Protein AF-A0A976QSP9-F1 (afdb_monomer_lite)

Foldseek 3Di:
DDDDDQQAEAEAAQLAPDQWDDPPDQFKIWGWDWFQDPPFNFKIKIKIFIGTHPDDQLSYWYFYALHRDDDDPPGTQEIEHEDPDQQQRFGMWIFIAGPQGSSDTQWIWTQGPVGDIFIAGSVLRNVVRYDYSVCSNVRGDPDDPVVSVQVSLCVVLVQFWEFEAQDDFFAQKFKDKDAQVPDFFKIKIKIAGNGGPGYDHPQQRQFAAPVRTRDNDPPQAAQQAFAKPVLCVVRHRDIARMKMWMWTAPDTGDDPTGHSRHIHTAKMWGHHGSPDIFMWGAQARRSHAIARDDDDDDTSVSVVVVSVVSVVNHDVAQEQEAEFQDQDDIPQFPDWDWDDALWKIKIKGFGPDWTQYQYDYPSDGACQVPDPSVPFTAGIKIFMWTWFQDPVGIDTHSGTFKMKGQTDDDPDDDDPVPGALRIFMKGADLDPDNSHIDTQDDDVCSVCVRVLVVLLVVVLRVPLSPDHDPSVSSVVSNCSRPDDPDLAWAFEAEAQDWDQKFWDWDDQPDNFKIKIKIAGSDHPTYDYPQQQQDAPNVVRGRDRDPDPCVLQQEDAWVLLCVVRHRDIARIKMWMWGDDDPPDDPDDRSPIHTAKIWGAHPVRQIWIWGAQARRNQAIAIDRDDDDDSVVVVVVSVVSVVRRDVDDAQEAEFQDPDDIPQFPDKDWDPPQQFKIKIKTFGPDWGFYWYDYSRDTADQAPRPRPGTFGIKMFMWTDAPNDTDSGTFKIKGWDPVQPPDPDRDDTDIWMWGQQLDRHRRPIDTLDPVDDPVVVVVLVVVLVVVLSVVSNHPRDPNVSSVSSNCSSVVVPPDPDDDDDDDDDDDDDDDDDDDDDDDDDDDDDDDDDDDDDDDDDDDDDDDDDDDDDDDDDDDDDDDDDDDDDDDDDDDDDDDDDDDDDDDDDDDDDDDDDDDDDDDDDDDDDDDDDDDDDDDDDDDDDDDDDDDDDDDDDDDD

Sequence (950 aa):
MGSTQSKPKLNIHLLSKVRQYPQDRKDYSVTISKKTAPKSKNFEEVTHTINYHNTDAKNFDIYIYNSEGQSNDFYYIFGYYPSSDDSEVVTQVKSYNSIFLRNLPLIISFVTLDGKTHDCKYDDLFDARRSRVSNIKNLAFVNDLNKQLEIEFEKVLSKNRIRFSIENGNDGTIGYNKEIENDEMYYKSFYIPLQPMSTLGSNCLFEINKDHKPICSKLIAKDKNKIDPYFFGLVKDKSYRGIVLYLAKDGGKPPEQFRGEDDTLLLLEFIKSANSKIHIKRKDDGGYWWDEKQVQHQNDDELLQELSKIKEDAKLEDVVTVILDIDYKYKGLHNFEKHPEKTYNKYIHTFLTAKNPNPLFGRKTIKIKKLNTKGFKTRKVEVYYLKAKEAQGEREDTHPFLIVFNEYETGSVPSPKLRDSNKRIYHFKNTEEFDNWEHFQKGEYLKDIGVRLELKLARIDDECSLLSGMDSIRTRAYEILIAEDEKSTIKFKIGTASKGTRAYAREINDKSNYKHTYTTWKPGSTLGSNCLFKIDNTSHRPICSVPLLNSDKNKIDKYFLSQVKNNNYAGIMAYFDTMDEELEDKPVEKDKLLLLEFIVSGGLKKYIRRRDVNGCWWSEEEDGYVREEQLFQQLSTIKSEAEGTDPVTIILDIYSKYKGVSEFKRNTRKKAYNKYTHIFDKAKNPVTLYKRREKTICNLDTKFNTKNVEVYYLKAEGRQDEYPFLIVLEDDKTKNSPEPEKTNKKIYHFNGTEEFDKWMEFREGKPIEYIQDHLESRLNKINSRGSCSPTLHLLRRLAYQVLTEKYTRREHHEPDLPEVETEPTPQPPEEEDEDDEEEEEEEEEEEQDEDDEEEDEEEAGGPQAFPTPKKEVAKPRGTRTTETVLNLPVPPIIPREPGTPRQSEVPTGTILIIILGIVAAAGAVIGTILGRRLLSNLATRTITNMVPSL

Radius of gyration: 52.44 Å; chains: 1; bounding box: 125×94×176 Å

Organism: Theileria orientalis (NCBI:txid68886)

pLDDT: mean 77.61, std 21.22, range [24.8, 97.88]

Secondary structure (DSSP, 8-state):
--------EEEEETT--SSB--S--SSEEEEEEEEEETTEEEEEEEEEEEEE-SS-GGGPEEEEESSSS---TT-EEEEEE--S-GGG-EEEEEEEEETTEEEEEEEEEEEETTS-EEEEEHHHHHHH-EEEHHHHHHHB--S-HHHHHHHHHHHHTSS--EEEESS---TTEEEEEEESTT-SSEEEEEEEESSTT-EEEGGGSSBB-TTS-B---SSPPPGGG---GGGGTTTTT-EESEEEEEEE-SSSSPPSS-BTTSSEEEEEEEEEETTEEEEEEE-STTS--EE--PPP-SSHHHHHHHHHHHHHHHHH--EEEEESS-SSPPTT-SEEEEEE-SSEEEEEEEEEEEEEEEEEETTEE---TT--GGG--EEEEEEEEEEEEETTEEEEEEEEEEEEEEE--SS----TT--SSSEEEEEE-SSS-TT-EEEPP--S-GGGHHHHHHHHHHHHHHHGGG--SHHHHHHHHHHHHHS------EEEESSS--BSEEEEEEEETTTTEEEEEEEESSTTEEEEGGGSS-EETTTTEE---S-GGGSTTS---TTGGGTTTT-EESEEEEEEE---S--SS--S-S-EEEEEEEE-TTS-EEEEEE-STTSS-EEEE----SSHHHHHHHHHHHHHHHHH---EEEETT--S--TTEEEEEEE--SSSEEEEEEEEEEEE-EEEEETTEE---TT--TT--EEEEEEEEEEETTEEEEEEEEEEEE-SGGGS-SS-----EEEEE--SSS-GGG-EE---SS-HHHHHHHHHHHHHHHHHHGGG-SSHHHHHHHHHHHHS--------PPPPPPPP--------------------------------------------------------------------PPPPP---------------------------------------------------------

Structure (mmCIF, N/CA/C/O backbone):
data_AF-A0A976QSP9-F1
#
_entry.id   AF-A0A976QSP9-F1
#
loop_
_atom_site.group_PDB
_atom_site.id
_atom_site.type_symbol
_atom_site.label_atom_id
_atom_site.label_alt_id
_atom_site.label_comp_id
_atom_site.label_asym_id
_atom_site.label_entity_id
_atom_site.label_seq_id
_atom_site.pdbx_PDB_ins_code
_atom_site.Cartn_x
_atom_site.Cartn_y
_atom_site.Cartn_z
_atom_site.occupancy
_atom_site.B_iso_or_equiv
_atom_site.auth_seq_id
_atom_site.auth_comp_id
_atom_site.auth_asym_id
_atom_site.auth_atom_id
_atom_site.pdbx_PDB_model_num
ATOM 1 N N . MET A 1 1 ? -50.953 1.506 83.444 1.00 38.44 1 MET A N 1
ATOM 2 C CA . MET A 1 1 ? -50.411 1.122 82.122 1.00 38.44 1 MET A CA 1
ATOM 3 C C . MET A 1 1 ? -48.998 1.669 82.058 1.00 38.44 1 MET A C 1
ATOM 5 O O . MET A 1 1 ? -48.849 2.868 82.247 1.00 38.44 1 MET A O 1
ATOM 9 N N . GLY A 1 2 ? -47.975 0.825 81.911 1.00 39.47 2 GLY A N 1
ATOM 10 C CA . GLY A 1 2 ? -46.599 1.310 81.758 1.00 39.47 2 GLY A CA 1
ATOM 11 C C . GLY A 1 2 ? -46.385 1.859 80.350 1.00 39.47 2 GLY A C 1
ATOM 12 O O . GLY A 1 2 ? -46.889 1.276 79.391 1.00 39.47 2 GLY A O 1
ATOM 13 N N . SER A 1 3 ? -45.654 2.964 80.213 1.00 36.97 3 SER A N 1
ATOM 14 C CA . SER A 1 3 ? -45.184 3.418 78.907 1.00 36.97 3 SER A CA 1
ATOM 15 C C . SER A 1 3 ? -44.149 2.426 78.380 1.00 36.97 3 SER A C 1
ATOM 17 O O . SER A 1 3 ? -43.099 2.221 78.986 1.00 36.97 3 SER A O 1
ATOM 19 N N . THR A 1 4 ? -44.428 1.806 77.234 1.00 47.12 4 THR A N 1
ATOM 20 C CA . THR A 1 4 ? -43.410 1.059 76.493 1.00 47.12 4 THR A CA 1
ATOM 21 C C . THR A 1 4 ? -42.356 2.049 76.011 1.00 47.12 4 THR A C 1
ATOM 23 O O . THR A 1 4 ? -42.598 2.778 75.046 1.00 47.12 4 THR A O 1
ATOM 26 N N . GLN A 1 5 ? -41.202 2.098 76.684 1.00 53.94 5 GLN A N 1
ATOM 27 C CA . GLN A 1 5 ? -40.026 2.782 76.151 1.00 53.94 5 GLN A CA 1
ATOM 28 C C . GLN A 1 5 ? -39.760 2.239 74.744 1.00 53.94 5 GLN A C 1
ATOM 30 O O . GLN A 1 5 ? -39.685 1.025 74.544 1.00 53.94 5 GLN A O 1
ATOM 35 N N . SER A 1 6 ? -39.658 3.127 73.757 1.00 64.06 6 SER A N 1
ATOM 36 C CA . SER A 1 6 ? -39.286 2.719 72.407 1.00 64.06 6 SER A CA 1
ATOM 37 C C . SER A 1 6 ? -37.861 2.179 72.435 1.00 64.06 6 SER A C 1
ATOM 39 O O . SER A 1 6 ? -36.956 2.892 72.876 1.00 64.06 6 SER A O 1
ATOM 41 N N . LYS A 1 7 ? -37.668 0.957 71.931 1.00 77.25 7 LYS A N 1
ATOM 42 C CA . LYS A 1 7 ? -36.344 0.385 71.670 1.00 77.25 7 LYS A CA 1
ATOM 43 C C . LYS A 1 7 ? -35.443 1.409 70.950 1.00 77.25 7 LYS A C 1
ATOM 45 O O . LYS A 1 7 ? -35.931 2.087 70.036 1.00 77.25 7 LYS A O 1
ATOM 50 N N . PRO A 1 8 ? -34.158 1.561 71.326 1.00 83.31 8 PRO A N 1
ATOM 51 C CA . PRO A 1 8 ? -33.235 2.434 70.606 1.00 83.31 8 PRO A CA 1
ATOM 52 C C . PRO A 1 8 ? -33.175 2.084 69.110 1.00 83.31 8 PRO A C 1
ATOM 54 O O . PRO A 1 8 ? -32.950 0.937 68.724 1.00 83.31 8 PRO A O 1
ATOM 57 N N . LYS A 1 9 ? -33.371 3.089 68.247 1.00 87.06 9 LYS A N 1
ATOM 58 C CA . LYS A 1 9 ? -33.293 2.924 66.787 1.00 87.06 9 LYS A CA 1
ATOM 59 C C . LYS A 1 9 ? -31.839 2.857 66.327 1.00 87.06 9 LYS A C 1
ATOM 61 O O . LYS A 1 9 ? -31.085 3.796 66.590 1.00 87.06 9 LYS A O 1
ATOM 66 N N . LEU A 1 10 ? -31.474 1.834 65.565 1.00 89.38 10 LEU A N 1
ATOM 67 C CA . LEU A 1 10 ? -30.195 1.732 64.864 1.00 89.38 10 LEU A CA 1
ATOM 68 C C . LEU A 1 10 ? -30.416 2.036 63.377 1.00 89.38 10 LEU A C 1
ATOM 70 O O . LEU A 1 10 ? -31.075 1.274 62.677 1.00 89.38 10 LEU A O 1
ATOM 74 N N . ASN A 1 11 ? -29.881 3.153 62.882 1.00 88.94 11 ASN A N 1
ATOM 75 C CA . ASN A 1 11 ? -30.063 3.559 61.483 1.00 88.94 11 ASN A CA 1
ATOM 76 C C . ASN A 1 11 ? -28.891 3.075 60.611 1.00 88.94 11 ASN A C 1
ATOM 78 O O . ASN A 1 11 ? -27.736 3.362 60.926 1.00 88.94 11 ASN A O 1
ATOM 82 N N . ILE A 1 12 ? -29.196 2.407 59.494 1.00 90.25 12 ILE A N 1
ATOM 83 C CA . ILE A 1 12 ? -28.247 2.008 58.444 1.00 90.25 12 ILE A CA 1
ATOM 84 C C . ILE A 1 12 ? -28.561 2.793 57.164 1.00 90.25 12 ILE A C 1
ATOM 86 O O . ILE A 1 12 ? -29.625 2.636 56.575 1.00 90.25 12 ILE A O 1
ATOM 90 N N . HIS A 1 13 ? -27.627 3.626 56.720 1.00 88.81 13 HIS A N 1
ATOM 91 C CA . HIS A 1 13 ? -27.691 4.468 55.525 1.00 88.81 13 HIS A CA 1
ATOM 92 C C . HIS A 1 13 ? -26.848 3.838 54.404 1.00 88.81 13 HIS A C 1
ATOM 94 O O . HIS A 1 13 ? -25.627 4.001 54.377 1.00 88.81 13 HIS A O 1
ATOM 100 N N . LEU A 1 14 ? -27.487 3.088 53.496 1.00 88.31 14 LEU A N 1
ATOM 101 C CA . LEU A 1 14 ? -26.797 2.198 52.545 1.00 88.31 14 LEU A CA 1
ATOM 102 C C . LEU A 1 14 ? -25.856 2.912 51.566 1.00 88.31 14 LEU A C 1
ATOM 104 O O . LEU A 1 14 ? -24.877 2.320 51.112 1.00 88.31 14 LEU A O 1
ATOM 108 N N . LEU A 1 15 ? -26.139 4.177 51.247 1.00 80.38 15 LEU A N 1
ATOM 109 C CA . LEU A 1 15 ? -25.344 4.963 50.303 1.00 80.38 15 LEU A CA 1
ATOM 110 C C . LEU A 1 15 ? -24.201 5.725 50.992 1.00 80.38 15 LEU A C 1
ATOM 112 O O . LEU A 1 15 ? -23.446 6.430 50.321 1.00 80.38 15 LEU A O 1
ATOM 116 N N . SER A 1 16 ? -24.044 5.584 52.315 1.00 76.81 16 SER A N 1
ATOM 117 C CA . SER A 1 16 ? -23.025 6.303 53.081 1.00 76.81 16 SER A CA 1
ATOM 118 C C . SER A 1 16 ? -21.616 6.108 52.504 1.00 76.81 16 SER A C 1
ATOM 120 O O . SER A 1 16 ? -21.184 5.013 52.111 1.00 76.81 16 SER A O 1
ATOM 122 N N . LYS A 1 17 ? -20.895 7.229 52.431 1.00 65.12 17 LYS A N 1
ATOM 123 C CA . LYS A 1 17 ? -19.507 7.329 51.958 1.00 65.12 17 LYS A CA 1
ATOM 124 C C . LYS A 1 17 ? -18.509 7.431 53.116 1.00 65.12 17 LYS A C 1
ATOM 126 O O . LYS A 1 17 ? -17.311 7.271 52.897 1.00 65.12 17 LYS A O 1
ATOM 131 N N . VAL A 1 18 ? -18.983 7.677 54.339 1.00 62.22 18 VAL A N 1
ATOM 132 C CA . VAL A 1 18 ? -18.129 7.851 55.520 1.00 62.22 18 VAL A CA 1
ATOM 133 C C . VAL A 1 18 ? -17.779 6.473 56.089 1.00 62.22 18 VAL A C 1
ATOM 135 O O . VAL A 1 18 ? -18.669 5.684 56.393 1.00 62.22 18 VAL A O 1
ATOM 138 N N . ARG A 1 19 ? -16.480 6.159 56.225 1.00 60.81 19 ARG A N 1
ATOM 139 C CA . ARG A 1 19 ? -15.993 4.820 56.645 1.00 60.81 19 ARG A CA 1
ATOM 140 C C . ARG A 1 19 ? -16.490 4.389 58.037 1.00 60.81 19 ARG A C 1
ATOM 142 O O . ARG A 1 19 ? -16.553 3.195 58.326 1.00 60.81 19 ARG A O 1
ATOM 149 N N . GLN A 1 20 ? -16.853 5.359 58.872 1.00 60.16 20 GLN A N 1
ATOM 150 C CA . GLN A 1 20 ? -17.595 5.194 60.118 1.00 60.16 20 GLN A CA 1
ATOM 151 C C . GLN A 1 20 ? -18.769 6.174 60.127 1.00 60.16 20 GLN A C 1
ATOM 153 O O . GLN A 1 20 ? -18.683 7.256 59.550 1.00 60.16 20 GLN A O 1
ATOM 158 N N . TYR A 1 21 ? -19.853 5.811 60.802 1.00 71.19 21 TYR A N 1
ATOM 159 C CA . TYR A 1 21 ? -20.951 6.740 61.078 1.00 71.19 21 TYR A CA 1
ATOM 160 C C . TYR A 1 21 ? -20.472 7.782 62.115 1.00 71.19 21 TYR A C 1
ATOM 162 O O . TYR A 1 21 ? -19.551 7.469 62.876 1.00 71.19 21 TYR A O 1
ATOM 170 N N . PRO A 1 22 ? -21.056 9.000 62.173 1.00 61.09 22 PRO A N 1
ATOM 171 C CA . PRO A 1 22 ? -20.719 9.990 63.201 1.00 61.09 22 PRO A CA 1
ATOM 172 C C . PRO A 1 22 ? -20.740 9.363 64.601 1.00 61.09 22 PRO A C 1
ATOM 174 O O . PRO A 1 22 ? -21.687 8.654 64.945 1.00 61.09 22 PRO A O 1
ATOM 177 N N . GLN A 1 23 ? -19.665 9.561 65.368 1.00 54.38 23 GLN A N 1
ATOM 178 C CA . GLN A 1 23 ? -19.299 8.709 66.513 1.00 54.38 23 GLN A CA 1
ATOM 179 C C . GLN A 1 23 ? -20.166 8.922 67.773 1.00 54.38 23 GLN A C 1
ATOM 181 O O . GLN A 1 23 ? -19.911 8.326 68.817 1.00 54.38 23 GLN A O 1
ATOM 186 N N . ASP A 1 24 ? -21.217 9.737 67.686 1.00 51.59 24 ASP A N 1
ATOM 187 C CA . ASP A 1 24 ? -21.942 10.324 68.820 1.00 51.59 24 ASP A CA 1
ATOM 188 C C . ASP A 1 24 ? -22.985 9.395 69.477 1.00 51.59 24 ASP A C 1
ATOM 190 O O . ASP A 1 24 ? -23.948 9.858 70.093 1.00 51.59 24 ASP A O 1
ATOM 194 N N . ARG A 1 25 ? -22.824 8.071 69.357 1.00 67.62 25 ARG A N 1
ATOM 195 C CA . ARG A 1 25 ? -23.686 7.076 70.015 1.00 67.62 25 ARG A CA 1
ATOM 196 C C . ARG A 1 25 ? -22.862 6.127 70.874 1.00 67.62 25 ARG A C 1
ATOM 198 O O . ARG A 1 25 ? -22.026 5.382 70.378 1.00 67.62 25 ARG A O 1
ATOM 205 N N . LYS A 1 26 ? -23.142 6.141 72.179 1.00 75.56 26 LYS A N 1
ATOM 206 C CA . LYS A 1 26 ? -22.429 5.343 73.192 1.00 75.56 26 LYS A CA 1
ATOM 207 C C . LYS A 1 26 ? -22.705 3.842 73.095 1.00 75.56 26 LYS A C 1
ATOM 209 O O . LYS A 1 26 ? -21.943 3.062 73.654 1.00 75.56 26 LYS A O 1
ATOM 214 N N . ASP A 1 27 ? -23.778 3.467 72.400 1.00 85.25 27 ASP A N 1
ATOM 215 C CA . ASP A 1 27 ? -24.426 2.160 72.536 1.00 85.25 27 ASP A CA 1
ATOM 216 C C . ASP A 1 27 ? -24.167 1.233 71.328 1.00 85.25 27 ASP A C 1
ATOM 218 O O . ASP A 1 27 ? -24.355 0.020 71.418 1.00 85.25 27 ASP A O 1
ATOM 222 N N . TYR A 1 28 ? -23.718 1.784 70.191 1.00 87.88 28 TYR A N 1
ATOM 223 C CA . TYR A 1 28 ? -23.239 1.028 69.027 1.00 87.88 28 TYR A CA 1
ATOM 224 C C . TYR A 1 28 ? -22.360 1.890 68.101 1.00 87.88 28 TYR A C 1
ATOM 226 O O . TYR A 1 28 ? -22.499 3.111 68.061 1.00 87.88 28 TYR A O 1
ATOM 234 N N . SER A 1 29 ? -21.514 1.258 67.283 1.00 88.62 29 SER A N 1
ATOM 235 C CA . SER A 1 29 ? -20.851 1.892 66.134 1.00 88.62 29 SER A CA 1
ATOM 236 C C . SER A 1 29 ? -20.959 1.035 64.869 1.00 88.62 29 SER A C 1
ATOM 238 O O . SER A 1 29 ? -21.017 -0.194 64.933 1.00 88.62 29 SER A O 1
ATOM 240 N N . VAL A 1 30 ? -20.982 1.686 63.701 1.00 88.88 30 VAL A N 1
ATOM 241 C CA . VAL A 1 30 ? -21.072 1.019 62.391 1.00 88.88 30 VAL A CA 1
ATOM 242 C C . VAL A 1 30 ? -19.860 1.378 61.537 1.00 88.88 30 VAL A C 1
ATOM 244 O O . VAL A 1 30 ? -19.586 2.560 61.305 1.00 88.88 30 VAL A O 1
ATOM 247 N N . THR A 1 31 ? -19.152 0.357 61.056 1.00 89.94 31 THR A N 1
ATOM 248 C CA . THR A 1 31 ? -18.054 0.471 60.085 1.00 89.94 31 THR A CA 1
ATOM 249 C C . THR A 1 31 ? -18.528 0.026 58.702 1.00 89.94 31 THR A C 1
ATOM 251 O O . THR A 1 31 ? -19.329 -0.902 58.585 1.00 89.94 31 THR A O 1
ATOM 254 N N . ILE A 1 32 ? -18.047 0.690 57.645 1.00 88.19 32 ILE A N 1
ATOM 255 C CA . ILE A 1 32 ? -18.413 0.367 56.256 1.00 88.19 32 ILE A CA 1
ATOM 256 C C . ILE A 1 32 ? -17.200 -0.172 55.497 1.00 88.19 32 ILE A C 1
ATOM 258 O O . ILE A 1 32 ? -16.155 0.479 55.454 1.00 88.19 32 ILE A O 1
ATOM 262 N N . SER A 1 33 ? -17.364 -1.313 54.828 1.00 87.19 33 SER A N 1
ATOM 263 C CA . SER A 1 33 ? -16.438 -1.810 53.805 1.00 87.19 33 SER A CA 1
ATOM 264 C C . SER A 1 33 ? -17.150 -1.989 52.460 1.00 87.19 33 SER A C 1
ATOM 266 O O . SER A 1 33 ? -18.369 -2.173 52.403 1.00 87.19 33 SER A O 1
ATOM 268 N N . LYS A 1 34 ? -16.396 -1.880 51.360 1.00 84.19 34 LYS A N 1
ATOM 269 C CA . LYS A 1 34 ? -16.892 -2.009 49.980 1.00 84.19 34 LYS A CA 1
ATOM 270 C C . LYS A 1 34 ? -15.920 -2.873 49.179 1.00 84.19 34 LYS A C 1
ATOM 272 O O . LYS A 1 34 ? -14.715 -2.748 49.377 1.00 84.19 34 LYS A O 1
ATOM 277 N N . LYS A 1 35 ? -16.440 -3.747 48.317 1.00 82.88 35 LYS A N 1
ATOM 278 C CA . LYS A 1 35 ? -15.672 -4.647 47.434 1.00 82.88 35 LYS A CA 1
ATOM 279 C C . LYS A 1 35 ? -16.532 -5.095 46.246 1.00 82.88 35 LYS A C 1
ATOM 281 O O . LYS A 1 35 ? -17.758 -4.978 46.287 1.00 82.88 35 LYS A O 1
ATOM 286 N N . THR A 1 36 ? -15.916 -5.684 45.227 1.00 79.19 36 THR A N 1
ATOM 287 C CA . THR A 1 36 ? -16.634 -6.426 44.174 1.00 79.19 36 THR A CA 1
ATOM 288 C C . THR A 1 36 ? -17.357 -7.643 44.767 1.00 79.19 36 THR A C 1
ATOM 290 O O . THR A 1 36 ? -16.833 -8.312 45.662 1.00 79.19 36 THR A O 1
ATOM 293 N N . ALA A 1 37 ? -18.573 -7.934 44.300 1.00 80.06 37 ALA A N 1
ATOM 294 C CA . ALA A 1 37 ? -19.355 -9.064 44.796 1.00 80.06 37 ALA A CA 1
ATOM 295 C C . ALA A 1 37 ? -18.715 -10.418 44.406 1.00 80.06 37 ALA A C 1
ATOM 297 O O . ALA A 1 37 ? -18.198 -10.558 43.291 1.00 80.06 37 ALA A O 1
ATOM 298 N N . PRO A 1 38 ? -18.762 -11.452 45.272 1.00 69.44 38 PRO A N 1
ATOM 299 C CA . PRO A 1 38 ? -18.109 -12.729 44.994 1.00 69.44 38 PRO A CA 1
ATOM 300 C C . PRO A 1 38 ? -18.624 -13.381 43.704 1.00 69.44 38 PRO A C 1
ATOM 302 O O . PRO A 1 38 ? -19.790 -13.755 43.637 1.00 69.44 38 PRO A O 1
ATOM 305 N N . LYS A 1 39 ? -17.731 -13.592 42.725 1.00 69.50 39 LYS A N 1
ATOM 306 C CA . LYS A 1 39 ? -17.990 -14.145 41.374 1.00 69.50 39 LYS A CA 1
ATOM 307 C C . LYS A 1 39 ? -18.680 -13.211 40.360 1.00 69.50 39 LYS A C 1
ATOM 309 O O . LYS A 1 39 ? -18.881 -13.655 39.232 1.00 69.50 39 LYS A O 1
ATOM 314 N N . SER A 1 40 ? -18.990 -11.945 40.673 1.00 70.88 40 SER A N 1
ATOM 315 C CA . SER A 1 40 ? -19.604 -11.033 39.688 1.00 70.88 40 SER A CA 1
ATOM 316 C C . SER A 1 40 ? -19.064 -9.602 39.717 1.00 70.88 40 SER A C 1
ATOM 318 O O . SER A 1 40 ? -19.256 -8.835 40.658 1.00 70.88 40 SER A O 1
ATOM 320 N N . LYS A 1 41 ? -18.464 -9.219 38.586 1.00 73.44 41 LYS A N 1
ATOM 321 C CA . LYS A 1 41 ? -17.779 -7.940 38.326 1.00 73.44 41 LYS A CA 1
ATOM 322 C C . LYS A 1 41 ? -18.736 -6.758 38.133 1.00 73.44 41 LYS A C 1
ATOM 324 O O . LYS A 1 41 ? -18.295 -5.619 38.031 1.00 73.44 41 LYS A O 1
ATOM 329 N N . ASN A 1 42 ? -20.040 -7.023 38.021 1.00 78.06 42 ASN A N 1
ATOM 330 C CA . ASN A 1 42 ? -21.064 -6.003 37.773 1.00 78.06 42 ASN A CA 1
ATOM 331 C C . ASN A 1 42 ? -21.751 -5.519 39.063 1.00 78.06 42 ASN A C 1
ATOM 333 O O . ASN A 1 42 ? -22.590 -4.615 39.000 1.00 78.06 42 ASN A O 1
ATOM 337 N N . PHE A 1 43 ? -21.411 -6.111 40.216 1.00 85.56 43 PHE A N 1
ATOM 338 C CA . PHE A 1 43 ? -22.046 -5.837 41.503 1.00 85.56 43 PHE A CA 1
ATOM 339 C C . PHE A 1 43 ? -21.021 -5.429 42.571 1.00 85.56 43 PHE A C 1
ATOM 341 O O . PHE A 1 43 ? -19.929 -5.986 42.655 1.00 85.56 43 PHE A O 1
ATOM 348 N N . GLU A 1 44 ? -21.396 -4.458 43.400 1.00 87.62 44 GLU A N 1
ATOM 349 C CA . GLU A 1 44 ? -20.608 -3.912 44.509 1.00 87.62 44 GLU A CA 1
ATOM 350 C C . GLU A 1 44 ? -21.276 -4.323 45.834 1.00 87.62 44 GLU A C 1
ATOM 352 O O . GLU A 1 44 ? -22.425 -3.951 46.096 1.00 87.62 44 GLU A O 1
ATOM 357 N N . GLU A 1 45 ? -20.577 -5.118 46.653 1.00 90.25 45 GLU A N 1
ATOM 358 C CA . GLU A 1 45 ? -21.003 -5.498 48.007 1.00 90.25 45 GLU A CA 1
ATOM 359 C C . GLU A 1 45 ? -20.560 -4.406 48.986 1.00 90.25 45 GLU A C 1
ATOM 361 O O . GLU A 1 45 ? -19.366 -4.230 49.241 1.00 90.25 45 GLU A O 1
ATOM 366 N N . VAL A 1 46 ? -21.529 -3.691 49.558 1.00 89.94 46 VAL A N 1
ATOM 367 C CA . VAL A 1 46 ? -21.319 -2.723 50.641 1.00 89.94 46 VAL A CA 1
ATOM 368 C C . VAL A 1 46 ? -21.754 -3.371 51.952 1.00 89.94 46 VAL A C 1
ATOM 370 O O . VAL A 1 46 ? -22.947 -3.600 52.157 1.00 89.94 46 VAL A O 1
ATOM 373 N N . THR A 1 47 ? -20.799 -3.668 52.834 1.00 92.88 47 THR A N 1
ATOM 374 C CA . THR A 1 47 ? -21.049 -4.276 54.149 1.00 92.88 47 THR A CA 1
ATOM 375 C C . THR A 1 47 ? -21.024 -3.214 55.240 1.00 92.88 47 THR A C 1
ATOM 377 O O . THR A 1 47 ? -20.044 -2.484 55.378 1.00 92.88 47 THR A O 1
ATOM 380 N N . HIS A 1 48 ? -22.087 -3.168 56.041 1.00 93.56 48 HIS A N 1
ATOM 381 C CA . HIS A 1 48 ? -22.189 -2.371 57.260 1.00 93.56 48 HIS A CA 1
ATOM 382 C C . HIS A 1 48 ? -22.039 -3.301 58.462 1.00 93.56 48 HIS A C 1
ATOM 384 O O . HIS A 1 48 ? -22.982 -4.019 58.793 1.00 93.56 48 HIS A O 1
ATOM 390 N N . THR A 1 49 ? -20.870 -3.312 59.099 1.00 94.12 49 THR A N 1
ATOM 391 C CA . THR A 1 49 ? -20.621 -4.125 60.298 1.00 94.12 49 THR A CA 1
ATOM 392 C C . THR A 1 49 ? -21.033 -3.342 61.537 1.00 94.12 49 THR A C 1
ATOM 394 O O . THR A 1 49 ? -20.578 -2.216 61.746 1.00 94.12 49 THR A O 1
ATOM 397 N N . ILE A 1 50 ? -21.898 -3.941 62.353 1.00 92.88 50 ILE A N 1
ATOM 398 C CA . ILE A 1 50 ? -22.471 -3.358 63.563 1.00 92.88 50 ILE A CA 1
ATOM 399 C C . ILE A 1 50 ? -21.712 -3.892 64.779 1.00 92.88 50 ILE A C 1
ATOM 401 O O . ILE A 1 50 ? -21.607 -5.100 64.975 1.00 92.88 50 ILE A O 1
ATOM 405 N N . ASN A 1 51 ? -21.214 -2.983 65.615 1.00 91.25 51 ASN A N 1
ATOM 406 C CA . ASN A 1 51 ? -20.537 -3.292 66.871 1.00 91.25 51 ASN A CA 1
ATOM 407 C C . ASN A 1 51 ? -21.375 -2.691 68.003 1.00 91.25 51 ASN A C 1
ATOM 409 O O . ASN A 1 51 ? -21.534 -1.472 68.054 1.00 91.25 51 ASN A O 1
ATOM 413 N N . TYR A 1 52 ? -21.937 -3.525 68.875 1.00 90.06 52 TYR A N 1
ATOM 414 C CA . TYR A 1 52 ? -22.765 -3.084 70.001 1.00 90.06 52 TYR A CA 1
ATOM 415 C C . TYR A 1 52 ? -21.895 -2.823 71.237 1.00 90.06 52 TYR A C 1
ATOM 417 O O . TYR A 1 52 ? -21.040 -3.641 71.574 1.00 90.06 52 TYR A O 1
ATOM 425 N N . HIS A 1 53 ? -22.122 -1.700 71.922 1.00 85.88 53 HIS A N 1
ATOM 426 C CA . HIS A 1 53 ? -21.295 -1.235 73.039 1.00 85.88 53 HIS A CA 1
ATOM 427 C C . HIS A 1 53 ? -22.102 -1.219 74.336 1.00 85.88 53 HIS A C 1
ATOM 429 O O . HIS A 1 53 ? -23.075 -0.478 74.463 1.00 85.88 53 HIS A O 1
ATOM 435 N N . ASN A 1 54 ? -21.684 -2.032 75.312 1.00 73.81 54 ASN A N 1
ATOM 436 C CA . ASN A 1 54 ? -22.210 -2.068 76.690 1.00 73.81 54 ASN A CA 1
ATOM 437 C C . ASN A 1 54 ? -23.742 -2.239 76.832 1.00 73.81 54 ASN A C 1
ATOM 439 O O . ASN A 1 54 ? -24.289 -2.023 77.912 1.00 73.81 54 ASN A O 1
ATOM 443 N N . THR A 1 55 ? -24.429 -2.633 75.759 1.00 77.56 55 THR A N 1
ATOM 444 C CA . THR A 1 55 ? -25.891 -2.650 75.641 1.00 77.56 55 THR A CA 1
ATOM 445 C C . THR A 1 55 ? -26.314 -3.941 74.953 1.00 77.56 55 THR A C 1
ATOM 447 O O . THR A 1 55 ? -25.736 -4.304 73.930 1.00 77.56 55 THR A O 1
ATOM 450 N N . ASP A 1 56 ? -27.324 -4.632 75.487 1.00 83.88 56 ASP A N 1
ATOM 451 C CA . ASP A 1 56 ? -27.858 -5.849 74.867 1.00 83.88 56 ASP A CA 1
ATOM 452 C C . ASP A 1 56 ? -28.435 -5.534 73.474 1.00 83.88 56 ASP A C 1
ATOM 454 O O . ASP A 1 56 ? -29.394 -4.766 73.327 1.00 83.88 56 ASP A O 1
ATOM 458 N N . ALA A 1 57 ? -27.829 -6.157 72.462 1.00 84.81 57 ALA A N 1
ATOM 459 C CA . ALA A 1 57 ? -28.096 -5.963 71.045 1.00 84.81 57 ALA A CA 1
ATOM 460 C C . ALA A 1 57 ? -29.554 -6.263 70.642 1.00 84.81 57 ALA A C 1
ATOM 462 O O . ALA A 1 57 ? -30.067 -5.672 69.688 1.00 84.81 57 ALA A O 1
ATOM 463 N N . LYS A 1 58 ? -30.261 -7.109 71.404 1.00 87.75 58 LYS A N 1
ATOM 464 C CA . LYS A 1 58 ? -31.690 -7.419 71.207 1.00 87.75 58 LYS A CA 1
ATOM 465 C C . LYS A 1 58 ? -32.587 -6.196 71.368 1.00 87.75 58 LYS A C 1
ATOM 467 O O . LYS A 1 58 ? -33.714 -6.181 70.869 1.00 87.75 58 LYS A O 1
ATOM 472 N N . ASN A 1 59 ? -32.110 -5.152 72.043 1.00 86.88 59 ASN A N 1
ATOM 473 C CA . ASN A 1 59 ? -32.875 -3.930 72.272 1.00 86.88 59 ASN A CA 1
ATOM 474 C C . ASN A 1 59 ? -32.847 -2.950 71.093 1.00 86.88 59 ASN A C 1
ATOM 476 O O . ASN A 1 59 ? -33.563 -1.958 71.153 1.00 86.88 59 ASN A O 1
ATOM 480 N N . PHE A 1 60 ? -32.097 -3.208 70.017 1.00 88.69 60 PHE A N 1
ATOM 481 C CA . PHE A 1 60 ? -32.044 -2.300 68.868 1.00 88.69 60 PHE A CA 1
ATOM 482 C C . PHE A 1 60 ? -33.002 -2.704 67.749 1.00 88.69 60 PHE A C 1
ATOM 484 O O . PHE A 1 60 ? -32.903 -3.798 67.203 1.00 88.69 60 PHE A O 1
ATOM 491 N N . ASP A 1 61 ? -33.874 -1.782 67.347 1.00 90.00 61 ASP A N 1
ATOM 492 C CA . ASP A 1 61 ? -34.645 -1.912 66.108 1.00 90.00 61 ASP A CA 1
ATOM 493 C C . ASP A 1 61 ? -33.839 -1.288 64.959 1.00 90.00 61 ASP A C 1
ATOM 495 O O . ASP A 1 61 ? -33.458 -0.116 65.037 1.00 90.00 61 ASP A O 1
ATOM 499 N N . ILE A 1 62 ? -33.558 -2.054 63.900 1.00 91.69 62 ILE A N 1
ATOM 500 C CA . ILE A 1 62 ? -32.669 -1.635 62.805 1.00 91.69 62 ILE A CA 1
ATOM 501 C C . ILE A 1 62 ? -33.495 -1.083 61.638 1.00 91.69 62 ILE A C 1
ATOM 503 O O . ILE A 1 62 ? -34.300 -1.801 61.052 1.00 91.69 62 ILE A O 1
ATOM 507 N N . TYR A 1 63 ? -33.264 0.171 61.256 1.00 91.31 63 TYR A N 1
ATOM 508 C CA . TYR A 1 63 ? -33.953 0.850 60.154 1.00 91.31 63 TYR A CA 1
ATOM 509 C C . TYR A 1 63 ? -32.977 1.108 59.005 1.00 91.31 63 TYR A C 1
ATOM 511 O O . TYR A 1 63 ? -31.962 1.784 59.185 1.00 91.31 63 TYR A O 1
ATOM 519 N N . ILE A 1 64 ? -33.279 0.575 57.821 1.00 92.06 64 ILE A N 1
ATOM 520 C CA . ILE A 1 64 ? -32.418 0.666 56.635 1.00 92.06 64 ILE A CA 1
ATOM 521 C C . ILE A 1 64 ? -32.937 1.760 55.700 1.00 92.06 64 ILE A C 1
ATOM 523 O O . ILE A 1 64 ? -34.094 1.722 55.298 1.00 92.06 64 ILE A O 1
ATOM 527 N N . TYR A 1 65 ? -32.083 2.699 55.302 1.00 90.19 65 TYR A N 1
ATOM 528 C CA . TYR A 1 65 ? -32.399 3.846 54.450 1.00 90.19 65 TYR A CA 1
ATOM 529 C C . TYR A 1 65 ? -31.568 3.822 53.163 1.00 90.19 65 TYR A C 1
ATOM 531 O O . TYR A 1 65 ? -30.368 3.538 53.188 1.00 90.19 65 TYR A O 1
ATOM 539 N N . ASN A 1 66 ? -32.184 4.204 52.041 1.00 86.81 66 ASN A N 1
ATOM 540 C CA . ASN A 1 66 ? -31.495 4.390 50.761 1.00 86.81 66 ASN A CA 1
ATOM 541 C C . ASN A 1 66 ? -30.932 5.823 50.641 1.00 86.81 66 ASN A C 1
ATOM 543 O O . ASN A 1 66 ? -31.323 6.589 49.764 1.00 86.81 66 ASN A O 1
ATOM 547 N N . SER A 1 67 ? -30.092 6.225 51.597 1.00 83.56 67 SER A N 1
ATOM 548 C CA . SER A 1 67 ? -29.568 7.592 51.726 1.00 83.56 67 SER A CA 1
ATOM 549 C C . SER A 1 67 ? -28.101 7.603 52.167 1.00 83.56 67 SER A C 1
ATOM 551 O O . SER A 1 67 ? -27.574 6.585 52.618 1.00 83.56 67 SER A O 1
ATOM 553 N N . GLU A 1 68 ? -27.421 8.745 52.004 1.00 77.06 68 GLU A N 1
ATOM 554 C CA . GLU A 1 68 ? -26.004 8.918 52.382 1.00 77.06 68 GLU A CA 1
ATOM 555 C C . GLU A 1 68 ? -25.803 9.360 53.846 1.00 77.06 68 GLU A C 1
ATOM 557 O O . GLU A 1 68 ? -24.680 9.353 54.343 1.00 77.06 68 GLU A O 1
ATOM 562 N N . GLY A 1 69 ? -26.878 9.740 54.543 1.00 75.00 69 GLY A N 1
ATOM 563 C CA . GLY A 1 69 ? -26.859 10.286 55.903 1.00 75.00 69 GLY A CA 1
ATOM 564 C C . GLY A 1 69 ? -28.275 10.511 56.444 1.00 75.00 69 GLY A C 1
ATOM 565 O O . GLY A 1 69 ? -29.228 9.956 55.897 1.00 75.00 69 GLY A O 1
ATOM 566 N N . GLN A 1 70 ? -28.420 11.328 57.497 1.00 62.69 70 GLN A N 1
ATOM 567 C CA . GLN A 1 70 ? -29.684 11.551 58.225 1.00 62.69 70 GLN A CA 1
ATOM 568 C C . GLN A 1 70 ? -30.798 12.172 57.355 1.00 62.69 70 GLN A C 1
ATOM 570 O O . GLN A 1 70 ? -31.051 13.373 57.367 1.00 62.69 70 GLN A O 1
ATOM 575 N N . SER A 1 71 ? -31.494 11.321 56.608 1.00 54.72 71 SER A N 1
ATOM 576 C CA . SER A 1 71 ? -32.795 11.586 56.001 1.00 54.72 71 SER A CA 1
ATOM 577 C C . SER A 1 71 ? -33.893 11.604 57.066 1.00 54.72 71 SER A C 1
ATOM 579 O O . SER A 1 71 ? -33.822 10.826 58.016 1.00 54.72 71 SER A O 1
ATOM 581 N N . ASN A 1 72 ? -34.941 12.410 56.864 1.00 56.81 72 ASN A N 1
ATOM 582 C CA . ASN A 1 72 ? -36.141 12.402 57.710 1.00 56.81 72 ASN A CA 1
ATOM 583 C C . ASN A 1 72 ? -36.663 10.966 57.937 1.00 56.81 72 ASN A C 1
ATOM 585 O O . ASN A 1 72 ? -36.802 10.202 56.978 1.00 56.81 72 ASN A O 1
ATOM 589 N N . ASP A 1 73 ? -37.026 10.649 59.186 1.00 57.47 73 ASP A N 1
ATOM 590 C CA . ASP A 1 73 ? -37.423 9.325 59.720 1.00 57.47 73 ASP A CA 1
ATOM 591 C C . ASP A 1 73 ? -38.550 8.577 58.960 1.00 57.47 73 ASP A C 1
ATOM 593 O O . ASP A 1 73 ? -38.858 7.426 59.269 1.00 57.47 73 ASP A O 1
ATOM 597 N N . PHE A 1 74 ? -39.181 9.211 57.971 1.00 58.75 74 PHE A N 1
ATOM 598 C CA . PHE A 1 74 ? -40.330 8.702 57.217 1.00 58.75 74 PHE A CA 1
ATOM 599 C C . PHE A 1 74 ? -39.972 7.862 55.974 1.00 58.75 74 PHE A C 1
ATOM 601 O O . PHE A 1 74 ? -40.869 7.266 55.385 1.00 58.75 74 PHE A O 1
ATOM 608 N N . TYR A 1 75 ? -38.696 7.800 55.568 1.00 74.31 75 TYR A N 1
ATOM 609 C CA . TYR A 1 75 ? -38.264 7.186 54.295 1.00 74.31 75 TYR A CA 1
ATOM 610 C C . TYR A 1 75 ? -37.240 6.043 54.457 1.00 74.31 75 TYR A C 1
ATOM 612 O O . TYR A 1 75 ? -36.240 5.978 53.737 1.00 74.31 75 TYR A O 1
ATOM 620 N N . TYR A 1 76 ? -37.480 5.121 55.393 1.00 85.56 76 TYR A N 1
ATOM 621 C CA . TYR A 1 76 ? -36.740 3.853 55.442 1.00 85.56 76 TYR A CA 1
ATOM 622 C C . TYR A 1 76 ? -37.293 2.834 54.424 1.00 85.56 76 TYR A C 1
ATOM 624 O O . TYR A 1 76 ? -38.489 2.793 54.137 1.00 85.56 76 TYR A O 1
ATOM 632 N N . ILE A 1 77 ? -36.402 2.003 53.879 1.00 88.56 77 ILE A N 1
ATOM 633 C CA . ILE A 1 77 ? -36.717 0.831 53.049 1.00 88.56 77 ILE A CA 1
ATOM 634 C C . ILE A 1 77 ? -37.433 -0.206 53.918 1.00 88.56 77 ILE A C 1
ATOM 636 O O . ILE A 1 77 ? -38.535 -0.640 53.594 1.00 88.56 77 ILE A O 1
ATOM 640 N N . PHE A 1 78 ? -36.780 -0.594 55.019 1.00 93.50 78 PHE A N 1
ATOM 641 C CA . PHE A 1 78 ? -37.176 -1.722 55.850 1.00 93.50 78 PHE A CA 1
ATOM 642 C C . PHE A 1 78 ? -36.775 -1.528 57.317 1.00 93.50 78 PHE A C 1
ATOM 644 O O . PHE A 1 78 ? -35.657 -1.095 57.604 1.00 93.50 78 PHE A O 1
ATOM 651 N N . GLY A 1 79 ? -37.683 -1.867 58.235 1.00 92.06 79 GLY A N 1
ATOM 652 C CA . GLY A 1 79 ? -37.419 -1.990 59.670 1.00 92.06 79 GLY A CA 1
ATOM 653 C C . GLY A 1 79 ? -37.304 -3.456 60.106 1.00 92.06 79 GLY A C 1
ATOM 654 O O . GLY A 1 79 ? -38.269 -4.214 59.995 1.00 92.06 79 GLY A O 1
ATOM 655 N N . TYR A 1 80 ? -36.144 -3.847 60.627 1.00 90.69 80 TYR A N 1
ATOM 656 C CA . TYR A 1 80 ? -35.842 -5.174 61.163 1.00 90.69 80 TYR A CA 1
ATOM 657 C C . TYR A 1 80 ? -35.928 -5.149 62.696 1.00 90.69 80 TYR A C 1
ATOM 659 O O . TYR A 1 80 ? -35.223 -4.380 63.352 1.00 90.69 80 TYR A O 1
ATOM 667 N N . TYR A 1 81 ? -36.782 -6.001 63.264 1.00 88.75 81 TYR A N 1
ATOM 668 C CA . TYR A 1 81 ? -37.087 -6.027 64.699 1.00 88.75 81 TYR A CA 1
ATOM 669 C C . TYR A 1 81 ? -36.626 -7.359 65.326 1.00 88.75 81 TYR A C 1
ATOM 671 O O . TYR A 1 81 ? -37.332 -8.363 65.155 1.00 88.75 81 TYR A O 1
ATOM 679 N N . PRO A 1 82 ? -35.483 -7.405 66.046 1.00 77.38 82 PRO A N 1
ATOM 680 C CA . PRO A 1 82 ? -35.032 -8.604 66.755 1.00 77.38 82 PRO A CA 1
ATOM 681 C C . PRO A 1 82 ? -35.979 -8.980 67.901 1.00 77.38 82 PRO A C 1
ATOM 683 O O . PRO A 1 82 ? -36.571 -8.109 68.557 1.00 77.38 82 PRO A O 1
ATOM 686 N N . SER A 1 83 ? -36.126 -10.286 68.138 1.00 76.62 83 SER A N 1
ATOM 687 C CA . SER A 1 83 ? -36.833 -10.818 69.306 1.00 76.62 83 SER A CA 1
ATOM 688 C C . SER A 1 83 ? -35.906 -10.876 70.536 1.00 76.62 83 SER A C 1
ATOM 690 O O . SER A 1 83 ? -34.998 -10.058 70.674 1.00 76.62 83 SER A O 1
ATOM 692 N N . SER A 1 84 ? -36.157 -11.804 71.460 1.00 79.62 84 SER A N 1
ATOM 693 C CA . SER A 1 84 ? -35.343 -12.041 72.660 1.00 79.62 84 SER A CA 1
ATOM 694 C C . SER A 1 84 ? -34.210 -13.063 72.442 1.00 79.62 84 SER A C 1
ATOM 696 O O . SER A 1 84 ? -33.479 -13.371 73.384 1.00 79.62 84 SER A O 1
ATOM 698 N N . ASP A 1 85 ? -34.069 -13.592 71.225 1.00 83.56 85 ASP A N 1
ATOM 699 C CA . ASP A 1 85 ? -33.096 -14.619 70.836 1.00 83.56 85 ASP A CA 1
ATOM 700 C C . ASP A 1 85 ? -31.791 -13.992 70.298 1.00 83.56 85 ASP A C 1
ATOM 702 O O . ASP A 1 85 ? -31.821 -13.082 69.468 1.00 83.56 85 ASP A O 1
ATOM 706 N N . ASP A 1 86 ? -30.635 -14.470 70.768 1.00 83.12 86 ASP A N 1
ATOM 707 C CA . ASP A 1 86 ? -29.310 -14.021 70.313 1.00 83.12 86 ASP A CA 1
ATOM 708 C C . ASP A 1 86 ? -29.037 -14.381 68.846 1.00 83.12 86 ASP A C 1
ATOM 710 O O . ASP A 1 86 ? -28.395 -13.615 68.130 1.00 83.12 86 ASP A O 1
ATOM 714 N N . SER A 1 87 ? -29.578 -15.503 68.359 1.00 84.38 87 SER A N 1
ATOM 715 C CA . SER A 1 87 ? -29.452 -15.930 66.958 1.00 84.38 87 SER A CA 1
ATOM 716 C C . SER A 1 87 ? -30.234 -15.047 65.976 1.00 84.38 87 SER A C 1
ATOM 718 O O . SER A 1 87 ? -30.067 -15.174 64.766 1.00 84.38 87 SER A O 1
ATOM 720 N N . GLU A 1 88 ? -31.059 -14.121 66.477 1.00 85.50 88 GLU A N 1
ATOM 721 C CA . GLU A 1 88 ? -31.815 -13.156 65.674 1.00 85.50 88 GLU A CA 1
ATOM 722 C C . GLU A 1 88 ? -31.189 -11.742 65.655 1.00 85.50 88 GLU A C 1
ATOM 724 O O . GLU A 1 88 ? -31.634 -10.876 64.892 1.00 85.50 88 GLU A O 1
ATOM 729 N N . VAL A 1 89 ? -30.131 -11.504 66.441 1.00 90.69 89 VAL A N 1
ATOM 730 C CA . VAL A 1 89 ? -29.342 -10.258 66.441 1.00 90.69 89 VAL A CA 1
ATOM 731 C C . VAL A 1 89 ? -28.525 -10.147 65.152 1.00 90.69 89 VAL A C 1
ATOM 733 O O . VAL A 1 89 ? -27.828 -11.088 64.787 1.00 90.69 89 VAL A O 1
ATOM 736 N N . VAL A 1 90 ? -28.555 -8.989 64.483 1.00 93.12 90 VAL A N 1
ATOM 737 C CA . VAL A 1 90 ? -27.797 -8.736 63.240 1.00 93.12 90 VAL A CA 1
ATOM 738 C C . VAL A 1 90 ? -26.450 -8.097 63.542 1.00 93.12 90 VAL A C 1
ATOM 740 O O . VAL A 1 90 ? -26.380 -7.045 64.166 1.00 93.12 90 VAL A O 1
ATOM 743 N N . THR A 1 91 ? -25.380 -8.700 63.033 1.00 94.50 91 THR A N 1
ATOM 744 C CA . THR A 1 91 ? -24.008 -8.183 63.125 1.00 94.50 91 THR A CA 1
ATOM 745 C C . THR A 1 91 ? -23.557 -7.483 61.844 1.00 94.50 91 THR A C 1
ATOM 747 O O . THR A 1 91 ? -22.671 -6.631 61.899 1.00 94.50 91 THR A O 1
ATOM 750 N N . GLN A 1 92 ? -24.156 -7.794 60.686 1.00 95.75 92 GLN A N 1
ATOM 751 C CA . GLN A 1 92 ? -23.857 -7.103 59.425 1.00 95.75 92 GLN A CA 1
ATOM 752 C C . GLN A 1 92 ? -25.105 -6.893 58.562 1.00 95.75 92 GLN A C 1
ATOM 754 O O . GLN A 1 92 ? -25.899 -7.815 58.375 1.00 95.75 92 GLN A O 1
ATOM 759 N N . VAL A 1 93 ? -25.223 -5.711 57.950 1.00 95.31 93 VAL A N 1
ATOM 760 C CA . VAL A 1 93 ? -26.168 -5.447 56.851 1.00 95.31 93 VAL A CA 1
ATOM 761 C C . VAL A 1 93 ? -25.379 -5.231 55.564 1.00 95.31 93 VAL A C 1
ATOM 763 O O . VAL A 1 93 ? -24.676 -4.229 55.402 1.00 95.31 93 VAL A O 1
ATOM 766 N N . LYS A 1 94 ? -25.494 -6.177 54.635 1.00 94.75 94 LYS A N 1
ATOM 767 C CA . LYS A 1 94 ? -24.883 -6.102 53.306 1.00 94.75 94 LYS A CA 1
ATOM 768 C C . LYS A 1 94 ? -25.898 -5.567 52.310 1.00 94.75 94 LYS A C 1
ATOM 770 O O . LYS A 1 94 ? -27.074 -5.907 52.383 1.00 94.75 94 LYS A O 1
ATOM 775 N N . SER A 1 95 ? -25.446 -4.757 51.363 1.00 93.94 95 SER A N 1
ATOM 776 C CA . SER A 1 95 ? -26.235 -4.400 50.184 1.00 93.94 95 SER A CA 1
ATOM 777 C C . SER A 1 95 ? -25.428 -4.662 48.925 1.00 93.94 95 SER A C 1
ATOM 779 O O . SER A 1 95 ? -24.257 -4.288 48.834 1.00 93.94 95 SER A O 1
ATOM 781 N N . TYR A 1 96 ? -26.066 -5.323 47.970 1.00 92.62 96 TYR A N 1
ATOM 782 C CA . TYR A 1 96 ? -25.492 -5.672 46.685 1.00 92.62 96 TYR A CA 1
ATOM 783 C C . TYR A 1 96 ? -26.078 -4.743 45.628 1.00 92.62 96 TYR A C 1
ATOM 785 O O . TYR A 1 96 ? -27.263 -4.811 45.293 1.00 92.62 96 TYR A O 1
ATOM 793 N N . ASN A 1 97 ? -25.240 -3.836 45.139 1.00 89.69 97 ASN A N 1
ATOM 794 C CA . ASN A 1 97 ? -25.633 -2.746 44.254 1.00 89.69 97 ASN A CA 1
ATOM 795 C C . ASN A 1 97 ? -25.087 -3.003 42.849 1.00 89.69 97 ASN A C 1
ATOM 797 O O . ASN A 1 97 ? -23.985 -3.524 42.696 1.00 89.69 97 ASN A O 1
ATOM 801 N N . SER A 1 98 ? -25.817 -2.604 41.811 1.00 86.44 98 SER A N 1
ATOM 802 C CA . SER A 1 98 ? -25.269 -2.589 40.451 1.00 86.44 98 SER A CA 1
ATOM 803 C C . SER A 1 98 ? -24.238 -1.468 40.315 1.00 86.44 98 SER A C 1
ATOM 805 O O . SER A 1 98 ? -24.516 -0.335 40.711 1.00 86.44 98 SER A O 1
ATOM 807 N N . ILE A 1 99 ? -23.088 -1.722 39.676 1.00 80.50 99 ILE A N 1
ATOM 808 C CA . ILE A 1 99 ? -22.115 -0.649 39.372 1.00 80.50 99 ILE A CA 1
ATOM 809 C C . ILE A 1 99 ? -22.705 0.438 38.447 1.00 80.50 99 ILE A C 1
ATOM 811 O O . ILE A 1 99 ? -22.195 1.559 38.413 1.00 80.50 99 ILE A O 1
ATOM 815 N N . PHE A 1 100 ? -23.811 0.117 37.760 1.00 79.62 100 PHE A N 1
ATOM 816 C CA . PHE A 1 100 ? -24.620 1.009 36.918 1.00 79.62 100 PHE A CA 1
ATOM 817 C C . PHE A 1 100 ? -25.736 1.736 37.679 1.00 79.62 100 PHE A C 1
ATOM 819 O O . PHE A 1 100 ? -26.260 2.723 37.185 1.00 79.62 100 PHE A O 1
ATOM 826 N N . LEU A 1 101 ? -26.137 1.251 38.858 1.00 79.75 101 LEU A N 1
ATOM 827 C CA . LEU A 1 101 ? -27.248 1.796 39.648 1.00 79.75 101 LEU A CA 1
ATOM 828 C C . LEU A 1 101 ? -26.889 1.757 41.138 1.00 79.75 101 LEU A C 1
ATOM 830 O O . LEU A 1 101 ? -27.515 1.064 41.935 1.00 79.75 101 LEU A O 1
ATOM 834 N N . ARG A 1 102 ? -25.856 2.516 41.518 1.00 71.75 102 ARG A N 1
ATOM 835 C CA . ARG A 1 102 ? -25.335 2.547 42.897 1.00 71.75 102 ARG A CA 1
ATOM 836 C C . ARG A 1 102 ? -26.339 3.066 43.935 1.00 71.75 102 ARG A C 1
ATOM 838 O O . ARG A 1 102 ? -26.172 2.777 45.110 1.00 71.75 102 ARG A O 1
ATOM 845 N N . ASN A 1 103 ? -27.380 3.777 43.496 1.00 79.38 103 ASN A N 1
ATOM 846 C CA . ASN A 1 103 ? -28.445 4.326 44.345 1.00 79.38 103 ASN A CA 1
ATOM 847 C C . ASN A 1 103 ? -29.681 3.403 44.425 1.00 79.38 103 ASN A C 1
ATOM 849 O O . ASN A 1 103 ? -30.741 3.838 44.872 1.00 79.38 103 ASN A O 1
ATOM 853 N N . LEU A 1 104 ? -29.580 2.159 43.947 1.00 85.81 104 LEU A N 1
ATOM 854 C CA . LEU A 1 104 ? -30.638 1.155 44.026 1.00 85.81 104 LEU A CA 1
ATOM 855 C C . LEU A 1 104 ? -30.012 -0.216 44.344 1.00 85.81 104 LEU A C 1
ATOM 857 O O . LEU A 1 104 ? -29.520 -0.887 43.429 1.00 85.81 104 LEU A O 1
ATOM 861 N N . PRO A 1 105 ? -30.006 -0.649 45.619 1.00 91.50 105 PRO A N 1
ATOM 862 C CA . PRO A 1 105 ? -29.595 -2.006 45.953 1.00 91.50 105 PRO A CA 1
ATOM 863 C C . PRO A 1 105 ? -30.549 -3.001 45.290 1.00 91.50 105 PRO A C 1
ATOM 865 O O . PRO A 1 105 ? -31.756 -2.783 45.245 1.00 91.50 105 PRO A O 1
ATOM 868 N N . LEU A 1 106 ? -30.007 -4.099 44.770 1.00 92.56 106 LEU A N 1
ATOM 869 C CA . LEU A 1 106 ? -30.801 -5.181 44.182 1.00 92.56 106 LEU A CA 1
ATOM 870 C C . LEU A 1 106 ? -31.233 -6.172 45.269 1.00 92.56 106 LEU A C 1
ATOM 872 O O . LEU A 1 106 ? -32.371 -6.643 45.297 1.00 92.56 106 LEU A O 1
ATOM 876 N N . ILE A 1 107 ? -30.298 -6.477 46.171 1.00 94.88 107 ILE A N 1
ATOM 877 C CA . ILE A 1 107 ? -30.427 -7.447 47.259 1.00 94.88 107 ILE A CA 1
ATOM 878 C C . ILE A 1 107 ? -29.812 -6.834 48.521 1.00 94.88 107 ILE A C 1
ATOM 880 O O . ILE A 1 107 ? -28.771 -6.171 48.461 1.00 94.88 107 ILE A O 1
ATOM 884 N N . ILE A 1 108 ? -30.472 -7.042 49.658 1.00 95.56 108 ILE A N 1
ATOM 885 C CA . ILE A 1 108 ? -30.019 -6.636 50.991 1.00 95.56 108 ILE A CA 1
ATOM 886 C C . ILE A 1 108 ? -30.006 -7.888 51.863 1.00 95.56 108 ILE A C 1
ATOM 888 O O . ILE A 1 108 ? -30.970 -8.653 51.872 1.00 95.56 108 ILE A O 1
ATOM 892 N N . SER A 1 109 ? -28.921 -8.080 52.604 1.00 95.44 109 SER A N 1
ATOM 893 C CA . SER A 1 109 ? -28.663 -9.330 53.308 1.00 95.44 109 SER A CA 1
ATOM 894 C C . SER A 1 109 ? -28.282 -9.082 54.757 1.00 95.44 109 SER A C 1
ATOM 896 O O . SER A 1 109 ? -27.385 -8.290 55.058 1.00 95.44 109 SER A O 1
ATOM 898 N N . PHE A 1 110 ? -28.963 -9.785 55.655 1.00 94.88 110 PHE A N 1
ATOM 899 C CA . PHE A 1 110 ? -28.764 -9.689 57.097 1.00 94.88 110 PHE A CA 1
ATOM 900 C C . PHE A 1 110 ? -27.881 -10.849 57.548 1.00 94.88 110 PHE A C 1
ATOM 902 O O . PHE A 1 110 ? -28.252 -12.001 57.331 1.00 94.88 110 PHE A O 1
ATOM 909 N N . VAL A 1 111 ? -26.732 -10.560 58.161 1.00 95.00 111 VAL A N 1
ATOM 910 C CA . VAL A 1 111 ? -25.891 -11.573 58.816 1.00 95.00 111 VAL A CA 1
ATOM 911 C C . VAL A 1 111 ? -26.164 -11.528 60.312 1.00 95.00 111 VAL A C 1
ATOM 913 O O . VAL A 1 111 ? -26.011 -10.471 60.929 1.00 95.00 111 VAL A O 1
ATOM 916 N N . THR A 1 112 ? -26.580 -12.647 60.892 1.00 92.69 112 THR A N 1
ATOM 917 C CA . THR A 1 112 ? -26.886 -12.766 62.322 1.00 92.69 112 THR A CA 1
ATOM 918 C C . THR A 1 112 ? -25.648 -13.089 63.163 1.00 92.69 112 THR A C 1
ATOM 920 O O . THR A 1 112 ? -24.571 -13.385 62.643 1.00 92.69 112 THR A O 1
ATOM 923 N N . LEU A 1 113 ? -25.775 -13.002 64.489 1.00 89.69 113 LEU A N 1
ATOM 924 C CA . LEU A 1 113 ? -24.699 -13.275 65.450 1.00 89.69 113 LEU A CA 1
ATOM 925 C C . LEU A 1 113 ? -24.195 -14.728 65.401 1.00 89.69 113 LEU A C 1
ATOM 927 O O . LEU A 1 113 ? -23.022 -14.978 65.656 1.00 89.69 113 LEU A O 1
ATOM 931 N N . ASP A 1 114 ? -25.053 -15.670 65.005 1.00 89.12 114 ASP A N 1
ATOM 932 C CA . ASP A 1 114 ? -24.698 -17.074 64.766 1.00 89.12 114 ASP A CA 1
ATOM 933 C C . ASP A 1 114 ? -24.150 -17.350 63.347 1.00 89.12 114 ASP A C 1
ATOM 935 O O . ASP A 1 114 ? -23.941 -18.502 62.967 1.00 89.12 114 ASP A O 1
ATOM 939 N N . GLY A 1 115 ? -23.925 -16.299 62.551 1.00 89.94 115 GLY A N 1
ATOM 940 C CA . GLY A 1 115 ? -23.333 -16.372 61.215 1.00 89.94 115 GLY A CA 1
ATOM 941 C C . GLY A 1 115 ? -24.290 -16.759 60.083 1.00 89.94 115 GLY A C 1
ATOM 942 O O . GLY A 1 115 ? -23.856 -16.794 58.927 1.00 89.94 115 GLY A O 1
ATOM 943 N N . LYS A 1 116 ? -25.580 -17.020 60.350 1.00 91.25 116 LYS A N 1
ATOM 944 C CA . LYS A 1 116 ? -26.562 -17.224 59.270 1.00 91.25 116 LYS A CA 1
ATOM 945 C C . LYS A 1 116 ? -26.698 -15.943 58.444 1.00 91.25 116 LYS A C 1
ATOM 947 O O . LYS A 1 116 ? -26.562 -14.834 58.953 1.00 91.25 116 LYS A O 1
ATOM 952 N N . THR A 1 117 ? -26.948 -16.096 57.145 1.00 93.56 117 THR A N 1
ATOM 953 C CA . THR A 1 117 ? -27.191 -14.974 56.227 1.00 93.56 117 THR A CA 1
ATOM 954 C C . THR A 1 117 ? -28.582 -15.109 55.617 1.00 93.56 117 THR A C 1
ATOM 956 O O . THR A 1 117 ? -28.974 -16.193 55.186 1.00 93.56 117 THR A O 1
ATOM 959 N N . HIS A 1 118 ? -29.332 -14.010 55.600 1.00 93.88 118 HIS A N 1
ATOM 960 C CA . HIS A 1 118 ? -30.679 -13.922 55.042 1.00 93.88 118 HIS A CA 1
ATOM 961 C C . HIS A 1 118 ? -30.687 -12.948 53.861 1.00 93.88 118 HIS A C 1
ATOM 963 O O . HIS A 1 118 ? -30.898 -11.748 54.045 1.00 93.88 118 HIS A O 1
ATOM 969 N N . ASP A 1 119 ? -30.421 -13.467 52.660 1.00 95.31 119 ASP A N 1
ATOM 970 C CA . ASP A 1 119 ? -30.408 -12.700 51.412 1.00 95.31 119 ASP A CA 1
ATOM 971 C C . ASP A 1 119 ? -31.839 -12.401 50.942 1.00 95.31 119 ASP A C 1
ATOM 973 O O . ASP A 1 119 ? -32.583 -13.308 50.571 1.00 95.31 119 ASP A O 1
ATOM 977 N N . CYS A 1 120 ? -32.237 -11.128 50.963 1.00 95.31 120 CYS A N 1
ATOM 978 C CA . CYS A 1 120 ? -33.594 -10.677 50.648 1.00 95.31 120 CYS A CA 1
ATOM 979 C C . CYS A 1 120 ? -33.577 -9.717 49.449 1.00 95.31 120 CYS A C 1
ATOM 981 O O . CYS A 1 120 ? -32.652 -8.915 49.294 1.00 95.31 120 CYS A O 1
ATOM 983 N N . LYS A 1 121 ? -34.607 -9.742 48.598 1.00 95.44 121 LYS A N 1
ATOM 984 C CA . LYS A 1 121 ? -34.706 -8.778 47.488 1.00 95.44 121 LYS A CA 1
ATOM 985 C C . LYS A 1 121 ? -35.046 -7.382 48.003 1.00 95.44 121 LYS A C 1
ATOM 987 O O . LYS A 1 121 ? -35.757 -7.243 48.996 1.00 95.44 121 LYS A O 1
ATOM 992 N N . TYR A 1 122 ? -34.596 -6.349 47.294 1.00 93.38 122 TYR A N 1
ATOM 993 C CA . TYR A 1 122 ? -34.953 -4.970 47.631 1.00 93.38 122 TYR A CA 1
ATOM 994 C C . TYR A 1 122 ? -36.468 -4.721 47.589 1.00 93.38 122 TYR A C 1
ATOM 996 O O . TYR A 1 122 ? -37.008 -4.200 48.563 1.00 93.38 122 TYR A O 1
ATOM 1004 N N . ASP A 1 123 ? -37.145 -5.131 46.510 1.00 91.50 123 ASP A N 1
ATOM 1005 C CA . ASP A 1 123 ? -38.591 -4.921 46.342 1.00 91.50 123 ASP A CA 1
ATOM 1006 C C . ASP A 1 123 ? -39.385 -5.616 47.464 1.00 91.50 123 ASP A C 1
ATOM 1008 O O . ASP A 1 123 ? -40.172 -4.969 48.151 1.00 91.50 123 ASP A O 1
ATOM 1012 N N . ASP A 1 124 ? -39.102 -6.898 47.730 1.00 93.38 124 ASP A N 1
ATOM 1013 C CA . ASP A 1 124 ? -39.774 -7.700 48.764 1.00 93.38 124 ASP A CA 1
ATOM 1014 C C . ASP A 1 124 ? -39.644 -7.067 50.170 1.00 93.38 124 ASP A C 1
ATOM 1016 O O . ASP A 1 124 ? -40.591 -7.079 50.959 1.00 93.38 124 ASP A O 1
ATOM 1020 N N . LEU A 1 125 ? -38.488 -6.466 50.487 1.00 93.00 125 LEU A N 1
ATOM 1021 C CA . LEU A 1 125 ? -38.281 -5.709 51.729 1.00 93.00 125 LEU A CA 1
ATOM 1022 C C . LEU A 1 125 ? -39.010 -4.356 51.721 1.00 93.00 125 LEU A C 1
ATOM 1024 O O . LEU A 1 125 ? -39.616 -3.977 52.725 1.00 93.00 125 LEU A O 1
ATOM 1028 N N . PHE A 1 126 ? -38.948 -3.619 50.610 1.00 90.75 126 PHE A N 1
ATOM 1029 C CA . PHE A 1 126 ? -39.572 -2.304 50.463 1.00 90.75 126 PHE A CA 1
ATOM 1030 C C . PHE A 1 126 ? -41.100 -2.386 50.567 1.00 90.75 126 PHE A C 1
ATOM 1032 O O . PHE A 1 126 ? -41.711 -1.546 51.230 1.00 90.75 126 PHE A O 1
ATOM 1039 N N . ASP A 1 127 ? -41.710 -3.419 49.987 1.00 90.88 127 ASP A N 1
ATOM 1040 C CA . ASP A 1 127 ? -43.148 -3.677 50.076 1.00 90.88 127 ASP A CA 1
ATOM 1041 C C . ASP A 1 127 ? -43.552 -4.189 51.466 1.00 90.88 127 ASP A C 1
ATOM 1043 O O . ASP A 1 127 ? -44.568 -3.751 52.011 1.00 90.88 127 ASP A O 1
ATOM 1047 N N . ALA A 1 128 ? -42.729 -5.034 52.102 1.00 90.50 128 ALA A N 1
ATOM 1048 C CA . ALA A 1 128 ? -42.969 -5.478 53.476 1.00 90.50 128 ALA A CA 1
ATOM 1049 C C . ALA A 1 128 ? -42.907 -4.331 54.505 1.00 90.50 128 ALA A C 1
ATOM 1051 O O . ALA A 1 128 ? -43.575 -4.410 55.539 1.00 90.50 128 ALA A O 1
ATOM 1052 N N . ARG A 1 129 ? -42.110 -3.277 54.246 1.00 88.44 129 ARG A N 1
ATOM 1053 C CA . ARG A 1 129 ? -41.805 -2.106 55.108 1.00 88.44 129 ARG A CA 1
ATOM 1054 C C . ARG A 1 129 ? -41.143 -2.418 56.448 1.00 88.44 129 ARG A C 1
ATOM 1056 O O . ARG A 1 129 ? -40.274 -1.675 56.891 1.00 88.44 129 ARG A O 1
ATOM 1063 N N . ARG A 1 130 ? -41.555 -3.476 57.139 1.00 87.00 130 ARG A N 1
ATOM 1064 C CA . ARG A 1 130 ? -40.980 -3.935 58.403 1.00 87.00 130 ARG A CA 1
ATOM 1065 C C . ARG A 1 130 ? -41.330 -5.386 58.689 1.00 87.00 130 ARG A C 1
ATOM 1067 O O . ARG A 1 130 ? -42.436 -5.831 58.394 1.00 87.00 130 ARG A O 1
ATOM 1074 N N . SER A 1 131 ? -40.429 -6.106 59.347 1.00 83.50 131 SER A N 1
ATOM 1075 C CA . SER A 1 131 ? -40.736 -7.440 59.862 1.00 83.50 131 SER A CA 1
ATOM 1076 C C . SER A 1 131 ? -39.924 -7.822 61.094 1.00 83.50 131 SER A C 1
ATOM 1078 O O . SER A 1 131 ? -38.865 -7.262 61.382 1.00 83.50 131 SER A O 1
ATOM 1080 N N . ARG A 1 132 ? -40.445 -8.813 61.822 1.00 76.31 132 ARG A N 1
ATOM 1081 C CA . ARG A 1 132 ? -39.688 -9.557 62.833 1.00 76.31 132 ARG A CA 1
ATOM 1082 C C . ARG A 1 132 ? -38.816 -10.607 62.152 1.00 76.31 132 ARG A C 1
ATOM 1084 O O . ARG A 1 132 ? -39.128 -11.062 61.054 1.00 76.31 132 ARG A O 1
ATOM 1091 N N . VAL A 1 133 ? -37.763 -11.037 62.828 1.00 70.94 133 VAL A N 1
ATOM 1092 C CA . VAL A 1 133 ? -36.775 -11.989 62.289 1.00 70.94 133 VAL A CA 1
ATOM 1093 C C . VAL A 1 133 ? -37.367 -13.373 62.017 1.00 70.94 133 VAL A C 1
ATOM 1095 O O . VAL A 1 133 ? -37.043 -13.989 61.004 1.00 70.94 133 VAL A O 1
ATOM 1098 N N . SER A 1 134 ? -38.351 -13.803 62.812 1.00 70.44 134 SER A N 1
ATOM 1099 C CA . SER A 1 134 ? -39.203 -14.963 62.506 1.00 70.44 134 SER A CA 1
ATOM 1100 C C . SER A 1 134 ? -39.748 -14.955 61.070 1.00 70.44 134 SER A C 1
ATOM 1102 O O . SER A 1 134 ? -39.929 -16.013 60.475 1.00 70.44 134 SER A O 1
ATOM 1104 N N . ASN A 1 135 ? -39.973 -13.762 60.510 1.00 80.31 135 ASN A N 1
ATOM 1105 C CA . ASN A 1 135 ? -40.553 -13.542 59.193 1.00 80.31 135 ASN A CA 1
ATOM 1106 C C . ASN A 1 135 ? -39.503 -13.147 58.136 1.00 80.31 135 ASN A C 1
ATOM 1108 O O . ASN A 1 135 ? -39.808 -13.247 56.951 1.00 80.31 135 ASN A O 1
ATOM 1112 N N . ILE A 1 136 ? -38.271 -12.751 58.509 1.00 84.88 136 ILE A N 1
ATOM 1113 C CA . ILE A 1 136 ? -37.208 -12.471 57.518 1.00 84.88 136 ILE A CA 1
ATOM 1114 C C . ILE A 1 136 ? -36.876 -13.733 56.713 1.00 84.88 136 ILE A C 1
ATOM 1116 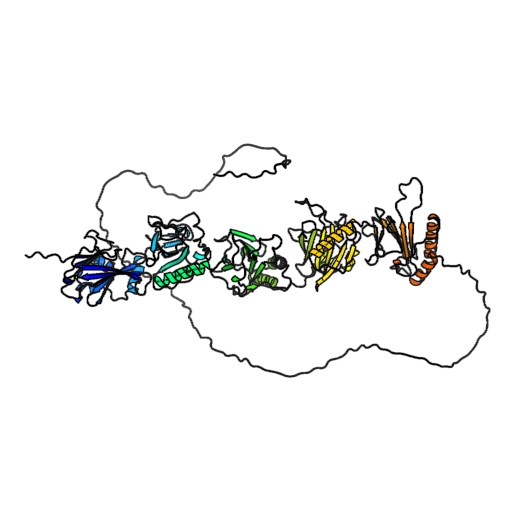O O . ILE A 1 136 ? -36.626 -13.659 55.518 1.00 84.88 136 ILE A O 1
ATOM 1120 N N . LYS A 1 137 ? -37.010 -14.907 57.343 1.00 84.50 137 LYS A N 1
ATOM 1121 C CA . LYS A 1 137 ? -36.887 -16.239 56.728 1.00 84.50 137 LYS A CA 1
ATOM 1122 C C . LYS A 1 137 ? -37.901 -16.494 55.597 1.00 84.50 137 LYS A C 1
ATOM 1124 O O . LYS A 1 137 ? -37.658 -17.371 54.780 1.00 84.50 137 LYS A O 1
ATOM 1129 N N . ASN A 1 138 ? -38.990 -15.720 55.531 1.00 86.62 138 ASN A N 1
ATOM 1130 C CA . ASN A 1 138 ? -40.006 -15.791 54.472 1.00 86.62 138 ASN A CA 1
ATOM 1131 C C . ASN A 1 138 ? -39.791 -14.739 53.362 1.00 86.62 138 ASN A C 1
ATOM 1133 O O . ASN A 1 138 ? -40.424 -14.833 52.315 1.00 86.62 138 ASN A O 1
ATOM 1137 N N . LEU A 1 139 ? -38.942 -13.730 53.605 1.00 89.19 139 LEU A N 1
ATOM 1138 C CA . LEU A 1 139 ? -38.530 -12.701 52.634 1.00 89.19 139 LEU A CA 1
ATOM 1139 C C . LEU A 1 139 ? -37.144 -13.002 52.031 1.00 89.19 139 LEU A C 1
ATOM 1141 O O . LEU A 1 139 ? -36.788 -12.473 50.979 1.00 89.19 139 LEU A O 1
ATOM 1145 N N . ALA A 1 140 ? -36.363 -13.854 52.698 1.00 92.69 140 ALA A N 1
ATOM 1146 C CA . ALA A 1 140 ? -35.100 -14.363 52.201 1.00 92.69 140 ALA A CA 1
ATOM 1147 C C . ALA A 1 140 ? -35.328 -15.444 51.136 1.00 92.69 140 ALA A C 1
ATOM 1149 O O . ALA A 1 140 ? -36.140 -16.353 51.321 1.00 92.69 140 ALA A O 1
ATOM 1150 N N . PHE A 1 141 ? -34.586 -15.379 50.031 1.00 93.94 141 PHE A N 1
ATOM 1151 C CA . PHE A 1 141 ? -34.622 -16.412 48.997 1.00 93.94 141 PHE A CA 1
ATOM 1152 C C . PHE A 1 141 ? -33.582 -17.511 49.272 1.00 93.94 141 PHE A C 1
ATOM 1154 O O . PHE A 1 141 ? -32.540 -17.274 49.872 1.00 93.94 141 PHE A O 1
ATOM 1161 N N . VAL A 1 142 ? -33.854 -18.728 48.790 1.00 90.12 142 VAL A N 1
ATOM 1162 C CA . VAL A 1 142 ? -32.962 -19.905 48.936 1.00 90.12 142 VAL A CA 1
ATOM 1163 C C . VAL A 1 142 ? -32.074 -20.116 47.689 1.00 90.12 142 VAL A C 1
ATOM 1165 O O . VAL A 1 142 ? -31.231 -21.008 47.641 1.00 90.12 142 VAL A O 1
ATOM 1168 N N . ASN A 1 143 ? -32.256 -19.291 46.654 1.00 85.12 143 ASN A N 1
ATOM 1169 C CA . ASN A 1 143 ? -31.473 -19.322 45.416 1.00 85.12 143 ASN A CA 1
ATOM 1170 C C . ASN A 1 143 ? -30.010 -18.892 45.628 1.00 85.12 143 ASN A C 1
ATOM 1172 O O . ASN A 1 143 ? -29.700 -18.112 46.521 1.00 85.12 143 ASN A O 1
ATOM 1176 N N . ASP A 1 144 ? -29.121 -19.320 44.724 1.00 90.38 144 ASP A N 1
ATOM 1177 C CA . ASP A 1 144 ? -27.760 -18.773 44.636 1.00 90.38 144 ASP A CA 1
ATOM 1178 C C . ASP A 1 144 ? -27.795 -17.245 44.440 1.00 90.38 144 ASP A C 1
ATOM 1180 O O . ASP A 1 144 ? -28.435 -16.734 43.514 1.00 90.38 144 ASP A O 1
ATOM 1184 N N . LEU A 1 145 ? -27.071 -16.532 45.308 1.00 90.25 145 LEU A N 1
ATOM 1185 C CA . LEU A 1 145 ? -27.009 -15.072 45.351 1.00 90.25 145 LEU A CA 1
ATOM 1186 C C . LEU A 1 145 ? -26.616 -14.449 44.004 1.00 90.25 145 LEU A C 1
ATOM 1188 O O . LEU A 1 145 ? -27.212 -13.452 43.608 1.00 90.25 145 LEU A O 1
ATOM 1192 N N . ASN A 1 146 ? -25.662 -15.027 43.265 1.00 87.56 146 ASN A N 1
ATOM 1193 C CA . ASN A 1 146 ? -25.238 -14.462 41.981 1.00 87.56 146 ASN A CA 1
ATOM 1194 C C . ASN A 1 146 ? -26.317 -14.623 40.912 1.00 87.56 146 ASN A C 1
ATOM 1196 O O . ASN A 1 146 ? -26.615 -13.661 40.207 1.00 87.56 146 ASN A O 1
ATOM 1200 N N . LYS A 1 147 ? -26.971 -15.789 40.842 1.00 89.62 147 LYS A N 1
ATOM 1201 C CA . LYS A 1 147 ? -28.134 -15.981 39.961 1.00 89.62 147 LYS A CA 1
ATOM 1202 C C . LYS A 1 147 ? -29.257 -15.000 40.296 1.00 89.62 147 LYS A C 1
ATOM 1204 O O . LYS A 1 147 ? -29.876 -14.461 39.383 1.00 89.62 147 LYS A O 1
ATOM 1209 N N . GLN A 1 148 ? -29.513 -14.731 41.579 1.00 92.62 148 GLN A N 1
ATOM 1210 C CA . GLN A 1 148 ? -30.546 -13.766 41.957 1.00 92.62 148 GLN A CA 1
ATOM 1211 C C . GLN A 1 148 ? -30.132 -12.317 41.648 1.00 92.62 148 GLN A C 1
ATOM 1213 O O . GLN A 1 148 ? -30.964 -11.554 41.160 1.00 92.62 148 GLN A O 1
ATOM 1218 N N . LEU A 1 149 ? -28.856 -11.951 41.829 1.00 90.06 149 LEU A N 1
ATOM 1219 C CA . LEU A 1 149 ? -28.321 -10.653 41.402 1.00 90.06 149 LEU A CA 1
ATOM 1220 C C . LEU A 1 149 ? -28.442 -10.455 39.887 1.00 90.06 149 LEU A C 1
ATOM 1222 O O . LEU A 1 149 ? -28.857 -9.385 39.451 1.00 90.06 149 LEU A O 1
ATOM 1226 N N . GLU A 1 150 ? -28.142 -11.480 39.084 1.00 87.00 150 GLU A N 1
ATOM 1227 C CA . GLU A 1 150 ? -28.369 -11.456 37.636 1.00 87.00 150 GLU A CA 1
ATOM 1228 C C . GLU A 1 150 ? -29.851 -11.263 37.293 1.00 87.00 150 GLU A C 1
ATOM 1230 O O . GLU A 1 150 ? -30.167 -10.423 36.454 1.00 87.00 150 GLU A O 1
ATOM 1235 N N . ILE A 1 151 ? -30.769 -11.973 37.960 1.00 89.69 151 ILE A N 1
ATOM 1236 C CA . ILE A 1 151 ? -32.216 -11.842 37.727 1.00 89.69 151 ILE A CA 1
ATOM 1237 C C . ILE A 1 151 ? -32.707 -10.423 38.043 1.00 89.69 151 ILE A C 1
ATOM 1239 O O . ILE A 1 151 ? -33.359 -9.806 37.199 1.00 89.69 151 ILE A O 1
ATOM 1243 N N . GLU A 1 152 ? -32.387 -9.875 39.220 1.00 89.94 152 GLU A N 1
ATOM 1244 C CA . GLU A 1 152 ? -32.846 -8.531 39.595 1.00 89.94 152 GLU A CA 1
ATOM 1245 C C . GLU A 1 152 ? -32.143 -7.431 38.766 1.00 89.94 152 GLU A C 1
ATOM 1247 O O . GLU A 1 152 ? -32.776 -6.445 38.392 1.00 89.94 152 GLU A O 1
ATOM 1252 N N . PHE A 1 153 ? -30.881 -7.616 38.364 1.00 86.75 153 PHE A N 1
ATOM 1253 C CA . PHE A 1 153 ? -30.190 -6.726 37.418 1.00 86.75 153 PHE A CA 1
ATOM 1254 C C . PHE A 1 153 ? -30.831 -6.737 36.026 1.00 86.75 153 PHE A C 1
ATOM 1256 O O . PHE A 1 153 ? -31.108 -5.681 35.445 1.00 86.75 153 PHE A O 1
ATOM 1263 N N . GLU A 1 154 ? -31.083 -7.931 35.480 1.00 85.00 154 GLU A N 1
ATOM 1264 C CA . GLU A 1 154 ? -31.681 -8.077 34.159 1.00 85.00 154 GLU A CA 1
ATOM 1265 C C . GLU A 1 154 ? -33.116 -7.517 34.154 1.00 85.00 154 GLU A C 1
ATOM 1267 O O . GLU A 1 154 ? -33.479 -6.867 33.168 1.00 85.00 154 GLU A O 1
ATOM 1272 N N . LYS A 1 155 ? -33.868 -7.675 35.259 1.00 86.94 155 LYS A N 1
ATOM 1273 C CA . LYS A 1 155 ? -35.187 -7.071 35.544 1.00 86.94 155 LYS A CA 1
ATOM 1274 C C . LYS A 1 155 ? -35.129 -5.544 35.588 1.00 86.94 155 LYS A C 1
ATOM 1276 O O . LYS A 1 155 ? -35.816 -4.906 34.791 1.00 86.94 155 LYS A O 1
ATOM 1281 N N . VAL A 1 156 ? -34.313 -4.948 36.460 1.00 81.62 156 VAL A N 1
ATOM 1282 C CA . VAL A 1 156 ? -34.259 -3.487 36.663 1.00 81.62 156 VAL A CA 1
ATOM 1283 C C . VAL A 1 156 ? -33.851 -2.757 35.380 1.00 81.62 156 VAL A C 1
ATOM 1285 O O . VAL A 1 156 ? -34.521 -1.813 34.969 1.00 81.62 156 VAL A O 1
ATOM 1288 N N . LEU A 1 157 ? -32.820 -3.235 34.676 1.00 78.12 157 LEU A N 1
ATOM 1289 C CA . LEU A 1 157 ? -32.372 -2.630 33.414 1.00 78.12 157 LEU A CA 1
ATOM 1290 C C . LEU A 1 157 ? -33.102 -3.185 32.169 1.00 78.12 157 LEU A C 1
ATOM 1292 O O . LEU A 1 157 ? -32.665 -2.936 31.049 1.00 78.12 157 LEU A O 1
ATOM 1296 N N . SER A 1 158 ? -34.164 -3.994 32.313 1.00 74.50 158 SER A N 1
ATOM 1297 C CA . SER A 1 158 ? -34.828 -4.656 31.163 1.00 74.50 158 SER A CA 1
ATOM 1298 C C . SER A 1 158 ? -35.422 -3.665 30.159 1.00 74.50 158 SER A C 1
ATOM 1300 O O . SER A 1 158 ? -35.363 -3.900 28.952 1.00 74.50 158 SER A O 1
ATOM 1302 N N . LYS A 1 159 ? -35.986 -2.564 30.668 1.00 78.38 159 LYS A N 1
ATOM 1303 C CA . LYS A 1 159 ? -36.756 -1.569 29.906 1.00 78.38 159 LYS A CA 1
ATOM 1304 C C . LYS A 1 159 ? -35.888 -0.465 29.297 1.00 78.38 159 LYS A C 1
ATOM 1306 O O . LYS A 1 159 ? -36.270 0.117 28.286 1.00 78.38 159 LYS A O 1
ATOM 1311 N N . ASN A 1 160 ? -34.719 -0.208 29.883 1.00 87.00 160 ASN A N 1
ATOM 1312 C CA . ASN A 1 160 ? -33.849 0.906 29.522 1.00 87.00 160 ASN A CA 1
ATOM 1313 C C . ASN A 1 160 ? -32.569 0.370 28.868 1.00 87.00 160 ASN A C 1
ATOM 1315 O O . ASN A 1 160 ? -31.817 -0.388 29.482 1.00 87.00 160 ASN A O 1
ATOM 1319 N N . ARG A 1 161 ? -32.305 0.760 27.616 1.00 92.00 161 ARG A N 1
ATOM 1320 C CA . ARG A 1 161 ? -31.100 0.366 26.869 1.00 92.00 161 ARG A CA 1
ATOM 1321 C C . ARG A 1 161 ? -30.595 1.535 26.031 1.00 92.00 161 ARG A C 1
ATOM 1323 O O . ARG A 1 161 ? -31.391 2.180 25.358 1.00 92.00 161 ARG A O 1
ATOM 1330 N N . ILE A 1 162 ? -29.282 1.744 26.021 1.00 94.69 162 ILE A N 1
ATOM 1331 C CA . ILE A 1 162 ? -28.594 2.679 25.128 1.00 94.69 162 ILE A CA 1
ATOM 1332 C C . ILE A 1 162 ? -28.449 2.022 23.758 1.00 94.69 162 ILE A C 1
ATOM 1334 O O . ILE A 1 162 ? -27.740 1.023 23.630 1.00 94.69 162 ILE A O 1
ATOM 1338 N N . ARG A 1 163 ? -29.076 2.579 22.724 1.00 95.88 163 ARG A N 1
ATOM 1339 C CA . ARG A 1 163 ? -28.739 2.290 21.329 1.00 95.88 163 ARG A CA 1
ATOM 1340 C C . ARG A 1 163 ? -27.487 3.079 20.951 1.00 95.88 163 ARG A C 1
ATOM 1342 O O . ARG A 1 163 ? -27.495 4.306 21.020 1.00 95.88 163 ARG A O 1
ATOM 1349 N N . PHE A 1 164 ? -26.422 2.381 20.574 1.00 96.94 164 PHE A N 1
ATOM 1350 C CA . PHE A 1 164 ? -25.165 3.027 20.210 1.00 96.94 164 PHE A CA 1
ATOM 1351 C C . PHE A 1 164 ? -25.143 3.411 18.725 1.00 96.94 164 PHE A C 1
ATOM 1353 O O . PHE A 1 164 ? -25.389 2.562 17.868 1.00 96.94 164 PHE A O 1
ATOM 1360 N N . SER A 1 165 ? -24.826 4.667 18.414 1.00 94.19 165 SER A N 1
ATOM 1361 C CA . SER A 1 165 ? -24.704 5.185 17.046 1.00 94.19 165 SER A CA 1
ATOM 1362 C C . SER A 1 165 ? -23.276 5.648 16.750 1.00 94.19 165 SER A C 1
ATOM 1364 O O . SER A 1 165 ? -22.538 6.082 17.630 1.00 94.19 165 SER A O 1
ATOM 1366 N N . ILE A 1 166 ? -22.869 5.590 15.480 1.00 90.56 166 ILE A N 1
ATOM 1367 C CA . ILE A 1 166 ? -21.638 6.270 15.036 1.00 90.56 166 ILE A CA 1
ATOM 1368 C C . ILE A 1 166 ? -21.868 7.790 15.005 1.00 90.56 166 ILE A C 1
ATOM 1370 O O . ILE A 1 166 ? -20.995 8.552 15.413 1.00 90.56 166 ILE A O 1
ATOM 1374 N N . GLU A 1 167 ? -23.061 8.213 14.585 1.00 85.50 167 GLU A N 1
ATOM 1375 C CA . GLU A 1 167 ? -23.515 9.606 14.521 1.00 85.50 167 GLU A CA 1
ATOM 1376 C C . GLU A 1 167 ? -23.915 10.183 15.890 1.00 85.50 167 GLU A C 1
ATOM 1378 O O . GLU A 1 167 ? -24.118 9.441 16.855 1.00 85.50 167 GLU A O 1
ATOM 1383 N N . ASN A 1 168 ? -24.065 11.512 15.941 1.00 79.12 168 ASN A N 1
ATOM 1384 C CA . ASN A 1 168 ? -24.458 12.288 17.121 1.00 79.12 168 ASN A CA 1
ATOM 1385 C C . ASN A 1 168 ? -25.755 11.772 17.772 1.00 79.12 168 ASN A C 1
ATOM 1387 O O . ASN A 1 168 ? -26.766 11.598 17.096 1.00 79.12 168 ASN A O 1
ATOM 1391 N N . GLY A 1 169 ? -25.763 11.668 19.100 1.00 86.69 169 GLY A N 1
ATOM 1392 C CA . GLY A 1 169 ? -26.970 11.418 19.889 1.00 86.69 169 GLY A CA 1
ATOM 1393 C C . GLY A 1 169 ? -26.636 11.198 21.362 1.00 86.69 169 GLY A C 1
ATOM 1394 O O . GLY A 1 169 ? -25.645 10.559 21.683 1.00 86.69 169 GLY A O 1
ATOM 1395 N N . ASN A 1 170 ? -27.428 11.741 22.276 1.00 90.31 170 ASN A N 1
ATOM 1396 C CA . ASN A 1 170 ? -27.270 11.546 23.723 1.00 90.31 170 ASN A CA 1
ATOM 1397 C C . ASN A 1 170 ? -28.625 11.462 24.443 1.00 90.31 170 ASN A C 1
ATOM 1399 O O . ASN A 1 170 ? -28.676 11.544 25.672 1.00 90.31 170 ASN A O 1
ATOM 1403 N N . ASP A 1 171 ? -29.723 11.336 23.688 1.00 93.56 171 ASP A N 1
ATOM 1404 C CA . ASP A 1 171 ? -31.066 11.410 24.250 1.00 93.56 171 ASP A CA 1
ATOM 1405 C C . ASP A 1 171 ? -31.289 10.293 25.270 1.00 93.56 171 ASP A C 1
ATOM 1407 O O . ASP A 1 171 ? -30.941 9.133 25.044 1.00 93.56 171 ASP A O 1
ATOM 1411 N N . GLY A 1 172 ? -31.851 10.659 26.419 1.00 92.19 172 GLY A N 1
ATOM 1412 C CA . GLY A 1 172 ? -32.119 9.726 27.500 1.00 92.19 172 GLY A CA 1
ATOM 1413 C C . GLY A 1 172 ? -30.891 9.049 28.121 1.00 92.19 172 GLY A C 1
ATOM 1414 O O . GLY A 1 172 ? -31.085 8.076 28.848 1.00 92.19 172 GLY A O 1
ATOM 1415 N N . THR A 1 173 ? -29.657 9.483 27.854 1.00 94.19 173 THR A N 1
ATOM 1416 C CA . THR A 1 173 ? -28.436 8.888 28.433 1.00 94.19 173 THR A CA 1
ATOM 1417 C C . THR A 1 173 ? -27.792 9.841 29.440 1.00 94.19 173 THR A C 1
ATOM 1419 O O . THR A 1 173 ? -27.704 11.041 29.187 1.00 94.19 173 THR A O 1
ATOM 1422 N N . ILE A 1 174 ? -27.302 9.311 30.567 1.00 93.62 174 ILE A N 1
ATOM 1423 C CA . ILE A 1 174 ? -26.447 10.047 31.515 1.00 93.62 174 ILE A CA 1
ATOM 1424 C C . ILE A 1 174 ? -25.085 9.375 31.694 1.00 93.62 174 ILE A C 1
ATOM 1426 O O . ILE A 1 174 ? -24.955 8.165 31.504 1.00 93.62 174 ILE A O 1
ATOM 1430 N N . GLY A 1 175 ? -24.084 10.176 32.056 1.00 92.38 175 GLY A N 1
ATOM 1431 C CA . GLY A 1 175 ? -22.703 9.785 32.307 1.00 92.38 175 GLY A CA 1
ATOM 1432 C C . GLY A 1 175 ? -22.218 10.160 33.714 1.00 92.38 175 GLY A C 1
ATOM 1433 O O . GLY A 1 175 ? -22.516 11.244 34.216 1.00 92.38 175 GLY A O 1
ATOM 1434 N N . TYR A 1 176 ? -21.425 9.300 34.356 1.00 88.75 176 TYR A N 1
ATOM 1435 C CA . TYR A 1 176 ? -20.714 9.627 35.603 1.00 88.75 176 TYR A CA 1
ATOM 1436 C C . TYR A 1 176 ? -19.379 8.888 35.723 1.00 88.75 176 TYR A C 1
ATOM 1438 O O . TYR A 1 176 ? -19.177 7.839 35.115 1.00 88.75 176 TYR A O 1
ATOM 1446 N N . ASN A 1 177 ? -18.485 9.396 36.573 1.00 86.50 177 ASN A N 1
ATOM 1447 C CA . ASN A 1 177 ? -17.144 8.839 36.765 1.00 86.50 177 ASN A CA 1
ATOM 1448 C C . ASN A 1 177 ? -17.008 8.058 38.092 1.00 86.50 177 ASN A C 1
ATOM 1450 O O . ASN A 1 177 ? -17.798 8.228 39.029 1.00 86.50 177 ASN A O 1
ATOM 1454 N N . LYS A 1 178 ? -16.000 7.183 38.180 1.00 83.50 178 LYS A N 1
ATOM 1455 C CA . LYS A 1 178 ? -15.536 6.519 39.412 1.00 83.50 178 LYS A CA 1
ATOM 1456 C C . LYS A 1 178 ? -14.034 6.238 39.300 1.00 83.50 178 LYS A C 1
ATOM 1458 O O . LYS A 1 178 ? -13.619 5.628 38.320 1.00 83.50 178 LYS A O 1
ATOM 1463 N N . GLU A 1 179 ? -13.240 6.625 40.292 1.00 82.88 179 GLU A N 1
ATOM 1464 C CA . GLU A 1 179 ? -11.856 6.140 40.429 1.00 82.88 179 GLU A CA 1
ATOM 1465 C C . GLU A 1 179 ? -11.832 4.622 40.675 1.00 82.88 179 GLU A C 1
ATOM 1467 O O . GLU A 1 179 ? -12.811 4.043 41.164 1.00 82.88 179 GLU A O 1
ATOM 1472 N N . ILE A 1 180 ? -10.726 3.968 40.323 1.00 84.19 180 ILE A N 1
ATOM 1473 C CA . ILE A 1 180 ? -10.532 2.527 40.528 1.00 84.19 180 ILE A CA 1
ATOM 1474 C C . ILE A 1 180 ? -9.788 2.344 41.852 1.00 84.19 180 ILE A C 1
ATOM 1476 O O . ILE A 1 180 ? -8.662 2.792 41.963 1.00 84.19 180 ILE A O 1
ATOM 1480 N N . GLU A 1 181 ? -10.426 1.784 42.883 1.00 72.31 181 GLU A N 1
ATOM 1481 C CA . GLU A 1 181 ? -9.817 1.530 44.213 1.00 72.31 181 GLU A CA 1
ATOM 1482 C C . GLU A 1 181 ? -9.023 2.700 44.857 1.00 72.31 181 GLU A C 1
ATOM 1484 O O . GLU A 1 181 ? -8.172 2.494 45.720 1.00 72.31 181 GLU A O 1
ATOM 1489 N N . ASN A 1 182 ? -9.416 3.949 44.560 1.00 64.31 182 ASN A N 1
ATOM 1490 C CA . ASN A 1 182 ? -8.753 5.212 44.954 1.00 64.31 182 ASN A CA 1
ATOM 1491 C C . ASN A 1 182 ? -7.387 5.466 44.271 1.00 64.31 182 ASN A C 1
ATOM 1493 O O . ASN A 1 182 ? -6.609 6.294 44.741 1.00 64.31 182 ASN A O 1
ATOM 1497 N N . ASP A 1 183 ? -7.099 4.779 43.166 1.00 72.44 183 ASP A N 1
ATOM 1498 C CA . ASP A 1 183 ? -5.958 5.049 42.295 1.00 72.44 183 ASP A CA 1
ATOM 1499 C C . ASP A 1 183 ? -6.095 6.433 41.628 1.00 72.44 183 ASP A C 1
ATOM 1501 O O . ASP A 1 183 ? -7.101 6.764 40.988 1.00 72.44 183 ASP A O 1
ATOM 1505 N N . GLU A 1 184 ? -5.065 7.269 41.782 1.00 77.75 184 GLU A N 1
ATOM 1506 C CA . GLU A 1 184 ? -5.081 8.639 41.265 1.00 77.75 184 GLU A CA 1
ATOM 1507 C C . GLU A 1 184 ? -4.801 8.721 39.753 1.00 77.75 184 GLU A C 1
ATOM 1509 O O . GLU A 1 184 ? -4.985 9.793 39.180 1.00 77.75 184 GLU A O 1
ATOM 1514 N N . MET A 1 185 ? -4.438 7.624 39.081 1.00 85.31 185 MET A N 1
ATOM 1515 C CA . MET A 1 185 ? -4.063 7.564 37.661 1.00 85.31 185 MET A CA 1
ATOM 1516 C C . MET A 1 185 ? -5.178 7.002 36.764 1.00 85.31 185 MET A C 1
ATOM 1518 O O . MET A 1 185 ? -5.305 7.449 35.627 1.00 85.31 185 MET A O 1
ATOM 1522 N N . TYR A 1 186 ? -6.019 6.080 37.237 1.00 91.12 186 TYR A N 1
ATOM 1523 C CA . TYR A 1 186 ? -7.037 5.392 36.430 1.00 91.12 186 TYR A CA 1
ATOM 1524 C C . TYR A 1 186 ? -8.465 5.617 36.938 1.00 91.12 186 TYR A C 1
ATOM 1526 O O . TYR A 1 186 ? -8.743 5.658 38.137 1.00 91.12 186 TYR A O 1
ATOM 1534 N N . TYR A 1 187 ? -9.417 5.733 36.011 1.00 90.56 187 TYR A N 1
ATOM 1535 C CA . TYR A 1 187 ? -10.836 5.858 36.346 1.00 90.56 187 TYR A CA 1
ATOM 1536 C C . TYR A 1 187 ? -11.758 5.297 35.258 1.00 90.56 187 TYR A C 1
ATOM 1538 O O . TYR A 1 187 ? -11.357 5.037 34.123 1.00 90.56 187 TYR A O 1
ATOM 1546 N N . LYS A 1 188 ? -13.019 5.086 35.639 1.00 90.81 188 LYS A N 1
ATOM 1547 C CA . LYS A 1 188 ? -14.091 4.535 34.808 1.00 90.81 188 LYS A CA 1
ATOM 1548 C C . LYS A 1 188 ? -15.142 5.615 34.558 1.00 90.81 188 LYS A C 1
ATOM 1550 O O . LYS A 1 188 ? -15.660 6.178 35.525 1.00 90.81 188 LYS A O 1
ATOM 1555 N N . SER A 1 189 ? -15.506 5.859 33.303 1.00 91.94 189 SER A N 1
ATOM 1556 C CA . SER A 1 189 ? -16.688 6.647 32.926 1.00 91.94 189 SER A CA 1
ATOM 1557 C C . SER A 1 189 ? -17.813 5.699 32.521 1.00 91.94 189 SER A C 1
ATOM 1559 O O . SER A 1 189 ? -17.657 4.887 31.612 1.00 91.94 189 SER A O 1
ATOM 1561 N N . PHE A 1 190 ? -18.944 5.785 33.213 1.00 92.31 190 PHE A N 1
ATOM 1562 C CA . PHE A 1 190 ? -20.130 4.960 33.006 1.00 92.31 190 PHE A CA 1
ATOM 1563 C C . PHE A 1 190 ? -21.187 5.754 32.256 1.00 92.31 190 PHE A C 1
ATOM 1565 O O . PHE A 1 190 ? -21.523 6.850 32.693 1.00 92.31 190 PHE A O 1
ATOM 1572 N N . TYR A 1 191 ? -21.775 5.167 31.218 1.00 94.19 191 TYR A N 1
ATOM 1573 C CA . TYR A 1 191 ? -22.962 5.680 30.541 1.00 94.19 191 TYR A CA 1
ATOM 1574 C C . TYR A 1 191 ? -24.148 4.738 30.756 1.00 94.19 191 TYR A C 1
ATOM 1576 O O . TYR A 1 191 ? -24.045 3.537 30.478 1.00 94.19 191 TYR A O 1
ATOM 1584 N N . ILE A 1 192 ? -25.273 5.281 31.236 1.00 92.62 192 ILE A N 1
ATOM 1585 C CA . ILE A 1 192 ? -26.496 4.523 31.547 1.00 92.62 192 ILE A CA 1
ATOM 1586 C C . ILE A 1 192 ? -27.769 5.163 30.953 1.00 92.62 192 ILE A C 1
ATOM 1588 O O . ILE A 1 192 ? -27.849 6.389 30.837 1.00 92.62 192 ILE A O 1
ATOM 1592 N N . PRO A 1 193 ? -28.781 4.352 30.589 1.00 92.75 193 PRO A N 1
ATOM 1593 C CA . PRO A 1 193 ? -30.039 4.832 30.018 1.00 92.75 193 PRO A CA 1
ATOM 1594 C C . PRO A 1 193 ? -31.071 5.218 31.097 1.00 92.75 193 PRO A C 1
ATOM 1596 O O . PRO A 1 193 ? -31.521 4.378 31.880 1.00 92.75 193 PRO A O 1
ATOM 1599 N N . LEU A 1 194 ? -31.511 6.480 31.093 1.00 89.50 194 LEU A N 1
ATOM 1600 C CA . LEU A 1 194 ? -32.618 6.980 31.923 1.00 89.50 194 LEU A CA 1
ATOM 1601 C C . LEU A 1 194 ? -33.993 6.460 31.480 1.00 89.50 194 LEU A C 1
ATOM 1603 O O . LEU A 1 194 ? -34.889 6.324 32.312 1.00 89.50 194 LEU A O 1
ATOM 1607 N N . GLN A 1 195 ? -34.170 6.185 30.186 1.00 88.75 195 GLN A N 1
ATOM 1608 C CA . GLN A 1 195 ? -35.467 5.876 29.581 1.00 88.75 195 GLN A CA 1
ATOM 1609 C C . GLN A 1 195 ? -35.371 4.701 28.588 1.00 88.75 195 GLN A C 1
ATOM 1611 O O . GLN A 1 195 ? -34.272 4.266 28.224 1.00 88.75 195 GLN A O 1
ATOM 1616 N N . PRO A 1 196 ? -36.505 4.145 28.130 1.00 87.69 196 PRO A N 1
ATOM 1617 C CA . PRO A 1 196 ? -36.518 3.264 26.971 1.00 87.69 196 PRO A CA 1
ATOM 1618 C C . PRO A 1 196 ? -36.008 3.996 25.724 1.00 87.69 196 PRO A C 1
ATOM 1620 O O . PRO A 1 196 ? -36.296 5.173 25.534 1.00 87.69 196 PRO A O 1
ATOM 1623 N N . MET A 1 197 ? -35.300 3.284 24.845 1.00 86.06 197 MET A N 1
ATOM 1624 C CA . MET A 1 197 ? -34.799 3.805 23.559 1.00 86.06 197 MET A CA 1
ATOM 1625 C C . MET A 1 197 ? -33.757 4.942 23.645 1.00 86.06 197 MET A C 1
ATOM 1627 O O . MET A 1 197 ? -33.515 5.594 22.629 1.00 86.06 197 MET A O 1
ATOM 1631 N N . SER A 1 198 ? -33.096 5.149 24.795 1.00 94.94 198 SER A N 1
ATOM 1632 C CA . SER A 1 198 ? -31.957 6.076 24.921 1.00 94.94 198 SER A CA 1
ATOM 1633 C C . SER A 1 198 ? -30.913 5.880 23.814 1.00 94.94 198 SER A C 1
ATOM 1635 O O . SER A 1 198 ? -30.665 4.756 23.374 1.00 94.94 198 SER A O 1
ATOM 1637 N N . THR A 1 199 ? -30.240 6.951 23.403 1.00 95.75 199 THR A N 1
ATOM 1638 C CA . THR A 1 199 ? -29.184 6.930 22.378 1.00 95.75 199 THR A CA 1
ATOM 1639 C C . THR A 1 199 ? -27.849 7.413 22.936 1.00 95.75 199 THR A C 1
ATOM 1641 O O . THR A 1 199 ? -27.809 8.250 23.840 1.00 95.75 199 THR A O 1
ATOM 1644 N N . LEU A 1 200 ? -26.745 6.884 22.401 1.00 96.31 200 LEU A N 1
ATOM 1645 C CA . LEU A 1 200 ? -25.413 7.445 22.620 1.00 96.31 200 LEU A CA 1
ATOM 1646 C C . LEU A 1 200 ? -24.560 7.329 21.354 1.00 96.31 200 LEU A C 1
ATOM 1648 O O . LEU A 1 200 ? -24.324 6.229 20.855 1.00 96.31 200 LEU A O 1
ATOM 1652 N N . GLY A 1 201 ? -24.104 8.472 20.857 1.00 94.50 201 GLY A N 1
ATOM 1653 C CA . GLY A 1 201 ? -23.260 8.616 19.684 1.00 94.50 201 GLY A CA 1
ATOM 1654 C C . GLY A 1 201 ? -21.780 8.491 20.005 1.00 94.50 201 GLY A C 1
ATOM 1655 O O . GLY A 1 201 ? -21.335 8.839 21.100 1.00 94.50 201 GLY A O 1
ATOM 1656 N N . SER A 1 202 ? -20.993 8.038 19.030 1.00 92.50 202 SER A N 1
ATOM 1657 C CA . SER A 1 202 ? -19.558 7.805 19.214 1.00 92.50 202 SER A CA 1
ATOM 1658 C C . SER A 1 202 ? -18.773 9.058 19.626 1.00 92.50 202 SER A C 1
ATOM 1660 O O . SER A 1 202 ? -17.811 8.947 20.378 1.00 92.50 202 SER A O 1
ATOM 1662 N N . ASN A 1 203 ? -19.199 10.255 19.208 1.00 90.06 203 ASN A N 1
ATOM 1663 C CA . ASN A 1 203 ? -18.599 11.530 19.619 1.00 90.06 203 ASN A CA 1
ATOM 1664 C C . ASN A 1 203 ? -19.094 12.049 20.979 1.00 90.06 203 ASN A C 1
ATOM 1666 O O . ASN A 1 203 ? -18.543 13.016 21.492 1.00 90.06 203 ASN A O 1
ATOM 1670 N N . CYS A 1 204 ? -20.107 11.418 21.568 1.00 91.69 204 CYS A N 1
ATOM 1671 C CA . CYS A 1 204 ? -20.657 11.775 22.875 1.00 91.69 204 CYS A CA 1
ATOM 1672 C C . CYS A 1 204 ? -20.019 10.956 24.017 1.00 91.69 204 CYS A C 1
ATOM 1674 O O . CYS A 1 204 ? -20.432 11.076 25.165 1.00 91.69 204 CYS A O 1
ATOM 1676 N N . LEU A 1 205 ? -19.035 10.099 23.709 1.00 90.69 205 LEU A N 1
ATOM 1677 C CA . LEU A 1 205 ? -18.373 9.204 24.667 1.00 90.69 205 LEU A CA 1
ATOM 1678 C C . LEU A 1 205 ? -17.316 9.894 25.551 1.00 90.69 205 LEU A C 1
ATOM 1680 O O . LEU A 1 205 ? -16.921 9.324 26.566 1.00 90.69 205 LEU A O 1
ATOM 1684 N N . PHE A 1 206 ? -16.834 11.083 25.183 1.00 87.25 206 PHE A N 1
ATOM 1685 C CA . PHE A 1 206 ? -15.569 11.640 25.696 1.00 87.25 206 PHE A CA 1
ATOM 1686 C C . PHE A 1 206 ? -15.712 12.874 26.596 1.00 87.25 206 PHE A C 1
ATOM 1688 O O . PHE A 1 206 ? -14.709 13.477 26.970 1.00 87.25 206 PHE A O 1
ATOM 1695 N N . GLU A 1 207 ? -16.932 13.288 26.932 1.00 88.00 207 GLU A N 1
ATOM 1696 C CA . GLU A 1 207 ? -17.164 14.507 27.708 1.00 88.00 207 GLU A CA 1
ATOM 1697 C C . GLU A 1 207 ? -18.502 14.414 28.456 1.00 88.00 207 GLU A C 1
ATOM 1699 O O . GLU A 1 207 ? -19.513 13.996 27.887 1.00 88.00 207 GLU A O 1
ATOM 1704 N N . ILE A 1 208 ? -18.516 14.785 29.740 1.00 89.44 208 ILE A N 1
ATOM 1705 C CA . ILE A 1 208 ? -19.700 14.711 30.611 1.00 89.44 208 ILE A CA 1
ATOM 1706 C C . ILE A 1 208 ? -19.867 16.055 31.324 1.00 89.44 208 ILE A C 1
ATOM 1708 O O . ILE A 1 208 ? -18.953 16.528 32.002 1.00 89.44 208 ILE A O 1
ATOM 1712 N N . ASN A 1 209 ? -21.046 16.665 31.192 1.00 88.69 209 ASN A N 1
ATOM 1713 C CA . ASN A 1 209 ? -21.349 17.951 31.814 1.00 88.69 209 ASN A CA 1
ATOM 1714 C C . ASN A 1 209 ? -21.694 17.820 33.316 1.00 88.69 209 ASN A C 1
ATOM 1716 O O . ASN A 1 209 ? -21.880 16.722 33.843 1.00 88.69 209 ASN A O 1
ATOM 1720 N N . LYS A 1 210 ? -21.827 18.961 34.008 1.00 86.19 210 LYS A N 1
ATOM 1721 C CA . LYS A 1 210 ? -22.178 19.017 35.443 1.00 86.19 210 LYS A CA 1
ATOM 1722 C C . LYS A 1 210 ? -23.531 18.378 35.793 1.00 86.19 210 LYS A C 1
ATOM 1724 O O . LYS A 1 210 ? -23.708 17.937 36.920 1.00 86.19 210 LYS A O 1
ATOM 1729 N N . ASP A 1 211 ? -24.454 18.298 34.836 1.00 86.81 211 ASP A N 1
ATOM 1730 C CA . ASP A 1 211 ? -25.781 17.684 34.989 1.00 86.81 211 ASP A CA 1
ATOM 1731 C C . ASP A 1 211 ? -25.763 16.173 34.684 1.00 86.81 211 ASP A C 1
ATOM 1733 O O . ASP A 1 211 ? -26.813 15.575 34.437 1.00 86.81 211 ASP A O 1
ATOM 1737 N N . HIS A 1 212 ? -24.573 15.562 34.627 1.00 89.06 212 HIS A N 1
ATOM 1738 C CA . HIS A 1 212 ? -24.350 14.179 34.205 1.00 89.06 212 HIS A CA 1
ATOM 1739 C C . HIS A 1 212 ? -24.811 13.870 32.771 1.00 89.06 212 HIS A C 1
ATOM 1741 O O . HIS A 1 212 ? -25.071 12.716 32.445 1.00 89.06 212 HIS A O 1
ATOM 1747 N N . LYS A 1 213 ? -24.896 14.855 31.870 1.00 92.38 213 LYS A N 1
ATOM 1748 C CA . LYS A 1 213 ? -25.262 14.622 30.461 1.00 92.38 213 LYS A CA 1
ATOM 1749 C C . LYS A 1 213 ? -24.014 14.451 29.582 1.00 92.38 213 LYS A C 1
ATOM 1751 O O . LYS A 1 213 ? -23.094 15.264 29.702 1.00 92.38 213 LYS A O 1
ATOM 1756 N N . PRO A 1 214 ? -23.972 13.456 28.675 1.00 92.62 214 PRO A N 1
ATOM 1757 C CA . PRO A 1 214 ? -22.899 13.331 27.690 1.00 92.62 214 PRO A CA 1
ATOM 1758 C C . PRO A 1 214 ? -22.895 14.544 26.753 1.00 92.62 214 PRO A C 1
ATOM 1760 O O . PRO A 1 214 ? -23.951 14.912 26.229 1.00 92.62 214 PRO A O 1
ATOM 1763 N N . ILE A 1 215 ? -21.738 15.156 26.504 1.00 90.56 215 ILE A N 1
ATOM 1764 C CA . ILE A 1 215 ? -21.604 16.247 25.530 1.00 90.56 215 ILE A CA 1
ATOM 1765 C C . ILE A 1 215 ? -21.182 15.656 24.182 1.00 90.56 215 ILE A C 1
ATOM 1767 O O . ILE A 1 215 ? -20.093 15.116 24.025 1.00 90.56 215 ILE A O 1
ATOM 1771 N N . CYS A 1 216 ? -22.056 15.784 23.183 1.00 89.00 216 CYS A N 1
ATOM 1772 C CA . CYS A 1 216 ? -21.755 15.437 21.795 1.00 89.00 216 CYS A CA 1
ATOM 1773 C C . CYS A 1 216 ? -20.962 16.568 21.127 1.00 89.00 216 CYS A C 1
ATOM 1775 O O . CYS A 1 216 ? -21.530 17.416 20.429 1.00 89.00 216 CYS A O 1
ATOM 1777 N N . SER A 1 217 ? -19.652 16.616 21.354 1.00 75.06 217 SER A N 1
ATOM 1778 C CA . SER A 1 217 ? -18.795 17.642 20.762 1.00 75.06 217 SER A CA 1
ATOM 1779 C C . SER A 1 217 ? -18.736 17.498 19.230 1.00 75.06 217 SER A C 1
ATOM 1781 O O . SER A 1 217 ? -18.514 16.421 18.672 1.00 75.06 217 SER A O 1
ATOM 1783 N N . LYS A 1 218 ? -18.985 18.614 18.522 1.00 67.00 218 LYS A N 1
ATOM 1784 C CA . LYS A 1 218 ? -18.689 18.759 17.079 1.00 67.00 218 LYS A CA 1
ATOM 1785 C C . LYS A 1 218 ? -17.209 19.042 16.836 1.00 67.00 218 LYS A C 1
ATOM 1787 O O . LYS A 1 218 ? -16.686 18.721 15.773 1.00 67.00 218 LYS A O 1
ATOM 1792 N N . LEU A 1 219 ? -16.557 19.678 17.811 1.00 54.78 219 LEU A N 1
ATOM 1793 C CA . LEU A 1 219 ? -15.109 19.784 17.845 1.00 54.78 219 LEU A CA 1
ATOM 1794 C C . LEU A 1 219 ? -14.552 18.370 17.952 1.00 54.78 219 LEU A C 1
ATOM 1796 O O . LEU A 1 219 ? -14.850 17.638 18.890 1.00 54.78 219 LEU A O 1
ATOM 1800 N N . ILE A 1 220 ? -13.768 18.004 16.945 1.00 54.03 220 ILE A N 1
ATOM 1801 C CA . ILE A 1 220 ? -13.003 16.767 16.898 1.00 54.03 220 ILE A CA 1
ATOM 1802 C C . ILE A 1 220 ? -12.208 16.670 18.207 1.00 54.03 220 ILE A C 1
ATOM 1804 O O . ILE A 1 220 ? -11.351 17.519 18.449 1.00 54.03 220 ILE A O 1
ATOM 1808 N N . ALA A 1 221 ? -12.489 15.655 19.034 1.00 53.59 221 ALA A N 1
ATOM 1809 C CA . ALA A 1 221 ? -11.751 15.414 20.275 1.00 53.59 221 ALA A CA 1
ATOM 1810 C C . ALA A 1 221 ? -10.232 15.438 20.014 1.00 53.59 221 ALA A C 1
ATOM 1812 O O . ALA A 1 221 ? -9.791 14.982 18.952 1.00 53.59 221 ALA A O 1
ATOM 1813 N N . LYS A 1 222 ? -9.444 15.974 20.961 1.00 60.03 222 LYS A N 1
ATOM 1814 C CA . LYS A 1 222 ? -7.969 16.024 20.880 1.00 60.03 222 LYS A CA 1
ATOM 1815 C C . LYS A 1 222 ? -7.403 14.650 20.491 1.00 60.03 222 LYS A C 1
ATOM 1817 O O . LYS A 1 222 ? -7.981 13.615 20.825 1.00 60.03 222 LYS A O 1
ATOM 1822 N N . ASP A 1 223 ? -6.286 14.645 19.756 1.00 66.12 223 ASP A N 1
ATOM 1823 C CA . ASP A 1 223 ? -5.800 13.480 18.995 1.00 66.12 223 ASP A CA 1
ATOM 1824 C C . ASP A 1 223 ? -5.786 12.149 19.758 1.00 66.12 223 ASP A C 1
ATOM 1826 O O . ASP A 1 223 ? -6.167 11.129 19.189 1.00 66.12 223 ASP A O 1
ATOM 1830 N N . LYS A 1 224 ? -5.475 12.180 21.059 1.00 74.00 224 LYS A N 1
ATOM 1831 C CA . LYS A 1 224 ? -5.385 11.010 21.942 1.00 74.00 224 LYS A CA 1
ATOM 1832 C C . LYS A 1 224 ? -6.615 10.093 21.981 1.00 74.00 224 LYS A C 1
ATOM 1834 O O . LYS A 1 224 ? -6.439 8.920 22.290 1.00 74.00 224 LYS A O 1
ATOM 1839 N N . ASN A 1 225 ? -7.838 10.566 21.725 1.00 83.56 225 ASN A N 1
ATOM 1840 C CA . ASN A 1 225 ? -9.070 9.781 21.962 1.00 83.56 225 ASN A CA 1
ATOM 1841 C C . ASN A 1 225 ? -9.859 9.441 20.676 1.00 83.56 225 ASN A C 1
ATOM 1843 O O . ASN A 1 225 ? -11.075 9.244 20.689 1.00 83.56 225 ASN A O 1
ATOM 1847 N N . LYS A 1 226 ? -9.173 9.356 19.529 1.00 78.69 226 LYS A N 1
ATOM 1848 C CA . LYS A 1 226 ? -9.777 9.298 18.184 1.00 78.69 226 LYS A CA 1
ATOM 1849 C C . LYS A 1 226 ? -10.110 7.896 17.639 1.00 78.69 226 LYS A C 1
ATOM 1851 O O . LYS A 1 226 ? -9.671 7.539 16.549 1.00 78.69 226 LYS A O 1
ATOM 1856 N N . ILE A 1 227 ? -11.009 7.157 18.294 1.00 91.31 227 ILE A N 1
ATOM 1857 C CA . ILE A 1 227 ? -11.518 5.871 17.756 1.00 91.31 227 ILE A CA 1
ATOM 1858 C C . ILE A 1 227 ? -12.186 6.073 16.388 1.00 91.31 227 ILE A C 1
ATOM 1860 O O . ILE A 1 227 ? -13.103 6.892 16.262 1.00 91.31 227 ILE A O 1
ATOM 1864 N N . ASP A 1 228 ? -11.750 5.346 15.360 1.00 93.44 228 ASP A N 1
ATOM 1865 C CA . ASP A 1 228 ? -12.381 5.390 14.037 1.00 93.44 228 ASP A CA 1
ATOM 1866 C C . ASP A 1 228 ? -13.726 4.627 14.005 1.00 93.44 228 ASP A C 1
ATOM 1868 O O . ASP A 1 228 ? -13.805 3.530 14.568 1.00 93.44 228 ASP A O 1
ATOM 1872 N N . PRO A 1 229 ? -14.772 5.154 13.329 1.00 93.50 229 PRO A N 1
ATOM 1873 C CA . PRO A 1 229 ? -16.030 4.448 13.061 1.00 93.50 229 PRO A CA 1
ATOM 1874 C C . PRO A 1 229 ? -15.899 2.985 12.612 1.00 93.50 229 PRO A C 1
ATOM 1876 O O . PRO A 1 229 ? -16.739 2.164 12.982 1.00 93.50 229 PRO A O 1
ATOM 1879 N N . TYR A 1 230 ? -14.837 2.642 11.878 1.00 95.31 230 TYR A N 1
ATOM 1880 C CA . TYR A 1 230 ? -14.494 1.280 11.468 1.00 95.31 230 TYR A CA 1
ATOM 1881 C C . TYR A 1 230 ? -14.489 0.270 12.631 1.00 95.31 230 TYR A C 1
ATOM 1883 O O . TYR A 1 230 ? -15.079 -0.812 12.520 1.00 95.31 230 TYR A O 1
ATOM 1891 N N . PHE A 1 231 ? -13.896 0.638 13.774 1.00 95.56 231 PHE A N 1
ATOM 1892 C CA . PHE A 1 231 ? -13.794 -0.219 14.963 1.00 95.56 231 PHE A CA 1
ATOM 1893 C C . PHE A 1 231 ? -15.122 -0.376 15.717 1.00 95.56 231 PHE A C 1
ATOM 1895 O O . PHE A 1 231 ? -15.261 -1.271 16.544 1.00 95.56 231 PHE A O 1
ATOM 1902 N N . PHE A 1 232 ? -16.132 0.446 15.416 1.00 94.94 232 PHE A N 1
ATOM 1903 C CA . PHE A 1 232 ? -17.460 0.322 16.015 1.00 94.94 232 PHE A CA 1
ATOM 1904 C C . PHE A 1 232 ? -18.398 -0.628 15.254 1.00 94.94 232 PHE A C 1
ATOM 1906 O O . PHE A 1 232 ? -19.542 -0.815 15.669 1.00 94.94 232 PHE A O 1
ATOM 1913 N N . GLY A 1 233 ? -17.954 -1.270 14.168 1.00 92.25 233 GLY A N 1
ATOM 1914 C CA . GLY A 1 233 ? -18.819 -2.105 13.325 1.00 92.25 233 GLY A CA 1
ATOM 1915 C C . GLY A 1 233 ? -19.511 -3.279 14.043 1.00 92.25 233 GLY A C 1
ATOM 1916 O O . GLY A 1 233 ? -20.637 -3.624 13.684 1.00 92.25 233 GLY A O 1
ATOM 1917 N N . LEU A 1 234 ? -18.918 -3.863 15.097 1.00 91.75 234 LEU A N 1
ATOM 1918 C CA . LEU A 1 234 ? -19.612 -4.869 15.918 1.00 91.75 234 LEU A CA 1
ATOM 1919 C C . LEU A 1 234 ? -20.600 -4.290 16.943 1.00 91.75 234 LEU A C 1
ATOM 1921 O O . LEU A 1 234 ? -21.432 -5.056 17.439 1.00 91.75 234 LEU A O 1
ATOM 1925 N N . VAL A 1 235 ? -20.573 -2.988 17.238 1.00 95.25 235 VAL A N 1
ATOM 1926 C CA . VAL A 1 235 ? -21.433 -2.348 18.256 1.00 95.25 235 VAL A CA 1
ATOM 1927 C C . VAL A 1 235 ? -22.444 -1.340 17.696 1.00 95.25 235 VAL A C 1
ATOM 1929 O O . VAL A 1 235 ? -23.420 -1.019 18.373 1.00 95.25 235 VAL A O 1
ATOM 1932 N N . LYS A 1 236 ? -22.266 -0.891 16.448 1.00 94.88 236 LYS A N 1
ATOM 1933 C CA . LYS A 1 236 ? -23.163 0.034 15.743 1.00 94.88 236 LYS A CA 1
ATOM 1934 C C . LYS A 1 236 ? -24.621 -0.450 15.743 1.00 94.88 236 LYS A C 1
ATOM 1936 O O . LYS A 1 236 ? -24.899 -1.626 15.505 1.00 94.88 236 LYS A O 1
ATOM 1941 N N . ASP A 1 237 ? -25.540 0.483 15.987 1.00 94.00 237 ASP A N 1
ATOM 1942 C CA . ASP A 1 237 ? -27.005 0.384 15.921 1.00 94.00 237 ASP A CA 1
ATOM 1943 C C . ASP A 1 237 ? -27.658 -0.622 16.897 1.00 94.00 237 ASP A C 1
ATOM 1945 O O . ASP A 1 237 ? -28.888 -0.771 16.906 1.00 94.00 237 ASP A O 1
ATOM 1949 N N . LYS A 1 238 ? -26.852 -1.265 17.758 1.00 95.44 238 LYS A N 1
ATOM 1950 C CA . LYS A 1 238 ? -27.242 -2.261 18.772 1.00 95.44 238 LYS A CA 1
ATOM 1951 C C . LYS A 1 238 ? -27.505 -1.614 20.136 1.00 95.44 238 LYS A C 1
ATOM 1953 O O . LYS A 1 238 ? -27.050 -0.507 20.414 1.00 95.44 238 LYS A O 1
ATOM 1958 N N . SER A 1 239 ? -28.243 -2.323 20.995 1.00 93.69 239 SER A N 1
ATOM 1959 C CA . SER A 1 239 ? -28.748 -1.795 22.272 1.00 93.69 239 SER A CA 1
ATOM 1960 C C . SER A 1 239 ? -28.130 -2.470 23.502 1.00 93.69 239 SER A C 1
ATOM 1962 O O . SER A 1 239 ? -28.281 -3.680 23.703 1.00 93.69 239 SER A O 1
ATOM 1964 N N . TYR A 1 240 ? -27.526 -1.675 24.383 1.00 93.88 240 TYR A N 1
ATOM 1965 C CA . TYR A 1 240 ? -26.737 -2.088 25.548 1.00 93.88 240 TYR A CA 1
ATOM 1966 C C . TYR A 1 240 ? -27.376 -1.629 26.867 1.00 93.88 240 TYR A C 1
ATOM 1968 O O . TYR A 1 240 ? -28.055 -0.608 26.906 1.00 93.88 240 TYR A O 1
ATOM 1976 N N . ARG A 1 241 ? -27.173 -2.378 27.958 1.00 89.94 241 ARG A N 1
ATOM 1977 C CA . ARG A 1 241 ? -27.625 -2.004 29.316 1.00 89.94 241 ARG A CA 1
ATOM 1978 C C . ARG A 1 241 ? -26.794 -0.854 29.908 1.00 89.94 241 ARG A C 1
ATOM 1980 O O . ARG A 1 241 ? -27.292 -0.111 30.743 1.00 89.94 241 ARG A O 1
ATOM 1987 N N . GLY A 1 242 ? -25.556 -0.704 29.442 1.00 92.31 242 GLY A N 1
ATOM 1988 C CA . GLY A 1 242 ? -24.648 0.397 29.752 1.00 92.31 242 GLY A CA 1
ATOM 1989 C C . GLY A 1 242 ? -23.377 0.306 28.904 1.00 92.31 242 GLY A C 1
ATOM 1990 O O . GLY A 1 242 ? -23.127 -0.721 28.260 1.00 92.31 242 GLY A O 1
ATOM 1991 N N . ILE A 1 243 ? -22.590 1.379 28.899 1.00 95.25 243 ILE A N 1
ATOM 1992 C CA . ILE A 1 243 ? -21.268 1.444 28.258 1.00 95.25 243 ILE A CA 1
ATOM 1993 C C . ILE A 1 243 ? -20.274 1.960 29.306 1.00 95.25 243 ILE A C 1
ATOM 1995 O O . ILE A 1 243 ? -20.594 2.900 30.032 1.00 95.25 243 ILE A O 1
ATOM 1999 N N . VAL A 1 244 ? -19.094 1.347 29.409 1.00 94.75 244 VAL A N 1
ATOM 2000 C CA . VAL A 1 244 ? -18.022 1.780 30.323 1.00 94.75 244 VAL A CA 1
ATOM 2001 C C . VAL A 1 244 ? -16.768 2.101 29.524 1.00 94.75 244 VAL A C 1
ATOM 2003 O O . VAL A 1 244 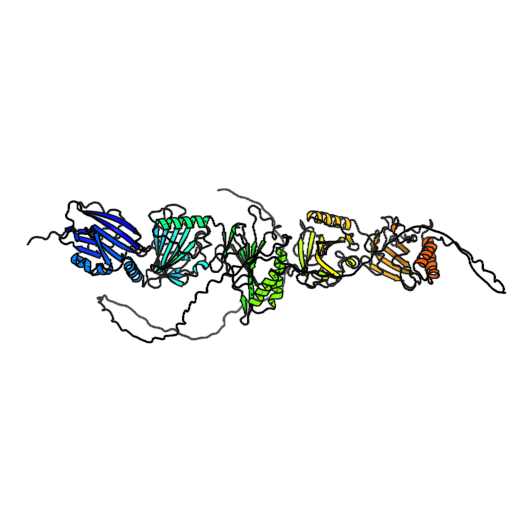? -16.363 1.320 28.668 1.00 94.75 244 VAL A O 1
ATOM 2006 N N . LEU A 1 245 ? -16.150 3.239 29.816 1.00 95.25 245 LEU A N 1
ATOM 2007 C CA . LEU A 1 245 ? -14.831 3.632 29.330 1.00 95.25 245 LEU A CA 1
ATOM 2008 C C . LEU A 1 245 ? -13.838 3.575 30.490 1.00 95.25 245 LEU A C 1
ATOM 2010 O O . LEU A 1 245 ? -14.169 4.002 31.593 1.00 95.25 245 LEU A O 1
ATOM 2014 N N . TYR A 1 246 ? -12.621 3.106 30.231 1.00 95.12 246 TYR A N 1
ATOM 2015 C CA . TYR A 1 246 ? -11.531 3.065 31.206 1.00 95.12 246 TYR A CA 1
ATOM 2016 C C . TYR A 1 246 ? -10.414 3.990 30.732 1.00 95.12 246 TYR A C 1
ATOM 2018 O O . TYR A 1 246 ? -9.772 3.723 29.711 1.00 95.12 246 TYR A O 1
ATOM 2026 N N . LEU A 1 247 ? -10.212 5.090 31.452 1.00 93.25 247 LEU A N 1
ATOM 2027 C CA . LEU A 1 247 ? -9.281 6.151 31.091 1.00 93.25 247 LEU A CA 1
ATOM 2028 C C . LEU A 1 247 ? -8.104 6.189 32.063 1.00 93.25 247 LEU A C 1
ATOM 2030 O O . LEU A 1 247 ? -8.257 5.953 33.264 1.00 93.25 247 LEU A O 1
ATOM 2034 N N . ALA A 1 248 ? -6.937 6.516 31.523 1.00 92.56 248 ALA A N 1
ATOM 2035 C CA . ALA A 1 248 ? -5.734 6.808 32.276 1.00 92.56 248 ALA A CA 1
ATOM 2036 C C . ALA A 1 248 ? -5.409 8.294 32.160 1.00 92.56 248 ALA A C 1
ATOM 2038 O O . ALA A 1 248 ? -5.295 8.828 31.055 1.00 92.56 248 ALA A O 1
ATOM 2039 N N . LYS A 1 249 ? -5.216 8.939 33.302 1.00 87.06 249 LYS A N 1
ATOM 2040 C CA . LYS A 1 249 ? -4.846 10.343 33.404 1.00 87.06 249 LYS A CA 1
ATOM 2041 C C . LYS A 1 249 ? -3.397 10.529 32.976 1.00 87.06 249 LYS A C 1
ATOM 2043 O O . LYS A 1 249 ? -2.553 9.651 33.181 1.00 87.06 249 LYS A O 1
ATOM 2048 N N . ASP A 1 250 ? -3.123 11.689 32.393 1.00 77.25 250 ASP A N 1
ATOM 2049 C CA . ASP A 1 250 ? -1.768 12.125 32.033 1.00 77.25 250 ASP A CA 1
ATOM 2050 C C . ASP A 1 250 ? -1.301 13.332 32.877 1.00 77.25 250 ASP A C 1
ATOM 2052 O O . ASP A 1 250 ? -0.215 13.859 32.649 1.00 77.25 250 ASP A O 1
ATOM 2056 N N . GLY A 1 251 ? -2.092 13.755 33.880 1.00 66.06 251 GLY A N 1
ATOM 2057 C CA . GLY A 1 251 ? -1.795 14.928 34.711 1.00 66.06 251 GLY A CA 1
ATOM 2058 C C . GLY A 1 251 ? -2.591 15.047 36.021 1.00 66.06 251 GLY A C 1
ATOM 2059 O O . GLY A 1 251 ? -3.319 16.017 36.205 1.00 66.06 251 GLY A O 1
ATOM 2060 N N . GLY A 1 252 ? -2.408 14.115 36.963 1.00 62.06 252 GLY A N 1
ATOM 2061 C CA . GLY A 1 252 ? -2.864 14.272 38.356 1.00 62.06 252 GLY A CA 1
ATOM 2062 C C . GLY A 1 252 ? -4.348 13.976 38.626 1.00 62.06 252 GLY A C 1
ATOM 2063 O O . GLY A 1 252 ? -4.989 13.218 37.901 1.00 62.06 252 GLY A O 1
ATOM 2064 N N . LYS A 1 253 ? -4.879 14.528 39.730 1.00 57.06 253 LYS A N 1
ATOM 2065 C CA . LYS A 1 253 ? -6.223 14.224 40.268 1.00 57.06 253 LYS A CA 1
ATOM 2066 C C . LYS A 1 253 ? -7.355 14.527 39.282 1.00 57.06 253 LYS A C 1
ATOM 2068 O O . LYS A 1 253 ? -7.249 15.484 38.517 1.00 57.06 253 LYS A O 1
ATOM 2073 N N . PRO A 1 254 ? -8.461 13.756 39.310 1.00 54.38 254 PRO A N 1
ATOM 2074 C CA . PRO A 1 254 ? -9.522 13.939 38.336 1.00 54.38 254 PRO A CA 1
ATOM 2075 C C . PRO A 1 254 ? -10.267 15.254 38.617 1.00 54.38 254 PRO A C 1
ATOM 2077 O O . PRO A 1 254 ? -10.655 15.501 39.763 1.00 54.38 254 PRO A O 1
ATOM 2080 N N . PRO A 1 255 ? -10.514 16.096 37.602 1.00 57.88 255 PRO A N 1
ATOM 2081 C CA . PRO A 1 255 ? -11.374 17.257 37.767 1.00 57.88 255 PRO A CA 1
ATOM 2082 C C . PRO A 1 255 ? -12.828 16.823 38.013 1.00 57.88 255 PRO A C 1
ATOM 2084 O O . PRO A 1 255 ? -13.311 15.858 37.422 1.00 57.88 255 PRO A O 1
ATOM 2087 N N . GLU A 1 256 ? -13.575 17.599 38.806 1.00 59.25 256 GLU A N 1
ATOM 2088 C CA . GLU A 1 256 ? -15.029 17.406 38.998 1.00 59.25 256 GLU A CA 1
ATOM 2089 C C . GLU A 1 256 ? -15.834 17.503 37.683 1.00 59.25 256 GLU A C 1
ATOM 2091 O O . GLU A 1 256 ? -16.988 17.087 37.613 1.00 59.25 256 GLU A O 1
ATOM 2096 N N . GLN A 1 257 ? -15.230 18.071 36.636 1.00 61.81 257 GLN A N 1
ATOM 2097 C CA . GLN A 1 257 ? -15.781 18.196 35.290 1.00 61.81 257 GLN A CA 1
ATOM 2098 C C . GLN A 1 257 ? -14.901 17.410 34.319 1.00 61.81 257 GLN A C 1
ATOM 2100 O O . GLN A 1 257 ? -13.785 17.832 34.016 1.00 61.81 257 GLN A O 1
ATOM 2105 N N . PHE A 1 258 ? -15.408 16.289 33.806 1.00 63.53 258 PHE A N 1
ATOM 2106 C CA . PHE A 1 258 ? -14.687 15.484 32.825 1.00 63.53 258 PHE A CA 1
ATOM 2107 C C . PHE A 1 258 ? -14.756 16.114 31.434 1.00 63.53 258 PHE A C 1
ATOM 2109 O O . PHE A 1 258 ? -15.735 15.958 30.700 1.00 63.53 258 PHE A O 1
ATOM 2116 N N . ARG A 1 259 ? -13.656 16.775 31.074 1.00 64.81 259 ARG A N 1
ATOM 2117 C CA . ARG A 1 259 ? -13.265 16.998 29.686 1.00 64.81 259 ARG A CA 1
ATOM 2118 C C . ARG A 1 259 ? -12.252 15.918 29.321 1.00 64.81 259 ARG A C 1
ATOM 2120 O O . ARG A 1 259 ? -11.123 15.976 29.801 1.00 64.81 259 ARG A O 1
ATOM 2127 N N . GLY A 1 260 ? -12.615 14.956 28.471 1.00 60.53 260 GLY A N 1
ATOM 2128 C CA . GLY A 1 260 ? -11.708 13.913 27.955 1.00 60.53 260 GLY A CA 1
ATOM 2129 C C . GLY A 1 260 ? -10.709 14.432 26.922 1.00 60.53 260 GLY A C 1
ATOM 2130 O O . GLY A 1 260 ? -10.464 13.800 25.894 1.00 60.53 260 GLY A O 1
ATOM 2131 N N . GLU A 1 261 ? -10.189 15.626 27.185 1.00 69.06 261 GLU A N 1
ATOM 2132 C CA . GLU A 1 261 ? -9.266 16.388 26.365 1.00 69.06 261 GLU A CA 1
ATOM 2133 C C . GLU A 1 261 ? -7.827 15.882 26.524 1.00 69.06 261 GLU A C 1
ATOM 2135 O O . GLU A 1 261 ? -7.138 15.673 25.525 1.00 69.06 261 GLU A O 1
ATOM 2140 N N . ASP A 1 262 ? -7.387 15.681 27.768 1.00 77.69 262 ASP A N 1
ATOM 2141 C CA . ASP A 1 262 ? -5.974 15.445 28.086 1.00 77.69 262 ASP A CA 1
ATOM 2142 C C . ASP A 1 262 ? -5.689 14.010 28.569 1.00 77.69 262 ASP A C 1
ATOM 2144 O O . ASP A 1 262 ? -4.547 13.557 28.465 1.00 77.69 262 ASP A O 1
ATOM 2148 N N . ASP A 1 263 ? -6.723 13.283 29.009 1.00 87.44 263 ASP A N 1
ATOM 2149 C CA . ASP A 1 263 ? -6.670 11.874 29.423 1.00 87.44 263 ASP A CA 1
ATOM 2150 C C . ASP A 1 263 ? -6.615 10.904 28.233 1.00 87.44 263 ASP A C 1
ATOM 2152 O O . ASP A 1 263 ? -7.120 11.185 27.145 1.00 87.44 263 ASP A O 1
ATOM 2156 N N . THR A 1 264 ? -6.076 9.707 28.463 1.00 91.81 264 THR A N 1
ATOM 2157 C CA . THR A 1 264 ? -5.915 8.650 27.459 1.00 91.81 264 THR A CA 1
ATOM 2158 C C . THR A 1 264 ? -6.902 7.502 27.714 1.00 91.81 264 THR A C 1
ATOM 2160 O O . THR A 1 264 ? -6.761 6.748 28.677 1.00 91.81 264 THR A O 1
ATOM 2163 N N . LEU A 1 265 ? -7.904 7.327 26.843 1.00 94.19 265 LEU A N 1
ATOM 2164 C CA . LEU A 1 265 ? -8.817 6.172 26.867 1.00 94.19 265 LEU A CA 1
ATOM 2165 C C . LEU A 1 265 ? -8.077 4.880 26.489 1.00 94.19 265 LEU A C 1
ATOM 2167 O O . LEU A 1 265 ? -7.384 4.866 25.476 1.00 94.19 265 LEU A O 1
ATOM 2171 N N . LEU A 1 266 ? -8.261 3.791 27.243 1.00 96.06 266 LEU A N 1
ATOM 2172 C CA . LEU A 1 266 ? -7.550 2.515 27.048 1.00 96.06 266 LEU A CA 1
ATOM 2173 C C . LEU A 1 266 ? -8.457 1.343 26.640 1.00 96.06 266 LEU A C 1
ATOM 2175 O O . LEU A 1 266 ? -8.064 0.500 25.832 1.00 96.06 266 LEU A O 1
ATOM 2179 N N . LEU A 1 267 ? -9.663 1.273 27.203 1.00 97.00 267 LEU A N 1
ATOM 2180 C CA . LEU A 1 267 ? -10.603 0.165 27.014 1.00 97.00 267 LEU A CA 1
ATOM 2181 C C . LEU A 1 267 ? -12.043 0.687 27.014 1.00 97.00 267 LEU A C 1
ATOM 2183 O O . LEU A 1 267 ? -12.378 1.597 27.774 1.00 97.00 267 LEU A O 1
ATOM 2187 N N . LEU A 1 268 ? -12.900 0.072 26.199 1.00 96.56 268 LEU A N 1
ATOM 2188 C CA . LEU A 1 268 ? -14.350 0.251 26.229 1.00 96.56 268 LEU A CA 1
ATOM 2189 C C . LEU A 1 268 ? -15.040 -1.097 26.447 1.00 96.56 268 LEU A C 1
ATOM 2191 O O . LEU A 1 268 ? -14.685 -2.076 25.792 1.00 96.56 268 LEU A O 1
ATOM 2195 N N . GLU A 1 269 ? -16.061 -1.129 27.300 1.00 95.69 269 GLU A N 1
ATOM 2196 C CA . GLU A 1 269 ? -16.973 -2.260 27.485 1.00 95.69 269 GLU A CA 1
ATOM 2197 C C . GLU A 1 269 ? -18.405 -1.878 27.086 1.00 95.69 269 GLU A C 1
ATOM 2199 O O . GLU A 1 269 ? -19.025 -0.999 27.685 1.00 95.69 269 GLU A O 1
ATOM 2204 N N . PHE A 1 270 ? -18.966 -2.594 26.112 1.00 95.25 270 PHE A N 1
ATOM 2205 C CA . PHE A 1 270 ? -20.362 -2.488 25.684 1.00 95.25 270 PHE A CA 1
ATOM 2206 C C . PHE A 1 270 ? -21.163 -3.658 26.262 1.00 95.25 270 PHE A C 1
ATOM 2208 O O . PHE A 1 270 ? -20.966 -4.813 25.872 1.00 95.25 270 PHE A O 1
ATOM 2215 N N . ILE A 1 271 ? -22.064 -3.383 27.208 1.00 90.81 271 ILE A N 1
ATOM 2216 C CA . ILE A 1 271 ? -22.615 -4.414 28.101 1.00 90.81 271 ILE A CA 1
ATOM 2217 C C . ILE A 1 271 ? -24.013 -4.827 27.640 1.00 90.81 271 ILE A C 1
ATOM 2219 O O . ILE A 1 271 ? -24.970 -4.053 27.685 1.00 90.81 271 ILE A O 1
ATOM 2223 N N . LYS A 1 272 ? -24.140 -6.061 27.147 1.00 87.88 272 LYS A N 1
ATOM 2224 C CA . LYS A 1 272 ? -25.368 -6.602 26.541 1.00 87.88 272 LYS A CA 1
ATOM 2225 C C . LYS A 1 272 ? -26.289 -7.241 27.588 1.00 87.88 272 LYS A C 1
ATOM 2227 O O . LYS A 1 272 ? -27.506 -7.049 27.516 1.00 87.88 272 LYS A O 1
ATOM 2232 N N . SER A 1 273 ? -25.698 -7.959 28.536 1.00 81.06 273 SER A N 1
ATOM 2233 C CA . SER A 1 273 ? -26.294 -8.556 29.740 1.00 81.06 273 SER A CA 1
ATOM 2234 C C . SER A 1 273 ? -25.201 -8.703 30.806 1.00 81.06 273 SER A C 1
ATOM 2236 O O . SER A 1 273 ? -24.034 -8.445 30.502 1.00 81.06 273 SER A O 1
ATOM 2238 N N . ALA A 1 274 ? -25.536 -9.133 32.027 1.00 71.44 274 ALA A N 1
ATOM 2239 C CA . ALA A 1 274 ? -24.544 -9.348 33.096 1.00 71.44 274 ALA A CA 1
ATOM 2240 C C . ALA A 1 274 ? -23.308 -10.157 32.630 1.00 71.44 274 ALA A C 1
ATOM 2242 O O . ALA A 1 274 ? -22.168 -9.746 32.856 1.00 71.44 274 ALA A O 1
ATOM 2243 N N . ASN A 1 275 ? -23.536 -11.250 31.894 1.00 75.00 275 ASN A N 1
ATOM 2244 C CA . ASN A 1 275 ? -22.495 -12.182 31.444 1.00 75.00 275 ASN A CA 1
ATOM 2245 C C . ASN A 1 275 ? -22.100 -12.024 29.961 1.00 75.00 275 ASN A C 1
ATOM 2247 O O . ASN A 1 275 ? -21.464 -12.908 29.393 1.00 75.00 275 ASN A O 1
ATOM 2251 N N . SER A 1 276 ? -22.470 -10.917 29.303 1.00 82.75 276 SER A N 1
ATOM 2252 C CA . SER A 1 276 ? -22.128 -10.674 27.895 1.00 82.75 276 SER A CA 1
ATOM 2253 C C . SER A 1 276 ? -21.700 -9.227 27.663 1.00 82.75 276 SER A C 1
ATOM 2255 O O . SER A 1 276 ? -22.510 -8.299 27.739 1.00 82.75 276 SER A O 1
ATOM 2257 N N . LYS A 1 277 ? -20.416 -9.049 27.337 1.00 89.81 277 LYS A N 1
ATOM 2258 C CA . LYS A 1 277 ? -19.777 -7.764 27.035 1.00 89.81 277 LYS A CA 1
ATOM 2259 C C . LYS A 1 277 ? -19.024 -7.850 25.707 1.00 89.81 277 LYS A C 1
ATOM 2261 O O . LYS A 1 277 ? -18.488 -8.905 25.379 1.00 89.81 277 LYS A O 1
ATOM 2266 N N . ILE A 1 278 ? -18.957 -6.746 24.967 1.00 95.06 278 ILE A N 1
ATOM 2267 C CA . ILE A 1 278 ? -18.012 -6.563 23.855 1.00 95.06 278 ILE A CA 1
ATOM 2268 C C . ILE A 1 278 ? -16.944 -5.583 24.336 1.00 95.06 278 ILE A C 1
ATOM 2270 O O . ILE A 1 278 ? -17.284 -4.531 24.873 1.00 95.06 278 ILE A O 1
ATOM 2274 N N . HIS A 1 279 ? -15.675 -5.948 24.170 1.00 96.06 279 HIS A N 1
ATOM 2275 C CA . HIS A 1 279 ? -14.526 -5.151 24.594 1.00 96.06 279 HIS A CA 1
ATOM 2276 C C . HIS A 1 279 ? -13.814 -4.586 23.362 1.00 96.06 279 HIS A C 1
ATOM 2278 O O . HIS A 1 279 ? -13.630 -5.304 22.380 1.00 96.06 279 HIS A O 1
ATOM 2284 N N . ILE A 1 280 ? -13.399 -3.321 23.429 1.00 96.94 280 ILE A N 1
ATOM 2285 C CA . ILE A 1 280 ? -12.568 -2.669 22.409 1.00 96.94 280 ILE A CA 1
ATOM 2286 C C . ILE A 1 280 ? -11.321 -2.129 23.125 1.00 96.94 280 ILE A C 1
ATOM 2288 O O . ILE A 1 280 ? -11.414 -1.161 23.880 1.00 96.94 280 ILE A O 1
ATOM 2292 N N . LYS A 1 281 ? -10.172 -2.799 22.953 1.00 96.94 281 LYS A N 1
ATOM 2293 C CA . LYS A 1 281 ? -8.878 -2.474 23.592 1.00 96.94 281 LYS A CA 1
ATOM 2294 C C . LYS A 1 281 ? -8.035 -1.587 22.668 1.00 96.94 281 LYS A C 1
ATOM 2296 O O . LYS A 1 281 ? -7.939 -1.874 21.477 1.00 96.94 281 LYS A O 1
ATOM 2301 N N . ARG A 1 282 ? -7.387 -0.553 23.213 1.00 96.38 282 ARG A N 1
ATOM 2302 C CA . ARG A 1 282 ? -6.389 0.271 22.505 1.00 96.38 282 ARG A CA 1
ATOM 2303 C C . ARG A 1 282 ? -5.135 -0.534 22.174 1.00 96.38 282 ARG A C 1
ATOM 2305 O O . ARG A 1 282 ? -4.724 -1.396 22.955 1.00 96.38 282 ARG A O 1
ATOM 2312 N N . LYS A 1 283 ? -4.503 -0.228 21.040 1.00 96.06 283 LYS A N 1
ATOM 2313 C CA . LYS A 1 283 ? -3.268 -0.887 20.601 1.00 96.06 283 LYS A CA 1
ATOM 2314 C C . LYS A 1 283 ? -2.121 0.036 20.197 1.00 96.06 283 LYS A C 1
ATOM 2316 O O . LYS A 1 283 ? -1.025 -0.500 20.062 1.00 96.06 283 LYS A O 1
ATOM 2321 N N . ASP A 1 284 ? -2.339 1.341 20.046 1.00 94.69 284 ASP A N 1
ATOM 2322 C CA . ASP A 1 284 ? -1.313 2.347 19.738 1.00 94.69 284 ASP A CA 1
ATOM 2323 C C . ASP A 1 284 ? -1.473 3.623 20.590 1.00 94.69 284 ASP A C 1
ATOM 2325 O O . ASP A 1 284 ? -2.570 3.974 21.033 1.00 94.69 284 ASP A O 1
ATOM 2329 N N . ASP A 1 285 ? -0.382 4.361 20.787 1.00 91.25 285 ASP A N 1
ATOM 2330 C CA . ASP A 1 285 ? -0.388 5.645 21.503 1.00 91.25 285 ASP A CA 1
ATOM 2331 C C . ASP A 1 285 ? -1.210 6.729 20.779 1.00 91.25 285 ASP A C 1
ATOM 2333 O O . ASP A 1 285 ? -1.825 7.578 21.419 1.00 91.25 285 ASP A O 1
ATOM 2337 N N . GLY A 1 286 ? -1.335 6.655 19.449 1.00 89.75 286 GLY A N 1
ATOM 2338 C CA . GLY A 1 286 ? -2.163 7.574 18.662 1.00 89.75 286 GLY A CA 1
ATOM 2339 C C . GLY A 1 286 ? -3.674 7.367 18.825 1.00 89.75 286 GLY A C 1
ATOM 2340 O O . GLY A 1 286 ? -4.443 8.287 18.557 1.00 89.75 286 GLY A O 1
ATOM 2341 N N . GLY A 1 287 ? -4.116 6.190 19.280 1.00 91.62 287 GLY A N 1
ATOM 2342 C CA . GLY A 1 287 ? -5.533 5.830 19.343 1.00 91.62 287 GLY A CA 1
ATOM 2343 C C . GLY A 1 287 ? -6.151 5.556 17.967 1.00 91.62 287 GLY A C 1
ATOM 2344 O O . GLY A 1 287 ? -7.373 5.639 17.825 1.00 91.62 287 GLY A O 1
ATOM 2345 N N . TYR A 1 288 ? -5.336 5.228 16.960 1.00 93.50 288 TYR A N 1
ATOM 2346 C CA . TYR A 1 288 ? -5.757 4.884 15.598 1.00 93.50 288 TYR A CA 1
ATOM 2347 C C . TYR A 1 288 ? -5.844 3.368 15.348 1.00 93.50 288 TYR A C 1
ATOM 2349 O O . TYR A 1 288 ? -6.240 2.945 14.260 1.00 93.50 288 TYR A O 1
ATOM 2357 N N . TRP A 1 289 ? -5.488 2.534 16.326 1.00 95.12 289 TRP A N 1
ATOM 2358 C CA . TRP A 1 289 ? -5.581 1.078 16.283 1.00 95.12 289 TRP A CA 1
ATOM 2359 C C . TRP A 1 289 ? -6.262 0.546 17.548 1.00 95.12 289 TRP A C 1
ATOM 2361 O O . TRP A 1 289 ? -5.813 0.763 18.676 1.00 95.12 289 TRP A O 1
ATOM 2371 N N . TRP A 1 290 ? -7.351 -0.195 17.340 1.00 96.19 290 TRP A N 1
ATOM 2372 C CA . TRP A 1 290 ? -8.100 -0.882 18.388 1.00 96.19 290 TRP A CA 1
ATOM 2373 C C . TRP A 1 290 ? -8.315 -2.354 18.016 1.00 96.19 290 TRP A C 1
ATOM 2375 O O . TRP A 1 290 ? -8.198 -2.735 16.851 1.00 96.19 290 TRP A O 1
ATOM 2385 N N . ASP A 1 291 ? -8.604 -3.181 19.017 1.00 95.19 291 ASP A N 1
ATOM 2386 C CA . ASP A 1 291 ? -8.665 -4.641 18.916 1.00 95.19 291 ASP A CA 1
ATOM 2387 C C . ASP A 1 291 ? -9.898 -5.166 19.673 1.00 95.19 291 ASP A C 1
ATOM 2389 O O . ASP A 1 291 ? -10.122 -4.820 20.838 1.00 95.19 291 ASP A O 1
ATOM 2393 N N . GLU A 1 292 ? -10.720 -5.988 19.014 1.00 93.50 292 GLU A N 1
ATOM 2394 C CA . GLU A 1 292 ? -11.991 -6.516 19.541 1.00 93.50 292 GLU A CA 1
ATOM 2395 C C . GLU A 1 292 ? -11.747 -7.728 20.475 1.00 93.50 292 GLU A C 1
ATOM 2397 O O . GLU A 1 292 ? -12.240 -8.834 20.241 1.00 93.50 292 GLU A O 1
ATOM 2402 N N . LYS A 1 293 ? -10.940 -7.540 21.533 1.00 93.19 293 LYS A N 1
ATOM 2403 C CA . LYS A 1 293 ? -10.521 -8.597 22.477 1.00 93.19 293 LYS A CA 1
ATOM 2404 C C . LYS A 1 293 ? -11.026 -8.382 23.897 1.00 93.19 293 LYS A C 1
ATOM 2406 O O . LYS A 1 293 ? -10.866 -7.314 24.482 1.00 93.19 293 LYS A O 1
ATOM 2411 N N . GLN A 1 294 ? -11.569 -9.454 24.476 1.00 92.06 294 GLN A N 1
ATOM 2412 C CA . GLN A 1 294 ? -11.991 -9.504 25.874 1.00 92.06 294 GLN A CA 1
ATOM 2413 C C . GLN A 1 294 ? -10.791 -9.376 26.824 1.00 92.06 294 GLN A C 1
ATOM 2415 O O . GLN A 1 294 ? -9.800 -10.090 26.680 1.00 92.06 294 GLN A O 1
ATOM 2420 N N . VAL A 1 295 ? -10.919 -8.503 27.824 1.00 92.81 295 VAL A N 1
ATOM 2421 C CA . VAL A 1 295 ? -9.937 -8.317 28.904 1.00 92.81 295 VAL A CA 1
ATOM 2422 C C . VAL A 1 295 ? -10.451 -9.034 30.151 1.00 92.81 295 VAL A C 1
ATOM 2424 O O . VAL A 1 295 ? -11.586 -8.799 30.570 1.00 92.81 295 VAL A O 1
ATOM 2427 N N . GLN A 1 296 ? -9.641 -9.920 30.734 1.00 89.19 296 GLN A N 1
ATOM 2428 C CA . GLN A 1 296 ? -10.016 -10.711 31.909 1.00 89.19 296 GLN A CA 1
ATOM 2429 C C . GLN A 1 296 ? -9.373 -10.136 33.176 1.00 89.19 296 GLN A C 1
ATOM 2431 O O . GLN A 1 296 ? -8.157 -10.047 33.265 1.00 89.19 296 GLN A O 1
ATOM 2436 N N . HIS A 1 297 ? -10.216 -9.776 34.140 1.00 86.31 297 HIS A N 1
ATOM 2437 C CA . HIS A 1 297 ? -9.884 -9.302 35.489 1.00 86.31 297 HIS A CA 1
ATOM 2438 C C . HIS A 1 297 ? -11.001 -9.765 36.440 1.00 86.31 297 HIS A C 1
ATOM 2440 O O . HIS A 1 297 ? -12.154 -9.777 36.009 1.00 86.31 297 HIS A O 1
ATOM 2446 N N . GLN A 1 298 ? -10.740 -10.173 37.681 1.00 80.00 298 GLN A N 1
ATOM 2447 C CA . GLN A 1 298 ? -11.772 -10.595 38.653 1.00 80.00 298 GLN A CA 1
ATOM 2448 C C . GLN A 1 298 ? -12.067 -9.542 39.733 1.00 80.00 298 GLN A C 1
ATOM 2450 O O . GLN A 1 298 ? -13.144 -9.546 40.330 1.00 80.00 298 GLN A O 1
ATOM 2455 N N . ASN A 1 299 ? -11.123 -8.635 39.955 1.00 78.88 299 ASN A N 1
ATOM 2456 C CA . ASN A 1 299 ? -11.122 -7.541 40.926 1.00 78.88 299 ASN A CA 1
ATOM 2457 C C . ASN A 1 299 ? -10.588 -6.266 40.236 1.00 78.88 299 ASN A C 1
ATOM 2459 O O . ASN A 1 299 ? -10.312 -6.284 39.031 1.00 78.88 299 ASN A O 1
ATOM 2463 N N . ASP A 1 300 ? -10.507 -5.158 40.973 1.00 83.69 300 ASP A N 1
ATOM 2464 C CA . ASP A 1 300 ? -10.042 -3.882 40.423 1.00 83.69 300 ASP A CA 1
ATOM 2465 C C . ASP A 1 300 ? -8.492 -3.797 40.374 1.00 83.69 300 ASP A C 1
ATOM 2467 O O . ASP A 1 300 ? -7.975 -3.244 39.406 1.00 83.69 300 ASP A O 1
ATOM 2471 N N . ASP A 1 301 ? -7.754 -4.489 41.256 1.00 85.62 301 ASP A N 1
ATOM 2472 C CA . ASP A 1 301 ? -6.304 -4.778 41.141 1.00 85.62 301 ASP A CA 1
ATOM 2473 C C . ASP A 1 301 ? -5.892 -5.399 39.782 1.00 85.62 301 ASP A C 1
ATOM 2475 O O . ASP A 1 301 ? -5.052 -4.859 39.059 1.00 85.62 301 ASP A O 1
ATOM 2479 N N . GLU A 1 302 ? -6.479 -6.539 39.393 1.00 89.50 302 GLU A N 1
ATOM 2480 C CA . GLU A 1 302 ? -6.199 -7.222 38.115 1.00 89.50 302 GLU A CA 1
ATOM 2481 C C . GLU A 1 302 ? -6.559 -6.336 36.914 1.00 89.50 302 GLU A C 1
ATOM 2483 O O . GLU A 1 302 ? -5.895 -6.366 35.875 1.00 89.50 302 GLU A O 1
ATOM 2488 N N . LEU A 1 303 ? -7.604 -5.518 37.057 1.00 90.56 303 LEU A N 1
ATOM 2489 C CA . LEU A 1 303 ? -7.988 -4.535 36.054 1.00 90.56 303 LEU A CA 1
ATOM 2490 C C . LEU A 1 303 ? -6.946 -3.412 35.949 1.00 90.56 303 LEU A C 1
ATOM 2492 O O . LEU A 1 303 ? -6.604 -3.032 34.834 1.00 90.56 303 LEU A O 1
ATOM 2496 N N . LEU A 1 304 ? -6.428 -2.889 37.064 1.00 92.12 304 LEU A N 1
ATOM 2497 C CA . LEU A 1 304 ? -5.362 -1.880 37.080 1.00 92.12 304 LEU A CA 1
ATOM 2498 C C . LEU A 1 304 ? -4.077 -2.408 36.428 1.00 92.12 304 LEU A C 1
ATOM 2500 O O . LEU A 1 304 ? -3.425 -1.678 35.676 1.00 92.12 304 LEU A O 1
ATOM 2504 N N . GLN A 1 305 ? -3.752 -3.687 36.639 1.00 93.81 305 GLN A N 1
ATOM 2505 C CA . GLN A 1 305 ? -2.635 -4.359 35.970 1.00 93.81 305 GLN A CA 1
ATOM 2506 C C . GLN A 1 305 ? -2.855 -4.459 34.452 1.00 93.81 305 GLN A C 1
ATOM 2508 O O . GLN A 1 305 ? -1.987 -4.038 33.683 1.00 93.81 305 GLN A O 1
ATOM 2513 N N . GLU A 1 306 ? -4.015 -4.944 33.992 1.00 96.31 306 GLU A N 1
ATOM 2514 C CA . GLU A 1 306 ? -4.316 -5.015 32.553 1.00 96.31 306 GLU A CA 1
ATOM 2515 C C . GLU A 1 306 ? -4.455 -3.625 31.904 1.00 96.31 306 GLU A C 1
ATOM 2517 O O . GLU A 1 306 ? -4.007 -3.448 30.776 1.00 96.31 306 GLU A O 1
ATOM 2522 N N . LEU A 1 307 ? -4.990 -2.608 32.591 1.00 95.88 307 LEU A N 1
ATOM 2523 C CA . LEU A 1 307 ? -5.031 -1.226 32.089 1.00 95.88 307 LEU A CA 1
ATOM 2524 C C . LEU A 1 307 ? -3.629 -0.621 31.971 1.00 95.88 307 LEU A C 1
ATOM 2526 O O . LEU A 1 307 ? -3.304 -0.049 30.932 1.00 95.88 307 LEU A O 1
ATOM 2530 N N . SER A 1 308 ? -2.771 -0.804 32.976 1.00 95.00 308 SER A N 1
ATOM 2531 C CA . SER A 1 308 ? -1.372 -0.358 32.913 1.00 95.00 308 SER A CA 1
ATOM 2532 C C . SER A 1 308 ? -0.630 -1.026 31.758 1.00 95.00 308 SER A C 1
ATOM 2534 O O . SER A 1 308 ? 0.024 -0.360 30.958 1.00 95.00 308 SER A O 1
ATOM 2536 N N . LYS A 1 309 ? -0.829 -2.334 31.590 1.00 96.69 309 LYS A N 1
ATOM 2537 C CA . LYS A 1 309 ? -0.317 -3.104 30.455 1.00 96.69 309 LYS A CA 1
ATOM 2538 C C . LYS A 1 309 ? -0.873 -2.617 29.114 1.00 96.69 309 LYS A C 1
ATOM 2540 O O . LYS A 1 309 ? -0.104 -2.512 28.173 1.00 96.69 309 LYS A O 1
ATOM 2545 N N . ILE A 1 310 ? -2.154 -2.241 29.011 1.00 97.12 310 ILE A N 1
ATOM 2546 C CA . ILE A 1 310 ? -2.710 -1.605 27.800 1.00 97.12 310 ILE A CA 1
ATOM 2547 C C . ILE A 1 310 ? -2.024 -0.259 27.511 1.00 97.12 310 ILE A C 1
ATOM 2549 O O . ILE A 1 310 ? -1.745 0.029 26.347 1.00 97.12 310 ILE A O 1
ATOM 2553 N N . LYS A 1 311 ? -1.730 0.556 28.537 1.00 95.00 311 LYS A N 1
ATOM 2554 C CA . LYS A 1 311 ? -1.051 1.854 28.367 1.00 95.00 311 LYS A CA 1
ATOM 2555 C C . LYS A 1 311 ? 0.388 1.684 27.870 1.00 95.00 311 LYS A C 1
ATOM 2557 O O . LYS A 1 311 ? 0.783 2.374 26.933 1.00 95.00 311 LYS A O 1
ATOM 2562 N N . GLU A 1 312 ? 1.147 0.741 28.428 1.00 95.19 312 GLU A N 1
ATOM 2563 C CA . GLU A 1 312 ? 2.523 0.486 27.980 1.00 95.19 312 GLU A CA 1
ATOM 2564 C C . GLU A 1 312 ? 2.588 -0.300 26.653 1.00 95.19 312 GLU A C 1
ATOM 2566 O O . GLU A 1 312 ? 3.385 0.066 25.789 1.00 95.19 312 GLU A O 1
ATOM 2571 N N . ASP A 1 313 ? 1.700 -1.282 26.418 1.00 94.88 313 ASP A N 1
ATOM 2572 C CA . ASP A 1 313 ? 1.515 -1.948 25.110 1.00 94.88 313 ASP A CA 1
ATOM 2573 C C . ASP A 1 313 ? 1.340 -0.902 23.991 1.00 94.88 313 ASP A C 1
ATOM 2575 O O . ASP A 1 313 ? 1.934 -1.020 22.921 1.00 94.88 313 ASP A O 1
ATOM 2579 N N . ALA A 1 314 ? 0.501 0.113 24.230 1.00 93.62 314 ALA A N 1
ATOM 2580 C CA . ALA A 1 314 ? 0.159 1.140 23.250 1.00 93.62 314 ALA A CA 1
ATOM 2581 C C . ALA A 1 314 ? 1.336 2.081 22.930 1.00 93.62 314 ALA A C 1
ATOM 2583 O O . ALA A 1 314 ? 1.548 2.411 21.762 1.00 93.62 314 ALA A O 1
ATOM 2584 N N . LYS A 1 315 ? 2.132 2.469 23.937 1.00 92.00 315 LYS A N 1
ATOM 2585 C CA . LYS A 1 315 ? 3.337 3.307 23.768 1.00 92.00 315 LYS A CA 1
ATOM 2586 C C . LYS A 1 315 ? 4.437 2.631 22.949 1.00 92.00 315 LYS A C 1
ATOM 2588 O O . LYS A 1 315 ? 5.162 3.306 22.224 1.00 92.00 315 LYS A O 1
ATOM 2593 N N . LEU A 1 316 ? 4.581 1.312 23.080 1.00 91.12 316 LEU A N 1
ATOM 2594 C CA . LEU A 1 316 ? 5.611 0.535 22.380 1.00 91.12 316 LEU A CA 1
ATOM 2595 C C . LEU A 1 316 ? 5.322 0.368 20.877 1.00 91.12 316 LEU A C 1
ATOM 2597 O O . LEU A 1 316 ? 6.233 0.103 20.091 1.00 91.12 316 LEU A O 1
ATOM 2601 N N . GLU A 1 317 ? 4.066 0.527 20.461 1.00 88.00 317 GLU A N 1
ATOM 2602 C CA . GLU A 1 317 ? 3.619 0.309 19.085 1.00 88.00 317 GLU A CA 1
ATOM 2603 C C . GLU A 1 317 ? 3.661 1.628 18.294 1.00 88.00 317 GLU A C 1
ATOM 2605 O O . GLU A 1 317 ? 2.640 2.256 18.010 1.00 88.00 317 GLU A O 1
ATOM 2610 N N . ASP A 1 318 ? 4.871 2.052 17.907 1.00 89.94 318 ASP A N 1
ATOM 2611 C CA . ASP A 1 318 ? 5.092 3.202 17.017 1.00 89.94 318 ASP A CA 1
ATOM 2612 C C . ASP A 1 318 ? 4.668 2.889 15.566 1.00 89.94 318 ASP A C 1
ATOM 2614 O O . ASP A 1 318 ? 5.497 2.702 14.667 1.00 89.94 318 ASP A O 1
ATOM 2618 N N . VAL A 1 319 ? 3.351 2.795 15.348 1.00 93.38 319 VAL A N 1
ATOM 2619 C CA . VAL A 1 319 ? 2.740 2.330 14.095 1.00 93.38 319 VAL A CA 1
ATOM 2620 C C . VAL A 1 319 ? 1.871 3.372 13.381 1.00 93.38 319 VAL A C 1
ATOM 2622 O O . VAL A 1 319 ? 1.388 4.330 13.982 1.00 93.38 319 VAL A O 1
ATOM 2625 N N . VAL A 1 320 ? 1.638 3.152 12.084 1.00 94.69 320 VAL A N 1
ATOM 2626 C CA . VAL A 1 320 ? 0.540 3.754 11.307 1.00 94.69 320 VAL A CA 1
ATOM 2627 C C . VAL A 1 320 ? -0.456 2.677 10.882 1.00 94.69 320 VAL A C 1
ATOM 2629 O O . VAL A 1 320 ? -0.081 1.686 10.252 1.00 94.69 320 VAL A O 1
ATOM 2632 N N . THR A 1 321 ? -1.732 2.876 11.212 1.00 95.75 321 THR A N 1
ATOM 2633 C CA . THR A 1 321 ? -2.830 1.978 10.826 1.00 95.75 321 THR A CA 1
ATOM 2634 C C . THR A 1 321 ? -3.131 2.107 9.333 1.00 95.75 321 THR A C 1
ATOM 2636 O O . THR A 1 321 ? -3.521 3.179 8.857 1.00 95.75 321 THR A O 1
ATOM 2639 N N . VAL A 1 322 ? -3.005 1.009 8.588 1.00 96.25 322 VAL A N 1
ATOM 2640 C CA . VAL A 1 322 ? -3.423 0.924 7.181 1.00 96.25 322 VAL A CA 1
ATOM 2641 C C . VAL A 1 322 ? -4.677 0.060 7.113 1.00 96.25 322 VAL A C 1
ATOM 2643 O O . VAL A 1 322 ? -4.577 -1.147 7.282 1.00 96.25 322 VAL A O 1
ATOM 2646 N N . ILE A 1 323 ? -5.855 0.653 6.919 1.00 96.75 323 ILE A N 1
ATOM 2647 C CA . ILE A 1 323 ? -7.111 -0.110 6.826 1.00 96.75 323 ILE A CA 1
ATOM 2648 C C . ILE A 1 323 ? -7.340 -0.487 5.357 1.00 96.75 323 ILE A C 1
ATOM 2650 O O . ILE A 1 323 ? -7.331 0.392 4.499 1.00 96.75 323 ILE A O 1
ATOM 2654 N N . LEU A 1 324 ? -7.482 -1.788 5.081 1.00 95.25 324 LEU A N 1
ATOM 2655 C CA . LEU A 1 324 ? -7.443 -2.393 3.740 1.00 95.25 324 LEU A CA 1
ATOM 2656 C C . LEU A 1 324 ? -8.810 -2.901 3.239 1.00 95.25 324 LEU A C 1
ATOM 2658 O O . LEU A 1 324 ? -8.886 -3.517 2.178 1.00 95.25 324 LEU A O 1
ATOM 2662 N N . ASP A 1 325 ? -9.884 -2.664 3.985 1.00 94.25 325 ASP A N 1
ATOM 2663 C CA . ASP A 1 325 ? -11.268 -3.038 3.659 1.00 94.25 325 ASP A CA 1
ATOM 2664 C C . ASP A 1 325 ? -12.234 -1.834 3.673 1.00 94.25 325 ASP A C 1
ATOM 2666 O O . ASP A 1 325 ? -13.443 -2.007 3.826 1.00 94.25 325 ASP A O 1
ATOM 2670 N N . ILE A 1 326 ? -11.708 -0.612 3.502 1.00 93.50 326 ILE A N 1
ATOM 2671 C CA . ILE A 1 326 ? -12.490 0.621 3.301 1.00 93.50 326 ILE A CA 1
ATOM 2672 C C . ILE A 1 326 ? -11.869 1.508 2.213 1.00 93.50 326 ILE A C 1
ATOM 2674 O O . ILE A 1 326 ? -10.651 1.642 2.127 1.00 93.50 326 ILE A O 1
ATOM 2678 N N . ASP A 1 327 ? -12.719 2.153 1.413 1.00 93.44 327 ASP A N 1
ATOM 2679 C CA . ASP A 1 327 ? -12.354 2.962 0.242 1.00 93.44 327 ASP A CA 1
ATOM 2680 C C . ASP A 1 327 ? -12.419 4.483 0.498 1.00 93.44 327 ASP A C 1
ATOM 2682 O O . ASP A 1 327 ? -12.426 5.283 -0.440 1.00 93.44 327 ASP A O 1
ATOM 2686 N N . TYR A 1 328 ? -12.454 4.893 1.771 1.00 94.81 328 TYR A N 1
ATOM 2687 C CA . TYR A 1 328 ? -12.636 6.279 2.209 1.00 94.81 328 TYR A CA 1
ATOM 2688 C C . TYR A 1 328 ? -11.638 6.706 3.300 1.00 94.81 328 TYR A C 1
ATOM 2690 O O . TYR A 1 328 ? -11.015 5.893 3.985 1.00 94.81 328 TYR A O 1
ATOM 2698 N N . LYS A 1 329 ? -11.506 8.025 3.505 1.00 95.12 329 LYS A N 1
ATOM 2699 C CA . LYS A 1 329 ? -10.586 8.604 4.495 1.00 95.12 329 LYS A CA 1
ATOM 2700 C C . LYS A 1 329 ? -11.020 8.314 5.941 1.00 95.12 329 LYS A C 1
ATOM 2702 O O . LYS A 1 329 ? -12.032 8.838 6.402 1.00 95.12 329 LYS A O 1
ATOM 2707 N N . TYR A 1 330 ? -10.188 7.574 6.669 1.00 95.06 330 TYR A N 1
ATOM 2708 C CA . TYR A 1 330 ? -10.340 7.254 8.094 1.00 95.06 330 TYR A CA 1
ATOM 2709 C C . TYR A 1 330 ? -9.401 8.080 9.002 1.00 95.06 330 TYR A C 1
ATOM 2711 O O . TYR A 1 330 ? -8.502 8.790 8.535 1.00 95.06 330 TYR A O 1
ATOM 2719 N N . LYS A 1 331 ? -9.617 8.022 10.323 1.00 91.94 331 LYS A N 1
ATOM 2720 C CA . LYS A 1 331 ? -8.829 8.754 11.333 1.00 91.94 331 LYS A CA 1
ATOM 2721 C C . LYS A 1 331 ? -7.374 8.264 11.375 1.00 91.94 331 LYS A C 1
ATOM 2723 O O . LYS A 1 331 ? -7.107 7.070 11.362 1.00 91.94 331 LYS A O 1
ATOM 2728 N N . GLY A 1 332 ? -6.435 9.207 11.441 1.00 90.81 332 GLY A N 1
ATOM 2729 C CA . GLY A 1 332 ? -4.988 8.952 11.375 1.00 90.81 332 GLY A CA 1
ATOM 2730 C C . GLY A 1 332 ? -4.376 9.236 9.997 1.00 90.81 332 GLY A C 1
ATOM 2731 O O . GLY A 1 332 ? -3.183 9.528 9.911 1.00 90.81 332 GLY A O 1
ATOM 2732 N N . LEU A 1 333 ? -5.180 9.260 8.925 1.00 93.69 333 LEU A N 1
ATOM 2733 C CA . LEU A 1 333 ? -4.723 9.717 7.611 1.00 93.69 333 LEU A CA 1
ATOM 2734 C C . LEU A 1 333 ? -4.608 11.243 7.537 1.00 93.69 333 LEU A C 1
ATOM 2736 O O . LEU A 1 333 ? -5.564 11.983 7.786 1.00 93.69 333 LEU A O 1
ATOM 2740 N N . HIS A 1 334 ? -3.454 11.708 7.065 1.00 94.75 334 HIS A N 1
ATOM 2741 C CA . HIS A 1 334 ? -3.255 13.089 6.643 1.00 94.75 334 HIS A CA 1
ATOM 2742 C C . HIS A 1 334 ? -3.983 13.351 5.319 1.00 94.75 334 HIS A C 1
ATOM 2744 O O . HIS A 1 334 ? -4.831 14.243 5.245 1.00 94.75 334 HIS A O 1
ATOM 2750 N N . ASN A 1 335 ? -3.720 12.520 4.308 1.00 96.25 335 ASN A N 1
ATOM 2751 C CA . ASN A 1 335 ? -4.337 12.594 2.985 1.00 96.25 335 ASN A CA 1
ATOM 2752 C C . ASN A 1 335 ? -4.757 11.199 2.489 1.00 96.25 335 ASN A C 1
ATOM 2754 O O . ASN A 1 335 ? -4.190 10.189 2.913 1.00 96.25 335 ASN A O 1
ATOM 2758 N N . PHE A 1 336 ? -5.763 11.172 1.618 1.00 96.62 336 PHE A N 1
ATOM 2759 C CA . PHE A 1 336 ? -6.340 9.976 1.014 1.00 96.62 336 PHE A CA 1
ATOM 2760 C C . PHE A 1 336 ? -6.771 10.292 -0.420 1.00 96.62 336 PHE A C 1
ATOM 2762 O O . PHE A 1 336 ? -7.518 11.246 -0.630 1.00 96.62 336 PHE A O 1
ATOM 2769 N N . GLU A 1 337 ? -6.322 9.499 -1.389 1.00 97.31 337 GLU A N 1
ATOM 2770 C CA . GLU A 1 337 ? -6.612 9.703 -2.815 1.00 97.31 337 GLU A CA 1
ATOM 2771 C C . GLU A 1 337 ? -7.050 8.383 -3.462 1.00 97.31 337 GLU A C 1
ATOM 2773 O O . GLU A 1 337 ? -6.478 7.339 -3.147 1.00 97.31 337 GLU A O 1
ATOM 2778 N N . LYS A 1 338 ? -8.020 8.435 -4.387 1.00 97.06 338 LYS A N 1
ATOM 2779 C CA . LYS A 1 338 ? -8.453 7.310 -5.237 1.00 97.06 338 LYS A CA 1
ATOM 2780 C C . LYS A 1 338 ? -8.130 7.655 -6.693 1.00 97.06 338 LYS A C 1
ATOM 2782 O O . LYS A 1 338 ? -8.671 8.619 -7.227 1.00 97.06 338 LYS A O 1
ATOM 2787 N N . HIS A 1 339 ? -7.260 6.865 -7.313 1.00 96.06 339 HIS A N 1
ATOM 2788 C CA . HIS A 1 339 ? -6.824 6.980 -8.706 1.00 96.06 339 HIS A CA 1
ATOM 2789 C C . HIS A 1 339 ? -7.409 5.794 -9.497 1.00 96.06 339 HIS A C 1
ATOM 2791 O O . HIS A 1 339 ? -6.958 4.662 -9.297 1.00 96.06 339 HIS A O 1
ATOM 2797 N N . PRO A 1 340 ? -8.472 5.994 -10.299 1.00 95.38 340 PRO A N 1
ATOM 2798 C CA . PRO A 1 340 ? -9.150 4.911 -11.009 1.00 95.38 340 PRO A CA 1
ATOM 2799 C C . PRO A 1 340 ? -8.526 4.640 -12.386 1.00 95.38 340 PRO A C 1
ATOM 2801 O O . PRO A 1 340 ? -8.478 5.532 -13.229 1.00 95.38 340 PRO A O 1
ATOM 2804 N N . GLU A 1 341 ? -8.137 3.390 -12.639 1.00 94.25 341 GLU A N 1
ATOM 2805 C CA . GLU A 1 341 ? -7.680 2.906 -13.952 1.00 94.25 341 GLU A CA 1
ATOM 2806 C C . GLU A 1 341 ? -8.787 2.074 -14.637 1.00 94.25 341 GLU A C 1
ATOM 2808 O O . GLU A 1 341 ? -9.944 2.070 -14.193 1.00 94.25 341 GLU A O 1
ATOM 2813 N N . LYS A 1 342 ? -8.496 1.353 -15.732 1.00 92.00 342 LYS A N 1
ATOM 2814 C CA . LYS A 1 342 ? -9.514 0.532 -16.422 1.00 92.00 342 LYS A CA 1
ATOM 2815 C C . LYS A 1 342 ? -9.854 -0.743 -15.641 1.00 92.00 342 LYS A C 1
ATOM 2817 O O . LYS A 1 342 ? -11.017 -1.129 -15.578 1.00 92.00 342 LYS A O 1
ATOM 2822 N N . THR A 1 343 ? -8.851 -1.394 -15.057 1.00 95.94 343 THR A N 1
ATOM 2823 C CA . THR A 1 343 ? -8.931 -2.744 -14.455 1.00 95.94 343 THR A CA 1
ATOM 2824 C C . THR A 1 343 ? -8.676 -2.780 -12.955 1.00 95.94 343 THR A C 1
ATOM 2826 O O . THR A 1 343 ? -8.841 -3.828 -12.337 1.00 95.94 343 THR A O 1
ATOM 2829 N N . TYR A 1 344 ? -8.278 -1.659 -12.359 1.00 97.50 344 TYR A N 1
ATOM 2830 C CA . TYR A 1 344 ? -8.101 -1.524 -10.920 1.00 97.50 344 TYR A CA 1
ATOM 2831 C C . TYR A 1 344 ? -8.369 -0.091 -10.457 1.00 97.50 344 TYR A C 1
ATOM 2833 O O . TYR A 1 344 ? -8.429 0.837 -11.262 1.00 97.50 344 TYR A O 1
ATOM 2841 N N . ASN A 1 345 ? -8.509 0.092 -9.147 1.00 97.56 345 ASN A N 1
ATOM 2842 C CA . ASN A 1 345 ? -8.359 1.388 -8.491 1.00 97.56 345 ASN A CA 1
ATOM 2843 C C . ASN A 1 345 ? -7.106 1.358 -7.607 1.00 97.56 345 ASN A C 1
ATOM 2845 O O . ASN A 1 345 ? -6.829 0.353 -6.949 1.00 97.56 345 ASN A O 1
ATOM 2849 N N . LYS A 1 346 ? -6.366 2.469 -7.583 1.00 97.44 346 LYS A N 1
ATOM 2850 C CA . LYS A 1 346 ? -5.186 2.704 -6.743 1.00 97.44 346 LYS A CA 1
ATOM 2851 C C . LYS A 1 346 ? -5.538 3.709 -5.647 1.00 97.44 346 LYS A C 1
ATOM 2853 O O . LYS A 1 346 ? -5.869 4.857 -5.935 1.00 97.44 346 LYS A O 1
ATOM 2858 N N . TYR A 1 347 ? -5.429 3.296 -4.393 1.00 97.88 347 TYR A N 1
ATOM 2859 C CA . TYR A 1 347 ? -5.653 4.140 -3.221 1.00 97.88 347 TYR A CA 1
ATOM 2860 C C . TYR A 1 347 ? -4.328 4.558 -2.607 1.00 97.88 347 TYR A C 1
ATOM 2862 O O . TYR A 1 347 ? -3.416 3.742 -2.492 1.00 97.88 347 TYR A O 1
ATOM 2870 N N . ILE A 1 348 ? -4.214 5.819 -2.194 1.00 97.44 348 ILE A N 1
ATOM 2871 C CA . ILE A 1 348 ? -2.990 6.362 -1.598 1.00 97.44 348 ILE A CA 1
ATOM 2872 C C . ILE A 1 348 ? -3.274 6.851 -0.179 1.00 97.44 348 ILE A C 1
ATOM 2874 O O . ILE A 1 348 ? -3.920 7.874 0.035 1.00 97.44 348 ILE A O 1
ATOM 2878 N N . HIS A 1 349 ? -2.729 6.126 0.792 1.00 97.75 349 HIS A N 1
ATOM 2879 C CA . HIS A 1 349 ? -2.825 6.375 2.224 1.00 97.75 349 HIS A CA 1
ATOM 2880 C C . HIS A 1 349 ? -1.589 7.167 2.662 1.00 97.75 349 HIS A C 1
ATOM 2882 O O . HIS A 1 349 ? -0.478 6.631 2.665 1.00 97.75 349 HIS A O 1
ATOM 2888 N N . THR A 1 350 ? -1.754 8.444 3.017 1.00 96.06 350 THR A N 1
ATOM 2889 C CA . THR A 1 350 ? -0.635 9.313 3.423 1.00 96.06 350 THR A CA 1
ATOM 2890 C C . THR A 1 350 ? -0.768 9.744 4.879 1.00 96.06 350 THR A C 1
ATOM 2892 O O . THR A 1 350 ? -1.814 10.244 5.297 1.00 96.06 350 THR A O 1
ATOM 2895 N N . PHE A 1 351 ? 0.319 9.618 5.636 1.00 95.00 351 PHE A N 1
ATOM 2896 C CA . PHE A 1 351 ? 0.397 9.911 7.069 1.00 95.00 351 PHE A CA 1
ATOM 2897 C C . PHE A 1 351 ? 1.203 11.195 7.353 1.00 95.00 351 PHE A C 1
ATOM 2899 O O . PHE A 1 351 ? 1.936 11.702 6.496 1.00 95.00 351 PHE A O 1
ATOM 2906 N N . LEU A 1 352 ? 1.064 11.758 8.560 1.00 92.06 352 LEU A N 1
ATOM 2907 C CA . LEU A 1 352 ? 1.836 12.941 8.976 1.00 92.06 352 LEU A CA 1
ATOM 2908 C C . LEU A 1 352 ? 3.318 12.607 9.191 1.00 92.06 352 LEU A C 1
ATOM 2910 O O . LEU A 1 352 ? 4.187 13.295 8.661 1.00 92.06 352 LEU A O 1
ATOM 2914 N N . THR A 1 353 ? 3.594 11.536 9.931 1.00 91.00 353 THR A N 1
ATOM 2915 C CA . THR A 1 353 ? 4.937 11.047 10.266 1.00 91.00 353 THR A CA 1
ATOM 2916 C C . THR A 1 353 ? 5.175 9.663 9.664 1.00 91.00 353 THR A C 1
ATOM 2918 O O . THR A 1 353 ? 4.228 8.953 9.326 1.00 91.00 353 THR A O 1
ATOM 2921 N N . ALA A 1 354 ? 6.446 9.285 9.495 1.00 92.94 354 ALA A N 1
ATOM 2922 C CA . ALA A 1 354 ? 6.809 7.932 9.089 1.00 92.94 354 ALA A CA 1
ATOM 2923 C C . ALA A 1 354 ? 6.855 7.010 10.318 1.00 92.94 354 ALA A C 1
ATOM 2925 O O . ALA A 1 354 ? 7.559 7.315 11.283 1.00 92.94 354 ALA A O 1
ATOM 2926 N N . LYS A 1 355 ? 6.130 5.889 10.278 1.00 94.25 355 LYS A N 1
ATOM 2927 C CA . LYS A 1 355 ? 6.047 4.887 11.359 1.00 94.25 355 LYS A CA 1
ATOM 2928 C C . LYS A 1 355 ? 5.989 3.467 10.785 1.00 94.25 355 LYS A C 1
ATOM 2930 O O . LYS A 1 355 ? 5.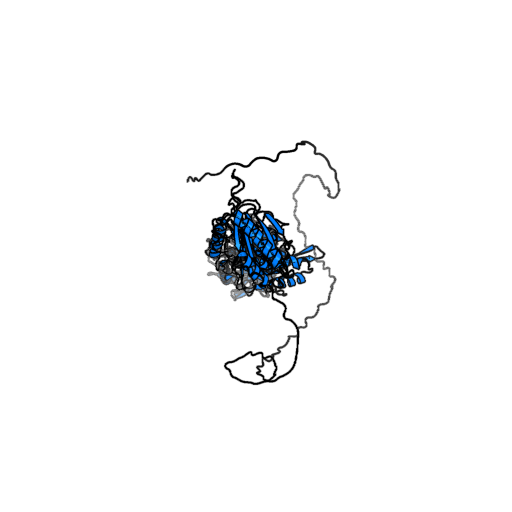867 3.303 9.571 1.00 94.25 355 LYS A O 1
ATOM 2935 N N . ASN A 1 356 ? 6.072 2.447 11.635 1.00 93.88 356 ASN A N 1
ATOM 2936 C CA . ASN A 1 356 ? 5.959 1.049 11.210 1.00 93.88 356 ASN A CA 1
ATOM 2937 C C . ASN A 1 356 ? 4.526 0.774 10.690 1.00 93.88 356 ASN A C 1
ATOM 2939 O O . ASN A 1 356 ? 3.565 1.144 11.364 1.00 93.88 356 ASN A O 1
ATOM 2943 N N . PRO A 1 357 ? 4.307 0.153 9.519 1.00 94.88 357 PRO A N 1
ATOM 2944 C CA . PRO A 1 357 ? 2.948 -0.092 9.040 1.00 94.88 357 PRO A CA 1
ATOM 2945 C C . PRO A 1 357 ? 2.261 -1.226 9.811 1.00 94.88 357 PRO A C 1
ATOM 2947 O O . PRO A 1 357 ? 2.802 -2.323 9.918 1.00 94.88 357 PRO A O 1
ATOM 2950 N N . ASN A 1 358 ? 1.033 -0.990 10.274 1.00 95.31 358 ASN A N 1
ATOM 2951 C CA . ASN A 1 358 ? 0.135 -2.020 10.799 1.00 95.31 358 ASN A CA 1
ATOM 2952 C C . ASN A 1 358 ? -1.079 -2.174 9.858 1.00 95.31 358 ASN A C 1
ATOM 2954 O O . ASN A 1 358 ? -2.036 -1.400 9.974 1.00 95.31 358 ASN A O 1
ATOM 2958 N N . PRO A 1 359 ? -1.037 -3.115 8.894 1.00 94.75 359 PRO A N 1
ATOM 2959 C CA . PRO A 1 359 ? -2.148 -3.365 7.983 1.00 94.75 359 PRO A CA 1
ATOM 2960 C C . PRO A 1 359 ? -3.286 -4.138 8.665 1.00 94.75 359 PRO A C 1
ATOM 2962 O O . PRO A 1 359 ? -3.064 -5.200 9.250 1.00 94.75 359 PRO A O 1
ATOM 2965 N N . LEU A 1 360 ? -4.508 -3.615 8.554 1.00 94.69 360 LEU A N 1
ATOM 2966 C CA . LEU A 1 360 ? -5.747 -4.193 9.070 1.00 94.69 360 LEU A CA 1
ATOM 2967 C C . LEU A 1 360 ? -6.688 -4.591 7.929 1.00 94.69 360 LEU A C 1
ATOM 2969 O O . LEU A 1 360 ? -6.878 -3.821 6.992 1.00 94.69 360 LEU A O 1
ATOM 2973 N N . PHE A 1 361 ? -7.337 -5.746 8.061 1.00 93.12 361 PHE A N 1
ATOM 2974 C CA . PHE A 1 361 ? -8.444 -6.191 7.210 1.00 93.12 361 PHE A CA 1
ATOM 2975 C C . PHE A 1 361 ? -9.453 -6.954 8.081 1.00 93.12 361 PHE A C 1
ATOM 2977 O O . PHE A 1 361 ? -9.055 -7.742 8.942 1.00 93.12 361 PHE A O 1
ATOM 2984 N N . GLY A 1 362 ? -10.757 -6.703 7.940 1.00 92.25 362 GLY A N 1
ATOM 2985 C CA . GLY A 1 362 ? -11.785 -7.325 8.783 1.00 92.25 362 GLY A CA 1
ATOM 2986 C C . GLY A 1 362 ? -11.596 -7.055 10.285 1.00 92.25 362 GLY A C 1
ATOM 2987 O O . GLY A 1 362 ? -11.862 -7.937 11.104 1.00 92.25 362 GLY A O 1
ATOM 2988 N N . ARG A 1 363 ? -11.085 -5.864 10.638 1.00 92.12 363 ARG A N 1
ATOM 2989 C CA . ARG A 1 363 ? -10.641 -5.416 11.981 1.00 92.12 363 ARG A CA 1
ATOM 2990 C C . ARG A 1 363 ? -9.493 -6.217 12.612 1.00 92.12 363 ARG A C 1
ATOM 2992 O O . ARG A 1 363 ? -9.248 -6.089 13.809 1.00 92.12 363 ARG A O 1
ATOM 2999 N N . LYS A 1 364 ? -8.756 -7.014 11.834 1.00 91.69 364 LYS A N 1
ATOM 3000 C CA . LYS A 1 364 ? -7.619 -7.823 12.310 1.00 91.69 364 LYS A CA 1
ATOM 3001 C C . LYS A 1 364 ? -6.324 -7.394 11.629 1.00 91.69 364 LYS A C 1
ATOM 3003 O O . LYS A 1 364 ? -6.328 -7.124 10.433 1.00 91.69 364 LYS A O 1
ATOM 3008 N N . THR A 1 365 ? -5.212 -7.388 12.364 1.00 90.19 365 THR A N 1
ATOM 3009 C CA . THR A 1 365 ? -3.875 -7.269 11.759 1.00 90.19 365 THR A CA 1
ATOM 3010 C C . THR A 1 365 ? -3.589 -8.503 10.910 1.00 90.19 365 THR A C 1
ATOM 3012 O O . THR A 1 365 ? -3.602 -9.617 11.440 1.00 90.19 365 THR A O 1
ATOM 3015 N N . ILE A 1 366 ? -3.315 -8.309 9.619 1.00 87.94 366 ILE A N 1
ATOM 3016 C CA . ILE A 1 366 ? -3.022 -9.413 8.692 1.00 87.94 366 ILE A CA 1
ATOM 3017 C C . ILE A 1 366 ? -1.585 -9.912 8.851 1.00 87.94 366 ILE A C 1
ATOM 3019 O O . ILE A 1 366 ? -0.649 -9.125 9.022 1.00 87.94 366 ILE A O 1
ATOM 3023 N N . LYS A 1 367 ? -1.390 -11.234 8.792 1.00 81.69 367 LYS A N 1
ATOM 3024 C CA . LYS A 1 367 ? -0.077 -11.865 8.998 1.00 81.69 367 LYS A CA 1
ATOM 3025 C C . LYS A 1 367 ? 0.591 -12.191 7.668 1.00 81.69 367 LYS A C 1
ATOM 3027 O O . LYS A 1 367 ? 0.826 -13.353 7.343 1.00 81.69 367 LYS A O 1
ATOM 3032 N N . ILE A 1 368 ? 0.976 -11.149 6.933 1.00 77.12 368 ILE A N 1
ATOM 3033 C CA . ILE A 1 368 ? 1.806 -11.282 5.729 1.00 77.12 368 ILE A CA 1
ATOM 3034 C C . ILE A 1 368 ? 3.131 -11.964 6.122 1.00 77.12 368 ILE A C 1
ATOM 3036 O O . ILE A 1 368 ? 4.017 -11.332 6.698 1.00 77.12 368 ILE A O 1
ATOM 3040 N N . LYS A 1 369 ? 3.269 -13.263 5.810 1.00 68.00 369 LYS A N 1
ATOM 3041 C CA . LYS A 1 369 ? 4.315 -14.179 6.330 1.00 68.00 369 LYS A CA 1
ATOM 3042 C C . LYS A 1 369 ? 5.771 -13.719 6.116 1.00 68.00 369 LYS A C 1
ATOM 3044 O O . LYS A 1 369 ? 6.665 -14.255 6.761 1.00 68.00 369 LYS A O 1
ATOM 3049 N N . LYS A 1 370 ? 6.022 -12.748 5.226 1.00 68.75 370 LYS A N 1
ATOM 3050 C CA . LYS A 1 370 ? 7.353 -12.174 4.927 1.00 68.75 370 LYS A CA 1
ATOM 3051 C C . LYS A 1 370 ? 7.479 -10.661 5.208 1.00 68.75 370 LYS A C 1
ATOM 3053 O O . LYS A 1 370 ? 8.562 -10.105 5.043 1.00 68.75 370 LYS A O 1
ATOM 3058 N N . LEU A 1 371 ? 6.413 -9.983 5.646 1.00 68.69 371 LEU A N 1
ATOM 3059 C CA . LEU A 1 371 ? 6.428 -8.554 5.989 1.00 68.69 371 LEU A CA 1
ATOM 3060 C C . LEU A 1 371 ? 6.862 -8.384 7.449 1.00 68.69 371 LEU A C 1
ATOM 3062 O O . LEU A 1 371 ? 6.037 -8.363 8.361 1.00 68.69 371 LEU A O 1
ATOM 3066 N N . ASN A 1 372 ? 8.163 -8.211 7.682 1.00 70.50 372 ASN A N 1
ATOM 3067 C CA . ASN A 1 372 ? 8.631 -7.719 8.977 1.00 70.50 372 ASN A CA 1
ATOM 3068 C C . ASN A 1 372 ? 8.311 -6.217 9.106 1.00 70.50 372 ASN A C 1
ATOM 3070 O O . ASN A 1 372 ? 9.144 -5.363 8.798 1.00 70.50 372 ASN A O 1
ATOM 3074 N N . THR A 1 373 ? 7.095 -5.900 9.561 1.00 75.88 373 THR A N 1
ATOM 3075 C CA . THR A 1 373 ? 6.616 -4.525 9.803 1.00 75.88 373 THR A CA 1
ATOM 3076 C C . THR A 1 373 ? 7.474 -3.751 10.802 1.00 75.88 373 THR A C 1
ATOM 3078 O O . THR A 1 373 ? 7.513 -2.527 10.747 1.00 75.88 373 THR A O 1
ATOM 3081 N N . LYS A 1 374 ? 8.196 -4.445 11.693 1.00 77.75 374 LYS A N 1
ATOM 3082 C CA . LYS A 1 374 ? 9.092 -3.833 12.687 1.00 77.75 374 LYS A CA 1
ATOM 3083 C C . LYS A 1 374 ? 10.462 -3.445 12.115 1.00 77.75 374 LYS A C 1
ATOM 3085 O O . LYS A 1 374 ? 11.268 -2.866 12.833 1.00 77.75 374 LYS A O 1
ATOM 3090 N N . GLY A 1 375 ? 10.729 -3.764 10.844 1.00 81.88 375 GLY A N 1
ATOM 3091 C CA . GLY A 1 375 ? 12.007 -3.511 10.176 1.00 81.88 375 GLY A CA 1
ATOM 3092 C C . GLY A 1 375 ? 12.062 -2.271 9.278 1.00 81.88 375 GLY A C 1
ATOM 3093 O O . GLY A 1 375 ? 13.108 -2.052 8.673 1.00 81.88 375 GLY A O 1
ATOM 3094 N N . PHE A 1 376 ? 10.976 -1.501 9.126 1.00 88.56 376 PHE A N 1
ATOM 3095 C CA . PHE A 1 376 ? 10.965 -0.295 8.288 1.00 88.56 376 PHE A CA 1
ATOM 3096 C C . PHE A 1 376 ? 9.820 0.668 8.625 1.00 88.56 376 PHE A C 1
ATOM 3098 O O . PHE A 1 376 ? 8.744 0.249 9.051 1.00 88.56 376 PHE A O 1
ATOM 3105 N N . LYS A 1 377 ? 10.027 1.963 8.353 1.00 92.81 377 LYS A N 1
ATOM 3106 C CA . LYS A 1 377 ? 9.008 3.011 8.514 1.00 92.81 377 LYS A CA 1
ATOM 3107 C C . LYS A 1 377 ? 8.471 3.478 7.165 1.00 92.81 377 LYS A C 1
ATOM 3109 O O . LYS A 1 377 ? 9.202 3.525 6.180 1.00 92.81 377 LYS A O 1
ATOM 3114 N N . THR A 1 378 ? 7.197 3.858 7.117 1.00 93.38 378 THR A N 1
ATOM 3115 C CA . THR A 1 378 ? 6.539 4.398 5.920 1.00 93.38 378 THR A CA 1
ATOM 3116 C C . THR A 1 378 ? 5.670 5.607 6.251 1.00 93.38 378 THR A C 1
ATOM 3118 O O . THR A 1 378 ? 5.105 5.701 7.341 1.00 93.38 378 THR A O 1
ATOM 3121 N N . ARG A 1 379 ? 5.561 6.533 5.291 1.00 94.44 379 ARG A N 1
ATOM 3122 C CA . ARG A 1 379 ? 4.643 7.686 5.325 1.00 94.44 379 ARG A CA 1
ATOM 3123 C C . ARG A 1 379 ? 3.563 7.627 4.230 1.00 94.44 379 ARG A C 1
ATOM 3125 O O . ARG A 1 379 ? 2.570 8.345 4.325 1.00 94.44 379 ARG A O 1
ATOM 3132 N N . LYS A 1 380 ? 3.745 6.788 3.203 1.00 95.69 380 LYS A N 1
ATOM 3133 C CA . LYS A 1 380 ? 2.845 6.653 2.048 1.00 95.69 380 LYS A CA 1
ATOM 3134 C C . LYS A 1 380 ? 2.691 5.177 1.692 1.00 95.69 380 LYS A C 1
ATOM 3136 O O . LYS A 1 380 ? 3.666 4.538 1.290 1.00 95.69 380 LYS A O 1
ATOM 3141 N N . VAL A 1 381 ? 1.472 4.662 1.787 1.00 96.62 381 VAL A N 1
ATOM 3142 C CA . VAL A 1 381 ? 1.123 3.297 1.378 1.00 96.62 381 VAL A CA 1
ATOM 3143 C C . VAL A 1 381 ? 0.147 3.372 0.214 1.00 96.62 381 VAL A C 1
ATOM 3145 O O . VAL A 1 381 ? -0.793 4.161 0.246 1.00 96.62 381 VAL A O 1
ATOM 3148 N N . GLU A 1 382 ? 0.393 2.588 -0.827 1.00 97.25 382 GLU A N 1
ATOM 3149 C CA . GLU A 1 382 ? -0.473 2.490 -1.999 1.00 97.25 382 GLU A CA 1
ATOM 3150 C C . GLU A 1 382 ? -1.108 1.100 -2.029 1.00 97.25 382 GLU A C 1
ATOM 3152 O O . GLU A 1 382 ? -0.413 0.102 -1.837 1.00 97.25 382 GLU A O 1
ATOM 3157 N N . VAL A 1 383 ? -2.418 1.030 -2.240 1.00 97.31 383 VAL A N 1
ATOM 3158 C CA . VAL A 1 383 ? -3.207 -0.204 -2.152 1.00 97.31 383 VAL A CA 1
ATOM 3159 C C . VAL A 1 383 ? -4.058 -0.319 -3.412 1.00 97.31 383 VAL A C 1
ATOM 3161 O O . VAL A 1 383 ? -4.681 0.660 -3.816 1.00 97.31 383 VAL A O 1
ATOM 3164 N N . TYR A 1 384 ? -4.060 -1.483 -4.059 1.00 97.81 384 TYR A N 1
ATOM 3165 C CA . TYR A 1 384 ? -4.674 -1.661 -5.375 1.00 97.81 384 TYR A CA 1
ATOM 3166 C C . TYR A 1 384 ? -5.716 -2.779 -5.340 1.00 97.81 384 TYR A C 1
ATOM 3168 O O . TYR A 1 384 ? -5.431 -3.873 -4.850 1.00 97.81 384 TYR A O 1
ATOM 3176 N N . TYR A 1 385 ? -6.896 -2.519 -5.903 1.00 97.50 385 TYR A N 1
ATOM 3177 C CA . TYR A 1 385 ? -8.046 -3.434 -5.935 1.00 97.50 385 TYR A CA 1
ATOM 3178 C C . TYR A 1 385 ? -8.487 -3.622 -7.380 1.00 97.50 385 TYR A C 1
ATOM 3180 O O . TYR A 1 385 ? -8.595 -2.640 -8.114 1.00 97.50 385 TYR A O 1
ATOM 3188 N N . LEU A 1 386 ? -8.730 -4.864 -7.796 1.00 97.38 386 LEU A N 1
ATOM 3189 C CA . LEU A 1 386 ? -9.144 -5.175 -9.166 1.00 97.38 386 LEU A CA 1
ATOM 3190 C C . LEU A 1 386 ? -10.586 -4.712 -9.424 1.00 97.38 386 LEU A C 1
ATOM 3192 O O . LEU A 1 386 ? -11.382 -4.552 -8.500 1.00 97.38 386 LEU A O 1
ATOM 3196 N N . LYS A 1 387 ? -10.932 -4.514 -10.695 1.00 96.56 387 LYS A N 1
ATOM 3197 C CA . LYS A 1 387 ? -12.286 -4.222 -11.167 1.00 96.56 387 LYS A CA 1
ATOM 3198 C C . LYS A 1 387 ? -12.693 -5.222 -12.239 1.00 96.56 387 LYS A C 1
ATOM 3200 O O . LYS A 1 387 ? -11.978 -5.402 -13.222 1.00 96.56 387 LYS A O 1
ATOM 3205 N N . ALA A 1 388 ? -13.876 -5.803 -12.084 1.00 95.19 388 ALA A N 1
ATOM 3206 C CA . ALA A 1 388 ? -14.534 -6.607 -13.103 1.00 95.19 388 ALA A CA 1
ATOM 3207 C C . ALA A 1 388 ? -15.680 -5.819 -13.747 1.00 95.19 388 ALA A C 1
ATOM 3209 O O . ALA A 1 388 ? -16.380 -5.057 -13.078 1.00 95.19 388 ALA A O 1
ATOM 3210 N N . LYS A 1 389 ? -15.909 -6.042 -15.043 1.00 92.94 389 LYS A N 1
ATOM 3211 C CA . LYS A 1 389 ? -17.141 -5.618 -15.718 1.00 92.94 389 LYS A CA 1
ATOM 3212 C C . LYS A 1 389 ? -18.172 -6.733 -15.580 1.00 92.94 389 LYS A C 1
ATOM 3214 O O . LYS A 1 389 ? -17.971 -7.833 -16.093 1.00 92.94 389 LYS A O 1
ATOM 3219 N N . GLU A 1 390 ? -19.251 -6.445 -14.865 1.00 91.19 390 GLU A N 1
ATOM 3220 C CA . GLU A 1 390 ? -20.415 -7.314 -14.689 1.00 91.19 390 GLU A CA 1
ATOM 3221 C C . GLU A 1 390 ? -21.623 -6.718 -15.436 1.00 91.19 390 GLU A C 1
ATOM 3223 O O . GLU A 1 390 ? -21.603 -5.564 -15.867 1.00 91.19 390 GLU A O 1
ATOM 3228 N N . ALA A 1 391 ? -22.704 -7.487 -15.599 1.00 89.00 391 ALA A N 1
ATOM 3229 C CA . ALA A 1 391 ? -23.890 -7.031 -16.339 1.00 89.00 391 ALA A CA 1
ATOM 3230 C C . ALA A 1 391 ? -24.592 -5.817 -15.690 1.00 89.00 391 ALA A C 1
ATOM 3232 O O . ALA A 1 391 ? -25.349 -5.109 -16.350 1.00 89.00 391 ALA A O 1
ATOM 3233 N N . GLN A 1 392 ? -24.338 -5.579 -14.401 1.00 89.00 392 GLN A N 1
ATOM 3234 C CA . GLN A 1 392 ? -24.885 -4.489 -13.598 1.00 89.00 392 GLN A CA 1
ATOM 3235 C C . GLN A 1 392 ? -23.959 -3.255 -13.518 1.00 89.00 392 GLN A C 1
ATOM 3237 O O . GLN A 1 392 ? -24.373 -2.241 -12.958 1.00 89.00 392 GLN A O 1
ATOM 3242 N N . GLY A 1 393 ? -22.734 -3.311 -14.061 1.00 91.88 393 GLY A N 1
ATOM 3243 C CA . GLY A 1 393 ? -21.760 -2.211 -14.029 1.00 91.88 393 GLY A CA 1
ATOM 3244 C C . GLY A 1 393 ? -20.320 -2.666 -13.759 1.00 91.88 393 GLY A C 1
ATOM 3245 O O . GLY A 1 393 ? -19.996 -3.849 -13.854 1.00 91.88 393 GLY A O 1
ATOM 3246 N N . GLU A 1 394 ? -19.438 -1.725 -13.410 1.00 93.50 394 GLU A N 1
ATOM 3247 C CA . GLU A 1 394 ? -18.115 -2.069 -12.871 1.00 93.50 394 GLU A CA 1
ATOM 3248 C C . GLU A 1 394 ? -18.225 -2.418 -11.382 1.00 93.50 394 GLU A C 1
ATOM 3250 O O . GLU A 1 394 ? -18.800 -1.661 -10.598 1.00 93.50 394 GLU A O 1
ATOM 3255 N N . ARG A 1 395 ? -17.641 -3.553 -10.994 1.00 95.19 395 ARG A N 1
ATOM 3256 C CA . ARG A 1 395 ? -17.554 -4.022 -9.611 1.00 95.19 395 ARG A CA 1
ATOM 3257 C C . ARG A 1 395 ? -16.096 -4.103 -9.183 1.00 95.19 395 ARG A C 1
ATOM 3259 O O . ARG A 1 395 ? -15.286 -4.758 -9.832 1.00 95.19 395 ARG A O 1
ATOM 3266 N N . GLU A 1 396 ? -15.790 -3.464 -8.065 1.00 96.12 396 GLU A N 1
ATOM 3267 C CA . GLU A 1 396 ? -14.487 -3.505 -7.402 1.00 96.12 396 GLU A CA 1
ATOM 3268 C C . GLU A 1 396 ? -14.339 -4.778 -6.544 1.00 96.12 396 GLU A C 1
ATOM 3270 O O . GLU A 1 396 ? -15.322 -5.299 -6.008 1.00 96.12 396 GLU A O 1
ATOM 3275 N N . ASP A 1 397 ? -13.120 -5.310 -6.444 1.00 95.25 397 ASP A N 1
ATOM 3276 C CA . ASP A 1 397 ? -12.791 -6.422 -5.550 1.00 95.25 397 ASP A CA 1
ATOM 3277 C C . ASP A 1 397 ? -12.849 -5.960 -4.087 1.00 95.25 397 ASP A C 1
ATOM 3279 O O . ASP A 1 397 ? -12.427 -4.858 -3.747 1.00 95.25 397 ASP A O 1
ATOM 3283 N N . THR A 1 398 ? -13.340 -6.821 -3.198 1.00 94.31 398 THR A N 1
ATOM 3284 C CA . THR A 1 398 ? -13.318 -6.575 -1.750 1.00 94.31 398 THR A CA 1
ATOM 3285 C C . THR A 1 398 ? -11.938 -6.814 -1.134 1.00 94.31 398 THR A C 1
ATOM 3287 O O . THR A 1 398 ? -11.740 -6.502 0.036 1.00 94.31 398 THR A O 1
ATOM 3290 N N . HIS A 1 399 ? -11.000 -7.390 -1.890 1.00 93.56 399 HIS A N 1
ATOM 3291 C CA . HIS A 1 399 ? -9.636 -7.682 -1.457 1.00 93.56 399 HIS A CA 1
ATOM 3292 C C . HIS A 1 399 ? -8.625 -6.918 -2.325 1.00 93.56 399 HIS A C 1
ATOM 3294 O O . HIS A 1 399 ? -8.734 -6.951 -3.554 1.00 93.56 399 HIS A O 1
ATOM 3300 N N . PRO A 1 400 ? -7.613 -6.260 -1.734 1.00 95.31 400 PRO A N 1
ATOM 3301 C CA . PRO A 1 400 ? -6.516 -5.708 -2.512 1.00 95.31 400 PRO A CA 1
ATOM 3302 C C . PRO A 1 400 ? -5.631 -6.827 -3.071 1.00 95.31 400 PRO A C 1
ATOM 3304 O O . PRO A 1 400 ? -5.341 -7.803 -2.380 1.00 95.31 400 PRO A O 1
ATOM 3307 N N . PHE A 1 401 ? -5.156 -6.662 -4.306 1.00 95.50 401 PHE A N 1
ATOM 3308 C CA . PHE A 1 401 ? -4.249 -7.610 -4.965 1.00 95.50 401 PHE A CA 1
ATOM 3309 C C . PHE A 1 401 ? -2.768 -7.227 -4.806 1.00 95.50 401 PHE A C 1
ATOM 3311 O O . PHE A 1 401 ? -1.887 -8.079 -4.935 1.00 95.50 401 PHE A O 1
ATOM 3318 N N . LEU A 1 402 ? -2.490 -5.951 -4.520 1.00 96.00 402 LEU A N 1
ATOM 3319 C CA . LEU A 1 402 ? -1.148 -5.380 -4.417 1.00 96.00 402 LEU A CA 1
ATOM 3320 C C . LEU A 1 402 ? -1.109 -4.288 -3.334 1.00 96.00 402 LEU A C 1
ATOM 3322 O O . LEU A 1 402 ? -2.009 -3.449 -3.252 1.00 96.00 402 LEU A O 1
ATOM 3326 N N . ILE A 1 403 ? -0.043 -4.276 -2.531 1.00 95.69 403 ILE A N 1
ATOM 3327 C CA . ILE A 1 403 ? 0.255 -3.254 -1.520 1.00 95.69 403 ILE A CA 1
ATOM 3328 C C . ILE A 1 403 ? 1.706 -2.789 -1.700 1.00 95.69 403 ILE A C 1
ATOM 3330 O O . ILE A 1 403 ? 2.636 -3.598 -1.717 1.00 95.69 403 ILE A O 1
ATOM 3334 N N . VAL A 1 404 ? 1.910 -1.475 -1.800 1.00 95.44 404 VAL A N 1
ATOM 3335 C CA . VAL A 1 404 ? 3.221 -0.827 -1.943 1.00 95.44 404 VAL A CA 1
ATOM 3336 C C . VAL A 1 404 ? 3.461 0.092 -0.755 1.00 95.44 404 VAL A C 1
ATOM 3338 O O . VAL A 1 404 ? 2.822 1.135 -0.619 1.00 95.44 404 VAL A O 1
ATOM 3341 N N . PHE A 1 405 ? 4.422 -0.254 0.094 1.00 94.44 405 PHE A N 1
ATOM 3342 C CA . PHE A 1 405 ? 4.887 0.630 1.156 1.00 94.44 405 PHE A CA 1
ATOM 3343 C C . PHE A 1 405 ? 6.092 1.432 0.656 1.00 94.44 405 PHE A C 1
ATOM 3345 O O . PHE A 1 405 ? 7.118 0.853 0.295 1.00 94.44 405 PHE A O 1
ATOM 3352 N N . ASN A 1 406 ? 5.988 2.763 0.656 1.00 92.12 406 ASN A N 1
ATOM 3353 C CA . ASN A 1 406 ? 7.122 3.638 0.357 1.00 92.12 406 ASN A CA 1
ATOM 3354 C C . ASN A 1 406 ? 7.925 3.817 1.653 1.00 92.12 406 ASN A C 1
ATOM 3356 O O . ASN A 1 406 ? 7.442 4.426 2.615 1.00 92.12 406 ASN A O 1
ATOM 3360 N N . GLU A 1 407 ? 9.103 3.210 1.703 1.00 87.06 407 GLU A N 1
ATOM 3361 C CA . GLU A 1 407 ? 9.986 3.154 2.862 1.00 87.06 407 GLU A CA 1
ATOM 3362 C C . GLU A 1 407 ? 10.746 4.471 3.043 1.00 87.06 407 GLU A C 1
ATOM 3364 O O . GLU A 1 407 ? 11.185 5.104 2.083 1.00 87.06 407 GLU A O 1
ATOM 3369 N N . TYR A 1 408 ? 10.873 4.899 4.296 1.00 80.44 408 TYR A N 1
ATOM 3370 C CA . TYR A 1 408 ? 11.463 6.177 4.670 1.00 80.44 408 TYR A CA 1
ATOM 3371 C C . TYR A 1 408 ? 12.690 5.931 5.549 1.00 80.44 408 TYR A C 1
ATOM 3373 O O . TYR A 1 408 ? 12.572 5.375 6.643 1.00 80.44 408 TYR A O 1
ATOM 3381 N N . GLU A 1 409 ? 13.863 6.347 5.076 1.00 69.56 409 GLU A N 1
ATOM 3382 C CA . GLU A 1 409 ? 15.119 6.188 5.809 1.00 69.56 409 GLU A CA 1
ATOM 3383 C C . GLU A 1 409 ? 15.110 7.001 7.109 1.00 69.56 409 GLU A C 1
ATOM 3385 O O . GLU A 1 409 ? 14.819 8.200 7.131 1.00 69.56 409 GLU A O 1
ATOM 3390 N N . THR A 1 410 ? 15.446 6.348 8.219 1.00 62.06 410 THR A N 1
ATOM 3391 C CA . THR A 1 410 ? 15.508 6.977 9.539 1.00 62.06 410 THR A CA 1
ATOM 3392 C C . THR A 1 410 ? 16.805 7.766 9.703 1.00 62.06 410 THR A C 1
ATOM 3394 O O . THR A 1 410 ? 17.829 7.205 10.081 1.00 62.06 410 THR A O 1
ATOM 3397 N N . GLY A 1 411 ? 16.743 9.073 9.439 1.00 62.06 411 GLY A N 1
ATOM 3398 C CA . GLY A 1 411 ? 17.846 10.025 9.637 1.00 62.06 411 GLY A CA 1
ATOM 3399 C C . GLY A 1 411 ? 18.148 10.878 8.402 1.00 62.06 411 GLY A C 1
ATOM 3400 O O . GLY A 1 411 ? 18.614 12.007 8.537 1.00 62.06 411 GLY A O 1
ATOM 3401 N N . SER A 1 412 ? 17.814 10.382 7.209 1.00 56.34 412 SER A N 1
ATOM 3402 C CA . SER A 1 412 ? 18.001 11.095 5.944 1.00 56.34 412 SER A CA 1
ATOM 3403 C C . SER A 1 412 ? 16.966 12.217 5.772 1.00 56.34 412 SER A C 1
ATOM 3405 O O . SER A 1 412 ? 15.756 11.980 5.814 1.00 56.34 412 SER A O 1
ATOM 3407 N N . VAL A 1 413 ? 17.419 13.445 5.491 1.00 58.00 413 VAL A N 1
ATOM 3408 C CA . VAL A 1 413 ? 16.551 14.461 4.867 1.00 58.00 413 VAL A CA 1
ATOM 3409 C C . VAL A 1 413 ? 16.166 13.931 3.476 1.00 58.00 413 VAL A C 1
ATOM 3411 O O . VAL A 1 413 ? 17.057 13.482 2.752 1.00 58.00 413 VAL A O 1
ATOM 3414 N N . PRO A 1 414 ? 14.880 13.939 3.074 1.00 52.66 414 PRO A N 1
ATOM 3415 C CA . PRO A 1 414 ? 14.431 13.280 1.846 1.00 52.66 414 PRO A CA 1
ATOM 3416 C C . PRO A 1 414 ? 14.982 13.975 0.593 1.00 52.66 414 PRO A C 1
ATOM 3418 O O . PRO A 1 414 ? 14.388 14.924 0.078 1.00 52.66 414 PRO A O 1
ATOM 3421 N N . SER A 1 415 ? 16.108 13.480 0.074 1.00 50.38 415 SER A N 1
ATOM 3422 C CA . SER A 1 415 ? 16.665 13.936 -1.200 1.00 50.38 415 SER A CA 1
ATOM 3423 C C . SER A 1 415 ? 15.663 13.668 -2.333 1.00 50.38 415 SER A C 1
ATOM 3425 O O . SER A 1 415 ? 15.274 12.513 -2.540 1.00 50.38 415 SER A O 1
ATOM 3427 N N . PRO A 1 416 ? 15.244 14.685 -3.116 1.00 52.53 416 PRO A N 1
ATOM 3428 C CA . PRO A 1 416 ? 14.253 14.494 -4.175 1.00 52.53 416 PRO A CA 1
ATOM 3429 C C . PRO A 1 416 ? 14.653 13.481 -5.256 1.00 52.53 416 PRO A C 1
ATOM 3431 O O . PRO A 1 416 ? 13.766 12.980 -5.942 1.00 52.53 416 PRO A O 1
ATOM 3434 N N . LYS A 1 417 ? 15.953 13.173 -5.398 1.00 50.22 417 LYS A N 1
ATOM 3435 C CA . LYS A 1 417 ? 16.510 12.284 -6.432 1.00 50.22 417 LYS A CA 1
ATOM 3436 C C . LYS A 1 417 ? 16.498 10.777 -6.050 1.00 50.22 417 LYS A C 1
ATOM 3438 O O . LYS A 1 417 ? 16.876 9.964 -6.884 1.00 50.22 417 LYS A O 1
ATOM 3443 N N . LEU A 1 418 ? 16.041 10.374 -4.848 1.00 50.59 418 LEU A N 1
ATOM 3444 C CA . LEU A 1 418 ? 16.143 8.986 -4.324 1.00 50.59 418 LEU A CA 1
ATOM 3445 C C . LEU A 1 418 ? 14.795 8.218 -4.200 1.00 50.59 418 LEU A C 1
ATOM 3447 O O . LEU A 1 418 ? 14.568 7.490 -3.238 1.00 50.59 418 LEU A O 1
ATOM 3451 N N . ARG A 1 419 ? 13.842 8.427 -5.121 1.00 57.00 419 ARG A N 1
ATOM 3452 C CA . ARG A 1 419 ? 12.407 8.127 -4.877 1.00 57.00 419 ARG A CA 1
ATOM 3453 C C . ARG A 1 419 ? 11.904 6.696 -5.129 1.00 57.00 419 ARG A C 1
ATOM 3455 O O . ARG A 1 419 ? 10.838 6.368 -4.613 1.00 57.00 419 ARG A O 1
ATOM 3462 N N . ASP A 1 420 ? 12.607 5.861 -5.896 1.00 62.62 420 ASP A N 1
ATOM 3463 C CA . ASP A 1 420 ? 12.036 4.595 -6.410 1.00 62.62 420 ASP A CA 1
ATOM 3464 C C . ASP A 1 420 ? 12.687 3.300 -5.903 1.00 62.62 420 ASP A C 1
ATOM 3466 O O . ASP A 1 420 ? 12.062 2.244 -5.989 1.00 62.62 420 ASP A O 1
ATOM 3470 N N . SER A 1 421 ? 13.893 3.358 -5.329 1.00 64.12 421 SER A N 1
ATOM 3471 C CA . SER A 1 421 ? 14.565 2.186 -4.739 1.00 64.12 421 SER A CA 1
ATOM 3472 C C . SER A 1 421 ? 13.893 1.700 -3.453 1.00 64.12 421 SER A C 1
ATOM 3474 O O . SER A 1 421 ? 13.885 0.506 -3.159 1.00 64.12 421 SER A O 1
ATOM 3476 N N . ASN A 1 422 ? 13.304 2.621 -2.689 1.00 81.75 422 ASN A N 1
ATOM 3477 C CA . ASN A 1 422 ? 12.837 2.376 -1.326 1.00 81.75 422 ASN A CA 1
ATOM 3478 C C . ASN A 1 422 ? 11.337 2.013 -1.328 1.00 81.75 422 ASN A C 1
ATOM 3480 O O . ASN A 1 422 ? 10.519 2.629 -0.644 1.00 81.75 422 ASN A O 1
ATOM 3484 N N . LYS A 1 423 ? 10.953 1.026 -2.147 1.00 89.56 423 LYS A N 1
ATOM 3485 C CA . LYS A 1 423 ? 9.574 0.522 -2.271 1.00 89.56 423 LYS A CA 1
ATOM 3486 C C . LYS A 1 423 ? 9.514 -0.953 -1.879 1.00 89.56 423 LYS A C 1
ATOM 3488 O O . LYS A 1 423 ? 10.079 -1.802 -2.563 1.00 89.56 423 LYS A O 1
ATOM 3493 N N . ARG A 1 424 ? 8.782 -1.275 -0.806 1.00 90.81 424 ARG A N 1
ATOM 3494 C CA . ARG A 1 424 ? 8.483 -2.665 -0.422 1.00 90.81 424 ARG A CA 1
ATOM 3495 C C . ARG A 1 424 ? 7.117 -3.052 -0.971 1.00 90.81 424 ARG A C 1
ATOM 3497 O O . ARG A 1 424 ? 6.102 -2.491 -0.562 1.00 90.81 424 ARG A O 1
ATOM 3504 N N . ILE A 1 425 ? 7.112 -3.984 -1.916 1.00 92.62 425 ILE A N 1
ATOM 3505 C CA . ILE A 1 425 ? 5.951 -4.328 -2.739 1.00 92.62 425 ILE A CA 1
ATOM 3506 C C . ILE A 1 425 ? 5.535 -5.764 -2.421 1.00 92.62 425 ILE A C 1
ATOM 3508 O O . ILE A 1 425 ? 6.354 -6.682 -2.484 1.00 92.62 425 ILE A O 1
ATOM 3512 N N . TYR A 1 426 ? 4.259 -5.954 -2.102 1.00 93.25 426 TYR A N 1
ATOM 3513 C CA . TYR A 1 426 ? 3.669 -7.253 -1.793 1.00 93.25 426 TYR A CA 1
ATOM 3514 C C . TYR A 1 426 ? 2.434 -7.460 -2.652 1.00 93.25 426 TYR A C 1
ATOM 3516 O O . TYR A 1 426 ? 1.639 -6.536 -2.812 1.00 93.25 426 TYR A O 1
ATOM 3524 N N . HIS A 1 427 ? 2.255 -8.668 -3.170 1.00 92.94 427 HIS A N 1
ATOM 3525 C CA . HIS A 1 427 ? 1.040 -9.074 -3.867 1.00 92.94 427 HIS A CA 1
ATOM 3526 C C . HIS A 1 427 ? 0.406 -10.274 -3.170 1.00 92.94 427 HIS A C 1
ATOM 3528 O O . HIS A 1 427 ? 1.089 -11.051 -2.495 1.00 92.94 427 HIS A O 1
ATOM 3534 N N . PHE A 1 428 ? -0.903 -10.429 -3.332 1.00 87.50 428 PHE A N 1
ATOM 3535 C CA . PHE A 1 428 ? -1.585 -11.643 -2.902 1.00 87.50 428 PHE A CA 1
ATOM 3536 C C . PHE A 1 428 ? -1.053 -12.862 -3.676 1.00 87.50 428 PHE A C 1
ATOM 3538 O O . PHE A 1 428 ? -0.580 -12.745 -4.813 1.00 87.50 428 PHE A O 1
ATOM 3545 N N . LYS A 1 429 ? -1.129 -14.040 -3.059 1.00 84.25 429 LYS A N 1
ATOM 3546 C CA . LYS A 1 429 ? -1.076 -15.330 -3.745 1.00 84.25 429 LYS A CA 1
ATOM 3547 C C . LYS A 1 429 ? -2.512 -15.687 -4.113 1.00 84.25 429 LYS A C 1
ATOM 3549 O O . LYS A 1 429 ? -3.351 -15.722 -3.215 1.00 84.25 429 LYS A O 1
ATOM 3554 N N . ASN A 1 430 ? -2.802 -15.932 -5.394 1.00 82.38 430 ASN A N 1
ATOM 3555 C CA . ASN A 1 430 ? -4.166 -16.193 -5.877 1.00 82.38 430 ASN A CA 1
ATOM 3556 C C . ASN A 1 430 ? -4.724 -17.511 -5.306 1.00 82.38 430 ASN A C 1
ATOM 3558 O O . ASN A 1 430 ? -4.565 -18.581 -5.885 1.00 82.38 430 ASN A O 1
ATOM 3562 N N . THR A 1 431 ? -5.302 -17.412 -4.111 1.00 83.88 431 THR A N 1
ATOM 3563 C CA . THR A 1 431 ? -5.754 -18.493 -3.230 1.00 83.88 431 THR A CA 1
ATOM 3564 C C . THR A 1 431 ? -6.937 -17.978 -2.408 1.00 83.88 431 THR A C 1
ATOM 3566 O O . THR A 1 431 ? -7.106 -16.768 -2.263 1.00 83.88 431 THR A O 1
ATOM 3569 N N . GLU A 1 432 ? -7.748 -18.872 -1.842 1.00 74.69 432 GLU A N 1
ATOM 3570 C CA . GLU A 1 432 ? -8.920 -18.483 -1.036 1.00 74.69 432 GLU A CA 1
ATOM 3571 C C . GLU A 1 432 ? -8.548 -17.811 0.307 1.00 74.69 432 GLU A C 1
ATOM 3573 O O . GLU A 1 432 ? -9.377 -17.149 0.931 1.00 74.69 432 GLU A O 1
ATOM 3578 N N . GLU A 1 433 ? -7.296 -17.948 0.757 1.00 81.81 433 GLU A N 1
ATOM 3579 C CA . GLU A 1 433 ? -6.795 -17.398 2.021 1.00 81.81 433 GLU A CA 1
ATOM 3580 C C . GLU A 1 433 ? -6.121 -16.026 1.842 1.00 81.81 433 GLU A C 1
ATOM 3582 O O . GLU A 1 433 ? -4.967 -15.926 1.418 1.00 81.81 433 GLU A O 1
ATOM 3587 N N . PHE A 1 434 ? -6.791 -14.961 2.290 1.00 82.12 434 PHE A N 1
ATOM 3588 C CA . PHE A 1 434 ? -6.273 -13.586 2.220 1.00 82.12 434 PHE A CA 1
ATOM 3589 C C . PHE A 1 434 ? -4.968 -13.327 3.012 1.00 82.12 434 PHE A C 1
ATOM 3591 O O . PHE A 1 434 ? -4.316 -12.313 2.788 1.00 82.12 434 PHE A O 1
ATOM 3598 N N . ASP A 1 435 ? -4.540 -14.214 3.919 1.00 81.88 435 ASP A N 1
ATOM 3599 C CA . ASP A 1 435 ? -3.257 -14.078 4.637 1.00 81.88 435 ASP A CA 1
ATOM 3600 C C . ASP A 1 435 ? -2.027 -14.497 3.791 1.00 81.88 435 ASP A C 1
ATOM 3602 O O . ASP A 1 435 ? -0.886 -14.189 4.156 1.00 81.88 435 ASP A O 1
ATOM 3606 N N . ASN A 1 436 ? -2.212 -15.171 2.647 1.00 86.38 436 ASN A N 1
ATOM 3607 C CA . ASN A 1 436 ? -1.103 -15.624 1.801 1.00 86.38 436 ASN A CA 1
ATOM 3608 C C . ASN A 1 436 ? -0.621 -14.519 0.848 1.00 86.38 436 ASN A C 1
ATOM 3610 O O . ASN A 1 436 ? -1.065 -14.403 -0.289 1.00 86.38 436 ASN A O 1
ATOM 3614 N N . TRP A 1 437 ? 0.345 -13.732 1.320 1.00 90.38 437 TRP A N 1
ATOM 3615 C CA . TRP A 1 437 ? 0.995 -12.651 0.573 1.00 90.38 437 TRP A CA 1
ATOM 3616 C C . TRP A 1 437 ? 2.470 -12.943 0.291 1.00 90.38 437 TRP A C 1
ATOM 3618 O O . TRP A 1 437 ? 3.205 -13.441 1.150 1.00 90.38 437 TRP A O 1
ATOM 3628 N N . GLU A 1 438 ? 2.922 -12.559 -0.899 1.00 90.12 438 GLU A N 1
ATOM 3629 C CA . GLU A 1 438 ? 4.281 -12.767 -1.395 1.00 90.12 438 GLU A CA 1
ATOM 3630 C C . GLU A 1 438 ? 4.971 -11.414 -1.638 1.00 90.12 438 GLU A C 1
ATOM 3632 O O . GLU A 1 438 ? 4.345 -10.435 -2.043 1.00 90.12 438 GLU A O 1
ATOM 3637 N N . HIS A 1 439 ? 6.273 -11.334 -1.342 1.00 89.56 439 HIS A N 1
ATOM 3638 C CA . HIS A 1 439 ? 7.079 -10.150 -1.652 1.00 89.56 439 HIS A CA 1
ATOM 3639 C C . HIS A 1 439 ? 7.446 -10.196 -3.137 1.00 89.56 439 HIS A C 1
ATOM 3641 O O . HIS A 1 439 ? 8.067 -11.162 -3.582 1.00 89.56 439 HIS A O 1
ATOM 3647 N N . PHE A 1 440 ? 7.113 -9.138 -3.874 1.00 88.06 440 PHE A N 1
ATOM 3648 C CA . PHE A 1 440 ? 7.436 -8.985 -5.293 1.00 88.06 440 PHE A CA 1
ATOM 3649 C C . PHE A 1 440 ? 8.948 -9.170 -5.508 1.00 88.06 440 PHE A C 1
ATOM 3651 O O . PHE A 1 440 ? 9.752 -8.584 -4.778 1.00 88.06 440 PHE A O 1
ATOM 3658 N N . GLN A 1 441 ? 9.343 -10.065 -6.417 1.00 70.69 441 GLN A N 1
ATOM 3659 C CA . GLN A 1 441 ? 10.661 -10.713 -6.356 1.00 70.69 441 GLN A CA 1
ATOM 3660 C C . GLN A 1 441 ? 11.860 -9.747 -6.360 1.00 70.69 441 GLN A C 1
ATOM 3662 O O . GLN A 1 441 ? 11.992 -8.878 -7.227 1.00 70.69 441 GLN A O 1
ATOM 3667 N N . LYS A 1 442 ? 12.814 -10.005 -5.454 1.00 54.41 442 LYS A N 1
ATOM 3668 C CA . LYS A 1 442 ? 14.188 -9.493 -5.544 1.00 54.41 442 LYS A CA 1
ATOM 3669 C C . LYS A 1 442 ? 14.936 -10.194 -6.688 1.00 54.41 442 LYS A C 1
ATOM 3671 O O . LYS A 1 442 ? 15.629 -11.178 -6.459 1.00 54.41 442 LYS A O 1
ATOM 3676 N N . GLY A 1 443 ? 14.825 -9.654 -7.899 1.00 56.09 443 GLY A N 1
ATOM 3677 C CA . GLY A 1 443 ? 15.916 -9.774 -8.870 1.00 56.09 443 GLY A CA 1
ATOM 3678 C C . GLY A 1 443 ? 17.104 -8.915 -8.420 1.00 56.09 443 GLY A C 1
ATOM 3679 O O . GLY A 1 443 ? 16.911 -7.925 -7.710 1.00 56.09 443 GLY A O 1
ATOM 3680 N N . GLU A 1 444 ? 18.324 -9.267 -8.824 1.00 49.44 444 GLU A N 1
ATOM 3681 C CA . GLU A 1 444 ? 19.557 -8.613 -8.343 1.00 49.44 444 GLU A CA 1
ATOM 3682 C C . GLU A 1 444 ? 19.616 -7.106 -8.666 1.00 49.44 444 GLU A C 1
ATOM 3684 O O . GLU A 1 444 ? 20.157 -6.306 -7.900 1.00 49.44 444 GLU A O 1
ATOM 3689 N N . TYR A 1 445 ? 18.972 -6.685 -9.758 1.00 55.19 445 TYR A N 1
ATOM 3690 C CA . TYR A 1 445 ? 18.885 -5.289 -10.189 1.00 55.19 445 TYR A CA 1
ATOM 3691 C C . TYR A 1 445 ? 17.802 -4.495 -9.435 1.00 55.19 445 TYR A C 1
ATOM 3693 O O . TYR A 1 445 ? 16.831 -4.008 -10.013 1.00 55.19 445 TYR A O 1
ATOM 3701 N N . LEU A 1 446 ? 18.016 -4.284 -8.132 1.00 53.94 446 LEU A N 1
ATOM 3702 C CA . LEU A 1 446 ? 17.152 -3.477 -7.248 1.00 53.94 446 LEU A CA 1
ATOM 3703 C C . LEU A 1 446 ? 16.882 -2.036 -7.733 1.00 53.94 446 LEU A C 1
ATOM 3705 O O . LEU A 1 446 ? 15.921 -1.413 -7.285 1.00 53.94 446 LEU A O 1
ATOM 3709 N N . LYS A 1 447 ? 17.716 -1.490 -8.630 1.00 60.78 447 LYS A N 1
ATOM 3710 C CA . LYS A 1 447 ? 17.667 -0.080 -9.058 1.00 60.78 447 LYS A CA 1
ATOM 3711 C C . LYS A 1 447 ? 16.421 0.323 -9.863 1.00 60.78 447 LYS A C 1
ATOM 3713 O O . LYS A 1 447 ? 16.219 1.521 -10.021 1.00 60.78 447 LYS A O 1
ATOM 3718 N N . ASP A 1 448 ? 15.613 -0.623 -10.352 1.00 73.31 448 ASP A N 1
ATOM 3719 C CA . ASP A 1 448 ? 14.490 -0.333 -11.268 1.00 73.31 448 ASP A CA 1
ATOM 3720 C C . ASP A 1 448 ? 13.142 -0.965 -10.850 1.00 73.31 448 ASP A C 1
ATOM 3722 O O . ASP A 1 448 ? 12.213 -1.095 -11.649 1.00 73.31 448 ASP A O 1
ATOM 3726 N N . ILE A 1 449 ? 13.003 -1.357 -9.573 1.00 81.56 449 ILE A N 1
ATOM 3727 C CA . ILE A 1 449 ? 11.811 -2.068 -9.070 1.00 81.56 449 ILE A CA 1
ATOM 3728 C C . ILE A 1 449 ? 10.501 -1.276 -9.258 1.00 81.56 449 ILE A C 1
ATOM 3730 O O . ILE A 1 449 ? 9.449 -1.870 -9.491 1.00 81.56 449 ILE A O 1
ATOM 3734 N N . GLY A 1 450 ? 10.569 0.061 -9.220 1.00 82.38 450 GLY A N 1
ATOM 3735 C CA . GLY A 1 450 ? 9.441 0.949 -9.505 1.00 82.38 450 GLY A CA 1
ATOM 3736 C C . GLY A 1 450 ? 8.959 0.853 -10.956 1.00 82.38 450 GLY A C 1
ATOM 3737 O O . GLY A 1 450 ? 7.781 0.597 -11.187 1.00 82.38 450 GLY A O 1
ATOM 3738 N N . VAL A 1 451 ? 9.859 0.982 -11.938 1.00 79.19 451 VAL A N 1
ATOM 3739 C CA . VAL A 1 451 ? 9.506 0.886 -13.369 1.00 79.19 451 VAL A CA 1
ATOM 3740 C C . VAL A 1 451 ? 9.019 -0.521 -13.712 1.00 79.19 451 VAL A C 1
ATOM 3742 O O . VAL A 1 451 ? 8.020 -0.665 -14.417 1.00 79.19 451 VAL A O 1
ATOM 3745 N N . ARG A 1 452 ? 9.650 -1.561 -13.148 1.00 81.69 452 ARG A N 1
ATOM 3746 C CA . ARG A 1 452 ? 9.210 -2.959 -13.286 1.00 81.69 452 ARG A CA 1
ATOM 3747 C C . ARG A 1 452 ? 7.771 -3.167 -12.796 1.00 81.69 452 ARG A C 1
ATOM 3749 O O . ARG A 1 452 ? 7.002 -3.888 -13.436 1.00 81.69 452 ARG A O 1
ATOM 3756 N N . LEU A 1 453 ? 7.379 -2.505 -11.704 1.00 90.00 453 LEU A N 1
ATOM 3757 C CA . LEU A 1 453 ? 6.004 -2.543 -11.207 1.00 90.00 453 LEU A CA 1
ATOM 3758 C C . LEU A 1 453 ? 5.028 -1.800 -12.131 1.00 90.00 453 LEU A C 1
ATOM 3760 O O . LEU A 1 453 ? 4.003 -2.371 -12.485 1.00 90.00 453 LEU A O 1
ATOM 3764 N N . GLU A 1 454 ? 5.340 -0.576 -12.567 1.00 87.81 454 GLU A N 1
ATOM 3765 C CA . GLU A 1 454 ? 4.470 0.214 -13.463 1.00 87.81 454 GLU A CA 1
ATOM 3766 C C . GLU A 1 454 ? 4.336 -0.421 -14.871 1.00 87.81 454 GLU A C 1
ATOM 3768 O O . GLU A 1 454 ? 3.318 -0.277 -15.561 1.00 87.81 454 GLU A O 1
ATOM 3773 N N . LEU A 1 455 ? 5.339 -1.192 -15.312 1.00 83.44 455 LEU A N 1
ATOM 3774 C CA . LEU A 1 455 ? 5.243 -2.050 -16.498 1.00 83.44 455 LEU A CA 1
ATOM 3775 C C . LEU A 1 455 ? 4.205 -3.161 -16.299 1.00 83.44 455 LEU A C 1
ATOM 3777 O O . LEU A 1 455 ? 3.317 -3.308 -17.142 1.00 83.44 455 LEU A O 1
ATOM 3781 N N . LYS A 1 456 ? 4.269 -3.896 -15.181 1.00 90.50 456 LYS A N 1
ATOM 3782 C CA . LYS A 1 456 ? 3.327 -4.983 -14.864 1.00 90.50 456 LYS A CA 1
ATOM 3783 C C . LYS A 1 456 ? 1.914 -4.481 -14.555 1.00 90.50 456 LYS A C 1
ATOM 3785 O O . LYS A 1 456 ? 0.964 -5.036 -15.096 1.00 90.50 456 LYS A O 1
ATOM 3790 N N . LEU A 1 457 ? 1.757 -3.402 -13.789 1.00 93.62 457 LEU A N 1
ATOM 3791 C CA . LEU A 1 457 ? 0.464 -2.769 -13.500 1.00 93.62 457 LEU A CA 1
ATOM 3792 C C . LEU A 1 457 ? -0.274 -2.369 -14.782 1.00 93.62 457 LEU A C 1
ATOM 3794 O O . LEU A 1 457 ? -1.404 -2.790 -15.006 1.00 93.62 457 LEU A O 1
ATOM 3798 N N . ALA A 1 458 ? 0.380 -1.653 -15.695 1.00 87.56 458 ALA A N 1
ATOM 3799 C CA . ALA A 1 458 ? -0.262 -1.298 -16.958 1.00 87.56 458 ALA A CA 1
ATOM 3800 C C . ALA A 1 458 ? -0.329 -2.469 -17.971 1.00 87.56 458 ALA A C 1
ATOM 3802 O O . ALA A 1 458 ? -1.055 -2.368 -18.955 1.00 87.56 458 ALA A O 1
ATOM 3803 N N . ARG A 1 459 ? 0.375 -3.593 -17.746 1.00 87.50 459 ARG A N 1
ATOM 3804 C CA . ARG A 1 459 ? 0.116 -4.863 -18.458 1.00 87.50 459 ARG A CA 1
ATOM 3805 C C . ARG A 1 459 ? -1.177 -5.516 -17.956 1.00 87.50 459 ARG A C 1
ATOM 3807 O O . ARG A 1 459 ? -1.946 -5.996 -18.781 1.00 87.50 459 ARG A O 1
ATOM 3814 N N . ILE A 1 460 ? -1.457 -5.465 -16.649 1.00 94.25 460 ILE A N 1
ATOM 3815 C CA . ILE A 1 460 ? -2.766 -5.832 -16.076 1.00 94.25 460 ILE A CA 1
ATOM 3816 C C . ILE A 1 460 ? -3.853 -4.930 -16.677 1.00 94.25 460 ILE A C 1
ATOM 3818 O O . ILE A 1 460 ? -4.873 -5.436 -17.136 1.00 94.25 460 ILE A O 1
ATOM 3822 N N . ASP A 1 461 ? -3.606 -3.620 -16.782 1.00 92.81 461 ASP A N 1
ATOM 3823 C CA . ASP A 1 461 ? -4.600 -2.669 -17.296 1.00 92.81 461 ASP A CA 1
ATOM 3824 C C . ASP A 1 461 ? -4.901 -2.754 -18.801 1.00 92.81 461 ASP A C 1
ATOM 3826 O O . ASP A 1 461 ? -5.994 -2.383 -19.243 1.00 92.81 461 ASP A O 1
ATOM 3830 N N . ASP A 1 462 ? -3.968 -3.272 -19.598 1.00 87.50 462 ASP A N 1
ATOM 3831 C CA . ASP A 1 462 ? -4.235 -3.632 -20.990 1.00 87.50 462 ASP A CA 1
ATOM 3832 C C . ASP A 1 462 ? -4.865 -5.039 -21.093 1.00 87.50 462 ASP A C 1
ATOM 3834 O O . ASP A 1 462 ? -5.932 -5.176 -21.692 1.00 87.50 462 ASP A O 1
ATOM 3838 N N . GLU A 1 463 ? -4.272 -6.081 -20.492 1.00 91.69 463 GLU A N 1
ATOM 3839 C CA . GLU A 1 463 ? -4.710 -7.478 -20.680 1.00 91.69 463 GLU A CA 1
ATOM 3840 C C . GLU A 1 463 ? -6.007 -7.832 -19.933 1.00 91.69 463 GLU A C 1
ATOM 3842 O O . GLU A 1 463 ? -6.928 -8.388 -20.536 1.00 91.69 463 GLU A O 1
ATOM 3847 N N . CYS A 1 464 ? -6.137 -7.484 -18.649 1.00 94.31 464 CYS A N 1
ATOM 3848 C CA . CYS A 1 464 ? -7.330 -7.823 -17.864 1.00 94.31 464 CYS A CA 1
ATOM 3849 C C . CYS A 1 464 ? -8.568 -7.008 -18.276 1.00 94.31 464 CYS A C 1
ATOM 3851 O O . CYS A 1 464 ? -9.686 -7.395 -17.948 1.00 94.31 464 CYS A O 1
ATOM 3853 N N . SER A 1 465 ? -8.400 -5.922 -19.043 1.00 91.88 465 SER A N 1
ATOM 3854 C CA . SER A 1 465 ? -9.514 -5.092 -19.535 1.00 91.88 465 SER A CA 1
ATOM 3855 C C . SER A 1 465 ? -10.417 -5.801 -20.552 1.00 91.88 465 SER A C 1
ATOM 3857 O O . SER A 1 465 ? -11.526 -5.331 -20.823 1.00 91.88 465 SER A O 1
ATOM 3859 N N . LEU A 1 466 ? -9.935 -6.929 -21.088 1.00 91.31 466 LEU A N 1
ATOM 3860 C CA . LEU A 1 466 ? -10.613 -7.809 -22.038 1.00 91.31 466 LEU A CA 1
ATOM 3861 C C . LEU A 1 466 ? -11.300 -9.010 -21.362 1.00 91.31 466 LEU A C 1
ATOM 3863 O O . LEU A 1 466 ? -11.987 -9.773 -22.038 1.00 91.31 466 LEU A O 1
ATOM 3867 N N . LEU A 1 467 ? -11.101 -9.203 -20.053 1.00 92.50 467 LEU A N 1
ATOM 3868 C CA . LEU A 1 467 ? -11.633 -10.336 -19.296 1.00 92.50 467 LEU A CA 1
ATOM 3869 C C . LEU A 1 467 ? -12.958 -9.988 -18.602 1.00 92.50 467 LEU A C 1
ATOM 3871 O O . LEU A 1 467 ? -13.243 -8.834 -18.280 1.00 92.50 467 LEU A O 1
ATOM 3875 N N . SER A 1 468 ? -13.751 -11.021 -18.323 1.00 91.56 468 SER A N 1
ATOM 3876 C CA . SER A 1 468 ? -14.984 -10.941 -17.534 1.00 91.56 468 SER A CA 1
ATOM 3877 C C . SER A 1 468 ? -14.935 -11.902 -16.345 1.00 91.56 468 SER A C 1
ATOM 3879 O O . SER A 1 468 ? -14.384 -13.001 -16.451 1.00 91.56 468 SER A O 1
ATOM 3881 N N . GLY A 1 469 ? -15.563 -11.504 -15.235 1.00 93.81 469 GLY A N 1
ATOM 3882 C CA . GLY A 1 469 ? -15.524 -12.232 -13.964 1.00 93.81 469 GLY A CA 1
ATOM 3883 C C . GLY A 1 469 ? -14.260 -11.933 -13.151 1.00 93.81 469 GLY A C 1
ATOM 3884 O O . GLY A 1 469 ? -13.155 -11.867 -13.692 1.00 93.81 469 GLY A O 1
ATOM 3885 N N . MET A 1 470 ? -14.425 -11.738 -11.839 1.00 94.94 470 MET A N 1
ATOM 3886 C CA . MET A 1 470 ? -13.328 -11.310 -10.965 1.00 94.94 470 MET A CA 1
ATOM 3887 C C . MET A 1 470 ? -12.214 -12.360 -10.866 1.00 94.94 470 MET A C 1
ATOM 3889 O O . MET A 1 470 ? -11.044 -12.000 -10.884 1.00 94.94 470 MET A O 1
ATOM 3893 N N . ASP A 1 471 ? -12.543 -13.651 -10.832 1.00 94.12 471 ASP A N 1
ATOM 3894 C CA . ASP A 1 471 ? -11.546 -14.711 -10.625 1.00 94.12 471 ASP A CA 1
ATOM 3895 C C . ASP A 1 471 ? -10.632 -14.925 -11.844 1.00 94.12 471 ASP A C 1
ATOM 3897 O O . ASP A 1 471 ? -9.434 -15.161 -11.685 1.00 94.12 471 ASP A O 1
ATOM 3901 N N . SER A 1 472 ? -11.145 -14.706 -13.061 1.00 94.50 472 SER A N 1
ATOM 3902 C CA . SER A 1 472 ? -10.338 -14.617 -14.290 1.00 94.50 472 SER A CA 1
ATOM 3903 C C . SER A 1 472 ? -9.326 -13.467 -14.209 1.00 94.50 472 SER A C 1
ATOM 3905 O O . SER A 1 472 ? -8.153 -13.625 -14.547 1.00 94.50 472 SER A O 1
ATOM 3907 N N . ILE A 1 473 ? -9.781 -12.304 -13.729 1.00 95.69 473 ILE A N 1
ATOM 3908 C CA . ILE A 1 473 ? -8.986 -11.074 -13.614 1.00 95.69 473 ILE A CA 1
ATOM 3909 C C . ILE A 1 473 ? -7.938 -11.202 -12.498 1.00 95.69 473 ILE A C 1
ATOM 3911 O O . ILE A 1 473 ? -6.785 -10.840 -12.717 1.00 95.69 473 ILE A O 1
ATOM 3915 N N . ARG A 1 474 ? -8.295 -11.787 -11.346 1.00 95.44 474 ARG A N 1
ATOM 3916 C CA . ARG A 1 474 ? -7.379 -12.148 -10.247 1.00 95.44 474 ARG A CA 1
ATOM 3917 C C . ARG A 1 474 ? -6.284 -13.095 -10.711 1.00 95.44 474 ARG A C 1
ATOM 3919 O O . ARG A 1 474 ? -5.110 -12.827 -10.471 1.00 95.44 474 ARG A O 1
ATOM 3926 N N . THR A 1 475 ? -6.667 -14.167 -11.404 1.00 94.81 475 THR A N 1
ATOM 3927 C CA . THR A 1 475 ? -5.728 -15.173 -11.911 1.00 94.81 475 THR A CA 1
ATOM 3928 C C . THR A 1 475 ? -4.745 -14.535 -12.886 1.00 94.81 475 THR A C 1
ATOM 3930 O O . THR A 1 475 ? -3.538 -14.624 -12.669 1.00 94.81 475 THR A O 1
ATOM 3933 N N . ARG A 1 476 ? -5.231 -13.770 -13.876 1.00 94.62 476 ARG A N 1
ATOM 3934 C CA . ARG A 1 476 ? -4.345 -13.100 -14.838 1.00 94.62 476 ARG A CA 1
ATOM 3935 C C . ARG A 1 476 ? -3.490 -11.993 -14.211 1.00 94.62 476 ARG A C 1
ATOM 3937 O O . ARG A 1 476 ? -2.332 -11.829 -14.588 1.00 94.62 476 ARG A O 1
ATOM 3944 N N . ALA A 1 477 ? -4.013 -11.257 -13.229 1.00 95.44 477 ALA A N 1
ATOM 3945 C CA . ALA A 1 477 ? -3.237 -10.265 -12.488 1.00 95.44 477 ALA A CA 1
ATOM 3946 C C . ALA A 1 477 ? -2.114 -10.915 -11.662 1.00 95.44 477 ALA A C 1
ATOM 3948 O O . ALA A 1 477 ? -0.989 -10.413 -11.666 1.00 95.44 477 ALA A O 1
ATOM 3949 N N . TYR A 1 478 ? -2.388 -12.049 -11.007 1.00 94.62 478 TYR A N 1
ATOM 3950 C CA . TYR A 1 478 ? -1.374 -12.828 -10.297 1.00 94.62 478 TYR A CA 1
ATOM 3951 C C . TYR A 1 478 ? -0.314 -13.373 -11.257 1.00 94.62 478 TYR A C 1
ATOM 3953 O O . TYR A 1 478 ? 0.865 -13.121 -11.028 1.00 94.62 478 TYR A O 1
ATOM 3961 N N . GLU A 1 479 ? -0.713 -14.014 -12.363 1.00 92.94 479 GLU A N 1
ATOM 3962 C CA . GLU A 1 479 ? 0.198 -14.474 -13.425 1.00 92.94 479 GLU A CA 1
ATOM 3963 C C . GLU A 1 479 ? 1.143 -13.358 -13.888 1.00 92.94 479 GLU A C 1
ATOM 3965 O O . GLU A 1 479 ? 2.355 -13.550 -13.908 1.00 92.94 479 GLU A O 1
ATOM 3970 N N . ILE A 1 480 ? 0.620 -12.167 -14.203 1.00 91.44 480 ILE A N 1
ATOM 3971 C CA . ILE A 1 480 ? 1.441 -11.026 -14.635 1.00 91.44 480 ILE A CA 1
ATOM 3972 C C . ILE A 1 480 ? 2.412 -10.581 -13.530 1.00 91.44 480 ILE A C 1
ATOM 3974 O O . ILE A 1 480 ? 3.554 -10.217 -13.829 1.00 91.44 480 ILE A O 1
ATOM 3978 N N . LEU A 1 481 ? 2.003 -10.619 -12.258 1.00 92.19 481 LEU A N 1
ATOM 3979 C CA . LEU A 1 481 ? 2.849 -10.241 -11.122 1.00 92.19 481 LEU A CA 1
ATOM 3980 C C . LEU A 1 481 ? 3.960 -11.261 -10.840 1.00 92.19 481 LEU A C 1
ATOM 3982 O O . LEU A 1 481 ? 5.105 -10.829 -10.672 1.00 92.19 481 LEU A O 1
ATOM 3986 N N . ILE A 1 482 ? 3.665 -12.567 -10.861 1.00 90.31 482 ILE A N 1
ATOM 3987 C CA . ILE A 1 482 ? 4.652 -13.626 -10.580 1.00 90.31 482 ILE A CA 1
ATOM 3988 C C . ILE A 1 482 ? 5.484 -14.075 -11.775 1.00 90.31 482 ILE A C 1
ATOM 3990 O O . ILE A 1 482 ? 6.559 -14.625 -11.551 1.00 90.31 482 ILE A O 1
ATOM 3994 N N . ALA A 1 483 ? 5.029 -13.848 -13.012 1.00 86.19 483 ALA A N 1
ATOM 3995 C CA . ALA A 1 483 ? 5.810 -14.179 -14.197 1.00 86.19 483 ALA A CA 1
ATOM 3996 C C . ALA A 1 483 ? 7.213 -13.579 -14.078 1.00 86.19 483 ALA A C 1
ATOM 3998 O O . ALA A 1 483 ? 7.366 -12.413 -13.691 1.00 86.19 483 ALA A O 1
ATOM 3999 N N . GLU A 1 484 ? 8.236 -14.345 -14.443 1.00 78.62 484 GLU A N 1
ATOM 4000 C CA . GLU A 1 484 ? 9.539 -13.744 -14.692 1.00 78.62 484 GLU A CA 1
ATOM 4001 C C . GLU A 1 484 ? 9.393 -12.637 -15.740 1.00 78.62 484 GLU A C 1
ATOM 4003 O O . GLU A 1 484 ? 8.455 -12.627 -16.547 1.00 78.62 484 GLU A O 1
ATOM 4008 N N . ASP A 1 485 ? 10.327 -11.690 -15.743 1.00 67.75 485 ASP A N 1
ATOM 4009 C CA . ASP A 1 485 ? 10.412 -10.795 -16.886 1.00 67.75 485 ASP A CA 1
ATOM 4010 C C . ASP A 1 485 ? 10.983 -11.630 -18.031 1.00 67.75 485 ASP A C 1
ATOM 4012 O O . ASP A 1 485 ? 12.202 -11.744 -18.181 1.00 67.75 485 ASP A O 1
ATOM 4016 N N . GLU A 1 486 ? 10.080 -12.232 -18.818 1.00 62.56 486 GLU A N 1
ATOM 4017 C CA . GLU A 1 486 ? 10.371 -12.740 -20.157 1.00 62.56 486 GLU A CA 1
ATOM 4018 C C . GLU A 1 486 ? 11.372 -11.775 -20.794 1.00 62.56 486 GLU A C 1
ATOM 4020 O O . GLU A 1 486 ? 11.127 -10.561 -20.764 1.00 62.56 486 GLU A O 1
ATOM 4025 N N . LYS A 1 487 ? 12.484 -12.303 -21.338 1.00 65.19 487 LYS A N 1
ATOM 4026 C CA . LYS A 1 487 ? 13.587 -11.546 -21.969 1.00 65.19 487 LYS A CA 1
ATOM 4027 C C . LYS A 1 487 ? 13.089 -10.856 -23.243 1.00 65.19 487 LYS A C 1
ATOM 4029 O O . LYS A 1 487 ? 13.443 -11.188 -24.374 1.00 65.19 487 LYS A O 1
ATOM 4034 N N . SER A 1 488 ? 12.187 -9.918 -23.030 1.00 70.38 488 SER A N 1
ATOM 4035 C CA . SER A 1 488 ? 11.361 -9.264 -24.010 1.00 70.38 488 SER A CA 1
ATOM 4036 C C . SER A 1 488 ? 12.240 -8.225 -24.665 1.00 70.38 488 SER A C 1
ATOM 4038 O O . SER A 1 488 ? 12.833 -7.357 -24.029 1.00 70.38 488 SER A O 1
ATOM 4040 N N . THR A 1 489 ? 12.389 -8.380 -25.971 1.00 88.12 489 THR A N 1
ATOM 4041 C CA . THR A 1 489 ? 13.346 -7.610 -26.745 1.00 88.12 489 THR A CA 1
ATOM 4042 C C . THR A 1 489 ? 12.636 -6.672 -27.705 1.00 88.12 489 THR A C 1
ATOM 4044 O O . THR A 1 489 ? 11.580 -6.966 -28.269 1.00 88.12 489 THR A O 1
ATOM 4047 N N . ILE A 1 490 ? 13.240 -5.506 -27.884 1.00 91.75 490 ILE A N 1
ATOM 4048 C CA . ILE A 1 490 ? 12.898 -4.529 -28.901 1.00 91.75 490 ILE A CA 1
ATOM 4049 C C . ILE A 1 490 ? 13.633 -4.935 -30.175 1.00 91.75 490 ILE A C 1
ATOM 4051 O O . ILE A 1 490 ? 14.858 -4.823 -30.254 1.00 91.75 490 ILE A O 1
ATOM 4055 N N . LYS A 1 491 ? 12.890 -5.365 -31.196 1.00 94.50 491 LYS A N 1
ATOM 4056 C CA . LYS A 1 491 ? 13.436 -5.575 -32.536 1.00 94.50 491 LYS A CA 1
ATOM 4057 C C . LYS A 1 491 ? 13.615 -4.227 -33.232 1.00 94.50 491 LYS A C 1
ATOM 4059 O O . LYS A 1 491 ? 12.637 -3.622 -33.687 1.00 94.50 491 LYS A O 1
ATOM 4064 N N . PHE A 1 492 ? 14.847 -3.728 -33.290 1.00 95.31 492 PHE A N 1
ATOM 4065 C CA . PHE A 1 492 ? 15.126 -2.401 -33.840 1.00 95.31 492 PHE A CA 1
ATOM 4066 C C . PHE A 1 492 ? 14.943 -2.371 -35.364 1.00 95.31 492 PHE A C 1
ATOM 4068 O O . PHE A 1 492 ? 15.326 -3.301 -36.076 1.00 95.31 492 PHE A O 1
ATOM 4075 N N . LYS A 1 493 ? 14.350 -1.298 -35.893 1.00 93.25 493 LYS A N 1
ATOM 4076 C CA . LYS A 1 493 ? 14.087 -1.118 -37.329 1.00 93.25 493 LYS A CA 1
ATOM 4077 C C . LYS A 1 493 ? 14.454 0.292 -37.776 1.00 93.25 493 LYS A C 1
ATOM 4079 O O . LYS A 1 493 ? 14.245 1.263 -37.060 1.00 93.25 493 LYS A O 1
ATOM 4084 N N . ILE A 1 494 ? 14.924 0.427 -39.012 1.00 88.75 494 ILE A N 1
ATOM 4085 C CA . ILE A 1 494 ? 15.074 1.741 -39.652 1.00 88.75 494 ILE A CA 1
ATOM 4086 C C . ILE A 1 494 ? 13.703 2.150 -40.213 1.00 88.75 494 ILE A C 1
ATOM 4088 O O . ILE A 1 494 ? 13.109 1.394 -40.981 1.00 88.75 494 ILE A O 1
ATOM 4092 N N . GLY A 1 495 ? 13.192 3.318 -39.812 1.00 86.25 495 GLY A N 1
ATOM 4093 C CA . GLY A 1 495 ? 11.877 3.843 -40.200 1.00 86.25 495 GLY A CA 1
ATOM 4094 C C . GLY A 1 495 ? 10.992 4.266 -39.019 1.00 86.25 495 GLY A C 1
ATOM 4095 O O . GLY A 1 495 ? 11.479 4.586 -37.936 1.00 86.25 495 GLY A O 1
ATOM 4096 N N . THR A 1 496 ? 9.675 4.281 -39.242 1.00 83.12 496 THR A N 1
ATOM 4097 C CA . THR A 1 496 ? 8.635 4.846 -38.351 1.00 83.12 496 THR A CA 1
ATOM 4098 C C . THR A 1 496 ? 7.842 3.811 -37.537 1.00 83.12 496 THR A C 1
ATOM 4100 O O . THR A 1 496 ? 6.813 4.142 -36.957 1.00 83.12 496 THR A O 1
ATOM 4103 N N . ALA A 1 497 ? 8.271 2.548 -37.495 1.00 84.69 497 ALA A N 1
ATOM 4104 C CA . ALA A 1 497 ? 7.504 1.475 -36.859 1.00 84.69 497 ALA A CA 1
ATOM 4105 C C . ALA A 1 497 ? 7.753 1.383 -35.341 1.00 84.69 497 ALA A C 1
ATOM 4107 O O . ALA A 1 497 ? 8.776 0.838 -34.932 1.00 84.69 497 ALA A O 1
ATOM 4108 N N . SER A 1 498 ? 6.799 1.825 -34.512 1.00 86.38 498 SER A N 1
ATOM 4109 C CA . SER A 1 498 ? 6.723 1.423 -33.097 1.00 86.38 498 SER A CA 1
ATOM 4110 C C . SER A 1 498 ? 5.533 0.502 -32.835 1.00 86.38 498 SER A C 1
ATOM 4112 O O . SER A 1 498 ? 4.425 0.747 -33.313 1.00 86.38 498 SER A O 1
ATOM 4114 N N . LYS A 1 499 ? 5.764 -0.562 -32.060 1.00 89.62 499 LYS A N 1
ATOM 4115 C CA . LYS A 1 499 ? 4.740 -1.479 -31.540 1.00 89.62 499 LYS A CA 1
ATOM 4116 C C . LYS A 1 499 ? 5.277 -2.111 -30.258 1.00 89.62 499 LYS A C 1
ATOM 4118 O O . LYS A 1 499 ? 6.359 -2.678 -30.287 1.00 89.62 499 LYS A O 1
ATOM 4123 N N . GLY A 1 500 ? 4.531 -2.030 -29.154 1.00 86.62 500 GLY A N 1
ATOM 4124 C CA . GLY A 1 500 ? 4.887 -2.687 -27.883 1.00 86.62 500 GLY A CA 1
ATOM 4125 C C . GLY A 1 500 ? 6.065 -2.073 -27.100 1.00 86.62 500 GLY A C 1
ATOM 4126 O O . GLY A 1 500 ? 6.414 -2.564 -26.030 1.00 86.62 500 GLY A O 1
ATOM 4127 N N . THR A 1 501 ? 6.646 -0.973 -27.581 1.00 89.19 501 THR A N 1
ATOM 4128 C CA . THR A 1 501 ? 7.689 -0.208 -26.880 1.00 89.19 501 THR A CA 1
ATOM 4129 C C . THR A 1 501 ? 7.072 0.908 -26.026 1.00 89.19 501 THR A C 1
ATOM 4131 O O . THR A 1 501 ? 6.154 1.594 -26.481 1.00 89.19 501 THR A O 1
ATOM 4134 N N . ARG A 1 502 ? 7.589 1.103 -24.808 1.00 88.69 502 ARG A N 1
ATOM 4135 C CA . ARG A 1 502 ? 7.405 2.305 -23.977 1.00 88.69 502 ARG A CA 1
ATOM 4136 C C . ARG A 1 502 ? 8.685 3.135 -23.965 1.00 88.69 502 ARG A C 1
ATOM 4138 O O . ARG A 1 502 ? 9.758 2.648 -24.318 1.00 88.69 502 ARG A O 1
ATOM 4145 N N . ALA A 1 503 ? 8.550 4.397 -23.589 1.00 90.06 503 ALA A N 1
ATOM 4146 C CA . ALA A 1 503 ? 9.636 5.355 -23.562 1.00 90.06 503 ALA A CA 1
ATOM 4147 C C . ALA A 1 503 ? 9.537 6.256 -22.325 1.00 90.06 503 ALA A C 1
ATOM 4149 O O . ALA A 1 503 ? 8.471 6.796 -22.029 1.00 90.06 503 ALA A O 1
ATOM 4150 N N . TYR A 1 504 ? 10.663 6.432 -21.635 1.00 86.31 504 TYR A N 1
ATOM 4151 C CA . TYR A 1 504 ? 10.780 7.235 -20.419 1.00 86.31 504 TYR A CA 1
ATOM 4152 C C . TYR A 1 504 ? 11.879 8.290 -20.586 1.00 86.31 504 TYR A C 1
ATOM 4154 O O . TYR A 1 504 ? 13.018 7.942 -20.904 1.00 86.31 504 TYR A O 1
ATOM 4162 N N . ALA A 1 505 ? 11.547 9.564 -20.369 1.00 86.00 505 ALA A N 1
ATOM 4163 C CA . ALA A 1 505 ? 12.514 10.658 -20.305 1.00 86.00 505 ALA A CA 1
ATOM 4164 C C . ALA A 1 505 ? 13.004 10.862 -18.860 1.00 86.00 505 ALA A C 1
ATOM 4166 O O . ALA A 1 505 ? 12.205 10.813 -17.925 1.00 86.00 505 ALA A O 1
ATOM 4167 N N . ARG A 1 506 ? 14.305 11.106 -18.671 1.00 83.69 506 ARG A N 1
ATOM 4168 C CA . ARG A 1 506 ? 14.912 11.445 -17.371 1.00 83.69 506 ARG A CA 1
ATOM 4169 C C . ARG A 1 506 ? 16.099 12.395 -17.554 1.00 83.69 506 ARG A C 1
ATOM 4171 O O . ARG A 1 506 ? 16.944 12.147 -18.408 1.00 83.69 506 ARG A O 1
ATOM 4178 N N . GLU A 1 507 ? 16.177 13.439 -16.732 1.00 83.38 507 GLU A N 1
ATOM 4179 C CA . GLU A 1 507 ? 17.354 14.318 -16.619 1.00 83.38 507 GLU A CA 1
ATOM 4180 C C . GLU A 1 507 ? 18.595 13.526 -16.158 1.00 83.38 507 GLU A C 1
ATOM 4182 O O . GLU A 1 507 ? 18.509 12.684 -15.256 1.00 83.38 507 GLU A O 1
ATOM 4187 N N . ILE A 1 508 ? 19.756 13.811 -16.755 1.00 79.62 508 ILE A N 1
ATOM 4188 C CA . ILE A 1 508 ? 21.071 13.377 -16.268 1.00 79.62 508 ILE A CA 1
ATOM 4189 C C . ILE A 1 508 ? 21.782 14.593 -15.683 1.00 79.62 508 ILE A C 1
ATOM 4191 O O . ILE A 1 508 ? 22.080 15.557 -16.387 1.00 79.62 508 ILE A O 1
ATOM 4195 N N . ASN A 1 509 ? 22.117 14.489 -14.398 1.00 67.00 509 ASN A N 1
ATOM 4196 C CA . ASN A 1 509 ? 22.738 15.552 -13.614 1.00 67.00 509 ASN A CA 1
ATOM 4197 C C . ASN A 1 509 ? 21.930 16.870 -13.677 1.00 67.00 509 ASN A C 1
ATOM 4199 O O . ASN A 1 509 ? 20.702 16.831 -13.756 1.00 67.00 509 ASN A O 1
ATOM 4203 N N . ASP A 1 510 ? 22.573 18.031 -13.562 1.00 63.72 510 ASP A N 1
ATOM 4204 C CA . ASP A 1 510 ? 21.871 19.309 -13.426 1.00 63.72 510 ASP A CA 1
ATOM 4205 C C . ASP A 1 510 ? 21.448 19.882 -14.798 1.00 63.72 510 ASP A C 1
ATOM 4207 O O . ASP A 1 510 ? 22.120 20.727 -15.385 1.00 63.72 510 ASP A O 1
ATOM 4211 N N . LYS A 1 511 ? 20.313 19.371 -15.306 1.00 65.88 511 LYS A N 1
ATOM 4212 C CA . LYS A 1 511 ? 19.486 19.840 -16.450 1.00 65.88 511 LYS A CA 1
ATOM 4213 C C . LYS A 1 511 ? 20.106 19.904 -17.857 1.00 65.88 511 LYS A C 1
ATOM 4215 O O . LYS A 1 511 ? 19.370 19.971 -18.843 1.00 65.88 511 LYS A O 1
ATOM 4220 N N . SER A 1 512 ? 21.428 19.861 -17.984 1.00 73.69 512 SER A N 1
ATOM 4221 C CA . SER A 1 512 ? 22.140 19.999 -19.268 1.00 73.69 512 SER A CA 1
ATOM 4222 C C . SER A 1 512 ? 22.042 18.787 -20.204 1.00 73.69 512 SER A C 1
ATOM 4224 O O . SER A 1 512 ? 22.372 18.909 -21.380 1.00 73.69 512 SER A O 1
ATOM 4226 N N . ASN A 1 513 ? 21.614 17.620 -19.709 1.00 83.31 513 ASN A N 1
ATOM 4227 C CA . ASN A 1 513 ? 21.490 16.398 -20.506 1.00 83.31 513 ASN A CA 1
ATOM 4228 C C . ASN A 1 513 ? 20.211 15.617 -20.154 1.00 83.31 513 ASN A C 1
ATOM 4230 O O . ASN A 1 513 ? 19.805 15.560 -18.992 1.00 83.31 513 ASN A O 1
ATOM 4234 N N . TYR A 1 514 ? 19.631 14.931 -21.141 1.00 86.56 514 TYR A N 1
ATOM 4235 C CA . TYR A 1 514 ? 18.470 14.048 -20.982 1.00 86.56 514 TYR A CA 1
ATOM 4236 C C . TYR A 1 514 ? 18.731 12.644 -21.534 1.00 86.56 514 TYR A C 1
ATOM 4238 O O . TYR A 1 514 ? 19.453 12.448 -22.513 1.00 86.56 514 TYR A O 1
ATOM 4246 N N . LYS A 1 515 ? 18.077 11.652 -20.925 1.00 90.31 515 LYS A N 1
ATOM 4247 C CA . LYS A 1 515 ? 18.045 10.261 -21.376 1.00 90.31 515 LYS A CA 1
ATOM 4248 C C . LYS A 1 515 ? 16.637 9.851 -21.770 1.00 90.31 515 LYS A C 1
ATOM 4250 O O . LYS A 1 515 ? 15.735 9.851 -20.934 1.00 90.31 515 LYS A O 1
ATOM 4255 N N . HIS A 1 516 ? 16.475 9.409 -23.008 1.00 92.56 516 HIS A N 1
ATOM 4256 C CA . HIS A 1 516 ? 15.325 8.626 -23.440 1.00 92.56 516 HIS A CA 1
ATOM 4257 C C . HIS A 1 516 ? 15.643 7.138 -23.267 1.00 92.56 516 HIS A C 1
ATOM 4259 O O . HIS A 1 516 ? 16.563 6.618 -23.895 1.00 92.56 516 HIS A O 1
ATOM 4265 N N . THR A 1 517 ? 14.888 6.454 -22.409 1.00 91.19 517 THR A N 1
ATOM 4266 C CA . THR A 1 517 ? 15.028 5.016 -22.136 1.00 91.19 517 THR A CA 1
ATOM 4267 C C . THR A 1 517 ? 13.868 4.273 -22.781 1.00 91.19 517 THR A C 1
ATOM 4269 O O . THR A 1 517 ? 12.714 4.506 -22.421 1.00 91.19 517 THR A O 1
ATOM 4272 N N . TYR A 1 518 ? 14.165 3.386 -23.727 1.00 92.94 518 TYR A N 1
ATOM 4273 C CA . TYR A 1 518 ? 13.184 2.580 -24.443 1.00 92.94 518 TYR A CA 1
ATOM 4274 C C . TYR A 1 518 ? 13.199 1.143 -23.927 1.00 92.94 518 TYR A C 1
ATOM 4276 O O . TYR A 1 518 ? 14.204 0.438 -24.047 1.00 92.94 518 TYR A O 1
ATOM 4284 N N . THR A 1 519 ? 12.061 0.712 -23.390 1.00 89.00 519 THR A N 1
ATOM 4285 C CA . THR A 1 519 ? 11.804 -0.649 -22.899 1.00 89.00 519 THR A CA 1
ATOM 4286 C C . THR A 1 519 ? 10.593 -1.232 -23.621 1.00 89.00 519 THR A C 1
ATOM 4288 O O . THR A 1 519 ? 9.834 -0.523 -24.286 1.00 89.00 519 THR A O 1
ATOM 4291 N N . THR A 1 520 ? 10.396 -2.541 -23.538 1.00 86.69 520 THR A N 1
ATOM 4292 C CA . THR A 1 520 ? 9.217 -3.207 -24.101 1.00 86.69 520 THR A CA 1
ATOM 4293 C C . THR A 1 520 ? 8.262 -3.654 -23.000 1.00 86.69 520 THR A C 1
ATOM 4295 O O . THR A 1 520 ? 8.686 -3.963 -21.893 1.00 86.69 520 THR A O 1
ATOM 4298 N N . TRP A 1 521 ? 6.962 -3.670 -23.305 1.00 76.81 521 TRP A N 1
ATOM 4299 C CA . TRP A 1 521 ? 5.917 -4.175 -22.407 1.00 76.81 521 TRP A CA 1
ATOM 4300 C C . TRP A 1 521 ? 5.282 -5.492 -22.879 1.00 76.81 521 TRP A C 1
ATOM 4302 O O . TRP A 1 521 ? 4.361 -5.982 -22.231 1.00 76.81 521 TRP A O 1
ATOM 4312 N N . LYS A 1 522 ? 5.743 -6.064 -24.004 1.00 77.44 522 LYS A N 1
ATOM 4313 C CA . LYS A 1 522 ? 5.297 -7.378 -24.507 1.00 77.44 522 LYS A CA 1
ATOM 4314 C C . LYS A 1 522 ? 6.269 -8.029 -25.506 1.00 77.44 522 LYS A C 1
ATOM 4316 O O . LYS A 1 522 ? 7.111 -7.334 -26.076 1.00 77.44 522 LYS A O 1
ATOM 4321 N N . PRO A 1 523 ? 6.148 -9.338 -25.784 1.00 78.38 523 PRO A N 1
ATOM 4322 C CA . PRO A 1 523 ? 6.884 -9.997 -26.862 1.00 78.38 523 PRO A CA 1
ATOM 4323 C C . PRO A 1 523 ? 6.635 -9.396 -28.254 1.00 78.38 523 PRO A C 1
ATOM 4325 O O . PRO A 1 523 ? 5.575 -8.834 -28.542 1.00 78.38 523 PRO A O 1
ATOM 4328 N N . GLY A 1 524 ? 7.622 -9.544 -29.144 1.00 84.19 524 GLY A N 1
ATOM 4329 C CA . GLY A 1 524 ? 7.522 -9.123 -30.548 1.00 84.19 524 GLY A CA 1
ATOM 4330 C C . GLY A 1 524 ? 7.507 -7.606 -30.777 1.00 84.19 524 GLY A C 1
ATOM 4331 O O . GLY A 1 524 ? 7.075 -7.151 -31.841 1.00 84.19 524 GLY A O 1
ATOM 4332 N N . SER A 1 525 ? 7.950 -6.818 -29.796 1.00 91.38 525 SER A N 1
ATOM 4333 C CA . SER A 1 525 ? 8.007 -5.360 -29.895 1.00 91.38 525 SER A CA 1
ATOM 4334 C C . SER A 1 525 ? 9.019 -4.872 -30.926 1.00 91.38 525 SER A C 1
ATOM 4336 O O . SER A 1 525 ? 10.053 -5.491 -31.168 1.00 91.38 525 SER A O 1
ATOM 4338 N N . THR A 1 526 ? 8.737 -3.721 -31.531 1.00 93.31 526 THR A N 1
ATOM 4339 C CA . THR A 1 526 ? 9.602 -3.085 -32.531 1.00 93.31 526 THR A CA 1
ATOM 4340 C C . THR A 1 526 ? 9.727 -1.600 -32.248 1.00 93.31 526 THR A C 1
ATOM 4342 O O . THR A 1 526 ? 8.700 -0.962 -32.024 1.00 93.31 526 THR A O 1
ATOM 4345 N N . LEU A 1 527 ? 10.937 -1.047 -32.361 1.00 94.56 527 LEU A N 1
ATOM 4346 C CA . LEU A 1 527 ? 11.182 0.396 -32.304 1.00 94.56 527 LEU A CA 1
ATOM 4347 C C . LEU A 1 527 ? 11.843 0.879 -33.595 1.00 94.56 527 LEU A C 1
ATOM 4349 O O . LEU A 1 527 ? 12.825 0.297 -34.059 1.00 94.56 527 LEU A O 1
ATOM 4353 N N . GLY A 1 528 ? 11.297 1.953 -34.158 1.00 93.31 528 GLY A N 1
ATOM 4354 C CA . GLY A 1 528 ? 11.791 2.600 -35.363 1.00 93.31 528 GLY A CA 1
ATOM 4355 C C . GLY A 1 528 ? 12.826 3.679 -35.052 1.00 93.31 528 GLY A C 1
ATOM 4356 O O . GLY A 1 528 ? 12.663 4.435 -34.096 1.00 93.31 528 GLY A O 1
ATOM 4357 N N . SER A 1 529 ? 13.843 3.820 -35.903 1.00 91.38 529 SER A N 1
ATOM 4358 C CA . SER A 1 529 ? 14.838 4.901 -35.827 1.00 91.38 529 SER A CA 1
ATOM 4359 C C . SER A 1 529 ? 14.216 6.294 -35.698 1.00 91.38 529 SER A C 1
ATOM 4361 O O . SER A 1 529 ? 14.738 7.136 -34.978 1.00 91.38 529 SER A O 1
ATOM 4363 N N . ASN A 1 530 ? 13.076 6.542 -36.351 1.00 88.81 530 ASN A N 1
ATOM 4364 C CA . ASN A 1 530 ? 12.393 7.843 -36.345 1.00 88.81 530 ASN A CA 1
ATOM 4365 C C . ASN A 1 530 ? 11.593 8.104 -35.054 1.00 88.81 530 ASN A C 1
ATOM 4367 O O . ASN A 1 530 ? 10.987 9.165 -34.905 1.00 88.81 530 ASN A O 1
ATOM 4371 N N . CYS A 1 531 ? 11.563 7.128 -34.147 1.00 91.06 531 CYS A N 1
ATOM 4372 C CA . CYS A 1 531 ? 10.846 7.162 -32.879 1.00 91.06 531 CYS A CA 1
ATOM 4373 C C . CYS A 1 531 ? 11.798 7.345 -31.675 1.00 91.06 531 CYS A C 1
ATOM 4375 O O . CYS A 1 531 ? 11.331 7.393 -30.544 1.00 91.06 531 CYS A O 1
ATOM 4377 N N . LEU A 1 532 ? 13.119 7.450 -31.909 1.00 90.25 532 LEU A N 1
ATOM 4378 C CA . LEU A 1 532 ? 14.153 7.636 -30.874 1.00 90.25 532 LEU A CA 1
ATOM 4379 C C . LEU A 1 532 ? 14.234 9.071 -30.312 1.00 90.25 532 LEU A C 1
ATOM 4381 O O . LEU A 1 532 ? 14.885 9.298 -29.291 1.00 90.25 532 LEU A O 1
ATOM 4385 N N . PHE A 1 533 ? 13.609 10.040 -30.984 1.00 86.56 533 PHE A N 1
ATOM 4386 C CA . PHE A 1 533 ? 13.861 11.470 -30.771 1.00 86.56 533 PHE A CA 1
ATOM 4387 C C . PHE A 1 533 ? 12.817 12.196 -29.919 1.00 86.56 533 PHE A C 1
ATOM 4389 O O . PHE A 1 533 ? 13.068 13.321 -29.506 1.00 86.56 533 PHE A O 1
ATOM 4396 N N . LYS A 1 534 ? 11.637 11.608 -29.690 1.00 86.50 534 LYS A N 1
ATOM 4397 C CA . LYS A 1 534 ? 10.519 12.300 -29.034 1.00 86.50 534 LYS A CA 1
ATOM 4398 C C . LYS A 1 534 ? 9.643 11.309 -28.275 1.00 86.50 534 LYS A C 1
ATOM 4400 O O . LYS A 1 534 ? 9.260 10.275 -28.821 1.00 86.50 534 LYS A O 1
ATOM 4405 N N . ILE A 1 535 ? 9.312 11.646 -27.034 1.00 84.44 535 ILE A N 1
ATOM 4406 C CA . ILE A 1 535 ? 8.471 10.845 -26.142 1.00 84.44 535 ILE A CA 1
ATOM 4407 C C . ILE A 1 535 ? 7.168 11.603 -25.879 1.00 84.44 535 ILE A C 1
ATOM 4409 O O . ILE A 1 535 ? 7.173 12.817 -25.687 1.00 84.44 535 ILE A O 1
ATOM 4413 N N . ASP A 1 536 ? 6.052 10.881 -25.874 1.00 85.69 536 ASP A N 1
ATOM 4414 C CA . ASP A 1 536 ? 4.823 11.319 -25.222 1.00 85.69 536 ASP A CA 1
ATOM 4415 C C . ASP A 1 536 ? 4.961 11.015 -23.726 1.00 85.69 536 ASP A C 1
ATOM 4417 O O . ASP A 1 536 ? 4.826 9.863 -23.307 1.00 85.69 536 ASP A O 1
ATOM 4421 N N . ASN A 1 537 ? 5.270 12.039 -22.929 1.00 75.50 537 ASN A N 1
ATOM 4422 C CA . ASN A 1 537 ? 5.454 11.897 -21.483 1.00 75.50 537 ASN A CA 1
ATOM 4423 C C . ASN A 1 537 ? 4.146 11.572 -20.736 1.00 75.50 537 ASN A C 1
ATOM 4425 O O . ASN A 1 537 ? 4.216 11.156 -19.584 1.00 75.50 537 ASN A O 1
ATOM 4429 N N . THR A 1 538 ? 2.976 11.736 -21.365 1.00 74.81 538 THR A N 1
ATOM 4430 C CA . THR A 1 538 ? 1.669 11.427 -20.768 1.00 74.81 538 THR A CA 1
ATOM 4431 C C . THR A 1 538 ? 1.254 9.978 -21.024 1.00 74.81 538 THR A C 1
ATOM 4433 O O . THR A 1 538 ? 0.686 9.352 -20.135 1.00 74.81 538 THR A O 1
ATOM 4436 N N . SER A 1 539 ? 1.550 9.410 -22.201 1.00 79.50 539 SER A N 1
ATOM 4437 C CA . SER A 1 539 ? 1.257 7.991 -22.494 1.00 79.50 539 SER A CA 1
ATOM 4438 C C . SER A 1 539 ? 2.461 7.042 -22.380 1.00 79.50 539 SER A C 1
ATOM 4440 O O . SER A 1 539 ? 2.307 5.833 -22.572 1.00 79.50 539 SER A O 1
ATOM 4442 N N . HIS A 1 540 ? 3.654 7.571 -22.084 1.00 84.12 540 HIS A N 1
ATOM 4443 C CA . HIS A 1 540 ? 4.947 6.868 -22.098 1.00 84.12 540 HIS A CA 1
ATOM 4444 C C . HIS A 1 540 ? 5.229 6.134 -23.419 1.00 84.12 540 HIS A C 1
ATOM 4446 O O . HIS A 1 540 ? 5.787 5.033 -23.436 1.00 84.12 540 HIS A O 1
ATOM 4452 N N . ARG A 1 541 ? 4.827 6.722 -24.555 1.00 87.62 541 ARG A N 1
ATOM 4453 C CA . ARG A 1 541 ? 4.994 6.132 -25.895 1.00 87.62 541 ARG A CA 1
ATOM 4454 C C . ARG A 1 541 ? 6.025 6.904 -26.726 1.00 87.62 541 ARG A C 1
ATOM 4456 O O . ARG A 1 541 ? 6.052 8.132 -26.681 1.00 87.62 541 ARG A O 1
ATOM 4463 N N . PRO A 1 542 ? 6.855 6.217 -27.530 1.00 90.38 542 PRO A N 1
ATOM 4464 C CA . PRO A 1 542 ? 7.742 6.882 -28.479 1.00 90.38 542 PRO A CA 1
ATOM 4465 C C . PRO A 1 542 ? 6.926 7.498 -29.629 1.00 90.38 542 PRO A C 1
ATOM 4467 O O . PRO A 1 542 ? 6.189 6.792 -30.324 1.00 90.38 542 PRO A O 1
ATOM 4470 N N . ILE A 1 543 ? 7.066 8.805 -29.862 1.00 89.25 543 ILE A N 1
ATOM 4471 C CA . ILE A 1 543 ? 6.371 9.515 -30.944 1.00 89.25 543 ILE A CA 1
ATOM 4472 C C . ILE A 1 543 ? 7.139 9.290 -32.252 1.00 89.25 543 ILE A C 1
ATOM 4474 O O . ILE A 1 543 ? 8.103 9.984 -32.577 1.00 89.25 543 ILE A O 1
ATOM 4478 N N . CYS A 1 544 ? 6.691 8.305 -33.030 1.00 87.06 544 CYS A N 1
ATOM 4479 C CA . CYS A 1 544 ? 7.203 8.043 -34.372 1.00 87.06 544 CYS A CA 1
ATOM 4480 C C . CYS A 1 544 ? 6.805 9.157 -35.345 1.00 87.06 544 CYS A C 1
ATOM 4482 O O . CYS A 1 544 ? 5.688 9.183 -35.862 1.00 87.06 544 CYS A O 1
ATOM 4484 N N . SER A 1 545 ? 7.736 10.064 -35.628 1.00 73.56 545 SER A N 1
ATOM 4485 C CA . SER A 1 545 ? 7.495 11.170 -36.555 1.00 73.56 545 SER A CA 1
ATOM 4486 C C . SER A 1 545 ? 7.607 10.743 -38.028 1.00 73.56 545 SER A C 1
ATOM 4488 O O . SER A 1 545 ? 8.608 10.173 -38.479 1.00 73.56 545 SER A O 1
ATOM 4490 N N . VAL A 1 546 ? 6.568 11.069 -38.802 1.00 64.44 546 VAL A N 1
ATOM 4491 C CA . VAL A 1 546 ? 6.617 11.161 -40.274 1.00 64.44 546 VAL A CA 1
ATOM 4492 C C . VAL A 1 546 ? 7.695 12.210 -40.615 1.00 64.44 546 VAL A C 1
ATOM 4494 O O . VAL A 1 546 ? 7.786 13.208 -39.902 1.00 64.44 546 VAL A O 1
ATOM 4497 N N . PRO A 1 547 ? 8.610 11.957 -41.572 1.00 54.50 547 PRO A N 1
ATOM 4498 C CA . PRO A 1 547 ? 10.038 12.213 -41.370 1.00 54.50 547 PRO A CA 1
ATOM 4499 C C . PRO A 1 547 ? 10.447 13.623 -40.896 1.00 54.50 547 PRO A C 1
ATOM 4501 O O . PRO A 1 547 ? 10.785 14.494 -41.695 1.00 54.50 547 PRO A O 1
ATOM 4504 N N . LEU A 1 548 ? 10.668 13.759 -39.579 1.00 45.38 548 LEU A N 1
ATOM 4505 C CA . LEU A 1 548 ? 11.542 14.796 -39.002 1.00 45.38 548 LEU A CA 1
ATOM 4506 C C . LEU A 1 548 ? 13.031 14.590 -39.357 1.00 45.38 548 LEU A C 1
ATOM 4508 O O . LEU A 1 548 ? 13.884 15.353 -38.921 1.00 45.38 548 LEU A O 1
ATOM 4512 N N . LEU A 1 549 ? 13.342 13.658 -40.272 1.00 48.78 549 LEU A N 1
ATOM 4513 C CA . LEU A 1 549 ? 14.595 13.610 -41.038 1.00 48.78 549 LEU A CA 1
ATOM 4514 C C . LEU A 1 549 ? 14.933 14.916 -41.788 1.00 48.78 549 LEU A C 1
ATOM 4516 O O . LEU A 1 549 ? 16.006 14.978 -42.387 1.00 48.78 549 LEU A O 1
ATOM 4520 N N . ASN A 1 550 ? 14.068 15.934 -41.749 1.00 44.72 550 ASN A N 1
ATOM 4521 C CA . ASN A 1 550 ? 14.349 17.273 -42.248 1.00 44.72 550 ASN A CA 1
ATOM 4522 C C . ASN A 1 550 ? 14.900 18.249 -41.188 1.00 44.72 550 ASN A C 1
ATOM 4524 O O . ASN A 1 550 ? 15.662 19.117 -41.600 1.00 44.72 550 ASN A O 1
ATOM 4528 N N . SER A 1 551 ? 14.650 18.114 -39.873 1.00 54.53 551 SER A N 1
ATOM 4529 C CA . SER A 1 551 ? 15.235 19.049 -38.887 1.00 54.53 551 SER A CA 1
ATOM 4530 C C . SER A 1 551 ? 16.719 18.741 -38.644 1.00 54.53 551 SER A C 1
ATOM 4532 O O . SER A 1 551 ? 17.094 17.627 -38.278 1.00 54.53 551 SER A O 1
ATOM 4534 N N . ASP A 1 552 ? 17.599 19.708 -38.922 1.00 61.56 552 ASP A N 1
ATOM 4535 C CA . ASP A 1 552 ? 19.039 19.466 -39.137 1.00 61.56 552 ASP A CA 1
ATOM 4536 C C . ASP A 1 552 ? 19.820 18.910 -37.940 1.00 61.56 552 ASP A C 1
ATOM 4538 O O . ASP A 1 552 ? 20.853 18.278 -38.133 1.00 61.56 552 ASP A O 1
ATOM 4542 N N . LYS A 1 553 ? 19.315 19.068 -36.713 1.00 66.69 553 LYS A N 1
ATOM 4543 C CA . LYS A 1 553 ? 20.065 18.748 -35.489 1.00 66.69 553 LYS A CA 1
ATOM 4544 C C . LYS A 1 553 ? 20.112 17.263 -35.115 1.00 66.69 553 LYS A C 1
ATOM 4546 O O . LYS A 1 553 ? 21.127 16.811 -34.583 1.00 66.69 553 LYS A O 1
ATOM 4551 N N . ASN A 1 554 ? 19.044 16.504 -35.380 1.00 74.75 554 ASN A N 1
ATOM 4552 C CA . ASN A 1 554 ? 18.862 15.123 -34.898 1.00 74.75 554 ASN A CA 1
ATOM 4553 C C . ASN A 1 554 ? 18.859 14.103 -36.036 1.00 74.75 554 ASN A C 1
ATOM 4555 O O . ASN A 1 554 ? 17.981 13.250 -36.180 1.00 74.75 554 ASN A O 1
ATOM 4559 N N . LYS A 1 555 ? 19.880 14.207 -36.882 1.00 74.31 555 LYS A N 1
ATOM 4560 C CA . LYS A 1 555 ? 20.065 13.352 -38.045 1.00 74.31 555 LYS A CA 1
ATOM 4561 C C . LYS A 1 555 ? 21.108 12.269 -37.745 1.00 74.31 555 LYS A C 1
ATOM 4563 O O . LYS A 1 555 ? 22.211 12.563 -37.324 1.00 74.31 555 LYS A O 1
ATOM 4568 N N . ILE A 1 556 ? 20.749 11.015 -38.022 1.00 88.31 556 ILE A N 1
ATOM 4569 C CA . ILE A 1 556 ? 21.675 9.886 -38.225 1.00 88.31 556 ILE A CA 1
ATOM 4570 C C . ILE A 1 556 ? 21.355 9.228 -39.572 1.00 88.31 556 ILE A C 1
ATOM 4572 O O . ILE A 1 556 ? 20.183 9.189 -39.968 1.00 88.31 556 ILE A O 1
ATOM 4576 N N . ASP A 1 557 ? 22.359 8.785 -40.329 1.00 90.44 557 ASP A N 1
ATOM 4577 C CA . ASP A 1 557 ? 22.134 8.071 -41.594 1.00 90.44 557 ASP A CA 1
ATOM 4578 C C . ASP A 1 557 ? 21.778 6.588 -41.354 1.00 90.44 557 ASP A C 1
ATOM 4580 O O . ASP A 1 557 ? 22.223 5.966 -40.387 1.00 90.44 557 ASP A O 1
ATOM 4584 N N . LYS A 1 558 ? 20.994 5.999 -42.267 1.00 91.00 558 LYS A N 1
ATOM 4585 C CA . LYS A 1 558 ? 20.676 4.558 -42.291 1.00 91.00 558 LYS A CA 1
ATOM 4586 C C . LYS A 1 558 ? 21.935 3.676 -42.330 1.00 91.00 558 LYS A C 1
ATOM 4588 O O . LYS A 1 558 ? 21.874 2.528 -41.900 1.00 91.00 558 LYS A O 1
ATOM 4593 N N . TYR A 1 559 ? 23.046 4.205 -42.846 1.00 92.75 559 TYR A N 1
ATOM 4594 C CA . TYR A 1 559 ? 24.351 3.553 -42.913 1.00 92.75 559 TYR A CA 1
ATOM 4595 C C . TYR A 1 559 ? 24.898 3.184 -41.529 1.00 92.75 559 TYR A C 1
ATOM 4597 O O . TYR A 1 559 ? 25.210 2.019 -41.289 1.00 92.75 559 TYR A O 1
ATOM 4605 N N . PHE A 1 560 ? 24.933 4.131 -40.589 1.00 93.31 560 PHE A N 1
ATOM 4606 C CA . PHE A 1 560 ? 25.430 3.890 -39.228 1.00 93.31 560 PHE A CA 1
ATOM 4607 C C . PHE A 1 560 ? 24.515 2.938 -38.447 1.00 93.31 560 PHE A C 1
ATOM 4609 O O . PHE A 1 560 ? 24.985 2.057 -37.737 1.00 93.31 560 PHE A O 1
ATOM 4616 N N . LEU A 1 561 ? 23.199 3.027 -38.670 1.00 93.19 561 LEU A N 1
ATOM 4617 C CA . LEU A 1 561 ? 22.210 2.126 -38.069 1.00 93.19 561 LEU A CA 1
ATOM 4618 C C . LEU A 1 561 ? 22.149 0.721 -38.705 1.00 93.19 561 LEU A C 1
ATOM 4620 O O . LEU A 1 561 ? 21.325 -0.093 -38.288 1.00 93.19 561 LEU A O 1
ATOM 4624 N N . SER A 1 562 ? 22.972 0.411 -39.713 1.00 90.12 562 SER A N 1
ATOM 4625 C CA . SER A 1 562 ? 22.900 -0.875 -40.425 1.00 90.12 562 SER A CA 1
ATOM 4626 C C . SER A 1 562 ? 23.279 -2.078 -39.551 1.00 90.12 562 SER A C 1
ATOM 4628 O O . SER A 1 562 ? 22.583 -3.087 -39.613 1.00 90.12 562 SER A O 1
ATOM 4630 N N . GLN A 1 563 ? 24.296 -1.943 -38.691 1.00 89.81 563 GLN A N 1
ATOM 4631 C CA . GLN A 1 563 ? 24.794 -2.998 -37.784 1.00 89.81 563 GLN A CA 1
ATOM 4632 C C . GLN A 1 563 ? 23.760 -3.421 -36.731 1.00 89.81 563 GLN A C 1
ATOM 4634 O O . GLN A 1 563 ? 23.752 -4.562 -36.279 1.00 89.81 563 GLN A O 1
ATOM 4639 N N . VAL A 1 564 ? 22.902 -2.481 -36.321 1.00 92.12 564 VAL A N 1
ATOM 4640 C CA . VAL A 1 564 ? 21.903 -2.658 -35.253 1.00 92.12 564 VAL A CA 1
ATOM 4641 C C . VAL A 1 564 ? 20.493 -2.941 -35.787 1.00 92.12 564 VAL A C 1
ATOM 4643 O O . VAL A 1 564 ? 19.566 -3.222 -35.029 1.00 92.12 564 VAL A O 1
ATOM 4646 N N . LYS A 1 565 ? 20.294 -2.873 -37.107 1.00 92.81 565 LYS A N 1
ATOM 4647 C CA . LYS A 1 565 ? 19.005 -3.109 -37.766 1.00 92.81 565 LYS A CA 1
ATOM 4648 C C . LYS A 1 565 ? 18.578 -4.576 -37.631 1.00 92.81 565 LYS A C 1
ATOM 4650 O O . LYS A 1 565 ? 19.365 -5.478 -37.867 1.00 92.81 565 LYS A O 1
ATOM 4655 N N . ASN A 1 566 ? 17.288 -4.806 -37.379 1.00 90.75 566 ASN A N 1
ATOM 4656 C CA . ASN A 1 566 ? 16.618 -6.111 -37.254 1.00 90.75 566 ASN A CA 1
ATOM 4657 C C . ASN A 1 566 ? 17.039 -6.982 -36.054 1.00 90.75 566 ASN A C 1
ATOM 4659 O O . ASN A 1 566 ? 16.388 -8.008 -35.827 1.00 90.75 566 ASN A O 1
ATOM 4663 N N . ASN A 1 567 ? 18.042 -6.563 -35.283 1.00 92.06 567 ASN A N 1
ATOM 4664 C CA . ASN A 1 567 ? 18.474 -7.218 -34.052 1.00 92.06 567 ASN A CA 1
ATOM 4665 C C . ASN A 1 567 ? 17.491 -6.967 -32.899 1.00 92.06 567 ASN A C 1
ATOM 4667 O O . ASN A 1 567 ? 16.708 -6.012 -32.919 1.00 92.06 567 ASN A O 1
ATOM 4671 N N . ASN A 1 568 ? 17.567 -7.835 -31.894 1.00 91.31 568 ASN A N 1
ATOM 4672 C CA . ASN A 1 568 ? 16.725 -7.849 -30.704 1.00 91.31 568 ASN A CA 1
ATOM 4673 C C . ASN A 1 568 ? 17.520 -7.323 -29.494 1.00 91.31 568 ASN A C 1
ATOM 4675 O O . ASN A 1 568 ? 18.562 -7.881 -29.163 1.00 91.31 568 ASN A O 1
ATOM 4679 N N . TYR A 1 569 ? 17.019 -6.282 -28.823 1.00 93.06 569 TYR A N 1
ATOM 4680 C CA . TYR A 1 569 ? 17.692 -5.629 -27.688 1.00 93.06 569 TYR A CA 1
ATOM 4681 C C . TYR A 1 569 ? 16.822 -5.621 -26.432 1.00 93.06 569 TYR A C 1
ATOM 4683 O O . TYR A 1 569 ? 15.633 -5.329 -26.523 1.00 93.06 569 TYR A O 1
ATOM 4691 N N . ALA A 1 570 ? 17.394 -5.897 -25.259 1.00 87.00 570 ALA A N 1
ATOM 4692 C CA . ALA A 1 570 ? 16.684 -5.834 -23.975 1.00 87.00 570 ALA A CA 1
ATOM 4693 C C . ALA A 1 570 ? 16.221 -4.401 -23.642 1.00 87.00 570 ALA A C 1
ATOM 4695 O O . ALA A 1 570 ? 15.176 -4.191 -23.032 1.00 87.00 570 ALA A O 1
ATOM 4696 N N . GLY A 1 571 ? 16.973 -3.405 -24.110 1.00 92.31 571 GLY A N 1
ATOM 4697 C CA . GLY A 1 571 ? 16.609 -1.996 -24.052 1.00 92.31 571 GLY A CA 1
ATOM 4698 C C . GLY A 1 571 ? 17.448 -1.172 -25.022 1.00 92.31 571 GLY A C 1
ATOM 4699 O O . GLY A 1 571 ? 18.492 -1.621 -25.502 1.00 92.31 571 GLY A O 1
ATOM 4700 N N . ILE A 1 572 ? 16.984 0.037 -25.321 1.00 94.81 572 ILE A N 1
ATOM 4701 C CA . ILE A 1 572 ? 17.728 1.023 -26.114 1.00 94.81 572 ILE A CA 1
ATOM 4702 C C . ILE A 1 572 ? 17.704 2.336 -25.333 1.00 94.81 572 ILE A C 1
ATOM 4704 O O . ILE A 1 572 ? 16.640 2.754 -24.881 1.00 94.81 572 ILE A O 1
ATOM 4708 N N . MET A 1 573 ? 18.847 2.996 -25.166 1.00 94.69 573 MET A N 1
ATOM 4709 C CA . MET A 1 573 ? 18.921 4.334 -24.572 1.00 94.69 573 MET A CA 1
ATOM 4710 C C . MET A 1 573 ? 19.445 5.340 -25.598 1.00 94.69 573 MET A C 1
ATOM 4712 O O . MET A 1 573 ? 20.287 5.015 -26.435 1.00 94.69 573 MET A O 1
ATOM 4716 N N . ALA A 1 574 ? 18.925 6.562 -25.547 1.00 94.00 574 ALA A N 1
ATOM 4717 C CA . ALA A 1 574 ? 19.329 7.666 -26.406 1.00 94.00 574 ALA A CA 1
ATOM 4718 C C . ALA A 1 574 ? 19.581 8.911 -25.547 1.00 94.00 574 ALA A C 1
ATOM 4720 O O . ALA A 1 574 ? 18.742 9.278 -24.723 1.00 94.00 574 ALA A O 1
ATOM 4721 N N . TYR A 1 575 ? 20.746 9.527 -25.729 1.00 93.56 575 TYR A N 1
ATOM 4722 C CA . TYR A 1 575 ? 21.274 10.579 -24.863 1.00 93.56 575 TYR A CA 1
ATOM 4723 C C . TYR A 1 575 ? 21.341 11.913 -25.598 1.00 93.56 575 TYR A C 1
ATOM 4725 O O . TYR A 1 575 ? 21.899 11.988 -26.695 1.00 93.56 575 TYR A O 1
ATOM 4733 N N . PHE A 1 576 ? 20.788 12.954 -24.987 1.00 91.75 576 PHE A N 1
ATOM 4734 C CA . PHE A 1 576 ? 20.552 14.257 -25.596 1.00 91.75 576 PHE A CA 1
ATOM 4735 C C . PHE A 1 576 ? 21.194 15.377 -24.782 1.00 91.75 576 PHE A C 1
ATOM 4737 O O . PHE A 1 576 ? 21.096 15.389 -23.559 1.00 91.75 576 PHE A O 1
ATOM 4744 N N . ASP A 1 577 ? 21.793 16.327 -25.490 1.00 89.81 577 ASP A N 1
ATOM 4745 C CA . ASP A 1 577 ? 22.266 17.607 -24.970 1.00 89.81 577 ASP A CA 1
ATOM 4746 C C . ASP A 1 577 ? 21.162 18.674 -25.062 1.00 89.81 577 ASP A C 1
ATOM 4748 O O . ASP A 1 577 ? 20.581 18.874 -26.139 1.00 89.81 577 ASP A O 1
ATOM 4752 N N . THR A 1 578 ? 20.889 19.358 -23.948 1.00 80.94 578 THR A N 1
ATOM 4753 C CA . THR A 1 578 ? 19.893 20.436 -23.853 1.00 80.94 578 THR A CA 1
ATOM 4754 C C . THR A 1 578 ? 20.509 21.763 -24.297 1.00 80.94 578 THR A C 1
ATOM 4756 O O . THR A 1 578 ? 21.559 22.158 -23.795 1.00 80.94 578 THR A O 1
ATOM 4759 N N . MET A 1 579 ? 19.857 22.498 -25.207 1.00 61.06 579 MET A N 1
ATOM 4760 C CA . MET A 1 579 ? 20.434 23.729 -25.783 1.00 61.06 579 MET A CA 1
ATOM 4761 C C . MET A 1 579 ? 19.936 25.062 -25.193 1.00 61.06 579 MET A C 1
ATOM 4763 O O . MET A 1 579 ? 20.431 26.106 -25.611 1.00 61.06 579 MET A O 1
ATOM 4767 N N . ASP A 1 580 ? 19.025 25.058 -24.213 1.00 59.97 580 ASP A N 1
ATOM 4768 C CA . ASP A 1 580 ? 18.611 26.259 -23.469 1.00 59.97 580 ASP A CA 1
ATOM 4769 C C . ASP A 1 580 ? 18.221 25.901 -22.023 1.00 59.97 580 ASP A C 1
ATOM 4771 O O . ASP A 1 580 ? 17.575 24.878 -21.795 1.00 59.97 580 ASP A O 1
ATOM 4775 N N . GLU A 1 581 ? 18.543 26.768 -21.057 1.00 55.22 581 GLU A N 1
ATOM 4776 C CA . GLU A 1 581 ? 18.106 26.626 -19.653 1.00 55.22 581 GLU A CA 1
ATOM 4777 C C . GLU A 1 581 ? 16.692 27.197 -19.396 1.00 55.22 581 GLU A C 1
ATOM 4779 O O . GLU A 1 581 ? 16.043 26.839 -18.412 1.00 55.22 581 GLU A O 1
ATOM 4784 N N . GLU A 1 582 ? 16.178 28.056 -20.287 1.00 57.00 582 GLU A N 1
ATOM 4785 C CA . GLU A 1 582 ? 14.848 28.680 -20.180 1.00 57.00 582 GLU A CA 1
ATOM 4786 C C . GLU A 1 582 ? 13.733 27.787 -20.764 1.00 57.00 582 GLU A C 1
ATOM 4788 O O . GLU A 1 582 ? 13.181 28.056 -21.839 1.00 57.00 582 GLU A O 1
ATOM 4793 N N . LEU A 1 583 ? 13.391 26.712 -20.046 1.00 50.97 583 LEU A N 1
ATOM 4794 C CA . LEU A 1 583 ? 12.331 25.772 -20.429 1.00 50.97 583 LEU A CA 1
ATOM 4795 C C . LEU A 1 583 ? 11.226 25.630 -19.371 1.00 50.97 583 LEU A C 1
ATOM 4797 O O . LEU A 1 583 ? 11.236 24.724 -18.543 1.00 50.97 583 LEU A O 1
ATOM 4801 N N . GLU A 1 584 ? 10.204 26.475 -19.513 1.00 51.72 584 GLU A N 1
ATOM 4802 C CA . GLU A 1 584 ? 8.814 26.117 -19.212 1.00 51.72 584 GLU A CA 1
ATOM 4803 C C . GLU A 1 584 ? 8.038 26.078 -20.554 1.00 51.72 584 GLU A C 1
ATOM 4805 O O . GLU A 1 584 ? 8.179 26.968 -21.399 1.00 51.72 584 GLU A O 1
ATOM 4810 N N . ASP A 1 585 ? 7.278 25.001 -20.785 1.00 54.19 585 ASP A N 1
ATOM 4811 C CA . ASP A 1 585 ? 6.285 24.798 -21.861 1.00 54.19 585 ASP A CA 1
ATOM 4812 C C . ASP A 1 585 ? 6.686 24.974 -23.352 1.00 54.19 585 ASP A C 1
ATOM 4814 O O . ASP A 1 585 ? 5.820 25.194 -24.205 1.00 54.19 585 ASP A O 1
ATOM 4818 N N . LYS A 1 586 ? 7.960 24.7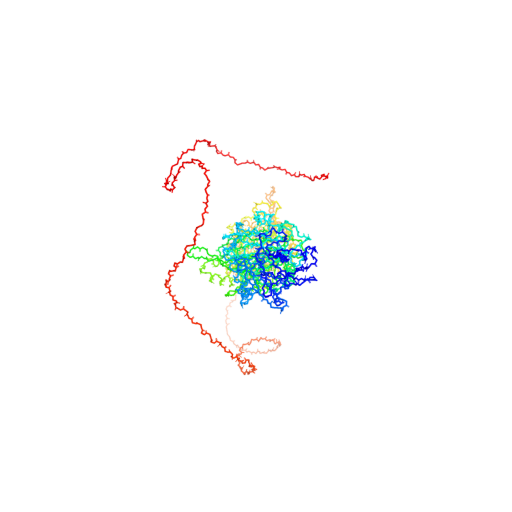97 -23.742 1.00 52.41 586 LYS A N 1
ATOM 4819 C CA . LYS A 1 586 ? 8.360 24.707 -25.173 1.00 52.41 586 LYS A CA 1
ATOM 4820 C C . LYS A 1 586 ? 8.789 23.287 -25.587 1.00 52.41 586 LYS A C 1
ATOM 4822 O O . LYS A 1 586 ? 9.445 22.600 -24.810 1.00 52.41 586 LYS A O 1
ATOM 4827 N N . PRO A 1 587 ? 8.439 22.824 -26.808 1.00 53.09 587 PRO A N 1
ATOM 4828 C CA . PRO A 1 587 ? 8.686 21.447 -27.235 1.00 53.09 587 PRO A CA 1
ATOM 4829 C C . PRO A 1 587 ? 10.167 21.141 -27.518 1.00 53.09 587 PRO A C 1
ATOM 4831 O O . PRO A 1 587 ? 10.908 21.976 -28.035 1.00 53.09 587 PRO A O 1
ATOM 4834 N N . VAL A 1 588 ? 10.534 19.882 -27.252 1.00 55.47 588 VAL A N 1
ATOM 4835 C CA . VAL A 1 588 ? 11.880 19.262 -27.263 1.00 55.47 588 VAL A CA 1
ATOM 4836 C C . VAL A 1 588 ? 12.489 19.102 -28.678 1.00 55.47 588 VAL A C 1
ATOM 4838 O O . VAL A 1 588 ? 13.009 18.057 -29.051 1.00 55.47 588 VAL A O 1
ATOM 4841 N N . GLU A 1 589 ? 12.365 20.114 -29.539 1.00 58.50 589 GLU A N 1
ATOM 4842 C CA . GLU A 1 589 ? 12.855 20.077 -30.934 1.00 58.50 589 GLU A CA 1
ATOM 4843 C C . GLU A 1 589 ? 14.223 20.759 -31.114 1.00 58.50 589 GLU A C 1
ATOM 4845 O O . GLU A 1 589 ? 14.751 20.821 -32.227 1.00 58.50 589 GLU A O 1
ATOM 4850 N N . LYS A 1 590 ? 14.817 21.256 -30.020 1.00 67.75 590 LYS A N 1
ATOM 4851 C CA . LYS A 1 590 ? 16.135 21.908 -30.009 1.00 67.75 590 LYS A CA 1
ATOM 4852 C C . LYS A 1 590 ? 17.297 20.973 -29.669 1.00 67.75 590 LYS A C 1
ATOM 4854 O O . LYS A 1 590 ? 18.408 21.261 -30.121 1.00 67.75 590 LYS A O 1
ATOM 4859 N N . ASP A 1 591 ? 17.027 19.933 -28.886 1.00 82.25 591 ASP A N 1
ATOM 4860 C CA . ASP A 1 591 ? 17.982 18.999 -28.288 1.00 82.25 591 ASP A CA 1
ATOM 4861 C C . ASP A 1 591 ? 18.857 18.297 -29.328 1.00 82.25 591 ASP A C 1
ATOM 4863 O O . ASP A 1 591 ? 18.431 18.059 -30.462 1.00 82.25 591 ASP A O 1
ATOM 4867 N N . LYS A 1 592 ? 20.075 17.922 -28.936 1.00 89.06 592 LYS A N 1
ATOM 4868 C CA . LYS A 1 592 ? 21.077 17.317 -29.822 1.00 89.06 592 LYS A CA 1
ATOM 4869 C C . LYS A 1 592 ? 21.430 15.910 -29.335 1.00 89.06 592 LYS A C 1
ATOM 4871 O O . LYS A 1 592 ? 22.104 15.754 -28.324 1.00 89.06 592 LYS A O 1
ATOM 4876 N N . LEU A 1 593 ? 20.999 14.877 -30.065 1.00 92.00 593 LEU A N 1
ATOM 4877 C CA . LEU A 1 593 ? 21.384 13.484 -29.800 1.00 92.00 593 LEU A CA 1
ATOM 4878 C C . LEU A 1 593 ? 22.916 13.352 -29.873 1.00 92.00 593 LEU A C 1
ATOM 4880 O O . LEU A 1 593 ? 23.499 13.699 -30.902 1.00 92.00 593 LEU A O 1
ATOM 4884 N N . LEU A 1 594 ? 23.541 12.830 -28.816 1.00 93.31 594 LEU A N 1
ATOM 4885 C CA . LEU A 1 594 ? 24.987 12.608 -28.695 1.00 93.31 594 LEU A CA 1
ATOM 4886 C C . LEU A 1 594 ? 25.377 11.127 -28.819 1.00 93.31 594 LEU A C 1
ATOM 4888 O O . LEU A 1 594 ? 26.378 10.799 -29.454 1.00 93.31 594 LEU A O 1
ATOM 4892 N N . LEU A 1 595 ? 24.599 10.235 -28.202 1.00 94.44 595 LEU A N 1
ATOM 4893 C CA . LEU A 1 595 ? 24.936 8.818 -28.045 1.00 94.44 595 LEU A CA 1
ATOM 4894 C C . LEU A 1 595 ? 23.676 7.948 -28.123 1.00 94.44 595 LEU A C 1
ATOM 4896 O O . LEU A 1 595 ? 22.631 8.300 -27.571 1.00 94.44 595 LEU A O 1
ATOM 4900 N N . LEU A 1 596 ? 23.795 6.792 -28.773 1.00 94.94 596 LEU A N 1
ATOM 4901 C CA . LEU A 1 596 ? 22.851 5.679 -28.674 1.00 94.94 596 LEU A CA 1
ATOM 4902 C C . LEU A 1 596 ? 23.534 4.491 -27.991 1.00 94.94 596 LEU A C 1
ATOM 4904 O O . LEU A 1 596 ? 24.683 4.179 -28.296 1.00 94.94 596 LEU A O 1
ATOM 4908 N N . GLU A 1 597 ? 22.808 3.810 -27.112 1.00 94.38 597 GLU A N 1
ATOM 4909 C CA . GLU A 1 597 ? 23.233 2.605 -26.397 1.00 94.38 597 GLU A CA 1
ATOM 4910 C C . GLU A 1 597 ? 22.213 1.492 -26.658 1.00 94.38 597 GLU A C 1
ATOM 4912 O O . GLU A 1 597 ? 21.025 1.642 -26.367 1.00 94.38 597 GL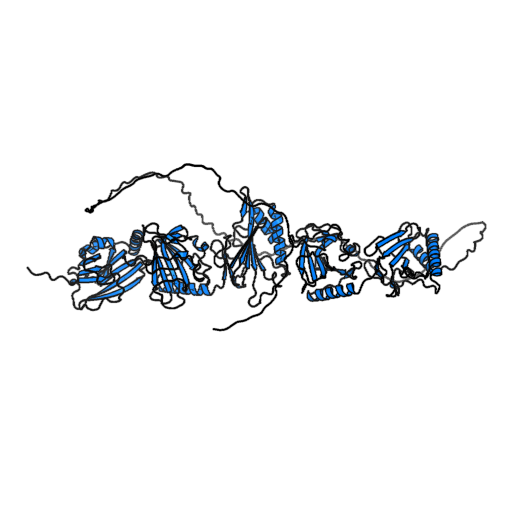U A O 1
ATOM 4917 N N . PHE A 1 598 ? 22.670 0.373 -27.211 1.00 93.88 598 PHE A N 1
ATOM 4918 C CA . PHE A 1 598 ? 21.853 -0.796 -27.524 1.00 93.88 598 PHE A CA 1
ATOM 4919 C C . PHE A 1 598 ? 22.247 -1.946 -26.593 1.00 93.88 598 PHE A C 1
ATOM 4921 O O . PHE A 1 598 ? 23.382 -2.420 -26.643 1.00 93.88 598 PHE A O 1
ATOM 4928 N N . ILE A 1 599 ? 21.320 -2.387 -25.739 1.00 90.62 599 ILE A N 1
ATOM 4929 C CA . ILE A 1 599 ? 21.582 -3.380 -24.689 1.00 90.62 599 ILE A CA 1
ATOM 4930 C C . ILE A 1 599 ? 21.228 -4.770 -25.217 1.00 90.62 599 ILE A C 1
ATOM 4932 O O . ILE A 1 599 ? 20.063 -5.057 -25.503 1.00 90.62 599 ILE A O 1
ATOM 4936 N N . VAL A 1 600 ? 22.224 -5.638 -25.349 1.00 86.69 600 VAL A N 1
ATOM 4937 C CA . VAL A 1 600 ? 22.064 -7.033 -25.777 1.00 86.69 600 VAL A CA 1
ATOM 4938 C C . VAL A 1 600 ? 21.755 -7.907 -24.553 1.00 86.69 600 VAL A C 1
ATOM 4940 O O . VAL A 1 600 ? 22.121 -7.586 -23.419 1.00 86.69 600 VAL A O 1
ATOM 4943 N N . SER A 1 601 ? 21.050 -9.022 -24.756 1.00 74.31 601 SER A N 1
ATOM 4944 C CA . SER A 1 601 ? 20.882 -10.041 -23.714 1.00 74.31 601 SER A CA 1
ATOM 4945 C C . SER A 1 601 ? 22.251 -10.532 -23.218 1.00 74.31 601 SER A C 1
ATOM 4947 O O . SER A 1 601 ? 23.148 -10.760 -24.021 1.00 74.31 601 SER A O 1
ATOM 4949 N N . GLY A 1 602 ? 22.417 -10.669 -21.899 1.00 72.19 602 GLY A N 1
ATOM 4950 C CA . GLY A 1 602 ? 23.721 -10.944 -21.275 1.00 72.19 602 GLY A CA 1
ATOM 4951 C C . GLY A 1 602 ? 24.507 -9.693 -20.855 1.00 72.19 602 GLY A C 1
ATOM 4952 O O . GLY A 1 602 ? 25.602 -9.819 -20.327 1.00 72.19 602 GLY A O 1
ATOM 4953 N N . GLY A 1 603 ? 23.965 -8.485 -21.051 1.00 75.06 603 GLY A N 1
ATOM 4954 C CA . GLY A 1 603 ? 24.558 -7.242 -20.534 1.00 75.06 603 GLY A CA 1
ATOM 4955 C C . GLY A 1 603 ? 25.626 -6.609 -21.431 1.00 75.06 603 GLY A C 1
ATOM 4956 O O . GLY A 1 603 ? 26.028 -5.476 -21.169 1.00 75.06 603 GLY A O 1
ATOM 4957 N N . LEU A 1 604 ? 26.022 -7.287 -22.514 1.00 83.50 604 LEU A N 1
ATOM 4958 C CA . LEU A 1 604 ? 26.803 -6.702 -23.605 1.00 83.50 604 LEU A CA 1
ATOM 4959 C C . LEU A 1 604 ? 26.080 -5.483 -24.196 1.00 83.50 604 LEU A C 1
ATOM 4961 O O . LEU A 1 604 ? 24.849 -5.441 -24.286 1.00 83.50 604 LEU A O 1
ATOM 4965 N N . LYS A 1 605 ? 26.851 -4.486 -24.630 1.00 88.06 605 LYS A N 1
ATOM 4966 C CA . LYS A 1 605 ? 26.336 -3.216 -25.152 1.00 88.06 605 LYS A CA 1
ATOM 4967 C C . LYS A 1 605 ? 26.968 -2.896 -26.498 1.00 88.06 605 LYS A C 1
ATOM 4969 O O . LYS A 1 605 ? 28.105 -3.270 -26.755 1.00 88.06 605 LYS A O 1
ATOM 4974 N N . LYS A 1 606 ? 26.232 -2.171 -27.338 1.00 92.56 606 LYS A N 1
ATOM 4975 C CA . LYS A 1 606 ? 26.773 -1.503 -28.527 1.00 92.56 606 LYS A CA 1
ATOM 4976 C C . LYS A 1 606 ? 26.488 -0.014 -28.461 1.00 92.56 606 LYS A C 1
ATOM 4978 O O . LYS A 1 606 ? 25.348 0.378 -28.198 1.00 92.56 606 LYS A O 1
ATOM 4983 N N . TYR A 1 607 ? 27.500 0.795 -28.741 1.00 93.69 607 TYR A N 1
ATOM 4984 C CA . TYR A 1 607 ? 27.406 2.247 -28.704 1.00 93.69 607 TYR A CA 1
ATOM 4985 C C . TYR A 1 607 ? 27.495 2.834 -30.110 1.00 93.69 607 TYR A C 1
ATOM 4987 O O . TYR A 1 607 ? 28.329 2.412 -30.907 1.00 93.69 607 TYR A O 1
ATOM 4995 N N . ILE A 1 608 ? 26.645 3.819 -30.414 1.00 94.12 608 ILE A N 1
ATOM 4996 C CA . ILE A 1 608 ? 26.764 4.635 -31.630 1.00 94.12 608 ILE A CA 1
ATOM 4997 C C . ILE A 1 608 ? 26.907 6.098 -31.208 1.00 94.12 608 ILE A C 1
ATOM 4999 O O . ILE A 1 608 ? 25.956 6.722 -30.731 1.00 94.12 608 ILE A O 1
ATOM 5003 N N . ARG A 1 609 ? 28.125 6.616 -31.356 1.00 94.44 609 ARG A N 1
ATOM 5004 C CA . ARG A 1 609 ? 28.603 7.918 -30.882 1.00 94.44 609 ARG A CA 1
ATOM 5005 C C . ARG A 1 609 ? 28.553 8.957 -32.001 1.00 94.44 609 ARG A C 1
ATOM 5007 O O . ARG A 1 609 ? 28.936 8.662 -33.129 1.00 94.44 609 ARG A O 1
ATOM 5014 N N . ARG A 1 610 ? 28.124 10.185 -31.701 1.00 94.00 610 ARG A N 1
ATOM 5015 C CA . ARG A 1 610 ? 28.211 11.327 -32.626 1.00 94.00 610 ARG A CA 1
ATOM 5016 C C . ARG A 1 610 ? 29.643 11.852 -32.709 1.00 94.00 610 ARG A C 1
ATOM 5018 O O . ARG A 1 610 ? 30.314 11.954 -31.684 1.00 94.00 610 ARG A O 1
ATOM 5025 N N . ARG A 1 611 ? 30.087 12.221 -33.913 1.00 93.81 611 ARG A N 1
ATOM 5026 C CA . ARG A 1 611 ? 31.424 12.795 -34.152 1.00 93.81 611 ARG A CA 1
ATOM 5027 C C . ARG A 1 611 ? 31.409 14.178 -34.815 1.00 93.81 611 ARG A C 1
ATOM 5029 O O . ARG A 1 611 ? 32.433 14.844 -34.789 1.00 93.81 611 ARG A O 1
ATOM 5036 N N . ASP A 1 612 ? 30.276 14.651 -35.346 1.00 91.81 612 ASP A N 1
ATOM 5037 C CA . ASP A 1 612 ? 30.156 16.001 -35.924 1.00 91.81 612 ASP A CA 1
ATOM 5038 C C . ASP A 1 612 ? 28.948 16.815 -35.428 1.00 91.81 612 ASP A C 1
ATOM 5040 O O . ASP A 1 612 ? 27.941 16.290 -34.928 1.00 91.81 612 ASP A O 1
ATOM 5044 N N . VAL A 1 613 ? 29.010 18.128 -35.657 1.00 88.38 613 VAL A N 1
ATOM 5045 C CA . VAL A 1 613 ? 27.974 19.071 -35.217 1.00 88.38 613 VAL A CA 1
ATOM 5046 C C . VAL A 1 613 ? 26.617 18.827 -35.892 1.00 88.38 613 VAL A C 1
ATOM 5048 O O . VAL A 1 613 ? 25.581 19.048 -35.262 1.00 88.38 613 VAL A O 1
ATOM 5051 N N . ASN A 1 614 ? 26.577 18.275 -37.111 1.00 86.75 614 ASN A N 1
ATOM 5052 C CA . ASN A 1 614 ? 25.357 18.078 -37.912 1.00 86.75 614 ASN A CA 1
ATOM 5053 C C . ASN A 1 614 ? 24.764 16.657 -37.805 1.00 86.75 614 ASN A C 1
ATOM 5055 O O . ASN A 1 614 ? 23.636 16.431 -38.242 1.00 86.75 614 ASN A O 1
ATOM 5059 N N . GLY A 1 615 ? 25.496 15.685 -37.251 1.00 88.38 615 GLY A N 1
ATOM 5060 C CA . GLY A 1 615 ? 25.088 14.275 -37.242 1.00 88.38 615 GLY A CA 1
ATOM 5061 C C . GLY A 1 615 ? 25.249 13.582 -38.606 1.00 88.38 615 GLY A C 1
ATOM 5062 O O . GLY A 1 615 ? 24.572 12.591 -38.895 1.00 88.38 615 GLY A O 1
ATOM 5063 N N . CYS A 1 616 ? 26.129 14.095 -39.467 1.00 89.81 616 CYS A N 1
ATOM 5064 C CA . CYS A 1 616 ? 26.536 13.417 -40.699 1.00 89.81 616 CYS A CA 1
ATOM 5065 C C . CYS A 1 616 ? 27.557 12.293 -40.441 1.00 89.81 616 CYS A C 1
ATOM 5067 O O . CYS A 1 616 ? 27.622 11.350 -41.229 1.00 89.81 616 CYS A O 1
ATOM 5069 N N . TRP A 1 617 ? 28.284 12.342 -39.320 1.00 92.31 617 TRP A N 1
ATOM 5070 C CA . TRP A 1 617 ? 29.280 11.357 -38.908 1.00 92.31 617 TRP A CA 1
ATOM 5071 C C . TRP A 1 617 ? 28.973 10.787 -37.518 1.00 92.31 617 TRP A C 1
ATOM 5073 O O . TRP A 1 617 ? 28.849 11.503 -36.519 1.00 92.31 617 TRP A O 1
ATOM 5083 N N . TRP A 1 618 ? 28.883 9.460 -37.472 1.00 94.25 618 TRP A N 1
ATOM 5084 C CA . TRP A 1 618 ? 28.791 8.668 -36.254 1.00 94.25 618 TRP A CA 1
ATOM 5085 C C . TRP A 1 618 ? 29.832 7.544 -36.297 1.00 94.25 618 TRP A C 1
ATOM 5087 O O . TRP A 1 618 ? 30.238 7.114 -37.378 1.00 94.25 618 TRP A O 1
ATOM 5097 N N . SER A 1 619 ? 30.235 7.047 -35.137 1.00 91.81 619 SER A N 1
ATOM 5098 C CA . SER A 1 619 ? 31.135 5.902 -34.983 1.00 91.81 619 SER A CA 1
ATOM 5099 C C . SER A 1 619 ? 30.495 4.832 -34.096 1.00 91.81 619 SER A C 1
ATOM 5101 O O . SER A 1 619 ? 29.646 5.135 -33.257 1.00 91.81 619 SER A O 1
ATOM 5103 N N . GLU A 1 620 ? 30.863 3.571 -34.318 1.00 90.12 620 GLU A N 1
ATOM 5104 C CA . GLU A 1 620 ? 30.518 2.454 -33.431 1.00 90.12 620 GLU A CA 1
ATOM 5105 C C . GLU A 1 620 ? 31.681 2.265 -32.451 1.00 90.12 620 GLU A C 1
ATOM 5107 O O . GLU A 1 620 ? 32.829 2.180 -32.887 1.00 90.12 620 GLU A O 1
ATOM 5112 N N . GLU A 1 621 ? 31.391 2.252 -31.151 1.00 85.81 621 GLU A N 1
ATOM 5113 C CA . GLU A 1 621 ? 32.392 2.119 -30.083 1.00 85.81 621 GLU A CA 1
ATOM 5114 C C . GLU A 1 621 ? 32.106 0.845 -29.270 1.00 85.81 621 GLU A C 1
ATOM 5116 O O . GLU A 1 621 ? 30.942 0.492 -29.040 1.00 85.81 621 GLU A O 1
ATOM 5121 N N . GLU A 1 622 ? 33.166 0.171 -28.828 1.00 75.31 622 GLU A N 1
ATOM 5122 C CA . GLU A 1 622 ? 33.092 -1.051 -28.010 1.00 75.31 622 GLU A CA 1
ATOM 5123 C C . GLU A 1 622 ? 33.243 -0.730 -26.507 1.00 75.31 622 GLU A C 1
ATOM 5125 O O . GLU A 1 622 ? 32.566 -1.338 -25.676 1.00 75.31 622 GLU A O 1
ATOM 5130 N N . ASP A 1 623 ? 34.027 0.299 -26.159 1.00 64.50 623 ASP A N 1
ATOM 5131 C CA . ASP A 1 623 ? 34.198 0.777 -24.783 1.00 64.50 623 ASP A CA 1
ATOM 5132 C C . ASP A 1 623 ? 32.993 1.582 -24.271 1.00 64.50 623 ASP A C 1
ATOM 5134 O O . ASP A 1 623 ? 32.531 2.544 -24.890 1.00 64.50 623 ASP A O 1
ATOM 5138 N N . GLY A 1 624 ? 32.506 1.203 -23.087 1.00 68.69 624 GLY A N 1
ATOM 5139 C CA . GLY A 1 624 ? 31.377 1.845 -22.414 1.00 68.69 624 GLY A CA 1
ATOM 5140 C C . GLY A 1 624 ? 31.755 2.696 -21.202 1.00 68.69 624 GLY A C 1
ATOM 5141 O O . GLY A 1 624 ? 32.859 3.220 -21.069 1.00 68.69 624 GLY A O 1
ATOM 5142 N N . TYR A 1 625 ? 30.807 2.813 -20.274 1.00 81.25 625 TYR A N 1
ATOM 5143 C CA . TYR A 1 625 ? 30.999 3.385 -18.940 1.00 81.25 625 TYR A CA 1
ATOM 5144 C C . TYR A 1 625 ? 30.476 2.407 -17.883 1.00 81.25 625 TYR A C 1
ATOM 5146 O O . TYR A 1 625 ? 29.493 1.696 -18.110 1.00 81.25 625 TYR A O 1
ATOM 5154 N N . VAL A 1 626 ? 31.108 2.395 -16.708 1.00 76.88 626 VAL A N 1
ATOM 5155 C CA . VAL A 1 626 ? 30.712 1.537 -15.576 1.00 76.88 626 VAL A CA 1
ATOM 5156 C C . VAL A 1 626 ? 29.807 2.297 -14.597 1.00 76.88 626 VAL A C 1
ATOM 5158 O O . VAL A 1 626 ? 28.965 1.695 -13.932 1.00 76.88 626 VAL A O 1
ATOM 5161 N N . ARG A 1 627 ? 29.955 3.628 -14.502 1.00 80.44 627 ARG A N 1
ATOM 5162 C CA . ARG A 1 627 ? 29.236 4.486 -13.540 1.00 80.44 627 ARG A CA 1
ATOM 5163 C C . ARG A 1 627 ? 28.632 5.745 -14.181 1.00 80.44 627 ARG A C 1
ATOM 5165 O O . ARG A 1 627 ? 29.076 6.183 -15.241 1.00 80.44 627 ARG A O 1
ATOM 5172 N N . GLU A 1 628 ? 27.612 6.324 -13.545 1.00 76.94 628 GLU A N 1
ATOM 5173 C CA . GLU A 1 628 ? 26.814 7.448 -14.084 1.00 76.94 628 GLU A CA 1
ATOM 5174 C C . GLU A 1 628 ? 27.643 8.749 -14.187 1.00 76.94 628 GLU A C 1
ATOM 5176 O O . GLU A 1 628 ? 27.439 9.553 -15.094 1.00 76.94 628 GLU A O 1
ATOM 5181 N N . GLU A 1 629 ? 28.669 8.907 -13.346 1.00 82.25 629 GLU A N 1
ATOM 5182 C CA . GLU A 1 629 ? 29.629 10.017 -13.397 1.00 82.25 629 GLU A CA 1
ATOM 5183 C C . GLU A 1 629 ? 30.563 9.919 -14.619 1.00 82.25 629 GLU A C 1
ATOM 5185 O O . GLU A 1 629 ? 30.903 10.933 -15.230 1.00 82.25 629 GLU A O 1
ATOM 5190 N N . GLN A 1 630 ? 30.941 8.696 -15.017 1.00 87.94 630 GLN A N 1
ATOM 5191 C CA . GLN A 1 630 ? 31.742 8.455 -16.225 1.00 87.94 630 GLN A CA 1
ATOM 5192 C C . GLN A 1 630 ? 30.927 8.737 -17.491 1.00 87.94 630 GLN A C 1
ATOM 5194 O O . GLN A 1 630 ? 31.444 9.354 -18.418 1.00 87.94 630 GLN A O 1
ATOM 5199 N N . LEU A 1 631 ? 29.642 8.358 -17.511 1.00 88.44 631 LEU A N 1
ATOM 5200 C CA . LEU A 1 631 ? 28.714 8.727 -18.584 1.00 88.44 631 LEU A CA 1
ATOM 5201 C C . LEU A 1 631 ? 28.638 10.251 -18.757 1.00 88.44 631 LEU A C 1
ATOM 5203 O O . LEU A 1 631 ? 28.717 10.735 -19.881 1.00 88.44 631 LEU A O 1
ATOM 5207 N N . PHE A 1 632 ? 28.518 11.022 -17.671 1.00 86.38 632 PHE A N 1
ATOM 5208 C CA . PHE A 1 632 ? 28.469 12.487 -17.761 1.00 86.38 632 PHE A CA 1
ATOM 5209 C C . PHE A 1 632 ? 29.752 13.087 -18.370 1.00 86.38 632 PHE A C 1
ATOM 5211 O O . PHE A 1 632 ? 29.681 13.974 -19.226 1.00 86.38 632 PHE A O 1
ATOM 5218 N N . GLN A 1 633 ? 30.926 12.569 -17.991 1.00 88.56 633 GLN A N 1
ATOM 5219 C CA . GLN A 1 633 ? 32.208 12.968 -18.587 1.00 88.56 633 GLN A CA 1
ATOM 5220 C C . GLN A 1 633 ? 32.297 12.573 -20.071 1.00 88.56 633 GLN A C 1
ATOM 5222 O O . GLN A 1 633 ? 32.717 13.385 -20.901 1.00 88.56 633 GLN A O 1
ATOM 5227 N N . GLN A 1 634 ? 31.846 11.366 -20.428 1.00 90.69 634 GLN A N 1
ATOM 5228 C CA . GLN A 1 634 ? 31.785 10.902 -21.816 1.00 90.69 634 GLN A CA 1
ATOM 5229 C C . GLN A 1 634 ? 30.842 11.765 -22.663 1.00 90.69 634 GLN A C 1
ATOM 5231 O O . GLN A 1 634 ? 31.265 12.238 -23.710 1.00 90.69 634 GLN A O 1
ATOM 5236 N N . LEU A 1 635 ? 29.615 12.054 -22.214 1.00 92.06 635 LEU A N 1
ATOM 5237 C CA . LEU A 1 635 ? 28.680 12.936 -22.933 1.00 92.06 635 LEU A CA 1
ATOM 5238 C C . LEU A 1 635 ? 29.255 14.346 -23.125 1.00 92.06 635 LEU A C 1
ATOM 5240 O O . LEU A 1 635 ? 29.186 14.884 -24.228 1.00 92.06 635 LEU A O 1
ATOM 5244 N N . SER A 1 636 ? 29.904 14.908 -22.100 1.00 89.94 636 SER A N 1
ATOM 5245 C CA . SER A 1 636 ? 30.586 16.208 -22.199 1.00 89.94 636 SER A CA 1
ATOM 5246 C C . SER A 1 636 ? 31.714 16.199 -23.244 1.00 89.94 636 SER A C 1
ATOM 5248 O O . SER A 1 636 ? 31.860 17.154 -24.005 1.00 89.94 636 SER A O 1
ATOM 5250 N N . THR A 1 637 ? 32.470 15.100 -23.328 1.00 92.62 637 THR A N 1
ATOM 5251 C CA . THR A 1 637 ? 33.551 14.905 -24.313 1.00 92.62 637 THR A CA 1
ATOM 5252 C C . THR A 1 637 ? 33.006 14.668 -25.726 1.00 92.62 637 THR A C 1
ATOM 5254 O O . THR A 1 637 ? 33.518 15.222 -26.694 1.00 92.62 637 THR A O 1
ATOM 5257 N N . ILE A 1 638 ? 31.918 13.903 -25.863 1.00 93.19 638 ILE A N 1
ATOM 5258 C CA . ILE A 1 638 ? 31.207 13.703 -27.134 1.00 93.19 638 ILE A CA 1
ATOM 5259 C C . ILE A 1 638 ? 30.676 15.042 -27.655 1.00 93.19 638 ILE A C 1
ATOM 5261 O O . ILE A 1 638 ? 30.809 15.327 -28.844 1.00 93.19 638 ILE A O 1
ATOM 5265 N N . LYS A 1 639 ? 30.111 15.879 -26.774 1.00 92.06 639 LYS A N 1
ATOM 5266 C CA . LYS A 1 639 ? 29.648 17.224 -27.122 1.00 92.06 639 LYS A CA 1
ATOM 5267 C C . LYS A 1 639 ? 30.792 18.098 -27.634 1.00 92.06 639 LYS A C 1
ATOM 5269 O O . LYS A 1 639 ? 30.664 18.639 -28.729 1.00 92.06 639 LYS A O 1
ATOM 5274 N N . SER A 1 640 ? 31.887 18.221 -26.881 1.00 91.06 640 SER A N 1
ATOM 5275 C CA . SER A 1 640 ? 32.991 19.121 -27.234 1.00 91.06 640 SER A CA 1
ATOM 5276 C C . SER A 1 640 ? 33.750 18.675 -28.489 1.00 91.06 640 SER A C 1
ATOM 5278 O O . SER A 1 640 ? 34.007 19.510 -29.356 1.00 91.06 640 SER A O 1
ATOM 5280 N N . GLU A 1 641 ? 34.017 17.373 -28.662 1.00 91.88 641 GLU A N 1
ATOM 5281 C CA . GLU A 1 641 ? 34.555 16.831 -29.920 1.00 91.88 641 GLU A CA 1
ATOM 5282 C C . GLU A 1 641 ? 33.635 17.157 -31.103 1.00 91.88 641 GLU A C 1
ATOM 5284 O O . GLU A 1 641 ? 34.086 17.720 -32.100 1.00 91.88 641 GLU A O 1
ATOM 5289 N N . ALA A 1 642 ? 32.336 16.862 -30.982 1.00 90.25 642 ALA A N 1
ATOM 5290 C CA . ALA A 1 642 ? 31.361 17.099 -32.044 1.00 90.25 642 ALA A CA 1
ATOM 5291 C C . ALA A 1 642 ? 31.023 18.589 -32.255 1.00 90.25 642 ALA A C 1
ATOM 5293 O O . ALA A 1 642 ? 30.283 18.907 -33.178 1.00 90.25 642 ALA A O 1
ATOM 5294 N N . GLU A 1 643 ? 31.502 19.510 -31.417 1.00 89.31 643 GLU A N 1
ATOM 5295 C CA . GLU A 1 643 ? 31.349 20.965 -31.604 1.00 89.31 643 GLU A CA 1
ATOM 5296 C C . GLU A 1 643 ? 32.614 21.611 -32.166 1.00 89.31 643 GLU A C 1
ATOM 5298 O O . GLU A 1 643 ? 32.509 22.549 -32.954 1.00 89.31 643 GLU A O 1
ATOM 5303 N N . GLY A 1 644 ? 33.792 21.053 -31.871 1.00 87.00 644 GLY A N 1
ATOM 5304 C CA . GLY A 1 644 ? 35.028 21.366 -32.593 1.00 87.00 644 GLY A CA 1
ATOM 5305 C C . GLY A 1 644 ? 35.087 20.781 -34.013 1.00 87.00 644 GLY A C 1
ATOM 5306 O O . GLY A 1 644 ? 35.912 21.216 -34.815 1.00 87.00 644 GLY A O 1
ATOM 5307 N N . THR A 1 645 ? 34.217 19.817 -34.338 1.00 83.81 645 THR A N 1
ATOM 5308 C CA . THR A 1 645 ? 34.297 19.007 -35.565 1.00 83.81 645 THR A CA 1
ATOM 5309 C C . THR A 1 645 ? 33.107 19.254 -36.497 1.00 83.81 645 THR A C 1
ATOM 5311 O O . THR A 1 645 ? 31.993 18.777 -36.271 1.00 83.81 645 THR A O 1
ATOM 5314 N N . ASP A 1 646 ? 33.360 19.974 -37.595 1.00 88.12 646 ASP A N 1
ATOM 5315 C CA . ASP A 1 646 ? 32.394 20.227 -38.675 1.00 88.12 646 ASP A CA 1
ATOM 5316 C C . ASP A 1 646 ? 32.978 19.868 -40.066 1.00 88.12 646 ASP A C 1
ATOM 5318 O O . ASP A 1 646 ? 33.346 20.759 -40.834 1.00 88.12 646 ASP A O 1
ATOM 5322 N N . PRO A 1 647 ? 33.127 18.570 -40.402 1.00 89.69 647 PRO A N 1
ATOM 5323 C CA . PRO A 1 647 ? 33.734 18.107 -41.645 1.00 89.69 647 PRO A CA 1
ATOM 5324 C C . PRO A 1 647 ? 32.697 17.878 -42.759 1.00 89.69 647 PRO A C 1
ATOM 5326 O O . PRO A 1 647 ? 31.485 17.897 -42.531 1.00 89.69 647 PRO A O 1
ATOM 5329 N N . VAL A 1 648 ? 33.169 17.576 -43.972 1.00 90.69 648 VAL A N 1
ATOM 5330 C CA . VAL A 1 648 ? 32.361 16.872 -44.984 1.00 90.69 648 VAL A CA 1
ATOM 5331 C C . VAL A 1 648 ? 32.640 15.372 -44.905 1.00 90.69 648 VAL A C 1
ATOM 5333 O O . VAL A 1 648 ? 33.760 14.913 -45.124 1.00 90.69 648 VAL A O 1
ATOM 5336 N N . THR A 1 649 ? 31.619 14.589 -44.558 1.00 93.50 649 THR A N 1
ATOM 5337 C CA . THR A 1 649 ? 31.739 13.133 -44.412 1.00 93.50 649 THR A CA 1
ATOM 5338 C C . THR A 1 649 ? 31.692 12.457 -45.783 1.00 93.50 649 THR A C 1
ATOM 5340 O O . THR A 1 649 ? 30.659 12.461 -46.454 1.00 93.50 649 THR A O 1
ATOM 5343 N N . ILE A 1 650 ? 32.801 11.857 -46.207 1.00 94.25 650 ILE A N 1
ATOM 5344 C CA . ILE A 1 650 ? 32.937 11.063 -47.433 1.00 94.25 650 ILE A CA 1
ATOM 5345 C C . ILE A 1 650 ? 32.741 9.592 -47.066 1.00 94.25 650 ILE A C 1
ATOM 5347 O O . ILE A 1 650 ? 33.469 9.085 -46.220 1.00 94.25 650 ILE A O 1
ATOM 5351 N N . ILE A 1 651 ? 31.785 8.892 -47.683 1.00 94.94 651 ILE A N 1
ATOM 5352 C CA . ILE A 1 651 ? 31.520 7.475 -47.376 1.00 94.94 651 ILE A CA 1
ATOM 5353 C C . ILE A 1 651 ? 31.776 6.608 -48.613 1.00 94.94 651 ILE A C 1
ATOM 5355 O O . ILE A 1 651 ? 30.982 6.597 -49.554 1.00 94.94 651 ILE A O 1
ATOM 5359 N N . LEU A 1 652 ? 32.901 5.887 -48.601 1.00 94.19 652 LEU A N 1
ATOM 5360 C CA . LEU A 1 652 ? 33.462 5.168 -49.752 1.00 94.19 652 LEU A CA 1
ATOM 5361 C C . LEU A 1 652 ? 32.797 3.815 -50.056 1.00 94.19 652 LEU A C 1
ATOM 5363 O O . LEU A 1 652 ? 33.183 3.156 -51.016 1.00 94.19 652 LEU A O 1
ATOM 5367 N N . ASP A 1 653 ? 31.793 3.405 -49.288 1.00 93.44 653 ASP A N 1
ATOM 5368 C CA . ASP A 1 653 ? 30.956 2.222 -49.532 1.00 93.44 653 ASP A CA 1
ATOM 5369 C C . ASP A 1 653 ? 29.459 2.568 -49.713 1.00 93.44 653 ASP A C 1
ATOM 5371 O O . ASP A 1 653 ? 28.593 1.700 -49.590 1.00 93.44 653 ASP A O 1
ATOM 5375 N N . ILE A 1 654 ? 29.121 3.826 -50.057 1.00 92.81 654 ILE A N 1
ATOM 5376 C CA . ILE A 1 654 ? 27.747 4.231 -50.419 1.00 92.81 654 ILE A CA 1
ATOM 5377 C C . ILE A 1 654 ? 27.641 4.745 -51.864 1.00 92.81 654 ILE A C 1
ATOM 5379 O O . ILE A 1 654 ? 27.977 5.880 -52.190 1.00 92.81 654 ILE A O 1
ATOM 5383 N N . TYR A 1 655 ? 26.976 3.957 -52.710 1.00 93.81 655 TYR A N 1
ATOM 5384 C CA . TYR A 1 655 ? 26.697 4.265 -54.124 1.00 93.81 655 TYR A CA 1
ATOM 5385 C C . TYR A 1 655 ? 25.398 5.073 -54.349 1.00 93.81 655 TYR A C 1
ATOM 5387 O O . TYR A 1 655 ? 24.708 4.898 -55.357 1.00 93.81 655 TYR A O 1
ATOM 5395 N N . SER A 1 656 ? 25.013 5.923 -53.390 1.00 93.44 656 SER A N 1
ATOM 5396 C CA . SER A 1 656 ? 23.747 6.681 -53.377 1.00 93.44 656 SER A CA 1
ATOM 5397 C C . SER A 1 656 ? 23.862 7.989 -52.581 1.00 93.44 656 SER A C 1
ATOM 5399 O O . SER A 1 656 ? 24.793 8.147 -51.796 1.00 93.44 656 SER A O 1
ATOM 5401 N N . LYS A 1 657 ? 22.886 8.900 -52.702 1.00 93.12 657 LYS A N 1
ATOM 5402 C CA . LYS A 1 657 ? 22.792 10.068 -51.808 1.00 93.12 657 LYS A CA 1
ATOM 5403 C C . LYS A 1 657 ? 22.630 9.615 -50.346 1.00 93.12 657 LYS A C 1
ATOM 5405 O O . LYS A 1 657 ? 21.723 8.839 -50.040 1.00 93.12 657 LYS A O 1
ATOM 5410 N N . TYR A 1 658 ? 23.477 10.137 -49.466 1.00 93.25 658 TYR A N 1
ATOM 5411 C CA . TYR A 1 658 ? 23.437 9.965 -48.009 1.00 93.25 658 TYR A CA 1
ATOM 5412 C C . TYR A 1 658 ? 23.453 11.343 -47.320 1.00 93.25 658 TYR A C 1
ATOM 5414 O O . TYR A 1 658 ? 23.519 12.372 -47.997 1.00 93.25 658 TYR A O 1
ATOM 5422 N N . LYS A 1 659 ? 23.319 11.399 -45.992 1.00 88.12 659 LYS A N 1
ATOM 5423 C CA . LYS A 1 659 ? 23.241 12.680 -45.260 1.00 88.12 659 LYS A CA 1
ATOM 5424 C C . LYS A 1 659 ? 24.527 13.518 -45.337 1.00 88.12 659 LYS A C 1
ATOM 5426 O O . LYS A 1 659 ? 25.626 12.987 -45.377 1.00 88.12 659 LYS A O 1
ATOM 5431 N N . GLY A 1 660 ? 24.368 14.841 -45.385 1.00 88.81 660 GLY A N 1
ATOM 5432 C CA . GLY A 1 660 ? 25.451 15.806 -45.627 1.00 88.81 660 GLY A CA 1
ATOM 5433 C C . GLY A 1 660 ? 25.688 16.102 -47.113 1.00 88.81 660 GLY A C 1
ATOM 5434 O O . GLY A 1 660 ? 25.983 17.239 -47.466 1.00 88.81 660 GLY A O 1
ATOM 5435 N N . VAL A 1 661 ? 25.469 15.124 -47.998 1.00 92.88 661 VAL A N 1
ATOM 5436 C CA . VAL A 1 661 ? 25.489 15.329 -49.455 1.00 92.88 661 VAL A CA 1
ATOM 5437 C C . VAL A 1 661 ? 24.181 15.996 -49.887 1.00 92.88 661 VAL A C 1
ATOM 5439 O O . VAL A 1 661 ? 23.100 15.446 -49.658 1.00 92.88 661 VAL A O 1
ATOM 5442 N N . SER A 1 662 ? 24.249 17.156 -50.539 1.00 92.19 662 SER A N 1
ATOM 5443 C CA . SER A 1 662 ? 23.074 17.895 -51.018 1.00 92.19 662 SER A CA 1
ATOM 5444 C C . SER A 1 662 ? 22.722 17.581 -52.472 1.00 92.19 662 SER A C 1
ATOM 5446 O O . SER A 1 662 ? 21.539 17.393 -52.777 1.00 92.19 662 SER A O 1
ATOM 5448 N N . GLU A 1 663 ? 23.708 17.348 -53.338 1.00 95.25 663 GLU A N 1
ATOM 5449 C CA . GLU A 1 663 ? 23.504 16.804 -54.686 1.00 95.25 663 GLU A CA 1
ATOM 5450 C C . GLU A 1 663 ? 24.388 15.567 -54.923 1.00 95.25 663 GLU A C 1
ATOM 5452 O O . GLU A 1 663 ? 25.544 15.510 -54.517 1.00 95.25 663 GLU A O 1
ATOM 5457 N N . PHE A 1 664 ? 23.830 14.547 -55.577 1.00 95.88 664 PHE A N 1
ATOM 5458 C CA . PHE A 1 664 ? 24.515 13.290 -55.874 1.00 95.88 664 PHE A CA 1
ATOM 5459 C C . PHE A 1 664 ? 24.301 12.915 -57.340 1.00 95.88 664 PHE A C 1
ATOM 5461 O O . PHE A 1 664 ? 23.161 12.834 -57.804 1.00 95.88 664 PHE A O 1
ATOM 5468 N N . LYS A 1 665 ? 25.393 12.662 -58.064 1.00 96.75 665 LYS A N 1
ATOM 5469 C CA . LYS A 1 665 ? 25.394 12.313 -59.490 1.00 96.75 665 LYS A CA 1
ATOM 5470 C C . LYS A 1 665 ? 26.064 10.957 -59.688 1.00 96.75 665 LYS A C 1
ATOM 5472 O O . LYS A 1 665 ? 27.145 10.709 -59.164 1.00 96.75 665 LYS A O 1
ATOM 5477 N N . ARG A 1 666 ? 25.440 10.085 -60.483 1.00 95.88 666 ARG A N 1
ATOM 5478 C CA . ARG A 1 666 ? 25.962 8.757 -60.839 1.00 95.88 666 ARG A CA 1
ATOM 5479 C C . ARG A 1 666 ? 26.180 8.672 -62.346 1.00 95.88 666 ARG A C 1
ATOM 5481 O O . ARG A 1 666 ? 25.260 8.935 -63.114 1.00 95.88 666 ARG A O 1
ATOM 5488 N N . ASN A 1 667 ? 27.368 8.248 -62.769 1.00 93.31 667 ASN A N 1
ATOM 5489 C CA . ASN A 1 667 ? 27.687 7.976 -64.166 1.00 93.31 667 ASN A CA 1
ATOM 5490 C C . ASN A 1 667 ? 28.216 6.542 -64.321 1.00 93.31 667 ASN A C 1
ATOM 5492 O O . ASN A 1 667 ? 29.355 6.239 -63.974 1.00 93.31 667 ASN A O 1
ATOM 5496 N N . THR A 1 668 ? 27.369 5.671 -64.873 1.00 90.06 668 THR A N 1
ATOM 5497 C CA . THR A 1 668 ? 27.663 4.261 -65.186 1.00 90.06 668 THR A CA 1
ATOM 5498 C C . THR A 1 668 ? 27.739 4.001 -66.698 1.00 90.06 668 THR A C 1
ATOM 5500 O O . THR A 1 668 ? 27.507 2.879 -67.141 1.00 90.06 668 THR A O 1
ATOM 5503 N N . ARG A 1 669 ? 27.980 5.041 -67.517 1.00 91.06 669 ARG A N 1
ATOM 5504 C CA . ARG A 1 669 ? 28.074 4.920 -68.990 1.00 91.06 669 ARG A CA 1
ATOM 5505 C C . ARG A 1 669 ? 29.445 4.436 -69.476 1.00 91.06 669 ARG A C 1
ATOM 5507 O O . ARG A 1 669 ? 29.576 4.029 -70.626 1.00 91.06 669 ARG A O 1
ATOM 5514 N N . LYS A 1 670 ? 30.473 4.523 -68.629 1.00 92.19 670 LYS A N 1
ATOM 5515 C CA . LYS A 1 670 ? 31.817 3.990 -68.895 1.00 92.19 670 LYS A CA 1
ATOM 5516 C C . LYS A 1 670 ? 31.773 2.465 -68.672 1.00 92.19 670 LYS A C 1
ATOM 5518 O O . LYS A 1 670 ? 31.064 1.990 -67.789 1.00 92.19 670 LYS A O 1
ATOM 5523 N N . LYS A 1 671 ? 32.473 1.688 -69.505 1.00 92.25 671 LYS A N 1
ATOM 5524 C CA . LYS A 1 671 ? 32.423 0.214 -69.477 1.00 92.25 671 LYS A CA 1
ATOM 5525 C C . LYS A 1 671 ? 33.220 -0.362 -68.304 1.00 92.25 671 LYS A C 1
ATOM 5527 O O . LYS A 1 671 ? 32.713 -1.233 -67.608 1.00 92.25 671 LYS A O 1
ATOM 5532 N N . ALA A 1 672 ? 34.434 0.153 -68.089 1.00 94.81 672 ALA A N 1
ATOM 5533 C CA . ALA A 1 672 ? 35.400 -0.393 -67.130 1.00 94.81 672 ALA A CA 1
ATOM 5534 C C . ALA A 1 672 ? 35.341 0.234 -65.721 1.00 94.81 672 ALA A C 1
ATOM 5536 O O . ALA A 1 672 ? 36.092 -0.170 -64.837 1.00 94.81 672 ALA A O 1
ATOM 5537 N N . TYR A 1 673 ? 34.504 1.254 -65.498 1.00 96.81 673 TYR A N 1
ATOM 5538 C CA . TYR A 1 673 ? 34.334 1.874 -64.181 1.00 96.81 673 TYR A CA 1
ATOM 5539 C C . TYR A 1 673 ? 32.993 2.603 -64.033 1.00 96.81 673 TYR A C 1
ATOM 5541 O O . TYR A 1 673 ? 32.408 3.065 -65.012 1.00 96.81 673 TYR A O 1
ATOM 5549 N N . ASN A 1 674 ? 32.549 2.771 -62.788 1.00 96.81 674 ASN A N 1
ATOM 5550 C CA . ASN A 1 674 ? 31.481 3.693 -62.403 1.00 96.81 674 ASN A CA 1
ATOM 5551 C C . ASN A 1 674 ? 32.089 4.940 -61.741 1.00 96.81 674 ASN A C 1
ATOM 5553 O O . ASN A 1 674 ? 33.058 4.830 -60.990 1.00 96.81 674 ASN A O 1
ATOM 5557 N N . LYS A 1 675 ? 31.496 6.113 -61.984 1.00 96.75 675 LYS A N 1
ATOM 5558 C CA . LYS A 1 675 ? 31.820 7.380 -61.308 1.00 96.75 675 LYS A CA 1
ATOM 5559 C C . LYS A 1 675 ? 30.636 7.838 -60.458 1.00 96.75 675 LYS A C 1
ATOM 5561 O O . LYS A 1 675 ? 29.498 7.860 -60.940 1.00 96.75 675 LYS A O 1
ATOM 5566 N N . TYR A 1 676 ? 30.920 8.264 -59.236 1.00 97.44 676 TYR A N 1
ATOM 5567 C CA . TYR A 1 676 ? 29.975 8.868 -58.305 1.00 97.44 676 TYR A CA 1
ATOM 5568 C C . TYR A 1 676 ? 30.495 10.247 -57.902 1.00 97.44 676 TYR A C 1
ATOM 5570 O O . TYR A 1 676 ? 31.667 10.378 -57.568 1.00 97.44 676 TYR A O 1
ATOM 5578 N N . THR A 1 677 ? 29.653 11.275 -57.949 1.00 96.75 677 THR A N 1
ATOM 5579 C CA . THR A 1 677 ? 30.010 12.636 -57.530 1.00 96.75 677 THR A CA 1
ATOM 5580 C C . THR A 1 677 ? 29.066 13.069 -56.415 1.00 96.75 677 THR A C 1
ATOM 5582 O O . THR A 1 677 ? 27.845 13.074 -56.591 1.00 96.75 677 THR A O 1
ATOM 5585 N N . HIS A 1 678 ? 29.649 13.422 -55.276 1.00 96.50 678 HIS A N 1
ATOM 5586 C CA . HIS A 1 678 ? 28.998 13.839 -54.043 1.00 96.50 678 HIS A CA 1
ATOM 5587 C C . HIS A 1 678 ? 29.289 15.327 -53.848 1.00 96.50 678 HIS A C 1
ATOM 5589 O O . HIS A 1 678 ? 30.449 15.734 -53.821 1.00 96.50 678 HIS A O 1
ATOM 5595 N N . ILE A 1 679 ? 28.242 16.141 -53.769 1.00 94.56 679 ILE A N 1
ATOM 5596 C CA . ILE A 1 679 ? 28.333 17.596 -53.646 1.00 94.56 679 ILE A CA 1
ATOM 5597 C C . ILE A 1 679 ? 27.746 17.990 -52.294 1.00 94.56 679 ILE A C 1
ATOM 5599 O O . ILE A 1 679 ? 26.639 17.571 -51.947 1.00 94.56 679 ILE A O 1
ATOM 5603 N N . PHE A 1 680 ? 28.501 18.778 -51.537 1.00 93.06 680 PHE A N 1
ATOM 5604 C CA . PHE A 1 680 ? 28.148 19.281 -50.211 1.00 93.06 680 PHE A CA 1
ATOM 5605 C C . PHE A 1 680 ? 27.772 20.772 -50.292 1.00 93.06 680 PHE A C 1
ATOM 5607 O O . PHE A 1 680 ? 28.219 21.495 -51.183 1.00 93.06 680 PHE A O 1
ATOM 5614 N N . ASP A 1 681 ? 26.971 21.277 -49.349 1.00 90.44 681 ASP A N 1
ATOM 5615 C CA . ASP A 1 681 ? 26.506 22.678 -49.397 1.00 90.44 681 ASP A CA 1
ATOM 5616 C C . ASP A 1 681 ? 27.616 23.709 -49.132 1.00 90.44 681 ASP A C 1
ATOM 5618 O O . ASP A 1 681 ? 27.571 24.836 -49.631 1.00 90.44 681 ASP A O 1
ATOM 5622 N N . LYS A 1 682 ? 28.640 23.322 -48.365 1.00 89.31 682 LYS A N 1
ATOM 5623 C CA . LYS A 1 682 ? 29.786 24.157 -47.980 1.00 89.31 682 LYS A CA 1
ATOM 5624 C C . LYS A 1 682 ? 31.073 23.351 -48.120 1.00 89.31 682 LYS A C 1
ATOM 5626 O O . LYS A 1 682 ? 31.070 22.162 -47.816 1.00 89.31 682 LYS A O 1
ATOM 5631 N N . ALA A 1 683 ? 32.162 24.006 -48.520 1.00 89.56 683 ALA A N 1
ATOM 5632 C CA . ALA A 1 683 ? 33.484 23.396 -48.467 1.00 89.56 683 ALA A CA 1
ATOM 5633 C C . ALA A 1 683 ? 33.962 23.297 -47.014 1.00 89.56 683 ALA A C 1
ATOM 5635 O O . ALA A 1 683 ? 33.978 24.312 -46.316 1.00 89.56 683 ALA A O 1
ATOM 5636 N N . LYS A 1 684 ? 34.345 22.098 -46.568 1.00 91.12 684 LYS A N 1
ATOM 5637 C CA . LYS A 1 684 ? 34.924 21.850 -45.234 1.00 91.12 684 LYS A CA 1
ATOM 5638 C C . LYS A 1 684 ? 36.009 20.777 -45.325 1.00 91.12 684 LYS A C 1
ATOM 5640 O O . LYS A 1 684 ? 36.135 20.126 -46.363 1.00 91.12 684 LYS A O 1
ATOM 5645 N N . ASN A 1 685 ? 36.772 20.570 -44.257 1.00 90.81 685 ASN A N 1
ATOM 5646 C CA . ASN A 1 685 ? 37.763 19.497 -44.201 1.00 90.81 685 ASN A CA 1
ATOM 5647 C C . ASN A 1 685 ? 37.078 18.122 -44.372 1.00 90.81 685 ASN A C 1
ATOM 5649 O O . ASN A 1 685 ? 36.048 17.880 -43.738 1.00 90.81 685 ASN A O 1
ATOM 5653 N N . PRO A 1 686 ? 37.599 17.222 -45.221 1.00 92.38 686 PRO A N 1
ATOM 5654 C CA . PRO A 1 686 ? 37.024 15.901 -45.430 1.00 92.38 686 PRO A CA 1
ATOM 5655 C C . PRO A 1 686 ? 37.367 14.932 -44.297 1.00 92.38 686 PRO A C 1
ATOM 5657 O O . PRO A 1 686 ? 38.517 14.837 -43.880 1.00 92.38 686 PRO A O 1
ATOM 5660 N N . VAL A 1 687 ? 36.381 14.136 -43.886 1.00 92.94 687 VAL A N 1
ATOM 5661 C CA . VAL A 1 687 ? 36.583 12.906 -43.103 1.00 92.94 687 VAL A CA 1
ATOM 5662 C C . VAL A 1 687 ? 36.109 11.738 -43.953 1.00 92.94 687 VAL A C 1
ATOM 5664 O O . VAL A 1 687 ? 34.993 11.768 -44.471 1.00 92.94 687 VAL A O 1
ATOM 5667 N N . THR A 1 688 ? 36.950 10.719 -44.114 1.00 92.88 688 THR A N 1
ATOM 5668 C CA . THR A 1 688 ? 36.675 9.577 -44.995 1.00 92.88 688 THR A CA 1
ATOM 5669 C C . THR A 1 688 ? 36.320 8.341 -44.181 1.00 92.88 688 THR A C 1
ATOM 5671 O O . THR A 1 688 ? 37.062 7.947 -43.286 1.00 92.88 688 THR A O 1
ATOM 5674 N N . LEU A 1 689 ? 35.203 7.702 -44.526 1.00 93.94 689 LEU A N 1
ATOM 5675 C CA . LEU A 1 689 ? 34.705 6.475 -43.912 1.00 93.94 689 LEU A CA 1
ATOM 5676 C C . LEU A 1 689 ? 34.636 5.338 -44.937 1.00 93.94 689 LEU A C 1
ATOM 5678 O O . LEU A 1 689 ? 34.238 5.547 -46.085 1.00 93.94 689 LEU A O 1
ATOM 5682 N N . TYR A 1 690 ? 34.950 4.121 -44.498 1.00 92.81 690 TYR A N 1
ATOM 5683 C CA . TYR A 1 690 ? 34.730 2.884 -45.249 1.00 92.81 690 TYR A CA 1
ATOM 5684 C C . TYR A 1 690 ? 34.374 1.754 -44.279 1.00 92.81 690 TYR A C 1
ATOM 5686 O O . TYR A 1 690 ? 35.027 1.596 -43.243 1.00 92.81 690 TYR A O 1
ATOM 5694 N N . LYS A 1 691 ? 33.320 0.982 -44.576 1.00 91.56 691 LYS A N 1
ATOM 5695 C CA . LYS A 1 691 ? 32.789 -0.081 -43.700 1.00 91.56 691 LYS A CA 1
ATOM 5696 C C . LYS A 1 691 ? 32.564 0.418 -42.253 1.00 91.56 691 LYS A C 1
ATOM 5698 O O . LYS A 1 691 ? 32.832 -0.281 -41.281 1.00 91.56 691 LYS A O 1
ATOM 5703 N N . ARG A 1 692 ? 32.046 1.654 -42.138 1.00 90.19 692 ARG A N 1
ATOM 5704 C CA . ARG A 1 692 ? 31.749 2.462 -40.928 1.00 90.19 692 ARG A CA 1
ATOM 5705 C C . ARG A 1 692 ? 32.942 2.878 -40.057 1.00 90.19 692 ARG A C 1
ATOM 5707 O O . ARG A 1 692 ? 32.727 3.558 -39.058 1.00 90.19 692 ARG A O 1
ATOM 5714 N N . ARG A 1 693 ? 34.177 2.540 -40.433 1.00 90.62 693 ARG A N 1
ATOM 5715 C CA . ARG A 1 693 ? 35.397 2.992 -39.743 1.00 90.62 693 ARG A CA 1
ATOM 5716 C C . ARG A 1 693 ? 36.024 4.168 -40.492 1.00 90.62 693 ARG A C 1
ATOM 5718 O O . ARG A 1 693 ? 35.917 4.249 -41.716 1.00 90.62 693 ARG A O 1
ATOM 5725 N N . GLU A 1 694 ? 36.658 5.078 -39.759 1.00 90.81 694 GLU A N 1
ATOM 5726 C CA . GLU A 1 694 ? 37.441 6.166 -40.352 1.00 90.81 694 GLU A CA 1
ATOM 5727 C C . GLU A 1 694 ? 38.674 5.610 -41.082 1.00 90.81 694 GLU A C 1
ATOM 5729 O O . GLU A 1 694 ? 39.244 4.588 -40.685 1.00 90.81 694 GLU A O 1
ATOM 5734 N N . LYS A 1 695 ? 39.052 6.253 -42.190 1.00 90.75 695 LYS A N 1
ATOM 5735 C CA . LYS A 1 695 ? 40.192 5.881 -43.030 1.00 90.75 695 LYS A CA 1
ATOM 5736 C C . LYS A 1 695 ? 40.958 7.115 -43.487 1.00 90.75 695 LYS A C 1
ATOM 5738 O O . LYS A 1 695 ? 40.463 7.905 -44.285 1.00 90.75 695 LYS A O 1
ATOM 5743 N N . THR A 1 696 ? 42.203 7.228 -43.045 1.00 88.00 696 THR A N 1
ATOM 5744 C CA . THR A 1 696 ? 43.173 8.174 -43.600 1.00 88.00 696 THR A CA 1
ATOM 5745 C C . THR A 1 696 ? 43.480 7.788 -45.051 1.00 88.00 696 THR A C 1
ATOM 5747 O O . THR A 1 696 ? 43.849 6.644 -45.306 1.00 88.00 696 THR A O 1
ATOM 5750 N N . ILE A 1 697 ? 43.327 8.714 -46.005 1.00 85.06 697 ILE A N 1
ATOM 5751 C CA . ILE A 1 697 ? 43.787 8.527 -47.391 1.00 85.06 697 ILE A CA 1
ATOM 5752 C C . ILE A 1 697 ? 45.132 9.240 -47.532 1.00 85.06 697 ILE A C 1
ATOM 5754 O O . ILE A 1 697 ? 45.147 10.468 -47.614 1.00 85.06 697 ILE A O 1
ATOM 5758 N N . CYS A 1 698 ? 46.246 8.504 -47.611 1.00 79.44 698 CYS A N 1
ATOM 5759 C CA . CYS A 1 698 ? 47.590 9.097 -47.712 1.00 79.44 698 CYS A CA 1
ATOM 5760 C C . CYS A 1 698 ? 47.863 10.148 -46.596 1.00 79.44 698 CYS A C 1
ATOM 5762 O O . CYS A 1 698 ? 47.177 10.204 -45.577 1.00 79.44 698 CYS A O 1
ATOM 5764 N N . ASN A 1 699 ? 48.829 11.045 -46.804 1.00 70.56 699 ASN A N 1
ATOM 5765 C CA . ASN A 1 699 ? 49.019 12.250 -45.990 1.00 70.56 699 ASN A CA 1
ATOM 5766 C C . ASN A 1 699 ? 48.064 13.379 -46.437 1.00 70.56 699 ASN A C 1
ATOM 5768 O O . ASN A 1 699 ? 48.505 14.454 -46.856 1.00 70.56 699 ASN A O 1
ATOM 5772 N N . LEU A 1 700 ? 46.748 13.132 -46.380 1.00 74.12 700 LEU A N 1
ATOM 5773 C CA . LEU A 1 700 ? 45.717 14.132 -46.675 1.00 74.12 700 LEU A CA 1
ATOM 5774 C C . LEU A 1 700 ? 45.777 15.281 -45.658 1.00 74.12 700 LEU A C 1
ATOM 5776 O O . LEU A 1 700 ? 45.234 15.206 -44.560 1.00 74.12 700 LEU A O 1
ATOM 5780 N N . ASP A 1 701 ? 46.456 16.357 -46.053 1.00 67.06 701 ASP A N 1
ATOM 5781 C CA . ASP A 1 701 ? 46.614 17.572 -45.252 1.00 67.06 701 ASP A CA 1
ATOM 5782 C C . ASP A 1 701 ? 45.256 18.118 -44.767 1.00 67.06 701 ASP A C 1
ATOM 5784 O O . ASP A 1 701 ? 44.376 18.469 -45.561 1.00 67.06 701 ASP A O 1
ATOM 5788 N N . THR A 1 702 ? 45.134 18.202 -43.439 1.00 66.50 702 THR A N 1
ATOM 5789 C CA . THR A 1 702 ? 43.921 18.509 -42.664 1.00 66.50 702 THR A CA 1
ATOM 5790 C C . THR A 1 702 ? 43.434 19.954 -42.796 1.00 66.50 702 THR A C 1
ATOM 5792 O O . THR A 1 702 ? 42.499 20.352 -42.106 1.00 66.50 702 THR A O 1
ATOM 5795 N N . LYS A 1 703 ? 44.052 20.754 -43.674 1.00 76.38 703 LYS A N 1
ATOM 5796 C CA . LYS A 1 703 ? 43.638 22.122 -44.029 1.00 76.38 703 LYS A CA 1
ATOM 5797 C C . LYS A 1 703 ? 42.950 22.204 -45.397 1.00 76.38 703 LYS A C 1
ATOM 5799 O O . LYS A 1 703 ? 42.592 23.300 -45.838 1.00 76.38 703 LYS A O 1
ATOM 5804 N N . PHE A 1 704 ? 42.802 21.084 -46.108 1.00 84.88 704 PHE A N 1
ATOM 5805 C CA . PHE A 1 704 ? 42.159 21.065 -47.419 1.00 84.88 704 PHE A CA 1
ATOM 5806 C C . PHE A 1 704 ? 40.636 20.977 -47.306 1.00 84.88 704 PHE A C 1
ATOM 5808 O O . PHE A 1 704 ? 40.079 19.896 -47.137 1.00 84.88 704 PHE A O 1
ATOM 5815 N N . ASN A 1 705 ? 39.956 22.109 -47.479 1.00 89.12 705 ASN A N 1
ATOM 5816 C CA . ASN A 1 705 ? 38.505 22.126 -47.624 1.00 89.12 705 ASN A CA 1
ATOM 5817 C C . ASN A 1 705 ? 38.082 21.563 -48.990 1.00 89.12 705 ASN A C 1
ATOM 5819 O O . ASN A 1 705 ? 38.643 21.936 -50.019 1.00 89.12 705 ASN A O 1
ATOM 5823 N N . THR A 1 706 ? 37.048 20.722 -49.014 1.00 91.38 706 THR A N 1
ATOM 5824 C CA . THR A 1 706 ? 36.447 20.207 -50.251 1.00 91.38 706 THR A CA 1
ATOM 5825 C C . THR A 1 706 ? 34.924 20.281 -50.225 1.00 91.38 706 THR A C 1
ATOM 5827 O O . THR A 1 706 ? 34.308 20.273 -49.158 1.00 91.38 706 THR A O 1
ATOM 5830 N N . LYS A 1 707 ? 34.321 20.387 -51.412 1.00 92.25 707 LYS A N 1
ATOM 5831 C CA . LYS A 1 707 ? 32.870 20.514 -51.614 1.00 92.25 707 LYS A CA 1
ATOM 5832 C C . LYS A 1 707 ? 32.314 19.598 -52.696 1.00 92.25 707 LYS A C 1
ATOM 5834 O O . LYS A 1 707 ? 31.181 19.145 -52.566 1.00 92.25 707 LYS A O 1
ATOM 5839 N N . ASN A 1 708 ? 33.101 19.311 -53.731 1.00 93.31 708 ASN A N 1
ATOM 5840 C CA . ASN A 1 708 ? 32.767 18.304 -54.729 1.00 93.31 708 ASN A CA 1
ATOM 5841 C C . ASN A 1 708 ? 33.765 17.156 -54.579 1.00 93.31 708 ASN A C 1
ATOM 5843 O O . ASN A 1 708 ? 34.977 17.361 -54.659 1.00 93.31 708 ASN A O 1
ATOM 5847 N N . VAL A 1 709 ? 33.242 15.957 -54.348 1.00 95.38 709 VAL A N 1
ATOM 5848 C CA . VAL A 1 709 ? 34.017 14.735 -54.143 1.00 95.38 709 VAL A CA 1
ATOM 5849 C C . VAL A 1 709 ? 33.606 13.728 -55.201 1.00 95.38 709 VAL A C 1
ATOM 5851 O O . VAL A 1 709 ? 32.445 13.325 -55.269 1.00 95.38 709 VAL A O 1
ATOM 5854 N N . GLU A 1 710 ? 34.548 13.317 -56.038 1.00 96.38 710 GLU A N 1
ATOM 5855 C CA . GLU A 1 710 ? 34.332 12.291 -57.051 1.00 96.38 710 GLU A CA 1
ATOM 5856 C C . GLU A 1 710 ? 35.016 10.992 -56.645 1.00 96.38 710 GLU A C 1
ATOM 5858 O O . GLU A 1 710 ? 36.196 10.987 -56.305 1.00 96.38 710 GLU A O 1
ATOM 5863 N N . VAL A 1 711 ? 34.290 9.883 -56.718 1.00 96.81 711 VAL A N 1
ATOM 5864 C CA . VAL A 1 711 ? 34.772 8.559 -56.333 1.00 96.81 711 VAL A CA 1
ATOM 5865 C C . VAL A 1 711 ? 34.522 7.585 -57.481 1.00 96.81 711 VAL A C 1
ATOM 5867 O O . VAL A 1 711 ? 33.412 7.499 -58.020 1.00 96.81 711 VAL A O 1
ATOM 5870 N N . TYR A 1 712 ? 35.569 6.872 -57.886 1.00 97.12 712 TYR A N 1
ATOM 5871 C CA . TYR A 1 712 ? 35.566 5.998 -59.054 1.00 97.12 712 TYR A CA 1
ATOM 5872 C C . TYR A 1 712 ? 35.863 4.556 -58.639 1.00 97.12 712 TYR A C 1
ATOM 5874 O O . TYR A 1 712 ? 36.845 4.301 -57.944 1.00 97.12 712 TYR A O 1
ATOM 5882 N N . TYR A 1 713 ? 35.056 3.612 -59.122 1.00 96.81 713 TYR A N 1
ATOM 5883 C CA . TYR A 1 713 ? 35.154 2.179 -58.810 1.00 96.81 713 TYR A CA 1
ATOM 5884 C C . TYR A 1 713 ? 35.271 1.392 -60.105 1.00 96.81 713 TYR A C 1
ATOM 5886 O O . TYR A 1 713 ? 34.518 1.656 -61.047 1.00 96.81 713 TYR A O 1
ATOM 5894 N N . LEU A 1 714 ? 36.184 0.425 -60.157 1.00 96.25 714 LEU A N 1
ATOM 5895 C CA . LEU A 1 714 ? 36.361 -0.423 -61.334 1.00 96.25 714 LEU A CA 1
ATOM 5896 C C . LEU A 1 714 ? 35.140 -1.327 -61.542 1.00 96.25 714 LEU A C 1
ATOM 5898 O O . LEU A 1 714 ? 34.340 -1.553 -60.631 1.00 96.25 714 LEU A O 1
ATOM 5902 N N . LYS A 1 715 ? 34.961 -1.807 -62.772 1.00 95.69 715 LYS A N 1
ATOM 5903 C CA . LYS A 1 715 ? 33.837 -2.662 -63.148 1.00 95.69 715 LYS A CA 1
ATOM 5904 C C . LYS A 1 715 ? 34.254 -3.663 -64.226 1.00 95.69 715 LYS A C 1
ATOM 5906 O O . LYS A 1 715 ? 34.620 -3.252 -65.323 1.00 95.69 715 LYS A O 1
ATOM 5911 N N . ALA A 1 716 ? 34.143 -4.952 -63.922 1.00 93.88 716 ALA A N 1
ATOM 5912 C CA . ALA A 1 716 ? 34.397 -6.070 -64.832 1.00 93.88 716 ALA A CA 1
ATOM 5913 C C . ALA A 1 716 ? 33.168 -6.993 -64.844 1.00 93.88 716 ALA A C 1
ATOM 5915 O O . ALA A 1 716 ? 32.519 -7.154 -63.814 1.00 93.88 716 ALA A O 1
ATOM 5916 N N . GLU A 1 717 ? 32.805 -7.548 -66.002 1.00 89.12 717 GLU A N 1
ATOM 5917 C CA . GLU A 1 717 ? 31.694 -8.517 -66.148 1.00 89.12 717 GLU A CA 1
ATOM 5918 C C . GLU A 1 717 ? 30.369 -8.105 -65.464 1.00 89.12 717 GLU A C 1
ATOM 5920 O O . GLU A 1 717 ? 29.654 -8.900 -64.858 1.00 89.12 717 GLU A O 1
ATOM 5925 N N . GLY A 1 718 ? 30.043 -6.810 -65.494 1.00 85.62 718 GLY A N 1
ATOM 5926 C CA . GLY A 1 718 ? 28.864 -6.261 -64.814 1.00 85.62 718 GLY A CA 1
ATOM 5927 C C . GLY A 1 718 ? 29.049 -5.993 -63.312 1.00 85.62 718 GLY A C 1
ATOM 5928 O O . GLY A 1 718 ? 28.416 -5.063 -62.802 1.00 85.62 718 GLY A O 1
ATOM 5929 N N . ARG A 1 719 ? 29.947 -6.717 -62.633 1.00 89.94 719 ARG A N 1
ATOM 5930 C CA . ARG A 1 719 ? 30.292 -6.563 -61.210 1.00 89.94 719 ARG A CA 1
ATOM 5931 C C . ARG A 1 719 ? 31.129 -5.297 -60.990 1.00 89.94 719 ARG A C 1
ATOM 5933 O O . ARG A 1 719 ? 32.028 -4.995 -61.771 1.00 89.94 719 ARG A O 1
ATOM 5940 N N . GLN A 1 720 ? 30.825 -4.541 -59.937 1.00 93.69 720 GLN A N 1
ATOM 5941 C CA . GLN A 1 720 ? 31.635 -3.396 -59.506 1.00 93.69 720 GLN A CA 1
ATOM 5942 C C . GLN A 1 720 ? 32.614 -3.845 -58.416 1.00 93.69 720 GLN A C 1
ATOM 5944 O O . GLN A 1 720 ? 32.280 -4.718 -57.621 1.00 93.69 720 GLN A O 1
ATOM 5949 N N . ASP A 1 721 ? 33.782 -3.215 -58.363 1.00 94.00 721 ASP A N 1
ATOM 5950 C CA . ASP A 1 721 ? 34.686 -3.268 -57.216 1.00 94.00 721 ASP A CA 1
ATOM 5951 C C . ASP A 1 721 ? 34.015 -2.705 -55.943 1.00 94.00 721 ASP A C 1
ATOM 5953 O O . ASP A 1 721 ? 33.221 -1.755 -56.018 1.00 94.00 721 ASP A O 1
ATOM 5957 N N . GLU A 1 722 ? 34.339 -3.284 -54.782 1.00 93.06 722 GLU A N 1
ATOM 5958 C CA . GLU A 1 722 ? 33.971 -2.726 -53.472 1.00 93.06 722 GLU A CA 1
ATOM 5959 C C . GLU A 1 722 ? 34.811 -1.493 -53.138 1.00 93.06 722 GLU A C 1
ATOM 5961 O O . GLU A 1 722 ? 34.323 -0.557 -52.504 1.00 93.06 722 GLU A O 1
ATOM 5966 N N . TYR A 1 723 ? 36.068 -1.482 -53.583 1.00 92.81 723 TYR A N 1
ATOM 5967 C CA . TYR A 1 723 ? 37.005 -0.410 -53.298 1.00 92.81 723 TYR A CA 1
ATOM 5968 C C . TYR A 1 723 ? 37.034 0.595 -54.449 1.00 92.81 723 TYR A C 1
ATOM 5970 O O . TYR A 1 723 ? 37.006 0.214 -55.627 1.00 92.81 723 TYR A O 1
ATOM 5978 N N . PRO A 1 724 ? 37.117 1.899 -54.147 1.00 95.00 724 PRO A N 1
ATOM 5979 C CA . PRO A 1 724 ? 37.434 2.871 -55.171 1.00 95.00 724 PRO A CA 1
ATOM 5980 C C . PRO A 1 724 ? 38.885 2.687 -55.628 1.00 95.00 724 PRO A C 1
ATOM 5982 O O . PRO A 1 724 ? 39.733 2.231 -54.868 1.00 95.00 724 PRO A O 1
ATOM 5985 N N . PHE A 1 725 ? 39.189 3.085 -56.860 1.00 94.62 725 PHE A N 1
ATOM 5986 C CA . PHE A 1 725 ? 40.563 3.119 -57.381 1.00 94.62 725 PHE A CA 1
ATOM 5987 C C . PHE A 1 725 ? 41.106 4.549 -57.516 1.00 94.62 725 PHE A C 1
ATOM 5989 O O . PHE A 1 725 ? 42.315 4.750 -57.621 1.00 94.62 725 PHE A O 1
ATOM 5996 N N . LEU A 1 726 ? 40.211 5.543 -57.519 1.00 94.75 726 LEU A N 1
ATOM 5997 C CA . LEU A 1 726 ? 40.518 6.962 -57.673 1.00 94.75 726 LEU A CA 1
ATOM 5998 C C . LEU A 1 726 ? 39.485 7.802 -56.904 1.00 94.75 726 LEU A C 1
ATOM 6000 O O . LEU A 1 726 ? 38.278 7.560 -57.002 1.00 94.75 726 LEU A O 1
ATOM 6004 N N . ILE A 1 727 ? 39.969 8.802 -56.169 1.00 95.00 727 ILE A N 1
ATOM 6005 C CA . ILE A 1 727 ? 39.193 9.798 -55.423 1.00 95.00 727 ILE A CA 1
ATOM 6006 C C . ILE A 1 727 ? 39.689 11.189 -55.836 1.00 95.00 727 ILE A C 1
ATOM 6008 O O . ILE A 1 727 ? 40.894 11.435 -55.871 1.00 95.00 727 ILE A O 1
ATOM 6012 N N . VAL A 1 728 ? 38.777 12.111 -56.138 1.00 93.81 728 VAL A N 1
ATOM 6013 C CA . VAL A 1 728 ? 39.085 13.505 -56.492 1.00 93.81 728 VAL A CA 1
ATOM 6014 C C . VAL A 1 728 ? 38.338 14.435 -55.546 1.00 93.81 728 VAL A C 1
ATOM 6016 O O . VAL A 1 728 ? 37.119 14.342 -55.429 1.00 93.81 728 VAL A O 1
ATOM 6019 N N . LEU A 1 729 ? 39.066 15.330 -54.883 1.00 92.88 729 LEU A N 1
ATOM 6020 C CA . LEU A 1 729 ? 38.549 16.310 -53.930 1.00 92.88 729 LEU A CA 1
ATOM 6021 C C . LEU A 1 729 ? 38.766 17.720 -54.501 1.00 92.88 729 LEU A C 1
ATOM 6023 O O . LEU A 1 729 ? 39.906 18.098 -54.768 1.00 92.88 729 LEU A O 1
ATOM 6027 N N . GLU A 1 730 ? 37.702 18.500 -54.685 1.00 89.75 730 GLU A N 1
ATOM 6028 C CA . GLU A 1 730 ? 37.744 19.858 -55.258 1.00 89.75 730 GLU A CA 1
ATOM 6029 C C . GLU A 1 730 ? 37.372 20.929 -54.212 1.00 89.75 730 GLU A C 1
ATOM 6031 O O . GLU A 1 730 ? 36.400 20.758 -53.465 1.00 89.75 730 GLU A O 1
ATOM 6036 N N . ASP A 1 731 ? 38.153 22.013 -54.153 1.00 79.50 731 ASP A N 1
ATOM 6037 C CA . ASP A 1 731 ? 37.953 23.196 -53.293 1.00 79.50 731 ASP A CA 1
ATOM 6038 C C . ASP A 1 731 ? 37.010 24.235 -53.962 1.00 79.50 731 ASP A C 1
ATOM 6040 O O . ASP A 1 731 ? 36.998 24.384 -55.182 1.00 79.50 731 ASP A O 1
ATOM 6044 N N . ASP A 1 732 ? 36.223 24.978 -53.173 1.00 68.56 732 ASP A N 1
ATOM 6045 C CA . ASP A 1 732 ? 35.155 25.907 -53.627 1.00 68.56 732 ASP A CA 1
ATOM 6046 C C . ASP A 1 732 ? 35.622 27.376 -53.726 1.00 68.56 732 ASP A C 1
ATOM 6048 O O . ASP A 1 732 ? 34.833 28.260 -54.060 1.00 68.56 732 ASP A O 1
ATOM 6052 N N . LYS A 1 733 ? 36.908 27.658 -53.453 1.00 63.84 733 LYS A N 1
ATOM 6053 C CA . LYS A 1 733 ? 37.501 29.017 -53.450 1.00 63.84 733 LYS A CA 1
ATOM 6054 C C . LYS A 1 733 ? 37.362 29.803 -54.764 1.00 63.84 733 LYS A C 1
ATOM 6056 O O . LYS A 1 733 ? 37.544 31.016 -54.764 1.00 63.84 733 LYS A O 1
ATOM 6061 N N . THR A 1 734 ? 37.035 29.148 -55.874 1.00 53.50 734 THR A N 1
ATOM 6062 C CA . THR A 1 734 ? 37.086 29.711 -57.234 1.00 53.50 734 THR A CA 1
ATOM 6063 C C . THR A 1 734 ? 35.894 30.580 -57.646 1.00 53.50 734 THR A C 1
ATOM 6065 O O . THR A 1 734 ? 35.888 31.096 -58.758 1.00 53.50 734 THR A O 1
ATOM 6068 N N . LYS A 1 735 ? 34.873 30.768 -56.797 1.00 51.72 735 LYS A N 1
ATOM 6069 C CA . LYS A 1 735 ? 33.637 31.481 -57.196 1.00 51.72 735 LYS A CA 1
ATOM 6070 C C . LYS A 1 735 ? 33.623 32.997 -56.987 1.00 51.72 735 LYS A C 1
ATOM 6072 O O . LYS A 1 735 ? 32.762 33.652 -57.564 1.00 51.72 735 LYS A O 1
ATOM 6077 N N . ASN A 1 736 ? 34.553 33.543 -56.198 1.00 50.09 736 ASN A N 1
ATOM 6078 C CA . ASN A 1 736 ? 34.567 34.966 -55.824 1.00 50.09 736 ASN A CA 1
ATOM 6079 C C . ASN A 1 736 ? 35.859 35.714 -56.226 1.00 50.09 736 ASN A C 1
ATOM 6081 O O . ASN A 1 736 ? 35.996 36.885 -55.877 1.00 50.09 736 ASN A O 1
ATOM 6085 N N . SER A 1 737 ? 36.801 35.074 -56.932 1.00 45.31 737 SER A N 1
ATOM 6086 C CA . SER A 1 737 ? 37.971 35.771 -57.497 1.00 45.31 737 SER A CA 1
ATOM 6087 C C . SER A 1 737 ? 37.624 36.354 -58.878 1.00 45.31 737 SER A C 1
ATOM 6089 O O . SER A 1 737 ? 36.960 35.659 -59.650 1.00 45.31 737 SER A O 1
ATOM 6091 N N . PRO A 1 738 ? 38.037 37.591 -59.226 1.00 47.50 738 PRO A N 1
ATOM 6092 C CA . PRO A 1 738 ? 37.788 38.163 -60.555 1.00 47.50 738 PRO A CA 1
ATOM 6093 C C . PRO A 1 738 ? 38.585 37.508 -61.693 1.00 47.50 738 PRO A C 1
ATOM 6095 O O . PRO A 1 738 ? 38.226 37.678 -62.857 1.00 47.50 738 PRO A O 1
ATOM 6098 N N . GLU A 1 739 ? 39.662 36.784 -61.377 1.00 52.72 739 GLU A N 1
ATOM 6099 C CA . GLU A 1 739 ? 40.497 36.074 -62.351 1.00 52.72 739 GLU A CA 1
ATOM 6100 C C . GLU A 1 739 ? 40.179 34.565 -62.371 1.00 52.72 739 GLU A C 1
ATOM 6102 O O . GLU A 1 739 ? 39.818 34.000 -61.333 1.00 52.72 739 GLU A O 1
ATOM 6107 N N . PRO A 1 740 ? 40.319 33.878 -63.525 1.00 48.34 740 PRO A N 1
ATOM 6108 C CA . PRO A 1 740 ? 40.023 32.450 -63.674 1.00 48.34 740 PRO A CA 1
ATOM 6109 C C . PRO A 1 740 ? 41.119 31.551 -63.064 1.00 48.34 740 PRO A C 1
ATOM 6111 O O . PRO A 1 740 ? 41.707 30.698 -63.732 1.00 48.34 740 PRO A O 1
ATOM 6114 N N . GLU A 1 741 ? 41.407 31.729 -61.776 1.00 52.22 741 GLU A N 1
ATOM 6115 C CA . GLU A 1 741 ? 42.398 30.934 -61.055 1.00 52.22 741 GLU A CA 1
ATOM 6116 C C . GLU A 1 741 ? 41.894 29.514 -60.748 1.00 52.22 741 GLU A C 1
ATOM 6118 O O . GLU A 1 741 ? 41.096 29.281 -59.841 1.00 52.22 741 GLU A O 1
ATOM 6123 N N . LYS A 1 742 ? 42.418 28.550 -61.514 1.00 57.34 742 LYS A N 1
ATOM 6124 C CA . LYS A 1 742 ? 42.794 27.183 -61.101 1.00 57.34 742 LYS A CA 1
ATOM 6125 C C . LYS A 1 742 ? 42.013 26.584 -59.916 1.00 57.34 742 LYS A C 1
ATOM 6127 O O . LYS A 1 742 ? 42.380 26.738 -58.752 1.00 57.34 742 LYS A O 1
ATOM 6132 N N . THR A 1 743 ? 41.018 25.748 -60.227 1.00 61.19 743 THR A N 1
ATOM 6133 C CA . THR A 1 743 ? 40.371 24.853 -59.249 1.00 61.19 743 THR A CA 1
ATOM 6134 C C . THR A 1 743 ? 41.402 23.951 -58.571 1.00 61.19 743 THR A C 1
ATOM 6136 O O . THR A 1 743 ? 41.919 23.025 -59.202 1.00 61.19 743 THR A O 1
ATOM 6139 N N . ASN A 1 744 ? 41.671 24.176 -57.284 1.00 75.75 744 ASN A N 1
ATOM 6140 C CA . ASN A 1 744 ? 42.525 23.292 -56.497 1.00 75.75 744 ASN A CA 1
ATOM 6141 C C . ASN A 1 744 ? 41.829 21.939 -56.298 1.00 75.75 744 ASN A C 1
ATOM 6143 O O . ASN A 1 744 ? 40.890 21.807 -55.511 1.00 75.75 744 ASN A O 1
ATOM 6147 N N . LYS A 1 745 ? 42.309 20.937 -57.038 1.00 86.88 745 LYS A N 1
ATOM 6148 C CA . LYS A 1 745 ? 41.895 19.535 -56.963 1.00 86.88 745 LYS A CA 1
ATOM 6149 C C . LYS A 1 745 ? 43.022 18.713 -56.354 1.00 86.88 745 LYS A C 1
ATOM 6151 O O . LYS A 1 745 ? 44.124 18.708 -56.897 1.00 86.88 745 LYS A O 1
ATOM 6156 N N . LYS A 1 746 ? 42.743 17.985 -55.272 1.00 88.69 746 LYS A N 1
ATOM 6157 C CA . LYS A 1 746 ? 43.611 16.899 -54.797 1.00 88.69 746 LYS A CA 1
ATOM 6158 C C . LYS A 1 746 ? 43.068 15.581 -55.338 1.00 88.69 746 LYS A C 1
ATOM 6160 O O . LYS A 1 746 ? 41.878 15.297 -55.217 1.00 88.69 746 LYS A O 1
ATOM 6165 N N . ILE A 1 747 ? 43.930 14.800 -55.976 1.00 90.88 747 ILE A N 1
ATOM 6166 C CA . ILE A 1 747 ? 43.577 13.553 -56.657 1.00 90.88 747 ILE A CA 1
ATOM 6167 C C . ILE A 1 747 ? 44.377 12.439 -55.987 1.00 90.88 747 ILE A C 1
ATOM 6169 O O . ILE A 1 747 ? 45.602 12.511 -55.942 1.00 90.88 747 ILE A O 1
ATOM 6173 N N . TYR A 1 748 ? 43.696 11.419 -55.478 1.00 91.56 748 TYR A N 1
ATOM 6174 C CA . TYR A 1 748 ? 44.298 10.274 -54.801 1.00 91.56 748 TYR A CA 1
ATOM 6175 C C . TYR A 1 748 ? 43.931 8.992 -55.525 1.00 91.56 748 TYR A C 1
ATOM 6177 O O . TYR A 1 748 ? 42.781 8.814 -55.927 1.00 91.56 748 TYR A O 1
ATOM 6185 N N . HIS A 1 749 ? 44.885 8.079 -55.662 1.00 91.50 749 HIS A N 1
ATOM 6186 C CA . HIS A 1 749 ? 44.626 6.767 -56.231 1.00 91.50 749 HIS A CA 1
ATOM 6187 C C . HIS A 1 749 ? 45.280 5.651 -55.425 1.00 91.50 749 HIS A C 1
ATOM 6189 O O . HIS A 1 749 ? 46.296 5.842 -54.752 1.00 91.50 749 HIS A O 1
ATOM 6195 N N . PHE A 1 750 ? 44.696 4.462 -55.539 1.00 90.88 750 PHE A N 1
ATOM 6196 C CA . PHE A 1 750 ? 45.248 3.256 -54.942 1.00 90.88 750 PHE A CA 1
ATOM 6197 C C . PHE A 1 750 ? 46.642 2.927 -55.495 1.00 90.88 750 PHE A C 1
ATOM 6199 O O . PHE A 1 750 ? 46.970 3.195 -56.657 1.00 90.88 750 PHE A O 1
ATOM 6206 N N . ASN A 1 751 ? 47.471 2.325 -54.651 1.00 84.69 751 ASN A N 1
ATOM 6207 C CA . ASN A 1 751 ? 48.844 1.923 -54.963 1.00 84.69 751 ASN A CA 1
ATOM 6208 C C . ASN A 1 751 ? 48.955 0.487 -55.527 1.00 84.69 751 ASN A C 1
ATOM 6210 O O . ASN A 1 751 ? 50.064 0.023 -55.782 1.00 84.69 751 ASN A O 1
ATOM 6214 N N . GLY A 1 752 ? 47.823 -0.208 -55.685 1.00 74.75 752 GLY A N 1
ATOM 6215 C CA . GLY A 1 752 ? 47.738 -1.636 -55.999 1.00 74.75 752 GLY A CA 1
ATOM 6216 C C . GLY A 1 752 ? 47.162 -2.497 -54.864 1.00 74.75 752 GLY A C 1
ATOM 6217 O O . GLY A 1 752 ? 46.649 -3.574 -55.157 1.00 74.75 752 GLY A O 1
ATOM 6218 N N . THR A 1 753 ? 47.178 -2.025 -53.610 1.00 79.12 753 THR A N 1
ATOM 6219 C CA . THR A 1 753 ? 46.557 -2.686 -52.444 1.00 79.12 753 THR A CA 1
ATOM 6220 C C . THR A 1 753 ? 45.239 -2.008 -52.037 1.00 79.12 753 THR A C 1
ATOM 6222 O O . THR A 1 753 ? 44.846 -0.976 -52.589 1.00 79.12 753 THR A O 1
ATOM 6225 N N . GLU A 1 754 ? 44.527 -2.613 -51.083 1.00 78.44 754 GLU A N 1
ATOM 6226 C CA . GLU A 1 754 ? 43.249 -2.121 -50.536 1.00 78.44 754 GLU A CA 1
ATOM 6227 C C . GLU A 1 754 ? 43.432 -1.155 -49.338 1.00 78.44 754 GLU A C 1
ATOM 6229 O O . GLU A 1 754 ? 42.467 -0.745 -48.692 1.00 78.44 754 GLU A O 1
ATOM 6234 N N . GLU A 1 755 ? 44.675 -0.774 -49.031 1.00 84.50 755 GLU A N 1
ATOM 6235 C CA . GLU A 1 755 ? 45.060 -0.033 -47.823 1.00 84.50 755 GLU A CA 1
ATOM 6236 C C . GLU A 1 755 ? 45.095 1.481 -48.084 1.00 84.50 755 GLU A C 1
ATOM 6238 O O . GLU A 1 755 ? 46.047 2.008 -48.661 1.00 84.50 755 GLU A O 1
ATOM 6243 N N . PHE A 1 756 ? 44.034 2.189 -47.678 1.00 82.81 756 PHE A N 1
ATOM 6244 C CA . PHE A 1 756 ? 43.830 3.627 -47.929 1.00 82.81 756 PHE A CA 1
ATOM 6245 C C . PHE A 1 756 ? 44.977 4.539 -47.456 1.00 82.81 756 PHE A C 1
ATOM 6247 O O . PHE A 1 756 ? 45.282 5.541 -48.105 1.00 82.81 756 PHE A O 1
ATOM 6254 N N . ASP A 1 757 ? 45.652 4.181 -46.370 1.00 83.25 757 ASP A N 1
ATOM 6255 C CA . ASP A 1 757 ? 46.812 4.891 -45.829 1.00 83.25 757 ASP A CA 1
ATOM 6256 C C . ASP A 1 757 ? 48.015 4.855 -46.787 1.00 83.25 757 ASP A C 1
ATOM 6258 O O . ASP A 1 757 ? 48.738 5.846 -46.907 1.00 83.25 757 ASP A O 1
ATOM 6262 N N . LYS A 1 758 ? 48.170 3.767 -47.554 1.00 85.56 758 LYS A N 1
ATOM 6263 C CA . LYS A 1 758 ? 49.242 3.583 -48.546 1.00 85.56 758 LYS A CA 1
ATOM 6264 C C . LYS A 1 758 ? 48.896 4.125 -49.940 1.00 85.56 758 LYS A C 1
ATOM 6266 O O . LYS A 1 758 ? 49.671 3.929 -50.880 1.00 85.56 758 LYS A O 1
ATOM 6271 N N . TRP A 1 759 ? 47.743 4.780 -50.112 1.00 90.06 759 TRP A N 1
ATOM 6272 C CA . TRP A 1 759 ? 47.377 5.445 -51.369 1.00 90.06 759 TRP A CA 1
ATOM 6273 C C . TRP A 1 759 ? 48.328 6.596 -51.703 1.00 90.06 759 TRP A C 1
ATOM 6275 O O . TRP A 1 759 ? 48.997 7.151 -50.834 1.00 90.06 759 TRP A O 1
ATOM 6285 N N . MET A 1 760 ? 48.371 6.979 -52.979 1.00 87.44 760 MET A N 1
ATOM 6286 C CA . MET A 1 760 ? 49.279 8.011 -53.481 1.00 87.44 760 MET A CA 1
ATOM 6287 C C . MET A 1 760 ? 48.498 9.223 -53.994 1.00 87.44 760 MET A C 1
ATOM 6289 O O . MET A 1 760 ? 47.491 9.082 -54.691 1.00 87.44 760 MET A O 1
ATOM 6293 N N . GLU A 1 761 ? 48.974 10.424 -53.660 1.00 87.12 761 GLU A N 1
ATOM 6294 C CA . GLU A 1 761 ? 48.500 11.661 -54.284 1.00 87.12 761 GLU A CA 1
ATOM 6295 C C . GLU A 1 761 ? 49.114 11.795 -55.686 1.00 87.12 761 GLU A C 1
ATOM 6297 O O . GLU A 1 761 ? 50.323 11.640 -55.872 1.00 87.12 761 GLU A O 1
ATOM 6302 N N . PHE A 1 762 ? 48.283 12.099 -56.679 1.00 82.75 762 PHE A N 1
ATOM 6303 C CA . PHE A 1 762 ? 48.648 12.232 -58.088 1.00 82.75 762 PHE A CA 1
ATOM 6304 C C . PHE A 1 762 ? 49.419 13.548 -58.314 1.00 82.75 762 PHE A C 1
ATOM 6306 O O . PHE A 1 762 ? 48.870 14.556 -58.760 1.00 82.75 762 PHE A O 1
ATOM 6313 N N . ARG A 1 763 ? 50.707 13.561 -57.949 1.00 73.06 763 ARG A N 1
ATOM 6314 C CA . ARG A 1 763 ? 51.603 14.720 -58.083 1.00 73.06 763 ARG A CA 1
ATOM 6315 C C . ARG A 1 763 ? 52.638 14.496 -59.178 1.00 73.06 763 ARG A C 1
ATOM 6317 O O . ARG A 1 763 ? 53.590 13.748 -58.996 1.00 73.06 763 ARG A O 1
ATOM 6324 N N . GLU A 1 764 ? 52.499 15.222 -60.285 1.00 61.16 764 GLU A N 1
ATOM 6325 C CA . GLU A 1 764 ? 53.437 15.143 -61.420 1.00 61.16 764 GLU A CA 1
ATOM 6326 C C . GLU A 1 764 ? 54.456 16.290 -61.484 1.00 61.16 764 GLU A C 1
ATOM 6328 O O . GLU A 1 764 ? 55.194 16.403 -62.460 1.00 61.16 764 GLU A O 1
ATOM 6333 N N . GLY A 1 765 ? 54.464 17.187 -60.491 1.00 60.97 765 GLY A N 1
ATOM 6334 C CA . GLY A 1 765 ? 55.303 18.396 -60.497 1.00 60.97 765 GLY A CA 1
ATOM 6335 C C . GLY A 1 765 ? 54.910 19.442 -61.554 1.00 60.97 765 GLY A C 1
ATOM 6336 O O . GLY A 1 765 ? 55.696 20.338 -61.846 1.00 60.97 765 GLY A O 1
ATOM 6337 N N . LYS A 1 766 ? 53.713 19.325 -62.144 1.00 69.25 766 LYS A N 1
ATOM 6338 C CA . LYS A 1 766 ? 53.229 20.120 -63.288 1.00 69.25 766 LYS A CA 1
ATOM 6339 C C . LYS A 1 766 ? 51.979 20.950 -62.934 1.00 69.25 766 LYS A C 1
ATOM 6341 O O . LYS A 1 766 ? 51.334 20.658 -61.926 1.00 69.25 766 LYS A O 1
ATOM 6346 N N . PRO A 1 767 ? 51.612 21.964 -63.749 1.00 66.44 767 PRO A N 1
ATOM 6347 C CA . PRO A 1 767 ? 50.398 22.764 -63.554 1.00 66.44 767 PRO A CA 1
ATOM 6348 C C . PRO A 1 767 ? 49.107 21.934 -63.524 1.00 66.44 767 PRO A C 1
ATOM 6350 O O . PRO A 1 767 ? 49.027 20.848 -64.099 1.00 66.44 767 PRO A O 1
ATOM 6353 N N . ILE A 1 768 ? 48.068 22.460 -62.873 1.00 67.69 768 ILE A N 1
ATOM 6354 C CA . ILE A 1 768 ? 46.847 21.692 -62.595 1.00 67.69 768 ILE A CA 1
ATOM 6355 C C . ILE A 1 768 ? 45.940 21.486 -63.817 1.00 67.69 768 ILE A C 1
ATOM 6357 O O . ILE A 1 768 ? 45.134 20.557 -63.822 1.00 67.69 768 ILE A O 1
ATOM 6361 N N . GLU A 1 769 ? 46.085 22.293 -64.869 1.00 69.56 769 GLU A N 1
ATOM 6362 C CA . GLU A 1 769 ? 45.466 22.043 -66.176 1.00 69.56 769 GLU A CA 1
ATOM 6363 C C . GLU A 1 769 ? 46.016 20.746 -66.787 1.00 69.56 769 GLU A C 1
ATOM 6365 O O . GLU A 1 769 ? 45.257 19.832 -67.103 1.00 69.56 769 GLU A O 1
ATOM 6370 N N . TYR A 1 770 ? 47.349 20.615 -66.830 1.00 73.81 770 TYR A N 1
ATOM 6371 C CA . TYR A 1 770 ? 48.042 19.429 -67.342 1.00 73.81 770 TYR A CA 1
ATOM 6372 C C . TYR A 1 770 ? 47.592 18.156 -66.611 1.00 73.81 770 TYR A C 1
ATOM 6374 O O . TYR A 1 770 ? 47.344 17.130 -67.245 1.00 73.81 770 TYR A O 1
ATOM 6382 N N . ILE A 1 771 ? 47.460 18.236 -65.281 1.00 75.12 771 ILE A N 1
ATOM 6383 C CA . ILE A 1 771 ? 47.007 17.132 -64.424 1.00 75.12 771 ILE A CA 1
ATOM 6384 C C . ILE A 1 771 ? 45.569 16.707 -64.760 1.00 75.12 771 ILE A C 1
ATOM 6386 O O . ILE A 1 771 ? 45.284 15.510 -64.781 1.00 75.12 771 ILE A O 1
ATOM 6390 N N . GLN A 1 772 ? 44.666 17.648 -65.053 1.00 76.06 772 GLN A N 1
ATOM 6391 C CA . GLN A 1 772 ? 43.277 17.328 -65.403 1.00 76.06 772 GLN A CA 1
ATOM 6392 C C . GLN A 1 772 ? 43.175 16.640 -66.771 1.00 76.06 772 GLN A C 1
ATOM 6394 O O . GLN A 1 772 ? 42.546 15.583 -66.866 1.00 76.06 772 GLN A O 1
ATOM 6399 N N . ASP A 1 773 ? 43.867 17.155 -67.790 1.00 79.88 773 ASP A N 1
ATOM 6400 C CA . ASP A 1 773 ? 43.904 16.535 -69.122 1.00 79.88 773 ASP A CA 1
ATOM 6401 C C . ASP A 1 773 ? 44.564 15.144 -69.087 1.00 79.88 773 ASP A C 1
ATOM 6403 O O . ASP A 1 773 ? 44.095 14.199 -69.732 1.00 79.88 773 ASP A O 1
ATOM 6407 N N . HIS A 1 774 ? 45.623 14.973 -68.285 1.00 82.69 774 HIS A N 1
ATOM 6408 C CA . HIS A 1 774 ? 46.270 13.671 -68.098 1.00 82.69 774 HIS A CA 1
ATOM 6409 C C . HIS A 1 774 ? 45.383 12.687 -67.335 1.00 82.69 774 HIS A C 1
ATOM 6411 O O . HIS A 1 774 ? 45.360 11.505 -67.689 1.00 82.69 774 HIS A O 1
ATOM 6417 N N . LEU A 1 775 ? 44.598 13.146 -66.356 1.00 88.88 775 LEU A N 1
ATOM 6418 C CA . LEU A 1 775 ? 43.650 12.295 -65.643 1.00 88.88 775 LEU A CA 1
ATOM 6419 C C . LEU A 1 775 ? 42.493 11.840 -66.546 1.00 88.88 775 LEU A C 1
ATOM 6421 O O . LEU A 1 775 ? 42.191 10.648 -66.571 1.00 88.88 775 LEU A O 1
ATOM 6425 N N . GLU A 1 776 ? 41.883 12.734 -67.331 1.00 90.12 776 GLU A N 1
ATOM 6426 C CA . GLU A 1 776 ? 40.847 12.383 -68.322 1.00 90.12 776 GLU A CA 1
ATOM 6427 C C . GLU A 1 776 ? 41.424 11.430 -69.391 1.00 90.12 776 GLU A C 1
ATOM 6429 O O . GLU A 1 776 ? 40.807 10.415 -69.723 1.00 90.12 776 GLU A O 1
ATOM 6434 N N . SER A 1 777 ? 42.652 11.669 -69.870 1.00 90.56 777 SER A N 1
ATOM 6435 C CA . SER A 1 777 ? 43.368 10.768 -70.789 1.00 90.56 777 SER A CA 1
ATOM 6436 C C . SER A 1 777 ? 43.606 9.377 -70.181 1.00 90.56 777 SER A C 1
ATOM 6438 O O . SER A 1 777 ? 43.301 8.360 -70.813 1.00 90.56 777 SER A O 1
ATOM 6440 N N . ARG A 1 778 ? 44.088 9.294 -68.932 1.00 92.88 778 ARG A N 1
ATOM 6441 C CA . ARG A 1 778 ? 44.306 8.026 -68.209 1.00 92.88 778 ARG A CA 1
ATOM 6442 C C . ARG A 1 778 ? 42.990 7.303 -67.912 1.00 92.88 778 ARG A C 1
ATOM 6444 O O . ARG A 1 778 ? 42.893 6.107 -68.182 1.00 92.88 778 ARG A O 1
ATOM 6451 N N . LEU A 1 779 ? 41.940 8.005 -67.489 1.00 94.56 779 LEU A N 1
ATOM 6452 C CA . LEU A 1 779 ? 40.598 7.437 -67.315 1.00 94.56 779 LEU A CA 1
ATOM 6453 C C . LEU A 1 779 ? 40.016 6.905 -68.633 1.00 94.56 779 LEU A C 1
ATOM 6455 O O . LEU A 1 779 ? 39.437 5.819 -68.654 1.00 94.56 779 LEU A O 1
ATOM 6459 N N . ASN A 1 780 ? 40.214 7.594 -69.759 1.00 93.94 780 ASN A N 1
ATOM 6460 C CA . ASN A 1 780 ? 39.770 7.104 -71.067 1.00 93.94 780 ASN A CA 1
ATOM 6461 C C . ASN A 1 780 ? 40.606 5.909 -71.576 1.00 93.94 780 ASN A C 1
ATOM 6463 O O . ASN A 1 780 ? 40.042 4.992 -72.184 1.00 93.94 780 ASN A O 1
ATOM 6467 N N . LYS A 1 781 ? 41.905 5.833 -71.248 1.00 93.50 781 LYS A N 1
ATOM 6468 C CA . LYS A 1 781 ? 42.745 4.632 -71.453 1.00 93.50 781 LYS A CA 1
ATOM 6469 C C . LYS A 1 781 ? 42.259 3.440 -70.611 1.00 93.50 781 LYS A C 1
ATOM 6471 O O . LYS A 1 781 ? 42.166 2.338 -71.145 1.00 93.50 781 LYS A O 1
ATOM 6476 N N . ILE A 1 782 ? 41.881 3.651 -69.344 1.00 94.88 782 ILE A N 1
ATOM 6477 C CA . ILE A 1 782 ? 41.275 2.613 -68.483 1.00 94.88 782 ILE A CA 1
ATOM 6478 C C . ILE A 1 782 ? 39.920 2.173 -69.048 1.00 94.88 782 ILE A C 1
ATOM 6480 O O . ILE A 1 782 ? 39.671 0.980 -69.183 1.00 94.88 782 ILE A O 1
ATOM 6484 N N . ASN A 1 783 ? 39.057 3.114 -69.445 1.00 94.88 783 ASN A N 1
ATOM 6485 C CA . ASN A 1 783 ? 37.742 2.798 -70.005 1.00 94.88 783 ASN A CA 1
ATOM 6486 C C . ASN A 1 783 ? 37.814 2.006 -71.317 1.00 94.88 783 ASN A C 1
ATOM 6488 O O . ASN A 1 783 ? 36.976 1.139 -71.531 1.00 94.88 783 ASN A O 1
ATOM 6492 N N . SER A 1 784 ? 38.766 2.311 -72.200 1.00 93.31 784 SER A N 1
ATOM 6493 C CA . SER A 1 784 ? 38.928 1.590 -73.469 1.00 93.31 784 SER A CA 1
ATOM 6494 C C . SER A 1 784 ? 39.558 0.215 -73.243 1.00 93.31 784 SER A C 1
ATOM 6496 O O . SER A 1 784 ? 38.893 -0.799 -73.457 1.00 93.31 784 SER A O 1
ATOM 6498 N N . ARG A 1 785 ? 40.795 0.167 -72.734 1.00 91.56 785 ARG A N 1
ATOM 6499 C CA . ARG A 1 785 ? 41.566 -1.078 -72.556 1.00 91.56 785 ARG A CA 1
ATOM 6500 C C . ARG A 1 785 ? 40.953 -2.019 -71.516 1.00 91.56 785 ARG A C 1
ATOM 6502 O O . ARG A 1 785 ? 40.928 -3.224 -71.719 1.00 91.56 785 ARG A O 1
ATOM 6509 N N . GLY A 1 786 ? 40.423 -1.473 -70.423 1.00 89.75 786 GLY A N 1
ATOM 6510 C CA . GLY A 1 786 ? 39.809 -2.250 -69.347 1.00 89.75 786 GLY A CA 1
ATOM 6511 C C . GLY A 1 786 ? 38.414 -2.787 -69.668 1.00 89.75 786 GLY A C 1
ATOM 6512 O O . GLY A 1 786 ? 37.922 -3.643 -68.941 1.00 89.75 786 GLY A O 1
ATOM 6513 N N . SER A 1 787 ? 37.770 -2.330 -70.751 1.00 87.69 787 SER A N 1
ATOM 6514 C CA . SER A 1 787 ? 36.384 -2.718 -71.070 1.00 87.69 787 SER A CA 1
ATOM 6515 C C . SER A 1 787 ? 36.184 -4.190 -71.434 1.00 87.69 787 SER A C 1
ATOM 6517 O O . SER A 1 787 ? 35.043 -4.648 -71.434 1.00 87.69 787 SER A O 1
ATOM 6519 N N . CYS A 1 788 ? 37.270 -4.903 -71.738 1.00 85.38 788 CYS A N 1
ATOM 6520 C CA . CYS A 1 788 ? 37.285 -6.331 -72.060 1.00 85.38 788 CYS A CA 1
ATOM 6521 C C . CYS A 1 788 ? 38.033 -7.157 -70.994 1.00 85.38 788 CYS A C 1
ATOM 6523 O O . CYS A 1 788 ? 38.442 -8.279 -71.267 1.00 85.38 788 CYS A O 1
ATOM 6525 N N . SER A 1 789 ? 38.276 -6.600 -69.799 1.00 88.94 789 SER A N 1
ATOM 6526 C CA . SER A 1 789 ? 38.968 -7.326 -68.729 1.00 88.94 789 SER A CA 1
ATOM 6527 C C . SER A 1 789 ? 38.014 -8.323 -68.049 1.00 88.94 789 SER A C 1
ATOM 6529 O O . SER A 1 789 ? 36.969 -7.886 -67.559 1.00 88.94 789 SER A O 1
ATOM 6531 N N . PRO A 1 790 ? 38.352 -9.628 -67.985 1.00 87.44 790 PRO A N 1
ATOM 6532 C CA . PRO A 1 790 ? 37.467 -10.647 -67.414 1.00 87.44 790 PRO A CA 1
ATOM 6533 C C . PRO A 1 790 ? 37.452 -10.639 -65.878 1.00 87.44 790 PRO A C 1
ATOM 6535 O O . PRO A 1 790 ? 36.537 -11.171 -65.265 1.00 87.44 790 PRO A O 1
ATOM 6538 N N . THR A 1 791 ? 38.440 -10.029 -65.211 1.00 92.31 791 THR A N 1
ATOM 6539 C CA . THR A 1 791 ? 38.505 -10.019 -63.739 1.00 92.31 791 THR A CA 1
ATOM 6540 C C . THR A 1 791 ? 38.825 -8.640 -63.177 1.00 92.31 791 THR A C 1
ATOM 6542 O O . THR A 1 791 ? 39.607 -7.872 -63.743 1.00 92.31 791 THR A O 1
ATOM 6545 N N . LEU A 1 792 ? 38.268 -8.338 -61.998 1.00 91.94 792 LEU A N 1
ATOM 6546 C CA . LEU A 1 792 ? 38.605 -7.118 -61.258 1.00 91.94 792 LEU A CA 1
ATOM 6547 C C . LEU A 1 792 ? 40.097 -7.063 -60.893 1.00 91.94 792 LEU A C 1
ATOM 6549 O O . LEU A 1 792 ? 40.669 -5.980 -60.904 1.00 91.94 792 LEU A O 1
ATOM 6553 N N . HIS A 1 793 ? 40.759 -8.200 -60.645 1.00 91.06 793 HIS A N 1
ATOM 6554 C CA . HIS A 1 793 ? 42.200 -8.241 -60.367 1.00 91.06 793 HIS A CA 1
ATOM 6555 C C . HIS A 1 793 ? 43.037 -7.730 -61.555 1.00 91.06 793 HIS A C 1
ATOM 6557 O O . HIS A 1 793 ? 43.879 -6.843 -61.391 1.00 91.06 793 HIS A O 1
ATOM 6563 N N . LEU A 1 794 ? 42.785 -8.235 -62.770 1.00 91.06 794 LEU A N 1
ATOM 6564 C CA . LEU A 1 794 ? 43.485 -7.771 -63.973 1.00 91.06 794 LEU A CA 1
ATOM 6565 C C . LEU A 1 794 ? 43.160 -6.302 -64.275 1.00 91.06 794 LEU A C 1
ATOM 6567 O O . LEU A 1 794 ? 44.051 -5.530 -64.636 1.00 91.06 794 LEU A O 1
ATOM 6571 N N . LEU A 1 795 ? 41.908 -5.894 -64.060 1.00 93.88 795 LEU A N 1
ATOM 6572 C CA . LEU A 1 795 ? 41.472 -4.514 -64.244 1.00 93.88 795 LEU A CA 1
ATOM 6573 C C . LEU A 1 795 ? 42.110 -3.550 -63.227 1.00 93.88 795 LEU A C 1
ATOM 6575 O O . LEU A 1 795 ? 42.518 -2.455 -63.615 1.00 93.88 795 LEU A O 1
ATOM 6579 N N . ARG A 1 796 ? 42.280 -3.961 -61.961 1.00 93.25 796 ARG A N 1
ATOM 6580 C CA . ARG A 1 796 ? 43.063 -3.245 -60.937 1.00 93.25 796 ARG A CA 1
ATOM 6581 C C . ARG A 1 796 ? 44.517 -3.092 -61.387 1.00 93.25 796 ARG A C 1
ATOM 6583 O O . ARG A 1 796 ? 45.015 -1.970 -61.461 1.00 93.25 796 ARG A O 1
ATOM 6590 N N . ARG A 1 797 ? 45.188 -4.184 -61.775 1.00 91.25 797 ARG A N 1
ATOM 6591 C CA . ARG A 1 797 ? 46.583 -4.144 -62.256 1.00 91.25 797 ARG A CA 1
ATOM 6592 C C . ARG A 1 797 ? 46.756 -3.173 -63.433 1.00 91.25 797 ARG A C 1
ATOM 6594 O O . ARG A 1 797 ? 47.673 -2.352 -63.416 1.00 91.25 797 ARG A O 1
ATOM 6601 N N . LEU A 1 798 ? 45.843 -3.209 -64.406 1.00 91.81 798 LEU A N 1
ATOM 6602 C CA . LEU A 1 798 ? 45.817 -2.282 -65.542 1.00 91.81 798 LEU A CA 1
ATOM 6603 C C . LEU A 1 798 ? 45.569 -0.828 -65.106 1.00 91.81 798 LEU A C 1
ATOM 6605 O O . LEU A 1 798 ? 46.273 0.072 -65.561 1.00 91.81 798 LEU A O 1
ATOM 6609 N N . ALA A 1 799 ? 44.592 -0.581 -64.230 1.00 92.88 799 ALA A N 1
ATOM 6610 C CA . ALA A 1 799 ? 44.270 0.761 -63.747 1.00 92.88 799 ALA A CA 1
ATOM 6611 C C . ALA A 1 799 ? 45.452 1.397 -63.001 1.00 92.88 799 ALA A C 1
ATOM 6613 O O . ALA A 1 799 ? 45.795 2.546 -63.274 1.00 92.88 799 ALA A O 1
ATOM 6614 N N . TYR A 1 800 ? 46.130 0.635 -62.139 1.00 91.50 800 TYR A N 1
ATOM 6615 C CA . TYR A 1 800 ? 47.345 1.077 -61.455 1.00 91.50 800 TYR A CA 1
ATOM 6616 C C . TYR A 1 800 ? 48.491 1.389 -62.434 1.00 91.50 800 TYR A C 1
ATOM 6618 O O . TYR A 1 800 ? 49.114 2.447 -62.331 1.00 91.50 800 TYR A O 1
ATOM 6626 N N . GLN A 1 801 ? 48.748 0.520 -63.421 1.00 89.75 801 GLN A N 1
ATOM 6627 C CA . GLN A 1 801 ? 49.773 0.756 -64.451 1.00 89.75 801 GLN A CA 1
ATOM 6628 C C . GLN A 1 801 ? 49.487 2.004 -65.298 1.00 89.75 801 GLN A C 1
ATOM 6630 O O . GLN A 1 801 ? 50.411 2.745 -65.630 1.00 89.75 801 GLN A O 1
ATOM 6635 N N . VAL A 1 802 ? 48.219 2.251 -65.642 1.00 90.50 802 VAL A N 1
ATOM 6636 C CA . VAL A 1 802 ? 47.815 3.442 -66.402 1.00 90.50 802 VAL A CA 1
ATOM 6637 C C . VAL A 1 802 ? 47.885 4.706 -65.541 1.00 90.50 802 VAL A C 1
ATOM 6639 O O . VAL A 1 802 ? 48.291 5.741 -66.057 1.00 90.50 802 VAL A O 1
ATOM 6642 N N . LEU A 1 803 ? 47.542 4.641 -64.248 1.00 89.25 803 LEU A N 1
ATOM 6643 C CA . LEU A 1 803 ? 47.602 5.792 -63.335 1.00 89.25 803 LEU A CA 1
ATOM 6644 C C . LEU A 1 803 ? 49.030 6.189 -62.941 1.00 89.25 803 LEU A C 1
ATOM 6646 O O . LEU A 1 803 ? 49.300 7.382 -62.840 1.00 89.25 803 LEU A O 1
ATOM 6650 N N . THR A 1 804 ? 49.936 5.218 -62.785 1.00 85.50 804 THR A N 1
ATOM 6651 C CA . THR A 1 804 ? 51.355 5.444 -62.429 1.00 85.50 804 THR A CA 1
ATOM 6652 C C . THR A 1 804 ? 52.300 5.589 -63.622 1.00 85.50 804 THR A C 1
ATOM 6654 O O . THR A 1 804 ? 53.507 5.698 -63.435 1.00 85.50 804 THR A O 1
ATOM 6657 N N . GLU A 1 805 ? 51.773 5.535 -64.846 1.00 77.12 805 GLU A N 1
ATOM 6658 C CA . GLU A 1 805 ? 52.518 5.622 -66.112 1.00 77.12 805 GLU A CA 1
ATOM 6659 C C . GLU A 1 805 ? 53.645 4.578 -66.303 1.00 77.12 805 GLU A C 1
ATOM 6661 O O . GLU A 1 805 ? 54.369 4.607 -67.295 1.00 77.12 805 GLU A O 1
ATOM 6666 N N . LYS A 1 806 ? 53.697 3.544 -65.444 1.00 65.38 806 LYS A N 1
ATOM 6667 C CA . LYS A 1 806 ? 54.571 2.353 -65.544 1.00 65.38 806 LYS A CA 1
ATOM 6668 C C . LYS A 1 806 ? 54.285 1.462 -66.769 1.00 65.38 806 LYS A C 1
ATOM 6670 O O . LYS A 1 806 ? 54.854 0.382 -66.899 1.00 65.38 806 LYS A O 1
ATOM 6675 N N . TYR A 1 807 ? 53.389 1.886 -67.658 1.00 53.06 807 TYR A N 1
ATOM 6676 C CA . TYR A 1 807 ? 53.071 1.223 -68.920 1.00 53.06 807 TYR A CA 1
ATOM 6677 C C . TYR A 1 807 ? 54.039 1.701 -70.016 1.00 53.06 807 TYR A C 1
ATOM 6679 O O . TYR A 1 807 ? 53.655 2.442 -70.925 1.00 53.06 807 TYR A O 1
ATOM 6687 N N . THR A 1 808 ? 55.310 1.300 -69.927 1.00 45.44 808 THR A N 1
ATOM 6688 C CA . THR A 1 808 ? 56.267 1.525 -71.018 1.00 45.44 808 THR A CA 1
ATOM 6689 C C . THR A 1 808 ? 55.814 0.789 -72.279 1.00 45.44 808 THR A C 1
ATOM 6691 O O . THR A 1 808 ? 55.269 -0.317 -72.239 1.00 45.44 808 THR A O 1
ATOM 6694 N N . ARG A 1 809 ? 55.996 1.443 -73.427 1.00 44.91 809 ARG A N 1
ATOM 6695 C CA . ARG A 1 809 ? 55.539 0.960 -74.729 1.00 44.91 809 ARG A CA 1
ATOM 6696 C C . ARG A 1 809 ? 56.434 -0.198 -75.185 1.00 44.91 809 ARG A C 1
ATOM 6698 O O . ARG A 1 809 ? 57.442 0.034 -75.840 1.00 44.91 809 ARG A O 1
ATOM 6705 N N . ARG A 1 810 ? 56.056 -1.445 -74.874 1.00 43.69 810 ARG A N 1
ATOM 6706 C CA . ARG A 1 810 ? 56.451 -2.578 -75.725 1.00 43.69 810 ARG A CA 1
ATOM 6707 C C . ARG A 1 810 ? 55.794 -2.342 -77.080 1.00 43.69 810 ARG A C 1
ATOM 6709 O O . ARG A 1 810 ? 54.577 -2.466 -77.206 1.00 43.69 810 ARG A O 1
ATOM 6716 N N . GLU A 1 811 ? 56.581 -1.891 -78.045 1.00 39.69 811 GLU A N 1
ATOM 6717 C CA . GLU A 1 811 ? 56.144 -1.828 -79.435 1.00 39.69 811 GLU A CA 1
ATOM 6718 C C . GLU A 1 811 ? 56.016 -3.260 -79.964 1.00 39.69 811 GLU A C 1
ATOM 6720 O O . GLU A 1 811 ? 56.752 -4.155 -79.541 1.00 39.69 811 GLU A O 1
ATOM 6725 N N . HIS A 1 812 ? 55.023 -3.499 -80.820 1.00 39.53 812 HIS A N 1
ATOM 6726 C CA . HIS A 1 812 ? 54.872 -4.798 -81.462 1.00 39.53 812 HIS A CA 1
ATOM 6727 C C . HIS A 1 812 ? 56.047 -4.994 -82.420 1.00 39.53 812 HIS A C 1
ATOM 6729 O O . HIS A 1 812 ? 56.118 -4.312 -83.439 1.00 39.53 812 HIS A O 1
ATOM 6735 N N . HIS A 1 813 ? 56.914 -5.961 -82.122 1.00 41.19 813 HIS A N 1
ATOM 6736 C CA . HIS A 1 813 ? 57.466 -6.754 -83.209 1.00 41.19 813 HIS A CA 1
ATOM 6737 C C . HIS A 1 813 ? 56.363 -7.693 -83.696 1.00 41.19 813 HIS A C 1
ATOM 6739 O O . HIS A 1 813 ? 55.710 -8.383 -82.908 1.00 41.19 813 HIS A O 1
ATOM 6745 N N . GLU A 1 814 ? 56.122 -7.632 -84.995 1.00 42.41 814 GLU A N 1
ATOM 6746 C CA . GLU A 1 814 ? 55.254 -8.530 -85.738 1.00 42.41 814 GLU A CA 1
ATOM 6747 C C . GLU A 1 814 ? 56.015 -9.857 -85.928 1.00 42.41 814 GLU A C 1
ATOM 6749 O O . GLU A 1 814 ? 57.182 -9.812 -86.320 1.00 42.41 814 GLU A O 1
ATOM 6754 N N . PRO A 1 815 ? 55.447 -11.021 -85.561 1.00 47.97 815 PRO A N 1
ATOM 6755 C CA . PRO A 1 815 ? 56.112 -12.301 -85.770 1.00 47.97 815 PRO A CA 1
ATOM 6756 C C . PRO A 1 815 ? 55.929 -12.757 -87.223 1.00 47.97 815 PRO A C 1
ATOM 6758 O O . PRO A 1 815 ? 54.797 -12.938 -87.675 1.00 47.97 815 PRO A O 1
ATOM 6761 N N . ASP A 1 816 ? 57.038 -12.968 -87.932 1.00 44.22 816 ASP A N 1
ATOM 6762 C CA . ASP A 1 816 ? 57.034 -13.574 -89.267 1.00 44.22 816 ASP A CA 1
ATOM 6763 C C . ASP A 1 816 ? 56.440 -14.996 -89.247 1.00 44.22 816 ASP A C 1
ATOM 6765 O O . ASP A 1 816 ? 56.529 -15.721 -88.250 1.00 44.22 816 ASP A O 1
ATOM 6769 N N . LEU A 1 817 ? 55.833 -15.405 -90.366 1.00 48.28 817 LEU A N 1
ATOM 6770 C CA . LEU A 1 817 ? 55.267 -16.746 -90.523 1.00 48.28 817 LEU A CA 1
ATOM 6771 C C . LEU A 1 817 ? 56.381 -17.803 -90.655 1.00 48.28 817 LEU A C 1
ATOM 6773 O O . LEU A 1 817 ? 57.270 -17.631 -91.490 1.00 48.28 817 LEU A O 1
ATOM 6777 N N . PRO A 1 818 ? 56.293 -18.943 -89.946 1.00 50.53 818 PRO A N 1
ATOM 6778 C CA . PRO A 1 818 ? 56.984 -20.164 -90.342 1.00 50.53 818 PRO A CA 1
ATOM 6779 C C . PRO A 1 818 ? 56.203 -20.896 -91.449 1.00 50.53 818 PRO A C 1
ATOM 6781 O O . PRO A 1 818 ? 54.972 -20.968 -91.411 1.00 50.53 818 PRO A O 1
ATOM 6784 N N . GLU A 1 819 ? 56.919 -21.463 -92.422 1.00 45.84 819 GLU A N 1
ATOM 6785 C CA . GLU A 1 819 ? 56.348 -22.380 -93.418 1.00 45.84 819 GLU A CA 1
ATOM 6786 C C . GLU A 1 819 ? 56.193 -23.819 -92.876 1.00 45.84 819 GLU A C 1
ATOM 6788 O O . GLU A 1 819 ? 56.688 -24.179 -91.808 1.00 45.84 819 GLU A O 1
ATOM 6793 N N . VAL A 1 820 ? 55.455 -24.625 -93.641 1.00 49.75 820 VAL A N 1
ATOM 6794 C CA . VAL A 1 820 ? 55.163 -26.062 -93.459 1.00 49.75 820 VAL A CA 1
ATOM 6795 C C . VAL A 1 820 ? 56.463 -26.853 -93.797 1.00 49.75 820 VAL A C 1
ATOM 6797 O O . VAL A 1 820 ? 57.272 -26.357 -94.573 1.00 49.75 820 VAL A O 1
ATOM 6800 N N . GLU A 1 821 ? 56.823 -28.021 -93.242 1.00 43.06 821 GLU A N 1
ATOM 6801 C CA . GLU A 1 821 ? 56.072 -29.286 -93.141 1.00 43.06 821 GLU A CA 1
ATOM 6802 C C . GLU A 1 821 ? 56.785 -30.346 -92.246 1.00 43.06 821 GLU A C 1
ATOM 6804 O O . GLU A 1 821 ? 57.929 -30.162 -91.836 1.00 43.06 821 GLU A O 1
ATOM 6809 N N . THR A 1 822 ? 56.141 -31.512 -92.080 1.00 37.72 822 THR A N 1
ATOM 6810 C CA . THR A 1 822 ? 56.646 -32.845 -91.648 1.00 37.72 822 THR A CA 1
ATOM 6811 C C . THR A 1 822 ? 56.627 -33.265 -90.162 1.00 37.72 822 THR A C 1
ATOM 6813 O O . THR A 1 822 ? 56.967 -32.535 -89.238 1.00 37.72 822 THR A O 1
ATOM 6816 N N . GLU A 1 823 ? 56.208 -34.523 -89.999 1.00 45.91 823 GLU A N 1
ATOM 6817 C CA . GLU A 1 823 ? 56.007 -35.390 -88.816 1.00 45.91 823 GLU A CA 1
ATOM 6818 C C . GLU A 1 823 ? 56.914 -36.655 -89.022 1.00 45.91 823 GLU A C 1
ATOM 6820 O O . GLU A 1 823 ? 57.571 -36.700 -90.071 1.00 45.91 823 GLU A O 1
ATOM 6825 N N . PRO A 1 824 ? 56.941 -37.743 -88.199 1.00 57.78 824 PRO A N 1
ATOM 6826 C CA . PRO A 1 824 ? 56.343 -37.993 -86.867 1.00 57.78 824 PRO A CA 1
ATOM 6827 C C . PRO A 1 824 ? 57.220 -38.808 -85.846 1.00 57.78 824 PRO A C 1
ATOM 6829 O O . PRO A 1 824 ? 58.274 -39.339 -86.187 1.00 57.78 824 PRO A O 1
ATOM 6832 N N . THR A 1 825 ? 56.665 -39.094 -84.644 1.00 41.09 825 THR A N 1
ATOM 6833 C CA . THR A 1 825 ? 56.911 -40.302 -83.773 1.00 41.09 825 THR A CA 1
ATOM 6834 C C . THR A 1 825 ? 58.290 -40.486 -83.043 1.00 41.09 825 THR A C 1
ATOM 6836 O O . THR A 1 825 ? 59.242 -39.796 -83.385 1.00 41.09 825 THR A O 1
ATOM 6839 N N . PRO A 1 826 ? 58.455 -41.396 -82.033 1.00 52.84 826 PRO A N 1
ATOM 6840 C CA . PRO A 1 826 ? 57.741 -41.411 -80.726 1.00 52.84 826 PRO A CA 1
ATOM 6841 C C . PRO A 1 826 ? 58.554 -41.902 -79.467 1.00 52.84 826 PRO A C 1
ATOM 6843 O O . PRO A 1 826 ? 59.287 -42.872 -79.579 1.00 52.84 826 PRO A O 1
ATOM 6846 N N . GLN A 1 827 ? 58.254 -41.387 -78.250 1.00 37.12 827 GLN A N 1
ATOM 6847 C CA . GLN A 1 827 ? 58.315 -42.086 -76.916 1.00 37.12 827 GLN A CA 1
ATOM 6848 C C . GLN A 1 827 ? 59.630 -42.789 -76.411 1.00 37.12 827 GLN A C 1
ATOM 6850 O O . GLN A 1 827 ? 60.562 -42.974 -77.185 1.00 37.12 827 GLN A O 1
ATOM 6855 N N . PRO A 1 828 ? 59.720 -43.290 -75.144 1.00 54.53 828 PRO A N 1
ATOM 6856 C CA . PRO A 1 828 ? 59.029 -42.933 -73.892 1.00 54.53 828 PRO A CA 1
ATOM 6857 C C . PRO A 1 828 ? 60.034 -42.517 -72.749 1.00 54.53 828 PRO A C 1
ATOM 6859 O O . PRO A 1 828 ? 60.640 -41.473 -72.985 1.00 54.53 828 PRO A O 1
ATOM 6862 N N . PRO A 1 829 ? 60.188 -43.127 -71.533 1.00 70.31 829 PRO A N 1
ATOM 6863 C CA . PRO A 1 829 ? 60.433 -42.345 -70.300 1.00 70.31 829 PRO A CA 1
ATOM 6864 C C . PRO A 1 829 ? 61.703 -42.727 -69.497 1.00 70.31 829 PRO A C 1
ATOM 6866 O O . PRO A 1 829 ? 62.426 -43.629 -69.893 1.00 70.31 829 PRO A O 1
ATOM 6869 N N . GLU A 1 830 ? 61.912 -42.034 -68.372 1.00 38.53 830 GLU A N 1
ATOM 6870 C CA . GLU A 1 830 ? 62.692 -42.346 -67.144 1.00 38.53 830 GLU A CA 1
ATOM 6871 C C . GLU A 1 830 ? 62.782 -40.995 -66.379 1.00 38.53 830 GLU A C 1
ATOM 6873 O O . GLU A 1 830 ? 62.709 -39.942 -67.021 1.00 38.53 830 GLU A O 1
ATOM 6878 N N . GLU A 1 831 ? 62.986 -40.845 -65.072 1.00 41.22 831 GLU A N 1
ATOM 6879 C CA . GLU A 1 831 ? 62.709 -41.544 -63.800 1.00 41.22 831 GLU A CA 1
ATOM 6880 C C . GLU A 1 831 ? 63.468 -40.700 -62.729 1.00 41.22 831 GLU A C 1
ATOM 6882 O O . GLU A 1 831 ? 64.430 -40.025 -63.097 1.00 41.22 831 GLU A O 1
ATOM 6887 N N . GLU A 1 832 ? 63.028 -40.722 -61.458 1.00 39.69 832 GLU A N 1
ATOM 6888 C CA . GLU A 1 832 ? 63.845 -40.441 -60.241 1.00 39.69 832 GLU A CA 1
ATOM 6889 C C . GLU A 1 832 ? 64.388 -38.979 -60.011 1.00 39.69 832 GLU A C 1
ATOM 6891 O O . GLU A 1 832 ? 64.712 -38.242 -60.943 1.00 39.69 832 GLU A O 1
ATOM 6896 N N . ASP A 1 833 ? 64.495 -38.422 -58.788 1.00 38.97 833 ASP A N 1
ATOM 6897 C CA . ASP A 1 833 ? 64.106 -38.902 -57.443 1.00 38.97 833 ASP A CA 1
ATOM 6898 C C . ASP A 1 833 ? 63.985 -37.767 -56.382 1.00 38.97 833 ASP A C 1
ATOM 6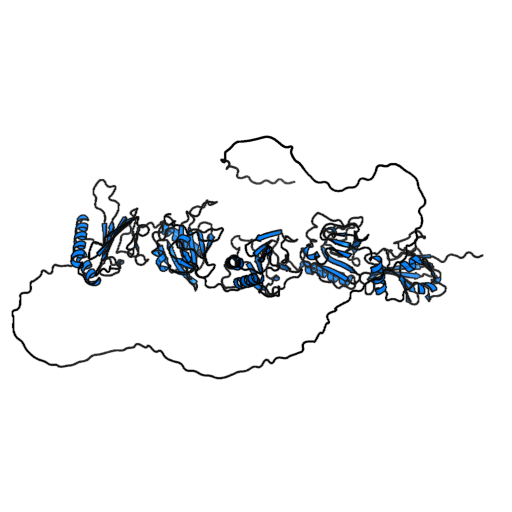900 O O . ASP A 1 833 ? 64.418 -36.643 -56.646 1.00 38.97 833 ASP A O 1
ATOM 6904 N N . GLU A 1 834 ? 63.385 -38.116 -55.225 1.00 44.78 834 GLU A N 1
ATOM 6905 C CA . GLU A 1 834 ? 63.615 -37.712 -53.802 1.00 44.78 834 GLU A CA 1
ATOM 6906 C C . GLU A 1 834 ? 64.055 -36.257 -53.425 1.00 44.78 834 GLU A C 1
ATOM 6908 O O . GLU A 1 834 ? 64.954 -35.678 -54.035 1.00 44.78 834 GLU A O 1
ATOM 6913 N N . ASP A 1 835 ? 63.626 -35.609 -52.323 1.00 42.12 835 ASP A N 1
ATOM 6914 C CA . ASP A 1 835 ? 62.407 -35.639 -51.463 1.00 42.12 835 ASP A CA 1
ATOM 6915 C C . ASP A 1 835 ? 62.408 -34.314 -50.602 1.00 42.12 835 ASP A C 1
ATOM 6917 O O . ASP A 1 835 ? 62.898 -33.312 -51.138 1.00 42.12 835 ASP A O 1
ATOM 6921 N N . ASP A 1 836 ? 61.918 -34.071 -49.366 1.00 41.97 836 ASP A N 1
ATOM 6922 C CA . ASP A 1 836 ? 61.424 -34.844 -48.195 1.00 41.97 836 ASP A CA 1
ATOM 6923 C C . ASP A 1 836 ? 60.632 -33.900 -47.218 1.00 41.97 836 ASP A C 1
ATOM 6925 O O . ASP A 1 836 ? 60.670 -32.682 -47.423 1.00 41.97 836 ASP A O 1
ATOM 6929 N N . GLU A 1 837 ? 60.001 -34.443 -46.154 1.00 45.53 837 GLU A N 1
ATOM 6930 C CA . GLU A 1 837 ? 59.437 -33.797 -44.921 1.00 45.53 837 GLU A CA 1
ATOM 6931 C C . GLU A 1 837 ? 58.277 -32.745 -45.071 1.00 45.53 837 GLU A C 1
ATOM 6933 O O . GLU A 1 837 ? 58.305 -31.868 -45.934 1.00 45.53 837 GLU A O 1
ATOM 6938 N N . GLU A 1 838 ? 57.215 -32.666 -44.238 1.00 44.28 838 GLU A N 1
ATOM 6939 C CA . GLU A 1 838 ? 56.680 -33.495 -43.124 1.00 44.28 838 GLU A CA 1
ATOM 6940 C C . GLU A 1 838 ? 55.185 -33.121 -42.824 1.00 44.28 838 GLU A C 1
ATOM 6942 O O . GLU A 1 838 ? 54.774 -32.002 -43.135 1.00 44.28 838 GLU A O 1
ATOM 6947 N N . GLU A 1 839 ? 54.421 -34.067 -42.240 1.00 43.06 839 GLU A N 1
ATOM 6948 C CA . GLU A 1 839 ? 53.183 -34.033 -41.386 1.00 43.06 839 GLU A CA 1
ATOM 6949 C C . GLU A 1 839 ? 52.177 -32.830 -41.457 1.00 43.06 839 GLU A C 1
ATOM 6951 O O . GLU A 1 839 ? 52.551 -31.660 -41.411 1.00 43.06 839 GLU A O 1
ATOM 6956 N N . GLU A 1 840 ? 50.852 -32.995 -41.658 1.00 43.28 840 GLU A N 1
ATOM 6957 C CA . GLU A 1 840 ? 49.793 -33.703 -40.872 1.00 43.28 840 GLU A CA 1
ATOM 6958 C C . GLU A 1 840 ? 49.322 -32.917 -39.607 1.00 43.28 840 GLU A C 1
ATOM 6960 O O . GLU A 1 840 ? 50.073 -32.127 -39.043 1.00 43.28 840 GLU A O 1
ATOM 6965 N N . GLU A 1 841 ? 48.056 -32.946 -39.151 1.00 38.44 841 GLU A N 1
ATOM 6966 C CA . GLU A 1 841 ? 46.885 -33.785 -39.494 1.00 38.44 841 GLU A CA 1
ATOM 6967 C C . GLU A 1 841 ? 45.535 -33.022 -39.301 1.00 38.44 841 GLU A C 1
ATOM 6969 O O . GLU A 1 841 ? 45.506 -31.932 -38.718 1.00 38.44 841 GLU A O 1
ATOM 6974 N N . GLU A 1 842 ? 44.409 -33.583 -39.772 1.00 42.94 842 GLU A N 1
ATOM 6975 C CA . GLU A 1 842 ? 43.027 -33.144 -39.465 1.00 42.94 842 GLU A CA 1
ATOM 6976 C C . GLU A 1 842 ? 42.289 -34.263 -38.699 1.00 42.94 842 GLU A C 1
ATOM 6978 O O . GLU A 1 842 ? 42.335 -35.409 -39.133 1.00 42.94 842 GLU A O 1
ATOM 6983 N N . GLU A 1 843 ? 41.542 -33.945 -37.631 1.00 38.09 843 GLU A N 1
ATOM 6984 C CA . GLU A 1 843 ? 40.634 -34.899 -36.959 1.00 38.09 843 GLU A CA 1
ATOM 6985 C C . GLU A 1 843 ? 39.181 -34.374 -36.938 1.00 38.09 843 GLU A C 1
ATOM 6987 O O . GLU A 1 843 ? 38.868 -33.369 -36.291 1.00 38.09 843 GLU A O 1
ATOM 6992 N N . GLU A 1 844 ? 38.284 -35.092 -37.623 1.00 43.25 844 GLU A N 1
ATOM 6993 C CA . GLU A 1 844 ? 36.834 -35.105 -37.380 1.00 43.25 844 GLU A CA 1
ATOM 6994 C C . GLU A 1 844 ? 36.457 -36.496 -36.839 1.00 43.25 844 GLU A C 1
ATOM 6996 O O . GLU A 1 844 ? 36.747 -37.489 -37.503 1.00 43.25 844 GLU A O 1
ATOM 7001 N N . GLU A 1 845 ? 35.746 -36.585 -35.709 1.00 37.38 845 GLU A N 1
ATOM 7002 C CA . GLU A 1 845 ? 35.000 -37.798 -35.328 1.00 37.38 845 GLU A CA 1
ATOM 7003 C C . GLU A 1 845 ? 33.586 -37.439 -34.817 1.00 37.38 845 GLU A C 1
ATOM 7005 O O . GLU A 1 845 ? 33.397 -36.508 -34.028 1.00 37.38 845 GLU A O 1
ATOM 7010 N N . GLU A 1 846 ? 32.590 -38.198 -35.285 1.00 40.50 846 GLU A N 1
ATOM 7011 C CA . GLU A 1 846 ? 31.225 -38.308 -34.743 1.00 40.50 846 GLU A CA 1
ATOM 7012 C C . GLU A 1 846 ? 30.983 -39.781 -34.319 1.00 40.50 846 GLU A C 1
ATOM 7014 O O . GLU A 1 846 ? 31.836 -40.629 -34.559 1.00 40.50 846 GLU A O 1
ATOM 7019 N N . GLU A 1 847 ? 29.794 -40.088 -33.772 1.00 37.50 847 GLU A N 1
ATOM 7020 C CA . GLU A 1 847 ? 29.319 -41.441 -33.375 1.00 37.50 847 GLU A CA 1
ATOM 7021 C C . GLU A 1 847 ? 29.957 -42.033 -32.084 1.00 37.50 847 GLU A C 1
ATOM 7023 O O . GLU A 1 847 ? 31.085 -41.714 -31.733 1.00 37.50 847 GLU A O 1
ATOM 7028 N N . GLN A 1 848 ? 29.290 -42.875 -31.274 1.00 35.84 848 GLN A N 1
ATOM 7029 C CA . GLN A 1 848 ? 27.848 -43.008 -30.970 1.00 35.84 848 GLN A CA 1
ATOM 7030 C C . GLN A 1 848 ? 27.635 -43.625 -29.562 1.00 35.84 848 GLN A C 1
ATOM 7032 O O . GLN A 1 848 ? 28.577 -44.099 -28.936 1.00 35.84 848 GLN A O 1
ATOM 7037 N N . ASP A 1 849 ? 26.384 -43.564 -29.097 1.00 40.22 849 ASP A N 1
ATOM 7038 C CA . ASP A 1 849 ? 25.657 -44.363 -28.088 1.00 40.22 849 ASP A CA 1
ATOM 7039 C C . ASP A 1 849 ? 26.364 -45.505 -27.306 1.00 40.22 849 ASP A C 1
ATOM 7041 O O . ASP A 1 849 ? 26.911 -46.430 -27.899 1.00 40.22 849 ASP A O 1
ATOM 7045 N N . GLU A 1 850 ? 26.147 -45.551 -25.978 1.00 36.91 850 GLU A N 1
ATOM 7046 C CA . GLU A 1 850 ? 25.934 -46.802 -25.214 1.00 36.91 850 GLU A CA 1
ATOM 7047 C C . GLU A 1 850 ? 25.090 -46.537 -23.931 1.00 36.91 850 GLU A C 1
ATOM 7049 O O . GLU A 1 850 ? 25.028 -45.397 -23.456 1.00 36.91 850 GLU A O 1
ATOM 7054 N N . ASP A 1 851 ? 24.384 -47.563 -23.428 1.00 42.41 851 ASP A N 1
ATOM 7055 C CA . ASP A 1 851 ? 23.392 -47.532 -22.320 1.00 42.41 851 ASP A CA 1
ATOM 7056 C C . ASP A 1 851 ? 23.969 -48.053 -20.961 1.00 42.41 851 ASP A C 1
ATOM 7058 O O . ASP A 1 851 ? 25.163 -48.329 -20.883 1.00 42.41 851 ASP A O 1
ATOM 7062 N N . ASP A 1 852 ? 23.106 -48.159 -19.921 1.00 38.75 852 ASP A N 1
ATOM 7063 C CA . ASP A 1 852 ? 23.199 -48.827 -18.577 1.00 38.75 852 ASP A CA 1
ATOM 7064 C C . ASP A 1 852 ? 22.781 -47.846 -17.433 1.00 38.75 852 ASP A C 1
ATOM 7066 O O . ASP A 1 852 ? 23.179 -46.680 -17.452 1.00 38.75 852 ASP A O 1
ATOM 7070 N N . GLU A 1 853 ? 21.906 -48.100 -16.434 1.00 38.00 853 GLU A N 1
ATOM 7071 C CA . GLU A 1 853 ? 21.443 -49.276 -15.633 1.00 38.00 853 GLU A CA 1
ATOM 7072 C C . GLU A 1 853 ? 22.479 -49.848 -14.618 1.00 38.00 853 GLU A C 1
ATOM 7074 O O . GLU A 1 853 ? 23.652 -49.967 -14.942 1.00 38.00 853 GLU A O 1
ATOM 7079 N N . GLU A 1 854 ? 22.171 -50.241 -13.360 1.00 37.59 854 GLU A N 1
ATOM 7080 C CA . GLU A 1 854 ? 21.002 -49.987 -12.470 1.00 37.59 854 GLU A CA 1
ATOM 7081 C C . GLU A 1 854 ? 21.275 -48.747 -11.554 1.00 37.59 854 GLU A C 1
ATOM 7083 O O . GLU A 1 854 ? 21.502 -47.684 -12.126 1.00 37.59 854 GLU A O 1
ATOM 7088 N N . GLU A 1 855 ? 21.279 -48.655 -10.205 1.00 34.91 855 GLU A N 1
ATOM 7089 C CA . GLU A 1 855 ? 20.889 -49.458 -9.012 1.00 34.91 855 GLU A CA 1
ATOM 7090 C C . GLU A 1 855 ? 20.364 -48.459 -7.918 1.00 34.91 855 GLU A C 1
ATOM 7092 O O . GLU A 1 855 ? 20.491 -47.240 -8.074 1.00 34.91 855 GLU A O 1
ATOM 7097 N N . ASP A 1 856 ? 19.744 -48.930 -6.826 1.00 34.50 856 ASP A N 1
ATOM 7098 C CA . ASP A 1 856 ? 19.001 -48.132 -5.819 1.00 34.50 856 ASP A CA 1
ATOM 7099 C C . ASP A 1 856 ? 19.830 -47.493 -4.669 1.00 34.50 856 ASP A C 1
ATOM 7101 O O . ASP A 1 856 ? 20.900 -47.971 -4.307 1.00 34.50 856 ASP A O 1
ATOM 7105 N N . GLU A 1 857 ? 19.231 -46.529 -3.945 1.00 37.38 857 GLU A N 1
ATOM 7106 C CA . GLU A 1 857 ? 19.182 -46.586 -2.464 1.00 37.38 857 GLU A CA 1
ATOM 7107 C C . GLU A 1 857 ? 17.831 -46.053 -1.926 1.00 37.38 857 GLU A C 1
ATOM 7109 O O . GLU A 1 857 ? 17.342 -44.992 -2.326 1.00 37.38 857 GLU A O 1
ATOM 7114 N N . GLU A 1 858 ? 17.215 -46.792 -0.995 1.00 33.91 858 GLU A N 1
ATOM 7115 C CA . GLU A 1 858 ? 15.951 -46.432 -0.333 1.00 33.91 858 GLU A CA 1
ATOM 7116 C C . GLU A 1 858 ? 16.163 -45.542 0.910 1.00 33.91 858 GLU A C 1
ATOM 7118 O O . GLU A 1 858 ? 17.085 -45.771 1.688 1.00 33.91 858 GLU A O 1
ATOM 7123 N N . GLU A 1 859 ? 15.187 -44.687 1.258 1.00 34.31 859 GLU A N 1
ATOM 7124 C CA . GLU A 1 859 ? 14.761 -44.631 2.671 1.00 34.31 859 GLU A CA 1
ATOM 7125 C C . GLU A 1 859 ? 13.255 -44.332 2.828 1.00 34.31 859 GLU A C 1
ATOM 7127 O O . GLU A 1 859 ? 12.683 -43.452 2.177 1.00 34.31 859 GLU A O 1
ATOM 7132 N N . ALA A 1 860 ? 12.578 -45.093 3.695 1.00 31.86 860 ALA A N 1
ATOM 7133 C CA . ALA A 1 860 ? 11.117 -45.172 3.739 1.00 31.86 860 ALA A CA 1
ATOM 7134 C C . ALA A 1 860 ? 10.464 -44.319 4.850 1.00 31.86 860 ALA A C 1
ATOM 7136 O O . ALA A 1 860 ? 10.550 -44.622 6.040 1.00 31.86 860 ALA A O 1
ATOM 7137 N N . GLY A 1 861 ? 9.681 -43.306 4.455 1.00 30.77 861 GLY A N 1
ATOM 7138 C CA . GLY A 1 861 ? 8.871 -42.459 5.349 1.00 30.77 861 GLY A CA 1
ATOM 7139 C C . GLY A 1 861 ? 7.379 -42.829 5.383 1.00 30.77 861 GLY A C 1
ATOM 7140 O O . GLY A 1 861 ? 6.547 -42.085 4.866 1.00 30.77 861 GLY A O 1
ATOM 7141 N N . GLY A 1 862 ? 7.024 -43.982 5.961 1.00 31.16 862 GLY A N 1
ATOM 7142 C CA . GLY A 1 862 ? 5.664 -44.551 5.888 1.00 31.16 862 GLY A CA 1
ATOM 7143 C C . GLY A 1 862 ? 4.529 -43.723 6.546 1.00 31.16 862 GLY A C 1
ATOM 7144 O O . GLY A 1 862 ? 4.744 -43.062 7.566 1.00 31.16 862 GLY A O 1
ATOM 7145 N N . PRO A 1 863 ? 3.283 -43.774 6.021 1.00 35.53 863 PRO A N 1
ATOM 7146 C CA . PRO A 1 863 ? 2.182 -42.916 6.471 1.00 35.53 863 PRO A CA 1
ATOM 7147 C C . PRO A 1 863 ? 1.455 -43.440 7.724 1.00 35.53 863 PRO A C 1
ATOM 7149 O O . PRO A 1 863 ? 0.868 -44.523 7.711 1.00 35.53 863 PRO A O 1
ATOM 7152 N N . GLN A 1 864 ? 1.367 -42.628 8.785 1.00 32.62 864 GLN A N 1
ATOM 7153 C CA . GLN A 1 864 ? 0.451 -42.899 9.903 1.00 32.62 864 GLN A CA 1
ATOM 7154 C C . GLN A 1 864 ? -0.945 -42.315 9.655 1.00 32.62 864 GLN A C 1
ATOM 7156 O O . GLN A 1 864 ? -1.168 -41.108 9.751 1.00 32.62 864 GLN A O 1
ATOM 7161 N N . ALA A 1 865 ? -1.915 -43.195 9.409 1.00 34.16 865 ALA A N 1
ATOM 7162 C CA . ALA A 1 865 ? -3.329 -42.845 9.424 1.00 34.16 865 ALA A CA 1
ATOM 7163 C C . ALA A 1 865 ? -3.875 -42.825 10.864 1.00 34.16 865 ALA A C 1
ATOM 7165 O O . ALA A 1 865 ? -3.880 -43.849 11.545 1.00 34.16 865 ALA A O 1
ATOM 7166 N N . PHE A 1 866 ? -4.421 -41.686 11.296 1.00 32.31 866 PHE A N 1
ATOM 7167 C CA . PHE A 1 866 ? -5.283 -41.585 12.481 1.00 32.31 866 PHE A CA 1
ATOM 7168 C C . PHE A 1 866 ? -6.612 -40.888 12.125 1.00 32.31 866 PHE A C 1
ATOM 7170 O O . PHE A 1 866 ? -6.683 -40.154 11.137 1.00 32.31 866 PHE A O 1
ATOM 7177 N N . PRO A 1 867 ? -7.715 -41.198 12.834 1.00 37.56 867 PRO A N 1
ATOM 7178 C CA . PRO A 1 867 ? -9.023 -41.268 12.188 1.00 37.56 867 PRO A CA 1
ATOM 7179 C C . PRO A 1 867 ? -9.781 -39.942 12.116 1.00 37.56 867 PRO A C 1
ATOM 7181 O O . PRO A 1 867 ? -9.824 -39.162 13.067 1.00 37.56 867 PRO A O 1
ATOM 7184 N N . THR A 1 868 ? -10.535 -39.773 11.028 1.00 33.00 868 THR A N 1
ATOM 7185 C CA . THR A 1 868 ? -11.631 -38.802 10.944 1.00 33.00 868 THR A CA 1
ATOM 7186 C C . THR A 1 868 ? -12.680 -39.076 12.033 1.00 33.00 868 THR A C 1
ATOM 7188 O O . THR A 1 868 ? -13.308 -40.143 12.006 1.00 33.00 868 THR A O 1
ATOM 7191 N N . PRO A 1 869 ? -12.959 -38.139 12.957 1.00 35.22 869 PRO A N 1
ATOM 7192 C CA . PRO A 1 869 ? -14.076 -38.288 13.876 1.00 35.22 869 PRO A CA 1
ATOM 7193 C C . PRO A 1 869 ? -15.391 -38.090 13.112 1.00 35.22 869 PRO A C 1
ATOM 7195 O O . PRO A 1 869 ? -15.686 -36.993 12.634 1.00 35.22 869 PRO A O 1
ATOM 7198 N N . LYS A 1 870 ? -16.214 -39.142 13.022 1.00 35.81 870 LYS A N 1
ATOM 7199 C CA . LYS A 1 870 ? -17.598 -39.012 12.543 1.00 35.81 870 LYS A CA 1
ATOM 7200 C C . LYS A 1 870 ? -18.330 -37.979 13.405 1.00 35.81 870 LYS A C 1
ATOM 7202 O O . LYS A 1 870 ? -18.473 -38.174 14.611 1.00 35.81 870 LYS A O 1
ATOM 7207 N N . LYS A 1 871 ? -18.852 -36.922 12.782 1.00 31.11 871 LYS A N 1
ATOM 7208 C CA . LYS A 1 871 ? -19.889 -36.073 13.375 1.00 31.11 871 LYS A CA 1
ATOM 7209 C C . LYS A 1 871 ? -21.095 -35.995 12.458 1.00 31.11 871 LYS A C 1
ATOM 7211 O O . LYS A 1 871 ? -21.181 -35.152 11.571 1.00 31.11 871 LYS A O 1
ATOM 7216 N N . GLU A 1 872 ? -22.054 -36.866 12.738 1.00 35.56 872 GLU A N 1
ATOM 7217 C CA . GLU A 1 872 ? -23.447 -36.579 12.433 1.00 35.56 872 GLU A CA 1
ATOM 7218 C C . GLU A 1 872 ? -23.853 -35.293 13.165 1.00 35.56 872 GLU A C 1
ATOM 7220 O O . GLU A 1 872 ? -23.722 -35.194 14.385 1.00 35.56 872 GLU A O 1
ATOM 7225 N N . VAL A 1 873 ? -24.382 -34.316 12.431 1.00 31.20 873 VAL A N 1
ATOM 7226 C CA . VAL A 1 873 ? -25.271 -33.294 12.991 1.00 31.20 873 VAL A CA 1
ATOM 7227 C C . VAL A 1 873 ? -26.444 -33.166 12.029 1.00 31.20 873 VAL A C 1
ATOM 7229 O O . VAL A 1 873 ? -26.268 -32.890 10.843 1.00 31.20 873 VAL A O 1
ATOM 7232 N N . ALA A 1 874 ? -27.647 -33.442 12.526 1.00 30.86 874 ALA A N 1
ATOM 7233 C CA . ALA A 1 874 ? -28.842 -33.536 11.698 1.00 30.86 874 ALA A CA 1
ATOM 7234 C C . ALA A 1 874 ? -29.319 -32.169 11.179 1.00 30.86 874 ALA A C 1
ATOM 7236 O O . ALA A 1 874 ? -29.134 -31.134 11.819 1.00 30.86 874 ALA A O 1
ATOM 7237 N N . LYS A 1 875 ? -30.046 -32.186 10.054 1.00 36.62 875 LYS A N 1
ATOM 7238 C CA . LYS A 1 875 ? -30.921 -31.076 9.651 1.00 36.62 875 LYS A CA 1
ATOM 7239 C C . LYS A 1 875 ? -32.084 -30.957 10.651 1.00 36.62 875 LYS A C 1
ATOM 7241 O O . LYS A 1 875 ? -32.885 -31.891 10.708 1.00 36.62 875 LYS A O 1
ATOM 7246 N N . PRO A 1 876 ? -32.289 -29.822 11.341 1.00 35.09 876 PRO A N 1
ATOM 7247 C CA . PRO A 1 876 ? -33.594 -29.517 11.911 1.00 35.09 876 PRO A CA 1
ATOM 7248 C C . PRO A 1 876 ? -34.534 -29.084 10.774 1.00 35.09 876 PRO A C 1
ATOM 7250 O O . PRO A 1 876 ? -34.328 -28.052 10.135 1.00 35.09 876 PRO A O 1
ATOM 7253 N N . ARG A 1 877 ? -35.569 -29.884 10.494 1.00 30.78 877 ARG A N 1
ATOM 7254 C CA . ARG A 1 877 ? -36.658 -29.530 9.570 1.00 30.78 877 ARG A CA 1
ATOM 7255 C C . ARG A 1 877 ? -37.965 -29.492 10.358 1.00 30.78 877 ARG A C 1
ATOM 7257 O O . ARG A 1 877 ? -38.372 -30.507 10.909 1.00 30.78 877 ARG A O 1
ATOM 7264 N N . GLY A 1 878 ? -38.623 -28.336 10.360 1.00 29.12 878 GLY A N 1
ATOM 7265 C CA . GLY A 1 878 ? -39.812 -28.070 11.175 1.00 29.12 878 GLY A CA 1
ATOM 7266 C C . GLY A 1 878 ? -39.485 -27.300 12.466 1.00 29.12 878 GLY A C 1
ATOM 7267 O O . GLY A 1 878 ? -38.322 -27.175 12.831 1.00 29.12 878 GLY A O 1
ATOM 7268 N N . THR A 1 879 ? -40.465 -26.710 13.152 1.00 30.05 879 THR A N 1
ATOM 7269 C CA . THR A 1 879 ? -41.919 -26.721 12.882 1.00 30.05 879 THR A CA 1
ATOM 7270 C C . THR A 1 879 ? -42.548 -25.340 13.052 1.00 30.05 879 THR A C 1
ATOM 7272 O O . THR A 1 879 ? -42.138 -24.546 13.891 1.00 30.05 879 THR A O 1
ATOM 7275 N N . ARG A 1 880 ? -43.596 -25.084 12.264 1.00 32.72 880 ARG A N 1
ATOM 7276 C CA . ARG A 1 880 ? -44.492 -23.930 12.385 1.00 32.72 880 ARG A CA 1
ATOM 7277 C C . ARG A 1 880 ? -45.488 -24.208 13.513 1.00 32.72 880 ARG A C 1
ATOM 7279 O O . ARG A 1 880 ? -46.340 -25.073 13.339 1.00 32.72 880 ARG A O 1
ATOM 7286 N N . THR A 1 881 ? -45.398 -23.495 14.632 1.00 29.83 881 THR A N 1
ATOM 7287 C CA . THR A 1 881 ? -46.409 -23.527 15.701 1.00 29.83 881 THR A CA 1
ATOM 7288 C C . THR A 1 881 ? -47.277 -22.274 15.650 1.00 29.83 881 THR A C 1
ATOM 7290 O O . THR A 1 881 ? -46.785 -21.147 15.619 1.00 29.83 881 THR A O 1
ATOM 7293 N N . THR A 1 882 ? -48.587 -22.486 15.595 1.00 29.14 882 THR A N 1
ATOM 7294 C CA . THR A 1 882 ? -49.625 -21.457 15.689 1.00 29.14 882 THR A CA 1
ATOM 7295 C C . THR A 1 882 ? -50.031 -21.225 17.143 1.00 29.14 882 THR A C 1
ATOM 7297 O O . THR A 1 882 ? -49.954 -22.146 17.945 1.00 29.14 882 THR A O 1
ATOM 7300 N N . GLU A 1 883 ? -50.514 -20.011 17.419 1.00 31.02 883 GLU A N 1
ATOM 7301 C CA . GLU A 1 883 ? -51.459 -19.652 18.492 1.00 31.02 883 GLU A CA 1
ATOM 7302 C C . GLU A 1 883 ? -51.149 -20.037 19.953 1.00 31.02 883 GLU A C 1
ATOM 7304 O O . GLU A 1 883 ? -51.112 -21.195 20.348 1.00 31.02 883 GLU A O 1
ATOM 7309 N N . THR A 1 884 ? -51.165 -19.024 20.822 1.00 26.91 884 THR A N 1
ATOM 7310 C CA . THR A 1 884 ? -52.185 -18.926 21.887 1.00 26.91 884 THR A CA 1
ATOM 7311 C C . THR A 1 884 ? -52.293 -17.460 22.306 1.00 26.91 884 THR A C 1
ATOM 7313 O O . THR A 1 884 ? -51.288 -16.835 22.642 1.00 26.91 884 THR A O 1
ATOM 7316 N N . VAL A 1 885 ? -53.503 -16.895 22.294 1.00 32.19 885 VAL A N 1
ATOM 7317 C CA . VAL A 1 885 ? -53.771 -15.561 22.855 1.00 32.19 885 VAL A CA 1
ATOM 7318 C C . VAL A 1 885 ? -54.096 -15.715 24.339 1.00 32.19 885 VAL A C 1
ATOM 7320 O O . VAL A 1 885 ? -55.079 -16.363 24.687 1.00 32.19 885 VAL A O 1
ATOM 7323 N N . LEU A 1 886 ? -53.297 -15.099 25.212 1.00 27.34 886 LEU A N 1
ATOM 7324 C CA . LEU A 1 886 ? -53.564 -15.023 26.650 1.00 27.34 886 LEU A CA 1
ATOM 7325 C C . LEU A 1 886 ? -53.859 -13.577 27.057 1.00 27.34 886 LEU A C 1
ATOM 7327 O O . LEU A 1 886 ? -52.953 -12.758 27.201 1.00 27.34 886 LEU A O 1
ATOM 7331 N N . ASN A 1 887 ? -55.143 -13.282 27.261 1.00 36.00 887 ASN A N 1
ATOM 7332 C CA . ASN A 1 887 ? -55.585 -12.050 27.908 1.00 36.00 887 ASN A CA 1
ATOM 7333 C C . ASN A 1 887 ? -55.272 -12.115 29.410 1.00 36.00 887 ASN A C 1
ATOM 7335 O O . ASN A 1 887 ? -55.669 -13.067 30.081 1.00 36.00 887 ASN A O 1
ATOM 7339 N N . LEU A 1 888 ? -54.629 -11.077 29.948 1.00 29.64 888 LEU A N 1
ATOM 7340 C CA . LEU A 1 888 ? -54.453 -10.856 31.387 1.00 29.64 888 LEU A CA 1
ATOM 7341 C C . LEU A 1 888 ? -54.761 -9.384 31.742 1.00 29.64 888 LEU A C 1
ATOM 7343 O O . LEU A 1 888 ? -54.753 -8.533 30.851 1.00 29.64 888 LEU A O 1
ATOM 7347 N N . PRO A 1 889 ? -55.153 -9.090 32.998 1.00 30.33 889 PRO A N 1
ATOM 7348 C CA . PRO A 1 889 ? -56.082 -7.994 33.278 1.00 30.33 889 PRO A CA 1
ATOM 7349 C C . PRO A 1 889 ? -55.452 -6.602 33.428 1.00 30.33 889 PRO A C 1
ATOM 7351 O O . PRO A 1 889 ? -54.278 -6.437 33.756 1.00 30.33 889 PRO A O 1
ATOM 7354 N N . VAL A 1 890 ? -56.304 -5.590 33.249 1.00 36.16 890 VAL A N 1
ATOM 7355 C CA . VAL A 1 890 ? -56.003 -4.167 33.459 1.00 36.16 890 VAL A CA 1
ATOM 7356 C C . VAL A 1 890 ? -55.904 -3.855 34.966 1.00 36.16 890 VAL A C 1
ATOM 7358 O O . VAL A 1 890 ? -56.834 -4.193 35.701 1.00 36.16 890 VAL A O 1
ATOM 7361 N N . PRO A 1 891 ? -54.831 -3.196 35.451 1.00 36.69 891 PRO A N 1
ATOM 7362 C CA . PRO A 1 891 ? -54.728 -2.742 36.840 1.00 36.69 891 PRO A CA 1
ATOM 7363 C C . PRO A 1 891 ? -55.586 -1.483 37.106 1.00 36.69 891 PRO A C 1
ATOM 7365 O O . PRO A 1 891 ? -55.851 -0.711 36.181 1.00 36.69 891 PRO A O 1
ATOM 7368 N N . PRO A 1 892 ? -56.028 -1.245 38.356 1.00 34.56 892 PRO A N 1
ATOM 7369 C CA . PRO A 1 892 ? -57.016 -0.214 38.672 1.00 34.56 892 PRO A CA 1
ATOM 7370 C C . PRO A 1 892 ? -56.471 1.221 38.602 1.00 34.56 892 PRO A C 1
ATOM 7372 O O . PRO A 1 892 ? -55.331 1.503 38.968 1.00 34.56 892 PRO A O 1
ATOM 7375 N N . ILE A 1 893 ? -57.344 2.147 38.197 1.00 37.53 893 ILE A N 1
ATOM 7376 C CA . ILE A 1 893 ? -57.105 3.596 38.216 1.00 37.53 893 ILE A CA 1
ATOM 7377 C C . ILE A 1 893 ? -57.444 4.144 39.611 1.00 37.53 893 ILE A C 1
ATOM 7379 O O . ILE A 1 893 ? -58.497 3.831 40.162 1.00 37.53 893 ILE A O 1
ATOM 7383 N N . ILE A 1 894 ? -56.578 5.004 40.154 1.00 33.97 894 ILE A N 1
ATOM 7384 C CA . ILE A 1 894 ? -56.801 5.769 41.393 1.00 33.97 894 ILE A CA 1
ATOM 7385 C C . ILE A 1 894 ? -56.908 7.264 41.015 1.00 33.97 894 ILE A C 1
ATOM 7387 O O . ILE A 1 894 ? -56.148 7.715 40.152 1.00 33.97 894 ILE A O 1
ATOM 7391 N N . PRO A 1 895 ? -57.876 8.027 41.565 1.00 35.75 895 PRO A N 1
ATOM 7392 C CA . PRO A 1 895 ? -58.301 9.302 40.982 1.00 35.75 895 PRO A CA 1
ATOM 7393 C C . PRO A 1 895 ? -57.383 10.492 41.301 1.00 35.75 895 PRO A C 1
ATOM 7395 O O . PRO A 1 895 ? -56.606 10.480 42.254 1.00 35.75 895 PRO A O 1
ATOM 7398 N N . ARG A 1 896 ? -57.545 11.568 40.519 1.00 32.03 896 ARG A N 1
ATOM 7399 C CA . ARG A 1 896 ? -57.101 12.930 40.856 1.00 32.03 896 ARG A CA 1
ATOM 7400 C C . ARG A 1 896 ? -58.322 13.831 41.033 1.00 32.03 896 ARG A C 1
ATOM 7402 O O . ARG A 1 896 ? -59.225 13.796 40.202 1.00 32.03 896 ARG A O 1
ATOM 7409 N N . GLU A 1 897 ? -58.317 14.638 42.088 1.00 35.59 897 GLU A N 1
ATOM 7410 C CA . GLU A 1 897 ? -59.349 15.645 42.371 1.00 35.59 897 GLU A CA 1
ATOM 7411 C C . GLU A 1 897 ? -59.071 17.002 41.674 1.00 35.59 897 GLU A C 1
ATOM 7413 O O . GLU A 1 897 ? -57.985 17.186 41.112 1.00 35.59 897 GLU A O 1
ATOM 7418 N N . PRO A 1 898 ? -60.065 17.917 41.588 1.00 48.56 898 PRO A N 1
ATOM 7419 C CA . PRO A 1 898 ? -60.141 18.888 40.491 1.00 48.56 898 PRO A CA 1
ATOM 7420 C C . PRO A 1 898 ? -59.609 20.303 40.797 1.00 48.56 898 PRO A C 1
ATOM 7422 O O . PRO A 1 898 ? -59.608 20.764 41.935 1.00 48.56 898 PRO A O 1
ATOM 7425 N N . GLY A 1 899 ? -59.262 21.040 39.730 1.00 30.53 899 GLY A N 1
ATOM 7426 C CA . GLY A 1 899 ? -58.906 22.467 39.760 1.00 30.53 899 GLY A CA 1
ATOM 7427 C C . GLY A 1 899 ? -59.182 23.169 38.417 1.00 30.53 899 GLY A C 1
ATOM 7428 O O . GLY A 1 899 ? -58.561 22.866 37.405 1.00 30.53 899 GLY A O 1
ATOM 7429 N N . THR A 1 900 ? -60.156 24.077 38.412 1.00 35.19 900 THR A N 1
ATOM 7430 C CA . THR A 1 900 ? -60.746 24.832 37.276 1.00 35.19 900 THR A CA 1
ATOM 7431 C C . THR A 1 900 ? -60.054 26.190 36.991 1.00 35.19 900 THR A C 1
ATOM 7433 O O . THR A 1 900 ? -59.349 26.653 37.884 1.00 35.19 900 THR A O 1
ATOM 7436 N N . PRO A 1 901 ? -60.408 26.980 35.935 1.00 46.94 901 PRO A N 1
ATOM 7437 C CA . PRO A 1 901 ? -60.854 26.646 34.556 1.00 46.94 901 PRO A CA 1
ATOM 7438 C C . PRO A 1 901 ? -60.362 27.604 33.411 1.00 46.94 901 PRO A C 1
ATOM 7440 O O . PRO A 1 901 ? -60.032 28.757 33.664 1.00 46.94 901 PRO A O 1
ATOM 7443 N N . ARG A 1 902 ? -60.576 27.199 32.134 1.00 31.62 902 ARG A N 1
ATOM 7444 C CA . ARG A 1 902 ? -60.689 28.051 30.899 1.00 31.62 902 ARG A CA 1
ATOM 7445 C C . ARG A 1 902 ? -59.395 28.794 30.447 1.00 31.62 902 ARG A C 1
ATOM 7447 O O . ARG A 1 902 ? -58.433 28.845 31.194 1.00 31.62 902 ARG A O 1
ATOM 7454 N N . GLN A 1 903 ? -59.250 29.291 29.204 1.00 28.88 903 GLN A N 1
ATOM 7455 C CA . GLN A 1 903 ? -60.228 29.702 28.170 1.00 28.88 903 GLN A CA 1
ATOM 7456 C C . GLN A 1 903 ? -59.673 29.559 26.721 1.00 28.88 903 GLN A C 1
ATOM 7458 O O . GLN A 1 903 ? -58.462 29.634 26.553 1.00 28.88 903 GLN A O 1
ATOM 7463 N N . SER A 1 904 ? -60.563 29.460 25.707 1.00 29.41 904 SER A N 1
ATOM 7464 C CA . SER A 1 904 ? -60.338 29.563 24.229 1.00 29.41 904 SER A CA 1
ATOM 7465 C C . SER A 1 904 ? -59.332 28.605 23.547 1.00 29.41 904 SER A C 1
ATOM 7467 O O . SER A 1 904 ? -58.323 28.255 24.138 1.00 29.41 904 SER A O 1
ATOM 7469 N N . GLU A 1 905 ? -59.406 28.245 22.259 1.00 32.06 905 GLU A N 1
ATOM 7470 C CA . GLU A 1 905 ? -60.435 27.995 21.215 1.00 32.06 905 GLU A CA 1
ATOM 7471 C C . GLU A 1 905 ? -59.674 27.853 19.859 1.00 32.06 905 GLU A C 1
ATOM 7473 O O . GLU A 1 905 ? -58.456 28.016 19.838 1.00 32.06 905 GLU A O 1
ATOM 7478 N N . VAL A 1 906 ? -60.381 27.617 18.737 1.00 31.78 906 VAL A N 1
ATOM 7479 C CA . VAL A 1 906 ? -59.876 27.545 17.331 1.00 31.78 906 VAL A CA 1
ATOM 7480 C C . VAL A 1 906 ? -59.226 26.183 16.935 1.00 31.78 906 VAL A C 1
ATOM 7482 O O . VAL A 1 906 ? -58.591 25.555 17.780 1.00 31.78 906 VAL A O 1
ATOM 7485 N N . PRO A 1 907 ? -59.461 25.630 15.709 1.00 45.34 907 PRO A N 1
ATOM 7486 C CA . PRO A 1 907 ? -59.655 24.176 15.574 1.00 45.34 907 PRO A CA 1
ATOM 7487 C C . PRO A 1 907 ? -58.763 23.425 14.547 1.00 45.34 907 PRO A C 1
ATOM 7489 O O . PRO A 1 907 ? -57.809 23.943 13.976 1.00 45.34 907 PRO A O 1
ATOM 7492 N N . THR A 1 908 ? -59.129 22.156 14.332 1.00 31.28 908 THR A N 1
ATOM 7493 C CA . THR A 1 908 ? -58.586 21.136 13.415 1.00 31.28 908 THR A CA 1
ATOM 7494 C C . THR A 1 908 ? -58.487 21.531 11.930 1.00 31.28 908 THR A C 1
ATOM 7496 O O . THR A 1 908 ? -59.374 22.188 11.391 1.00 31.28 908 THR A O 1
ATOM 7499 N N . GLY A 1 909 ? -57.461 21.014 11.231 1.00 29.73 909 GLY A N 1
ATOM 7500 C CA . GLY A 1 909 ? -57.251 21.228 9.787 1.00 29.73 909 GLY A CA 1
ATOM 7501 C C . GLY A 1 909 ? -56.235 20.272 9.135 1.00 29.73 909 GLY A C 1
ATOM 7502 O O . GLY A 1 909 ? -55.059 20.588 9.009 1.00 29.73 909 GLY A O 1
ATOM 7503 N N . THR A 1 910 ? -56.718 19.098 8.730 1.00 29.80 910 THR A N 1
ATOM 7504 C CA . THR A 1 910 ? -56.080 18.007 7.961 1.00 29.80 910 THR A CA 1
ATOM 7505 C C . THR A 1 910 ? -55.095 18.414 6.842 1.00 29.80 910 THR A C 1
ATOM 7507 O O . THR A 1 910 ? -55.374 19.319 6.062 1.00 29.80 910 THR A O 1
ATOM 7510 N N . ILE A 1 911 ? -54.008 17.645 6.671 1.00 32.81 911 ILE A N 1
ATOM 7511 C CA . ILE A 1 911 ? -53.057 17.724 5.537 1.00 32.81 911 ILE A CA 1
ATOM 7512 C C . ILE A 1 911 ? -53.271 16.525 4.591 1.00 32.81 911 ILE A C 1
ATOM 7514 O O . ILE A 1 911 ? -53.264 15.409 5.101 1.00 32.81 911 ILE A O 1
ATOM 7518 N N . LEU A 1 912 ? -53.378 16.729 3.260 1.00 26.86 912 LEU A N 1
ATOM 7519 C CA . LEU A 1 912 ? -52.720 15.921 2.192 1.00 26.86 912 LEU A CA 1
ATOM 7520 C C . LEU A 1 912 ? -53.042 16.399 0.739 1.00 26.86 912 LEU A C 1
ATOM 7522 O O . LEU A 1 912 ? -54.190 16.675 0.422 1.00 26.86 912 LEU A O 1
ATOM 7526 N N . ILE A 1 913 ? -52.016 16.389 -0.134 1.00 30.55 913 ILE A N 1
ATOM 7527 C CA . ILE A 1 913 ? -51.990 16.276 -1.627 1.00 30.55 913 ILE A CA 1
ATOM 7528 C C . ILE A 1 913 ? -52.903 17.168 -2.511 1.00 30.55 913 ILE A C 1
ATOM 7530 O O . ILE A 1 913 ? -54.050 16.806 -2.730 1.00 30.55 913 ILE A O 1
ATOM 7534 N N . ILE A 1 914 ? -52.300 18.161 -3.201 1.00 27.08 914 ILE A N 1
ATOM 7535 C CA . ILE A 1 914 ? -52.340 18.505 -4.665 1.00 27.08 914 ILE A CA 1
ATOM 7536 C C . ILE A 1 914 ? -51.016 19.311 -4.900 1.00 27.08 914 ILE A C 1
ATOM 7538 O O . ILE A 1 914 ? -50.695 20.117 -4.033 1.00 27.08 914 ILE A O 1
ATOM 7542 N N . ILE A 1 915 ? -50.053 19.080 -5.817 1.00 28.58 915 ILE A N 1
ATOM 7543 C CA . ILE A 1 915 ? -49.947 18.809 -7.280 1.00 28.58 915 ILE A CA 1
ATOM 7544 C C . ILE A 1 915 ? -49.946 20.090 -8.166 1.00 28.58 915 ILE A C 1
ATOM 7546 O O . ILE A 1 915 ? -50.859 20.897 -8.084 1.00 28.58 915 ILE A O 1
ATOM 7550 N N . LEU A 1 916 ? -48.947 20.219 -9.068 1.00 26.27 916 LEU A N 1
ATOM 7551 C CA . LEU A 1 916 ? -48.714 21.345 -10.018 1.00 26.27 916 LEU A CA 1
ATOM 7552 C C . LEU A 1 916 ? -48.439 22.720 -9.346 1.00 26.27 916 LEU A C 1
ATOM 7554 O O . LEU A 1 916 ? -48.720 22.906 -8.171 1.00 26.27 916 LEU A O 1
ATOM 7558 N N . GLY A 1 917 ? -47.846 23.731 -9.997 1.00 24.80 917 GLY A N 1
ATOM 7559 C CA . GLY A 1 917 ? -47.246 23.856 -11.339 1.00 24.80 917 GLY A CA 1
ATOM 7560 C C . GLY A 1 917 ? -47.224 25.336 -11.791 1.00 24.80 917 GLY A C 1
ATOM 7561 O O . GLY A 1 917 ? -47.947 26.129 -11.202 1.00 24.80 917 GLY A O 1
ATOM 7562 N N . ILE A 1 918 ? -46.468 25.682 -12.854 1.00 26.86 918 ILE A N 1
ATOM 7563 C CA . ILE A 1 918 ? -46.353 27.040 -13.477 1.00 26.86 918 ILE A CA 1
ATOM 7564 C C . ILE A 1 918 ? -45.578 28.050 -12.575 1.00 26.86 918 ILE A C 1
ATOM 7566 O O . ILE A 1 918 ? -45.860 28.133 -11.390 1.00 26.86 918 ILE A O 1
ATOM 7570 N N . VAL A 1 919 ? -44.514 28.795 -12.936 1.00 27.00 919 VAL A N 1
ATOM 7571 C CA . VAL A 1 919 ? -43.900 29.389 -14.160 1.00 27.00 919 VAL A CA 1
ATOM 7572 C C . VAL A 1 919 ? -44.005 30.932 -14.178 1.00 27.00 919 VAL A C 1
ATOM 7574 O O . VAL A 1 919 ? -45.061 31.490 -13.920 1.00 27.00 919 VAL A O 1
ATOM 7577 N N . ALA A 1 920 ? -42.889 31.572 -14.569 1.00 27.66 920 ALA A N 1
ATOM 7578 C CA . ALA A 1 920 ? -42.693 32.977 -14.972 1.00 27.66 920 ALA A CA 1
ATOM 7579 C C . ALA A 1 920 ? -42.759 34.109 -13.916 1.00 27.66 920 ALA A C 1
ATOM 7581 O O . ALA A 1 920 ? -43.836 34.538 -13.523 1.00 27.66 920 ALA A O 1
ATOM 7582 N N . ALA A 1 921 ? -41.587 34.707 -13.626 1.00 26.55 921 ALA A N 1
ATOM 7583 C CA . ALA A 1 921 ? -41.373 36.169 -13.566 1.00 26.55 921 ALA A CA 1
ATOM 7584 C C . ALA A 1 921 ? -39.873 36.535 -13.389 1.00 26.55 921 ALA A C 1
ATOM 7586 O O . ALA A 1 921 ? -39.432 36.778 -12.269 1.00 26.55 921 ALA A O 1
ATOM 7587 N N . ALA A 1 922 ? -39.076 36.592 -14.471 1.00 28.94 922 ALA A N 1
ATOM 7588 C CA . ALA A 1 922 ? -37.740 37.222 -14.450 1.00 28.94 922 ALA A CA 1
ATOM 7589 C C . ALA A 1 922 ? -37.193 37.554 -15.858 1.00 28.94 922 ALA A C 1
ATOM 7591 O O . ALA A 1 922 ? -36.641 36.703 -16.551 1.00 28.94 922 ALA A O 1
ATOM 7592 N N . GLY A 1 923 ? -37.289 38.823 -16.245 1.00 27.92 923 GLY A N 1
ATOM 7593 C CA . GLY A 1 923 ? -36.494 39.477 -17.291 1.00 27.92 923 GLY A CA 1
ATOM 7594 C C . GLY A 1 923 ? -36.460 40.979 -16.973 1.00 27.92 923 GLY A C 1
ATOM 7595 O O . GLY A 1 923 ? -37.333 41.449 -16.249 1.00 27.92 923 GLY A O 1
ATOM 7596 N N . ALA A 1 924 ? -35.507 41.796 -17.415 1.00 30.83 924 ALA A N 1
ATOM 7597 C CA . ALA A 1 924 ? -34.248 41.567 -18.138 1.00 30.83 924 ALA A CA 1
ATOM 7598 C C . ALA A 1 924 ? -33.152 42.426 -17.427 1.00 30.83 924 ALA A C 1
ATOM 7600 O O . ALA A 1 924 ? -33.434 42.992 -16.378 1.00 30.83 924 ALA A O 1
ATOM 7601 N N . VAL A 1 925 ? -31.880 42.555 -17.817 1.00 30.17 925 VAL A N 1
ATOM 7602 C CA . VAL A 1 925 ? -31.293 43.095 -19.059 1.00 30.17 925 VAL A CA 1
ATOM 7603 C C . VAL A 1 925 ? -29.766 42.888 -18.963 1.00 30.17 925 VAL A C 1
ATOM 7605 O O . VAL A 1 925 ? -29.216 42.965 -17.869 1.00 30.17 925 VAL A O 1
ATOM 7608 N N . ILE A 1 926 ? -29.100 42.657 -20.100 1.00 29.00 926 ILE A N 1
ATOM 7609 C CA . ILE A 1 926 ? -27.866 43.301 -20.629 1.00 29.00 926 ILE A CA 1
ATOM 7610 C C . ILE A 1 926 ? -27.361 42.388 -21.758 1.00 29.00 926 ILE A C 1
ATOM 7612 O O . ILE A 1 926 ? -27.374 41.167 -21.621 1.00 29.00 926 ILE A O 1
ATOM 7616 N N . GLY A 1 927 ? -26.927 42.955 -22.887 1.00 29.47 927 GLY A N 1
ATOM 7617 C CA . GLY A 1 927 ? -26.423 42.173 -24.020 1.00 29.47 927 GLY A CA 1
ATOM 7618 C C . GLY A 1 927 ? -25.212 42.802 -24.704 1.00 29.47 927 GLY A C 1
ATOM 7619 O O . GLY A 1 927 ? -25.067 44.021 -24.697 1.00 29.47 927 GLY A O 1
ATOM 7620 N N . THR A 1 928 ? -24.420 41.952 -25.375 1.00 30.88 928 THR A N 1
ATOM 7621 C CA . THR A 1 928 ? -23.273 42.285 -26.261 1.00 30.88 928 THR A CA 1
ATOM 7622 C C . THR A 1 928 ? -22.068 42.941 -25.540 1.00 30.88 928 THR A C 1
ATOM 7624 O O . THR A 1 928 ? -22.232 43.570 -24.507 1.00 30.88 928 THR A O 1
ATOM 7627 N N . ILE A 1 929 ? -20.796 42.769 -25.927 1.00 27.89 929 ILE A N 1
ATOM 7628 C CA . ILE A 1 929 ? -20.158 42.720 -27.260 1.00 27.89 929 ILE A CA 1
ATOM 7629 C C . ILE A 1 929 ? -18.947 41.748 -27.278 1.00 27.89 929 ILE A C 1
ATOM 7631 O O . ILE A 1 929 ? -18.406 41.381 -26.238 1.00 27.89 929 ILE A O 1
ATOM 7635 N N . LEU A 1 930 ? -18.502 41.342 -28.476 1.00 29.00 930 LEU A N 1
ATOM 7636 C CA . LEU A 1 930 ? -17.273 40.566 -28.708 1.00 29.00 930 LEU A CA 1
ATOM 7637 C C . LEU A 1 930 ? -15.976 41.335 -28.373 1.00 29.00 930 LEU A C 1
ATOM 7639 O O . LEU A 1 930 ? -15.758 42.437 -28.866 1.00 29.00 930 LEU A O 1
ATOM 7643 N N . GLY A 1 931 ? -15.022 40.628 -27.758 1.00 26.84 931 GLY A N 1
ATOM 7644 C CA . GLY A 1 931 ? -13.609 40.708 -28.154 1.00 26.84 931 GLY A CA 1
ATOM 7645 C C . GLY A 1 931 ? -12.661 41.568 -27.309 1.00 26.84 931 GLY A C 1
ATOM 7646 O O . GLY A 1 931 ? -12.689 42.791 -27.380 1.00 26.84 931 GLY A O 1
ATOM 7647 N N . ARG A 1 932 ? -11.722 40.890 -26.624 1.00 28.62 932 ARG A N 1
ATOM 7648 C CA . ARG A 1 932 ? -10.270 41.194 -26.525 1.00 28.62 932 ARG A CA 1
ATOM 7649 C C . ARG A 1 932 ? -9.607 40.270 -25.489 1.00 28.62 932 ARG A C 1
ATOM 7651 O O . ARG A 1 932 ? -9.653 40.531 -24.295 1.00 28.62 932 ARG A O 1
ATOM 7658 N N . ARG A 1 933 ? -8.940 39.205 -25.952 1.00 32.66 933 ARG A N 1
ATOM 7659 C CA . ARG A 1 933 ? -7.853 38.554 -25.198 1.00 32.66 933 ARG A CA 1
ATOM 7660 C C . ARG A 1 933 ? -6.545 39.221 -25.617 1.00 32.66 933 ARG A C 1
ATOM 7662 O O . ARG A 1 933 ? -6.121 38.996 -26.744 1.00 32.66 933 ARG A O 1
ATOM 7669 N N . LEU A 1 934 ? -5.933 40.018 -24.742 1.00 29.08 934 LEU A N 1
ATOM 7670 C CA . LEU A 1 934 ? -4.522 40.425 -24.807 1.00 29.08 934 LEU A CA 1
ATOM 7671 C C . LEU A 1 934 ? -4.137 41.180 -23.521 1.00 29.08 934 LEU A C 1
ATOM 7673 O O . LEU A 1 934 ? -4.963 41.910 -22.987 1.00 29.08 934 LEU A O 1
ATOM 7677 N N . LEU A 1 935 ? -2.873 41.034 -23.103 1.00 27.20 935 LEU A N 1
ATOM 7678 C CA . LEU A 1 935 ? -2.173 41.807 -22.060 1.00 27.20 935 LEU A CA 1
ATOM 7679 C C . LEU A 1 935 ? -2.709 41.738 -20.611 1.00 27.20 935 LEU A C 1
ATOM 7681 O O . LEU A 1 935 ? -3.524 42.559 -20.206 1.00 27.20 935 LEU A O 1
ATOM 7685 N N . SER A 1 936 ? -2.056 40.915 -19.783 1.00 26.81 936 SER A N 1
ATOM 7686 C CA . SER A 1 936 ? -1.316 41.436 -18.614 1.00 26.81 936 SER A CA 1
ATOM 7687 C C . SER A 1 936 ? -0.330 40.402 -18.040 1.00 26.81 936 SER A C 1
ATOM 7689 O O . SER A 1 936 ? -0.698 39.483 -17.321 1.00 26.81 936 SER A O 1
ATOM 7691 N N . ASN A 1 937 ? 0.956 40.591 -18.337 1.00 28.39 937 ASN A N 1
ATOM 7692 C CA . ASN A 1 937 ? 2.080 39.983 -17.622 1.00 28.39 937 ASN A CA 1
ATOM 7693 C C . ASN A 1 937 ? 3.019 41.139 -17.259 1.00 28.39 937 ASN A C 1
ATOM 7695 O O . ASN A 1 937 ? 3.532 41.752 -18.193 1.00 28.39 937 ASN A O 1
ATOM 7699 N N . LEU A 1 938 ? 3.205 41.459 -15.968 1.00 28.16 938 LEU A N 1
ATOM 7700 C CA . LEU A 1 938 ? 4.394 42.124 -15.388 1.00 28.16 938 LEU A CA 1
ATOM 7701 C C . LEU A 1 938 ? 4.184 42.529 -13.915 1.00 28.16 938 LEU A C 1
ATOM 7703 O O . LEU A 1 938 ? 3.085 42.913 -13.528 1.00 28.16 938 LEU A O 1
ATOM 7707 N N . ALA A 1 939 ? 5.301 42.541 -13.174 1.00 28.47 939 ALA A N 1
ATOM 7708 C CA . ALA A 1 939 ? 5.476 42.990 -11.783 1.00 28.47 939 ALA A CA 1
ATOM 7709 C C . ALA A 1 939 ? 4.763 42.134 -10.695 1.00 28.47 939 ALA A C 1
ATOM 7711 O O . ALA A 1 939 ? 3.714 41.554 -10.935 1.00 28.47 939 ALA A O 1
ATOM 7712 N N . THR A 1 940 ? 5.310 41.950 -9.483 1.00 28.55 940 THR A N 1
ATOM 7713 C CA . THR A 1 940 ? 6.517 42.546 -8.863 1.00 28.55 940 THR A CA 1
ATOM 7714 C C . THR A 1 940 ? 7.330 41.482 -8.105 1.00 28.55 940 THR A C 1
ATOM 7716 O O . THR A 1 940 ? 6.783 40.484 -7.644 1.00 28.55 940 THR A O 1
ATOM 7719 N N . ARG A 1 941 ? 8.643 41.700 -7.940 1.00 30.83 941 ARG A N 1
ATOM 7720 C CA . ARG A 1 941 ? 9.580 40.822 -7.213 1.00 30.83 941 ARG A CA 1
ATOM 7721 C C . ARG A 1 941 ? 10.137 41.554 -5.982 1.00 30.83 941 ARG A C 1
ATOM 7723 O O . ARG A 1 941 ? 10.495 42.720 -6.111 1.00 30.83 941 ARG A O 1
ATOM 7730 N N . THR A 1 942 ? 10.364 40.827 -4.880 1.00 29.39 942 THR A N 1
ATOM 7731 C CA . THR A 1 942 ? 11.150 41.236 -3.681 1.00 29.39 942 THR A CA 1
ATOM 7732 C C . THR A 1 942 ? 10.504 42.261 -2.726 1.00 29.39 942 THR A C 1
ATOM 7734 O O . THR A 1 942 ? 10.203 43.373 -3.137 1.00 29.39 942 THR A O 1
ATOM 7737 N N . ILE A 1 943 ? 10.419 41.942 -1.422 1.00 27.14 943 ILE A N 1
ATOM 7738 C CA . ILE A 1 943 ? 11.234 42.584 -0.362 1.00 27.14 943 ILE A CA 1
ATOM 7739 C C . ILE A 1 943 ? 11.107 41.859 0.996 1.00 27.14 943 ILE A C 1
ATOM 7741 O O . ILE A 1 943 ? 10.089 41.280 1.357 1.00 27.14 943 ILE A O 1
ATOM 7745 N N . THR A 1 944 ? 12.245 41.893 1.676 1.00 29.19 944 THR A N 1
ATOM 7746 C CA . THR A 1 944 ? 12.747 41.306 2.921 1.00 29.19 944 THR A CA 1
ATOM 7747 C C . THR A 1 944 ? 11.981 41.622 4.223 1.00 29.19 944 THR A C 1
ATOM 7749 O O . THR A 1 944 ? 11.327 42.650 4.338 1.00 29.19 944 THR A O 1
ATOM 7752 N N . ASN A 1 945 ? 12.179 40.748 5.223 1.00 32.31 945 ASN A N 1
ATOM 7753 C CA . ASN A 1 945 ? 12.079 40.895 6.691 1.00 32.31 945 ASN A CA 1
ATOM 7754 C C . ASN A 1 945 ? 11.636 42.245 7.307 1.00 32.31 945 ASN A C 1
ATOM 7756 O O . ASN A 1 945 ? 12.290 43.260 7.080 1.00 32.31 945 ASN A O 1
ATOM 7760 N N . MET A 1 946 ? 10.790 42.175 8.348 1.00 26.80 946 MET A N 1
ATOM 7761 C CA . MET A 1 946 ? 11.211 42.584 9.705 1.00 26.80 946 MET A CA 1
ATOM 7762 C C . MET A 1 946 ? 10.301 42.045 10.824 1.00 26.80 946 MET A C 1
ATOM 7764 O O . MET A 1 946 ? 9.102 41.858 10.639 1.00 26.80 946 MET A O 1
ATOM 7768 N N . VAL A 1 947 ? 10.901 41.828 11.997 1.00 36.12 947 VAL A N 1
ATOM 7769 C CA . VAL A 1 947 ? 10.236 41.619 13.296 1.00 36.12 947 VAL A CA 1
ATOM 7770 C C . VAL A 1 947 ? 10.346 42.923 14.090 1.00 36.12 947 VAL A C 1
ATOM 7772 O O . VAL A 1 947 ? 11.388 43.577 14.010 1.00 36.12 947 VAL A O 1
ATOM 7775 N N . PRO A 1 948 ? 9.343 43.270 14.909 1.00 47.50 948 PRO A N 1
ATOM 7776 C CA . PRO A 1 948 ? 9.628 43.918 16.184 1.00 47.50 948 PRO A CA 1
ATOM 7777 C C . PRO A 1 948 ? 9.036 43.139 17.368 1.00 47.50 948 PRO A C 1
ATOM 7779 O O . PRO A 1 948 ? 8.005 42.480 17.264 1.00 47.50 948 PRO A O 1
ATOM 7782 N N . SER A 1 949 ? 9.723 43.225 18.502 1.00 34.12 949 SER A N 1
ATOM 7783 C CA . SER A 1 949 ? 9.358 42.600 19.774 1.00 34.12 949 SER A CA 1
ATOM 7784 C C . SER A 1 949 ? 8.332 43.412 20.565 1.00 34.12 949 SER A C 1
ATOM 7786 O O . SER A 1 949 ? 8.540 44.615 20.749 1.00 34.12 949 SER A O 1
ATOM 7788 N N . LEU A 1 950 ? 7.346 42.728 21.150 1.00 30.17 950 LEU A N 1
ATOM 7789 C CA . LEU A 1 950 ? 6.836 42.977 22.505 1.00 30.17 950 LEU A CA 1
ATOM 7790 C C . LEU A 1 950 ? 6.140 41.717 23.044 1.00 30.17 950 LEU A C 1
ATOM 7792 O O . LEU A 1 950 ? 5.562 40.988 22.208 1.00 30.17 950 LEU A O 1
#